Protein 3PEA (pdb70)

Foldseek 3Di:
DVQWDWDDDQLETEIEGHDPDASAEPVVVVLLVVLVVQQPDPSHQEYEYAYPYQWRHAYHDLVQQAPVDALVVQLVRLVSLQVSLCSQLLRLHAYEYQTGREQEQSSLLNNNGVYEYAQAYWYWYQCVLLQFGRRNLLQLPVCVQQNPVVSPVVVRGTDGRNVCCVRRSHVYHDHPVCRVVVVVVVVNVSSPDDSVVSSVVSVVVCVVCDVVSVVVSVVSSNRRSVSSNDPSNNQSSVCVVVVHRGDDDD/DPQWDWDDDQQETEIEGHDPDFSAELVVVVLLVVLVVQQPDPSHAEYEYAYPDQWRGAEHDLVRLVVDDALVVQLVRLVSLQVSLCSQLLRLHAYEYQTEREQEQSSLLNNNGVYEYAQAYWYWYQCVLLLFGRRNLLQLPVCVQQNPVVSVPVVRGTDGRNVCCVRRSHVYHDHPVCRVVVVVVVVSVSSPDDSVVSSVVSVVVCVSQDPVSVVVSSVSSSRRSVSCNDPSNVQSSVQVVVVHGGDDDD/DQDQKDWDADLLETEIEGHDPDFSAELSVCNLLVVLVVQLPDPSHAEYEYAYPDQWRGAEHDLVQQAPVDALVSQLVRLVSLQVSLCSQLLRLHAYEYQTEREQEQSSLLNNNGVYEYAQAYWYFYQCVQLLFGRRNLLQLPVCVQQNNVVSVVVVSGTDGRNVCCVRRSHVYYDHPVCRVVVVVVVVSVSSVDDSVVSSVVSVVVVVSDDPVSVVVSSVSSVRRSVSSNDPSNNQSSVCVVVVHGGDGDD/DVQWDWDDDLLEIEIEGHDPPFSAELVVVVLLVVLVVQLPDPSHQEYEYAYPYQWRHAEHDLVQQAPPDALVVQLVRLVSLQVSLCSQLLRLHAYEYQTGREQEQSSLLNNNGVYEYAQAYWYWYQCVLLQFGRSNLLQQVVCVQQNPVVSPVVVRGTDGRNVCCVRRSHVYYDHPVCRVVVVVVVVNVSSPDDSVVSSVVSVVVCVVCDPVSVVVSVVSSNVRSVSSNDPQNNQSSVCVVVVHGGDDDD/DVQWDWDDDQQETEIEGHDPDFSAELVVVVLLVVLVCQLPPPSHQEYEYAYPDQWRGAEHDLVVLVVDDALVVQLVRLVSLQVSLCSQLLRLHAYEYQTEAEQEQSSLLNSNGVYEYAQAYWYFYQCVLLLFGRRNLLQLVVCVQQNPVVNVVVVSGTDGRNVCCVRRSHPYHDHPVCRVVVVVVVRSVSSPDDSVVSSVVSVVVCVSQDPCSVVVSSVSSSRRSVSCPDPSNVQSSVCVVVVHRGDDDD/DVQWDWDADLQETEIEGHDPDFSAELVVCVLLVVLVVQQPDPSHAEYEYAYPDQWRGAYHDLVQQAPPALVSQLVRLVSLQVSLCSQLLRLHAYEYQTEREQEQSSLLNNNGVYEYAQAYWYFYQCVLLLFGRSNLCQQPVCVQQNNVVSVVVVSGTDGRNVCCVRRSHVYYDHPVCRVVVVVVVVSVSSPDDSVVSSVVSVVVVVVQDPVSVVVSSVSSNVRSVSSNDPSNNQSSVCVVVVHRGDDDD

B-factor: mean 32.09, std 10.45, range [11.07, 86.48]

Organism: Bacillus anthracis (NCBI:txid1392)

Solvent-accessible surface area: 56677 Å² total

InterPro domains:
  IPR001753 Enoyl-CoA hydratase/isomerase-like domain [PF00378] (10-257)
  IPR018376 Enoyl-CoA hydratase/isomerase, conserved site [PS00166] (99-119)
  IPR029045 ClpP/crotonase-like domain superfamily [SSF52096] (2-258)

Nearest PDB structures (foldseek):
  3pea-assembly2_E  TM=1.004E+00  e=5.297E-48  Bacillus anthracis str. 'Ames Ancestor'
  3pea-assembly2_F  TM=9.910E-01  e=9.312E-45  Bacillus anthracis str. 'Ames Ancestor'
  5z7r-assembly1_A  TM=8.198E-01  e=1.728E-21  Clostridium acetobutylicum ATCC 824
  3myb-assembly1_B  TM=8.080E-01  e=2.444E-17  Mycolicibacterium smegmatis MC2 155
  3sll-assembly1_A  TM=7.677E-01  e=8.132E-18  Mycobacteroides abscessus ATCC 19977

CATH classification: 3.90.226.10

Structure (mmCIF, N/CA/C/O backbone):
data_3PEA
#
_entry.id   3PEA
#
_cell.length_a   68.954
_cell.length_b   75.123
_cell.length_c   89.490
_cell.angle_alpha   89.04
_cell.angle_beta   90.01
_cell.angle_gamma   75.47
#
_symmetry.space_group_name_H-M   'P 1'
#
loop_
_entity.id
_entity.type
_entity.pdbx_description
1 polymer 'Enoyl-CoA hydratase/isomerase family protein'
2 non-polymer 'CITRATE ANION'
3 non-polymer 'TETRAETHYLENE GLYCOL'
4 non-polymer 'ACETATE ION'
5 water water
#
loop_
_atom_site.group_PDB
_atom_site.id
_atom_site.type_symbol
_atom_site.label_atom_id
_atom_site.label_alt_id
_atom_site.label_comp_id
_atom_site.label_asym_id
_atom_site.label_entity_id
_atom_site.label_seq_id
_atom_site.pdbx_PDB_ins_code
_atom_site.Cartn_x
_atom_site.Cartn_y
_atom_site.Cartn_z
_atom_site.occupancy
_atom_site.B_iso_or_equiv
_atom_site.auth_seq_id
_atom_site.auth_comp_id
_atom_site.auth_asym_id
_atom_site.auth_atom_id
_atom_site.pdbx_PDB_model_num
ATOM 9 N N . LEU A 1 5 ? 85.202 59.370 10.997 1.00 58.00 2 LEU A N 1
ATOM 10 C CA . LEU A 1 5 ? 84.966 60.802 11.047 1.00 55.47 2 LEU A CA 1
ATOM 11 C C . LEU A 1 5 ? 86.291 61.553 10.958 1.00 54.44 2 LEU A C 1
ATOM 12 O O . LEU A 1 5 ? 87.317 61.067 11.413 1.00 54.66 2 LEU A O 1
ATOM 17 N N . LYS A 1 6 ? 86.241 62.760 10.406 1.00 52.80 3 LYS A N 1
ATOM 18 C CA . LYS A 1 6 ? 87.434 63.551 10.133 1.00 52.16 3 LYS A CA 1
ATOM 19 C C . LYS A 1 6 ? 88.203 64.017 11.377 1.00 49.90 3 LYS A C 1
ATOM 20 O O . LYS A 1 6 ? 89.401 63.849 11.424 1.00 48.53 3 LYS A O 1
ATOM 26 N N . PHE A 1 7 ? 87.532 64.618 12.371 1.00 46.54 4 PHE A N 1
ATOM 27 C CA . PHE A 1 7 ? 88.247 65.176 13.533 1.00 45.78 4 PHE A CA 1
ATOM 28 C C . PHE A 1 7 ? 87.933 64.502 14.871 1.00 44.38 4 PHE A C 1
ATOM 29 O O . PHE A 1 7 ? 88.293 65.023 15.938 1.00 43.95 4 PHE A O 1
ATOM 37 N N . LEU A 1 8 ? 87.220 63.386 14.808 1.00 43.81 5 LEU A N 1
ATOM 38 C CA . LEU A 1 8 ? 86.898 62.561 15.964 1.00 43.02 5 LEU A CA 1
ATOM 39 C C . LEU A 1 8 ? 87.272 61.125 15.623 1.00 43.21 5 LEU A C 1
ATOM 40 O O . LEU A 1 8 ? 86.790 60.596 14.630 1.00 44.72 5 LEU A O 1
ATOM 45 N N . SER A 1 9 ? 88.126 60.499 16.418 1.00 41.97 6 SER A N 1
ATOM 46 C CA . SER A 1 9 ? 88.382 59.075 16.255 1.00 42.98 6 SER A CA 1
ATOM 47 C C . SER A 1 9 ? 87.808 58.393 17.488 1.00 41.85 6 SER A C 1
ATOM 48 O O . SER A 1 9 ? 87.813 58.962 18.611 1.00 40.29 6 SER A O 1
ATOM 51 N N . VAL A 1 10 ? 87.301 57.196 17.258 1.00 41.42 7 VAL A N 1
ATOM 52 C CA . VAL A 1 10 ? 86.548 56.467 18.260 1.00 41.85 7 VAL A CA 1
ATOM 53 C C . VAL A 1 10 ? 87.131 55.083 18.384 1.00 42.59 7 VAL A C 1
ATOM 54 O O . VAL A 1 10 ? 87.351 54.415 17.380 1.00 42.73 7 VAL A O 1
ATOM 58 N N . ARG A 1 11 ? 87.430 54.663 19.608 1.00 43.27 8 ARG A N 1
ATOM 59 C CA . ARG A 1 11 ? 87.738 53.255 19.841 1.00 44.94 8 ARG A CA 1
ATOM 60 C C . ARG A 1 11 ? 86.901 52.698 20.991 1.00 44.29 8 ARG A C 1
ATOM 61 O O . ARG A 1 11 ? 86.852 53.275 22.084 1.00 42.72 8 ARG A O 1
ATOM 69 N N . VAL A 1 12 ? 86.222 51.590 20.716 1.00 44.38 9 VAL A N 1
ATOM 70 C CA . VAL A 1 12 ? 85.351 50.962 21.683 1.00 44.61 9 VAL A CA 1
ATOM 71 C C . VAL A 1 12 ? 86.109 49.821 22.374 1.00 45.95 9 VAL A C 1
ATOM 72 O O . VAL A 1 12 ? 86.719 48.967 21.710 1.00 46.21 9 VAL A O 1
ATOM 76 N N . GLU A 1 13 ? 86.103 49.831 23.702 1.00 45.47 10 GLU A N 1
ATOM 77 C CA . GLU A 1 13 ? 86.712 48.755 24.484 1.00 47.30 10 GLU A CA 1
ATOM 78 C C . GLU A 1 13 ? 85.836 48.585 25.739 1.00 45.94 10 GLU A C 1
ATOM 79 O O . GLU A 1 13 ? 85.630 49.539 26.502 1.00 44.89 10 GLU A O 1
ATOM 85 N N . ASP A 1 14 ? 85.307 47.374 25.908 1.00 45.55 11 ASP A N 1
ATOM 86 C CA . ASP A 1 14 ? 84.485 46.996 27.054 1.00 45.11 11 ASP A CA 1
ATOM 87 C C . ASP A 1 14 ? 83.228 47.867 27.155 1.00 41.98 11 ASP A C 1
ATOM 88 O O . ASP A 1 14 ? 82.894 48.348 28.249 1.00 41.33 11 ASP A O 1
ATOM 93 N N . HIS A 1 15 ? 82.565 48.052 26.010 1.00 40.28 12 HIS A N 1
ATOM 94 C CA . HIS A 1 15 ? 81.307 48.822 25.879 1.00 39.11 12 HIS A CA 1
ATOM 95 C C . HIS A 1 15 ? 81.440 50.346 26.097 1.00 36.56 12 HIS A C 1
ATOM 96 O O . HIS A 1 15 ? 80.411 51.060 26.181 1.00 35.16 12 HIS A O 1
ATOM 103 N N . ILE A 1 16 ? 82.686 50.818 26.186 1.00 35.70 13 ILE A N 1
ATOM 104 C CA . ILE A 1 16 ? 83.014 52.220 26.335 1.00 34.71 13 ILE A CA 1
ATOM 105 C C . ILE A 1 16 ? 83.606 52.734 25.026 1.00 34.94 13 ILE A C 1
ATOM 106 O O . ILE A 1 16 ? 84.612 52.185 24.532 1.00 36.24 13 ILE A O 1
ATOM 111 N N . ALA A 1 17 ? 82.935 53.709 24.428 1.00 33.42 14 ALA A N 1
ATOM 112 C CA . ALA A 1 17 ? 83.410 54.405 23.235 1.00 33.67 14 ALA A CA 1
ATOM 113 C C . ALA A 1 17 ? 84.219 55.599 23.717 1.00 33.62 14 ALA A C 1
ATOM 114 O O . ALA A 1 17 ? 83.669 56.517 24.359 1.00 33.11 14 ALA A O 1
ATOM 116 N N . VAL A 1 18 ? 85.524 55.536 23.475 1.00 34.35 15 VAL A N 1
ATOM 117 C CA . VAL A 1 18 ? 86.431 56.624 23.784 1.00 34.48 15 VAL A CA 1
ATOM 118 C C . VAL A 1 18 ? 86.599 57.407 22.490 1.00 34.22 15 VAL A C 1
ATOM 119 O O . VAL A 1 18 ? 87.155 56.892 21.516 1.00 34.78 15 VAL A O 1
ATOM 123 N N . ALA A 1 19 ? 86.108 58.644 22.483 1.00 32.62 16 ALA A N 1
ATOM 124 C CA . ALA A 1 19 ? 86.113 59.476 21.314 1.00 32.66 16 ALA A CA 1
ATOM 125 C C . ALA A 1 19 ? 87.144 60.565 21.524 1.00 33.18 16 ALA A C 1
ATOM 126 O O . ALA A 1 19 ? 87.068 61.309 22.515 1.00 33.03 16 ALA A O 1
ATOM 128 N N . THR A 1 20 ? 88.076 60.687 20.588 1.00 34.45 17 THR A N 1
ATOM 129 C CA . THR A 1 20 ? 89.163 61.642 20.709 1.00 35.45 17 THR A CA 1
ATOM 130 C C . THR A 1 20 ? 88.957 62.769 19.718 1.00 35.10 17 THR A C 1
ATOM 131 O O . THR A 1 20 ? 88.932 62.552 18.522 1.00 35.49 17 THR A O 1
ATOM 135 N N . LEU A 1 21 ? 88.781 63.973 20.245 1.00 34.38 18 LEU A N 1
ATOM 136 C CA . LEU A 1 21 ? 88.722 65.154 19.449 1.00 35.19 18 LEU A CA 1
ATOM 137 C C . LEU A 1 21 ? 90.129 65.536 18.991 1.00 35.85 18 LEU A C 1
ATOM 138 O O . LEU A 1 21 ? 91.045 65.669 19.784 1.00 34.96 18 LEU A O 1
ATOM 143 N N . ASN A 1 22 ? 90.281 65.676 17.696 1.00 37.31 19 ASN A N 1
ATOM 144 C CA . ASN A 1 22 ? 91.593 65.935 17.132 1.00 38.70 19 ASN A CA 1
ATOM 145 C C . ASN A 1 22 ? 91.478 66.936 16.004 1.00 38.42 19 ASN A C 1
ATOM 146 O O . ASN A 1 22 ? 91.379 66.589 14.840 1.00 38.90 19 ASN A O 1
ATOM 151 N N . HIS A 1 23 ? 91.422 68.194 16.400 1.00 37.43 20 HIS A N 1
ATOM 152 C CA . HIS A 1 23 ? 91.467 69.320 15.461 1.00 37.98 20 HIS A CA 1
ATOM 153 C C . HIS A 1 23 ? 92.587 70.214 15.969 1.00 37.54 20 HIS A C 1
ATOM 154 O O . HIS A 1 23 ? 92.376 71.232 16.570 1.00 36.64 20 HIS A O 1
ATOM 161 N N . ALA A 1 24 ? 93.805 69.755 15.717 1.00 39.36 21 ALA A N 1
ATOM 162 C CA . ALA A 1 24 ? 95.064 70.454 16.061 1.00 40.59 21 ALA A CA 1
ATOM 163 C C . ALA A 1 24 ? 95.041 71.971 15.867 1.00 40.85 21 ALA A C 1
ATOM 164 O O . ALA A 1 24 ? 94.423 72.464 14.915 1.00 42.45 21 ALA A O 1
ATOM 166 N N . PRO A 1 25 ? 95.685 72.734 16.773 1.00 39.86 22 PRO A N 1
ATOM 167 C CA . PRO A 1 25 ? 96.316 72.330 17.991 1.00 39.52 22 PRO A CA 1
ATOM 168 C C . PRO A 1 25 ? 95.409 72.553 19.184 1.00 38.15 22 PRO A C 1
ATOM 169 O O . PRO A 1 25 ? 95.817 72.219 20.290 1.00 38.95 22 PRO A O 1
ATOM 173 N N . ALA A 1 26 ? 94.248 73.180 18.994 1.00 35.09 23 ALA A N 1
ATOM 174 C CA . ALA A 1 26 ? 93.407 73.483 20.170 1.00 34.74 23 ALA A CA 1
ATOM 175 C C . ALA A 1 26 ? 91.979 72.938 20.089 1.00 33.21 23 ALA A C 1
ATOM 176 O O . ALA A 1 26 ? 91.154 73.273 20.919 1.00 31.35 23 ALA A O 1
ATOM 178 N N . ASN A 1 27 ? 91.732 72.066 19.123 1.00 32.74 24 ASN A N 1
ATOM 179 C CA . ASN A 1 27 ? 90.473 71.343 19.037 1.00 32.66 24 ASN A CA 1
ATOM 180 C C . ASN A 1 27 ? 89.268 72.290 18.969 1.00 31.45 24 ASN A C 1
ATOM 181 O O . ASN A 1 27 ? 88.276 72.101 19.660 1.00 30.82 24 ASN A O 1
ATOM 186 N N . ALA A 1 28 ? 89.355 73.282 18.095 1.00 31.59 25 ALA A N 1
ATOM 187 C CA . ALA A 1 28 ? 88.264 74.270 17.954 1.00 30.90 25 ALA A CA 1
ATOM 188 C C . ALA A 1 28 ? 86.987 73.650 17.423 1.00 30.12 25 ALA A C 1
ATOM 189 O O . ALA A 1 28 ? 87.019 72.790 16.546 1.00 28.16 25 ALA A O 1
ATOM 199 N N . SER A 1 30 ? 84.634 73.836 15.228 1.00 31.09 27 SER A N 1
ATOM 200 C CA . SER A 1 30 ? 84.258 74.327 13.910 1.00 31.33 27 SER A CA 1
ATOM 201 C C . SER A 1 30 ? 82.991 73.628 13.443 1.00 31.97 27 SER A C 1
ATOM 202 O O . SER A 1 30 ? 82.600 72.602 13.986 1.00 30.39 27 SER A O 1
ATOM 205 N N . SER A 1 31 ? 82.383 74.156 12.397 1.00 33.59 28 SER A N 1
ATOM 206 C CA . SER A 1 31 ? 81.245 73.502 11.745 1.00 34.49 28 SER A CA 1
ATOM 207 C C . SER A 1 31 ? 81.482 72.028 11.401 1.00 34.20 28 SER A C 1
ATOM 208 O O . SER A 1 31 ? 80.607 71.186 11.627 1.00 32.55 28 SER A O 1
ATOM 211 N N . GLN A 1 32 ? 82.654 71.686 10.854 1.00 35.28 29 GLN A N 1
ATOM 212 C CA . GLN A 1 32 ? 82.924 70.283 10.575 1.00 35.67 29 GLN A CA 1
ATOM 213 C C . GLN A 1 32 ? 82.971 69.456 11.850 1.00 34.58 29 GLN A C 1
ATOM 214 O O . GLN A 1 32 ? 82.456 68.331 11.868 1.00 34.44 29 GLN A O 1
ATOM 220 N N . VAL A 1 33 ? 83.621 69.960 12.896 1.00 33.14 30 VAL A N 1
ATOM 221 C CA . VAL A 1 33 ? 83.689 69.203 14.160 1.00 32.62 30 VAL A CA 1
ATOM 222 C C . VAL A 1 33 ? 82.267 68.956 14.684 1.00 32.00 30 VAL A C 1
ATOM 223 O O . VAL A 1 33 ? 81.967 67.857 15.140 1.00 32.35 30 VAL A O 1
ATOM 235 N N A HIS A 1 35 ? 79.454 68.602 12.976 0.50 31.32 32 HIS A N 1
ATOM 236 N N B HIS A 1 35 ? 79.448 68.571 12.986 0.50 31.53 32 HIS A N 1
ATOM 237 C CA A HIS A 1 35 ? 78.920 67.521 12.168 0.50 32.13 32 HIS A CA 1
ATOM 238 C CA B HIS A 1 35 ? 78.817 67.506 12.245 0.50 32.42 32 HIS A CA 1
ATOM 239 C C A HIS A 1 35 ? 79.434 66.192 12.672 0.50 32.01 32 HIS A C 1
ATOM 240 C C B HIS A 1 35 ? 79.442 66.158 12.609 0.50 32.31 32 HIS A C 1
ATOM 241 O O A HIS A 1 35 ? 78.672 65.246 12.800 0.50 32.43 32 HIS A O 1
ATOM 242 O O B HIS A 1 35 ? 78.746 65.158 12.607 0.50 32.91 32 HIS A O 1
ATOM 255 N N . ASP A 1 36 ? 80.732 66.124 12.956 1.00 32.41 33 ASP A N 1
ATOM 256 C CA . ASP A 1 36 ? 81.361 64.861 13.457 1.00 32.80 33 ASP A CA 1
ATOM 257 C C . ASP A 1 36 ? 80.752 64.447 14.813 1.00 31.58 33 ASP A C 1
ATOM 258 O O . ASP A 1 36 ? 80.501 63.259 15.065 1.00 30.87 33 ASP A O 1
ATOM 263 N N . VAL A 1 37 ? 80.540 65.436 15.672 1.00 30.34 34 VAL A N 1
ATOM 264 C CA . VAL A 1 37 ? 79.832 65.220 16.983 1.00 29.24 34 VAL A CA 1
ATOM 265 C C . VAL A 1 37 ? 78.451 64.639 16.799 1.00 29.13 34 VAL A C 1
ATOM 266 O O . VAL A 1 37 ? 78.113 63.644 17.430 1.00 29.77 34 VAL A O 1
ATOM 270 N N . THR A 1 38 ? 77.668 65.195 15.885 1.00 29.66 35 THR A N 1
ATOM 271 C CA . THR A 1 38 ? 76.342 64.678 15.601 1.00 30.11 35 THR A CA 1
ATOM 272 C C . THR A 1 38 ? 76.458 63.228 15.088 1.00 32.06 35 THR A C 1
ATOM 273 O O . THR A 1 38 ? 75.713 62.359 15.515 1.00 31.02 35 THR A O 1
ATOM 277 N N . GLU A 1 39 ? 77.444 62.949 14.244 1.00 32.35 36 GLU A N 1
ATOM 278 C CA . GLU A 1 39 ? 77.643 61.581 13.753 1.00 34.21 36 GLU A CA 1
ATOM 279 C C . GLU A 1 39 ? 78.065 60.593 14.833 1.00 32.72 36 GLU A C 1
ATOM 280 O O . GLU A 1 39 ? 77.618 59.455 14.827 1.00 31.66 36 GLU A O 1
ATOM 286 N N . LEU A 1 40 ? 78.920 61.038 15.751 1.00 31.44 37 LEU A N 1
ATOM 287 C CA . LEU A 1 40 ? 79.272 60.249 16.924 1.00 31.32 37 LEU A CA 1
ATOM 288 C C . LEU A 1 40 ? 78.013 59.881 17.749 1.00 31.06 37 LEU A C 1
ATOM 289 O O . LEU A 1 40 ? 77.754 58.699 18.044 1.00 30.40 37 LEU A O 1
ATOM 294 N N . ILE A 1 41 ? 77.193 60.876 18.055 1.00 29.77 38 ILE A N 1
ATOM 295 C CA . ILE A 1 41 ? 75.967 60.584 18.816 1.00 30.05 38 ILE A CA 1
ATOM 296 C C . ILE A 1 41 ? 75.085 59.587 18.032 1.00 32.37 38 ILE A C 1
ATOM 297 O O . ILE A 1 41 ? 74.573 58.635 18.621 1.00 31.85 38 ILE A O 1
ATOM 302 N N . ASP A 1 42 ? 74.920 59.776 16.730 1.00 34.55 39 ASP A N 1
ATOM 303 C CA . ASP A 1 42 ? 74.148 58.811 15.921 1.00 37.23 39 ASP A CA 1
ATOM 304 C C . ASP A 1 42 ? 74.694 57.380 16.049 1.00 37.48 39 ASP A C 1
ATOM 305 O O . ASP A 1 42 ? 73.931 56.429 16.268 1.00 37.15 39 ASP A O 1
ATOM 310 N N A GLN A 1 43 ? 76.014 57.260 15.912 0.50 37.80 40 GLN A N 1
ATOM 311 N N B GLN A 1 43 ? 76.008 57.245 15.920 0.50 37.41 40 GLN A N 1
ATOM 312 C CA A GLN A 1 43 ? 76.745 55.984 15.994 0.50 38.79 40 GLN A CA 1
ATOM 313 C CA B GLN A 1 43 ? 76.673 55.942 15.983 0.50 38.09 40 GLN A CA 1
ATOM 314 C C A GLN A 1 43 ? 76.557 55.332 17.370 0.50 38.06 40 GLN A C 1
ATOM 315 C C B GLN A 1 43 ? 76.546 55.317 17.382 0.50 37.66 40 GLN A C 1
ATOM 316 O O A GLN A 1 43 ? 76.229 54.148 17.477 0.50 37.25 40 GLN A O 1
ATOM 317 O O B GLN A 1 43 ? 76.249 54.128 17.515 0.50 36.83 40 GLN A O 1
ATOM 328 N N . VAL A 1 44 ? 76.753 56.135 18.412 1.00 36.75 41 VAL A N 1
ATOM 329 C CA . VAL A 1 44 ? 76.632 55.688 19.792 1.00 36.63 41 VAL A CA 1
ATOM 330 C C . VAL A 1 44 ? 75.212 55.189 20.075 1.00 36.35 41 VAL A C 1
ATOM 331 O O . VAL A 1 44 ? 75.019 54.159 20.738 1.00 37.70 41 VAL A O 1
ATOM 335 N N . GLU A 1 45 ? 74.218 55.887 19.544 1.00 36.46 42 GLU A N 1
ATOM 336 C CA . GLU A 1 45 ? 72.833 55.530 19.831 1.00 37.27 42 GLU A CA 1
ATOM 337 C C . GLU A 1 45 ? 72.462 54.233 19.114 1.00 39.03 42 GLU A C 1
ATOM 338 O O . GLU A 1 45 ? 71.732 53.428 19.666 1.00 39.04 42 GLU A O 1
ATOM 344 N N . LYS A 1 46 ? 72.990 54.014 17.918 1.00 40.04 43 LYS A N 1
ATOM 345 C CA . LYS A 1 46 ? 72.686 52.764 17.162 1.00 42.50 43 LYS A CA 1
ATOM 346 C C . LYS A 1 46 ? 73.473 51.492 17.570 1.00 42.39 43 LYS A C 1
ATOM 347 O O . LYS A 1 46 ? 73.026 50.373 17.290 1.00 43.63 43 LYS A O 1
ATOM 353 N N . ASP A 1 47 ? 74.640 51.649 18.186 1.00 41.71 44 ASP A N 1
ATOM 354 C CA . ASP A 1 47 ? 75.510 50.518 18.555 1.00 42.43 44 ASP A CA 1
ATOM 355 C C . ASP A 1 47 ? 75.152 50.003 19.940 1.00 42.58 44 ASP A C 1
ATOM 356 O O . ASP A 1 47 ? 75.498 50.616 20.935 1.00 39.55 44 ASP A O 1
ATOM 361 N N . ASP A 1 48 ? 74.489 48.842 19.985 1.00 43.70 45 ASP A N 1
ATOM 362 C CA . ASP A 1 48 ? 74.072 48.228 21.248 1.00 43.63 45 ASP A CA 1
ATOM 363 C C . ASP A 1 48 ? 75.274 47.841 22.106 1.00 42.73 45 ASP A C 1
ATOM 364 O O . ASP A 1 48 ? 75.169 47.845 23.336 1.00 43.44 45 ASP A O 1
ATOM 369 N N . ASN A 1 49 ? 76.410 47.550 21.471 1.00 42.26 46 ASN A N 1
ATOM 370 C CA . ASN A 1 49 ? 77.653 47.270 22.193 1.00 42.06 46 ASN A CA 1
ATOM 371 C C . ASN A 1 49 ? 78.131 48.477 23.026 1.00 40.20 46 ASN A C 1
ATOM 372 O O . ASN A 1 49 ? 78.824 48.294 24.015 1.00 40.59 46 ASN A O 1
ATOM 377 N N . ILE A 1 50 ? 77.776 49.697 22.622 1.00 37.91 47 ILE A N 1
ATOM 378 C CA . ILE A 1 50 ? 78.199 50.922 23.351 1.00 35.24 47 ILE A CA 1
ATOM 379 C C . ILE A 1 50 ? 77.221 51.272 24.449 1.00 34.15 47 ILE A C 1
ATOM 380 O O . ILE A 1 50 ? 76.034 51.463 24.201 1.00 33.63 47 ILE A O 1
ATOM 385 N N . ARG A 1 51 ? 77.733 51.355 25.669 1.00 32.83 48 ARG A N 1
ATOM 386 C CA . ARG A 1 51 ? 76.932 51.687 26.828 1.00 32.81 48 ARG A CA 1
ATOM 387 C C . ARG A 1 51 ? 77.284 53.060 27.400 1.00 31.72 48 ARG A C 1
ATOM 388 O O . ARG A 1 51 ? 76.480 53.636 28.103 1.00 32.81 48 ARG A O 1
ATOM 396 N N . VAL A 1 52 ? 78.496 53.539 27.162 1.00 29.89 49 VAL A N 1
ATOM 397 C CA . VAL A 1 52 ? 78.952 54.826 27.691 1.00 29.73 49 VAL A CA 1
ATOM 398 C C . VAL A 1 52 ? 79.896 55.453 26.689 1.00 29.31 49 VAL A C 1
ATOM 399 O O . VAL A 1 52 ? 80.532 54.734 25.925 1.00 28.89 49 VAL A O 1
ATOM 403 N N . VAL A 1 53 ? 80.028 56.777 26.710 1.00 28.54 50 VAL A N 1
ATOM 404 C CA . VAL A 1 53 ? 80.954 57.471 25.824 1.00 28.96 50 VAL A CA 1
ATOM 405 C C . VAL A 1 53 ? 81.795 58.371 26.702 1.00 28.46 50 VAL A C 1
ATOM 406 O O . VAL A 1 53 ? 81.258 59.005 27.600 1.00 28.13 50 VAL A O 1
ATOM 410 N N . VAL A 1 54 ? 83.095 58.386 26.461 1.00 27.06 51 VAL A N 1
ATOM 411 C CA . VAL A 1 54 ? 84.027 59.310 27.093 1.00 26.37 51 VAL A CA 1
ATOM 412 C C . VAL A 1 54 ? 84.654 60.119 25.972 1.00 27.40 51 VAL A C 1
ATOM 413 O O . VAL A 1 54 ? 85.191 59.542 25.011 1.00 28.78 51 VAL A O 1
ATOM 417 N N . ILE A 1 55 ? 84.566 61.446 26.091 1.00 27.48 52 ILE A N 1
ATOM 418 C CA . ILE A 1 55 ? 85.101 62.355 25.095 1.00 27.63 52 ILE A CA 1
ATOM 419 C C . ILE A 1 55 ? 86.253 63.152 25.691 1.00 28.30 52 ILE A C 1
ATOM 420 O O . ILE A 1 55 ? 86.114 63.783 26.724 1.00 28.02 52 ILE A O 1
ATOM 425 N N . HIS A 1 56 ? 87.405 63.131 25.020 1.00 28.73 53 HIS A N 1
ATOM 426 C CA . HIS A 1 56 ? 88.517 63.971 25.452 1.00 30.01 53 HIS A CA 1
ATOM 427 C C . HIS A 1 56 ? 89.246 64.564 24.226 1.00 30.26 53 HIS A C 1
ATOM 428 O O . HIS A 1 56 ? 89.004 64.133 23.110 1.00 30.37 53 HIS A O 1
ATOM 435 N N . GLY A 1 57 ? 90.102 65.569 24.448 1.00 30.60 54 GLY A N 1
ATOM 436 C CA . GLY A 1 57 ? 90.830 66.212 23.378 1.00 30.56 54 GLY A CA 1
ATOM 437 C C . GLY A 1 57 ? 92.227 65.631 23.175 1.00 33.06 54 GLY A C 1
ATOM 438 O O . GLY A 1 57 ? 92.895 65.255 24.145 1.00 33.23 54 GLY A O 1
ATOM 439 N N . GLU A 1 58 ? 92.645 65.554 21.915 1.00 33.88 55 GLU A N 1
ATOM 440 C CA . GLU A 1 58 ? 94.064 65.286 21.559 1.00 36.52 55 GLU A CA 1
ATOM 441 C C . GLU A 1 58 ? 94.908 66.529 21.811 1.00 36.25 55 GLU A C 1
ATOM 442 O O . GLU A 1 58 ? 94.419 67.658 21.723 1.00 35.43 55 GLU A O 1
ATOM 448 N N . GLY A 1 59 ? 96.179 66.339 22.154 1.00 38.08 56 GLY A N 1
ATOM 449 C CA . GLY A 1 59 ? 97.097 67.458 22.388 1.00 38.16 56 GLY A CA 1
ATOM 450 C C . GLY A 1 59 ? 96.916 68.043 23.772 1.00 38.00 56 GLY A C 1
ATOM 451 O O . GLY A 1 59 ? 96.477 67.348 24.692 1.00 38.27 56 GLY A O 1
ATOM 452 N N . ARG A 1 60 ? 97.209 69.331 23.906 1.00 39.14 57 ARG A N 1
ATOM 453 C CA . ARG A 1 60 ? 97.186 70.022 25.195 1.00 39.93 57 ARG A CA 1
ATOM 454 C C . ARG A 1 60 ? 95.776 70.279 25.764 1.00 37.85 57 ARG A C 1
ATOM 455 O O . ARG A 1 60 ? 95.639 70.367 26.967 1.00 37.52 57 ARG A O 1
ATOM 463 N N . PHE A 1 61 ? 94.748 70.395 24.911 1.00 36.70 58 PHE A N 1
ATOM 464 C CA . PHE A 1 61 ? 93.438 70.919 25.309 1.00 34.88 58 PHE A CA 1
ATOM 465 C C . PHE A 1 61 ? 92.269 70.009 24.991 1.00 33.13 58 PHE A C 1
ATOM 466 O O . PHE A 1 61 ? 92.311 69.255 24.016 1.00 32.21 58 PHE A O 1
ATOM 474 N N . PHE A 1 62 ? 91.202 70.147 25.792 1.00 30.67 59 PHE A N 1
ATOM 475 C CA . PHE A 1 62 ? 89.928 69.554 25.457 1.00 29.40 59 PHE A CA 1
ATOM 476 C C . PHE A 1 62 ? 89.418 70.295 24.221 1.00 29.50 59 PHE A C 1
ATOM 477 O O . PHE A 1 62 ? 89.290 69.716 23.133 1.00 29.45 59 PHE A O 1
ATOM 485 N N . SER A 1 63 ? 89.156 71.595 24.392 1.00 28.02 60 SER A N 1
ATOM 486 C CA . SER A 1 63 ? 88.748 72.469 23.283 1.00 28.07 60 SER A CA 1
ATOM 487 C C . SER A 1 63 ? 88.822 73.912 23.729 1.00 27.92 60 SER A C 1
ATOM 488 O O . SER A 1 63 ? 88.239 74.277 24.745 1.00 26.97 60 SER A O 1
ATOM 491 N N . ALA A 1 64 ? 89.594 74.702 22.983 1.00 29.29 61 ALA A N 1
ATOM 492 C CA . ALA A 1 64 ? 89.867 76.105 23.311 1.00 29.89 61 ALA A CA 1
ATOM 493 C C . ALA A 1 64 ? 88.791 77.085 22.816 1.00 30.70 61 ALA A C 1
ATOM 494 O O . ALA A 1 64 ? 88.915 78.292 23.054 1.00 31.31 61 ALA A O 1
ATOM 496 N N . GLY A 1 65 ? 87.778 76.618 22.090 1.00 30.17 62 GLY A N 1
ATOM 497 C CA . GLY A 1 65 ? 86.777 77.525 21.588 1.00 29.60 62 GLY A CA 1
ATOM 498 C C . GLY A 1 65 ? 86.049 77.078 20.342 1.00 30.08 62 GLY A C 1
ATOM 499 O O . GLY A 1 65 ? 86.299 75.993 19.805 1.00 30.40 62 GLY A O 1
ATOM 500 N N . ALA A 1 66 ? 85.100 77.900 19.904 1.00 29.08 63 ALA A N 1
ATOM 501 C CA . ALA A 1 66 ? 84.627 77.833 18.530 1.00 29.66 63 ALA A CA 1
ATOM 502 C C . ALA A 1 66 ? 85.820 78.238 17.625 1.00 30.67 63 ALA A C 1
ATOM 503 O O . ALA A 1 66 ? 86.884 78.641 18.123 1.00 30.72 63 ALA A O 1
ATOM 505 N N . ASP A 1 67 ? 85.647 78.123 16.319 1.00 31.18 64 ASP A N 1
ATOM 506 C CA . ASP A 1 67 ? 86.729 78.400 15.372 1.00 33.19 64 ASP A CA 1
ATOM 507 C C . ASP A 1 67 ? 86.638 79.828 14.899 1.00 34.06 64 ASP A C 1
ATOM 508 O O . ASP A 1 67 ? 85.716 80.150 14.173 1.00 34.30 64 ASP A O 1
ATOM 513 N N . ILE A 1 68 ? 87.558 80.691 15.341 1.00 35.20 65 ILE A N 1
ATOM 514 C CA . ILE A 1 68 ? 87.508 82.122 15.015 1.00 37.03 65 ILE A CA 1
ATOM 515 C C . ILE A 1 68 ? 87.390 82.367 13.491 1.00 38.17 65 ILE A C 1
ATOM 516 O O . ILE A 1 68 ? 86.829 83.387 13.082 1.00 38.05 65 ILE A O 1
ATOM 521 N N . LYS A 1 69 ? 87.882 81.426 12.676 1.00 39.28 66 LYS A N 1
ATOM 522 C CA . LYS A 1 69 ? 87.878 81.564 11.208 1.00 41.30 66 LYS A CA 1
ATOM 523 C C . LYS A 1 69 ? 86.465 81.598 10.610 1.00 40.77 66 LYS A C 1
ATOM 524 O O . LYS A 1 69 ? 86.280 82.001 9.472 1.00 39.98 66 LYS A O 1
ATOM 530 N N . GLU A 1 70 ? 85.469 81.149 11.366 1.00 39.86 67 GLU A N 1
ATOM 531 C CA . GLU A 1 70 ? 84.110 81.174 10.861 1.00 40.04 67 GLU A CA 1
ATOM 532 C C . GLU A 1 70 ? 83.369 82.447 11.300 1.00 39.19 67 GLU A C 1
ATOM 533 O O . GLU A 1 70 ? 82.210 82.648 10.927 1.00 39.10 67 GLU A O 1
ATOM 539 N N . PHE A 1 71 ? 84.025 83.292 12.093 1.00 39.24 68 PHE A N 1
ATOM 540 C CA . PHE A 1 71 ? 83.387 84.497 12.656 1.00 39.64 68 PHE A CA 1
ATOM 541 C C . PHE A 1 71 ? 84.074 85.808 12.231 1.00 40.42 68 PHE A C 1
ATOM 542 O O . PHE A 1 71 ? 84.004 86.808 12.935 1.00 40.61 68 PHE A O 1
ATOM 550 N N . THR A 1 72 ? 84.713 85.815 11.069 1.00 42.19 69 THR A N 1
ATOM 551 C CA . THR A 1 72 ? 85.405 87.026 10.594 1.00 43.86 69 THR A CA 1
ATOM 552 C C . THR A 1 72 ? 84.464 87.992 9.853 1.00 44.77 69 THR A C 1
ATOM 553 O O . THR A 1 72 ? 83.289 87.683 9.606 1.00 44.68 69 THR A O 1
ATOM 557 N N . SER A 1 73 ? 85.017 89.146 9.458 1.00 46.57 70 SER A N 1
ATOM 558 C CA . SER A 1 73 ? 84.308 90.175 8.672 1.00 47.40 70 SER A CA 1
ATOM 559 C C . SER A 1 73 ? 83.531 89.620 7.459 1.00 48.86 70 SER A C 1
ATOM 560 O O . SER A 1 73 ? 82.496 90.164 7.079 1.00 48.73 70 SER A O 1
ATOM 563 N N . VAL A 1 74 ? 84.026 88.539 6.860 1.00 50.24 71 VAL A N 1
ATOM 564 C CA . VAL A 1 74 ? 83.383 87.932 5.675 1.00 52.13 71 VAL A CA 1
ATOM 565 C C . VAL A 1 74 ? 82.020 87.311 5.999 1.00 51.51 71 VAL A C 1
ATOM 566 O O . VAL A 1 74 ? 81.171 87.139 5.122 1.00 52.61 71 VAL A O 1
ATOM 570 N N . THR A 1 75 ? 81.793 86.974 7.262 1.00 50.66 72 THR A N 1
ATOM 571 C CA . THR A 1 75 ? 80.517 86.392 7.640 1.00 49.30 72 THR A CA 1
ATOM 572 C C . THR A 1 75 ? 79.486 87.468 7.997 1.00 49.04 72 THR A C 1
ATOM 573 O O . THR A 1 75 ? 79.834 88.474 8.612 1.00 48.02 72 THR A O 1
ATOM 577 N N . GLU A 1 76 ? 78.236 87.264 7.555 1.00 49.31 73 GLU A N 1
ATOM 578 C CA . GLU A 1 76 ? 77.094 88.164 7.853 1.00 49.73 73 GLU A CA 1
ATOM 579 C C . GLU A 1 76 ? 76.176 87.596 8.956 1.00 49.10 73 GLU A C 1
ATOM 580 O O . GLU A 1 76 ? 76.368 86.448 9.411 1.00 47.50 73 GLU A O 1
ATOM 586 N N . ALA A 1 77 ? 75.155 88.393 9.322 1.00 48.39 74 ALA A N 1
ATOM 587 C CA . ALA A 1 77 ? 74.304 88.165 10.489 1.00 47.20 74 ALA A CA 1
ATOM 588 C C . ALA A 1 77 ? 73.459 86.903 10.438 1.00 46.72 74 ALA A C 1
ATOM 589 O O . ALA A 1 77 ? 73.165 86.321 11.482 1.00 46.03 74 ALA A O 1
ATOM 591 N N . LYS A 1 78 ? 73.052 86.486 9.247 1.00 45.86 75 LYS A N 1
ATOM 592 C CA . LYS A 1 78 ? 72.167 85.341 9.136 1.00 45.54 75 LYS A CA 1
ATOM 593 C C . LYS A 1 78 ? 73.012 84.091 9.309 1.00 43.67 75 LYS A C 1
ATOM 594 O O . LYS A 1 78 ? 72.629 83.169 10.042 1.00 43.38 75 LYS A O 1
ATOM 600 N N . GLN A 1 79 ? 74.179 84.078 8.673 1.00 43.00 76 GLN A N 1
ATOM 601 C CA . GLN A 1 79 ? 75.094 82.969 8.812 1.00 42.19 76 GLN A CA 1
ATOM 602 C C . GLN A 1 79 ? 75.555 82.847 10.267 1.00 39.25 76 GLN A C 1
ATOM 603 O O . GLN A 1 79 ? 75.734 81.754 10.729 1.00 38.24 76 GLN A O 1
ATOM 609 N N . ALA A 1 80 ? 75.750 83.971 10.955 1.00 37.34 77 ALA A N 1
ATOM 610 C CA . ALA A 1 80 ? 76.219 83.962 12.350 1.00 35.04 77 ALA A CA 1
ATOM 611 C C . ALA A 1 80 ? 75.198 83.353 13.311 1.00 33.36 77 ALA A C 1
ATOM 612 O O . ALA A 1 80 ? 75.577 82.585 14.198 1.00 32.00 77 ALA A O 1
ATOM 614 N N . THR A 1 81 ? 73.944 83.795 13.200 1.00 31.91 78 THR A N 1
ATOM 615 C CA . THR A 1 81 ? 72.801 83.208 13.913 1.00 32.33 78 THR A CA 1
ATOM 616 C C . THR A 1 81 ? 72.702 81.711 13.586 1.00 30.93 78 THR A C 1
ATOM 617 O O . THR A 1 81 ? 72.548 80.875 14.485 1.00 28.77 78 THR A O 1
ATOM 621 N N . GLU A 1 82 ? 72.889 81.364 12.317 1.00 31.19 79 GLU A N 1
ATOM 622 C CA . GLU A 1 82 ? 72.815 79.959 11.916 1.00 31.63 79 GLU A CA 1
ATOM 623 C C . GLU A 1 82 ? 73.942 79.112 12.499 1.00 30.99 79 GLU A C 1
ATOM 624 O O . GLU A 1 82 ? 73.717 77.953 12.870 1.00 29.69 79 GLU A O 1
ATOM 630 N N . LEU A 1 83 ? 75.143 79.682 12.559 1.00 31.58 80 LEU A N 1
ATOM 631 C CA . LEU A 1 83 ? 76.289 78.990 13.172 1.00 31.69 80 LEU A CA 1
ATOM 632 C C . LEU A 1 83 ? 76.058 78.802 14.683 1.00 29.03 80 LEU A C 1
ATOM 633 O O . LEU A 1 83 ? 76.315 77.734 15.232 1.00 28.79 80 LEU A O 1
ATOM 638 N N . ALA A 1 84 ? 75.603 79.854 15.358 1.00 27.03 81 ALA A N 1
ATOM 639 C CA . ALA A 1 84 ? 75.163 79.724 16.761 1.00 26.08 81 ALA A CA 1
ATOM 640 C C . ALA A 1 84 ? 74.160 78.582 16.890 1.00 24.91 81 ALA A C 1
ATOM 641 O O . ALA A 1 84 ? 74.347 77.699 17.695 1.00 24.12 81 ALA A O 1
ATOM 643 N N . GLN A 1 85 ? 73.118 78.588 16.078 1.00 25.02 82 GLN A N 1
ATOM 644 C CA . GLN A 1 85 ? 72.144 77.527 16.125 1.00 25.24 82 GLN A CA 1
ATOM 645 C C . GLN A 1 85 ? 72.673 76.126 15.802 1.00 25.56 82 GLN A C 1
ATOM 646 O O . GLN A 1 85 ? 72.174 75.173 16.355 1.00 24.67 82 GLN A O 1
ATOM 652 N N . LEU A 1 86 ? 73.664 76.002 14.916 1.00 26.13 83 LEU A N 1
ATOM 653 C CA . LEU A 1 86 ? 74.260 74.691 14.644 1.00 26.71 83 LEU A CA 1
ATOM 654 C C . LEU A 1 86 ? 74.901 74.141 15.924 1.00 26.13 83 LEU A C 1
ATOM 655 O O . LEU A 1 86 ? 74.772 72.957 16.212 1.00 25.29 83 LEU A O 1
ATOM 660 N N . GLY A 1 87 ? 75.592 74.989 16.689 1.00 25.14 84 GLY A N 1
ATOM 661 C CA . GLY A 1 87 ? 76.220 74.515 17.921 1.00 23.65 84 GLY A CA 1
ATOM 662 C C . GLY A 1 87 ? 75.163 74.173 18.972 1.00 22.86 84 GLY A C 1
ATOM 663 O O . GLY A 1 87 ? 75.285 73.199 19.711 1.00 24.19 84 GLY A O 1
ATOM 664 N N . GLN A 1 88 ? 74.124 74.985 19.037 1.00 22.01 85 GLN A N 1
ATOM 665 C CA . GLN A 1 88 ? 73.025 74.770 19.992 1.00 20.02 85 GLN A CA 1
ATOM 666 C C . GLN A 1 88 ? 72.369 73.430 19.704 1.00 20.24 85 GLN A C 1
ATOM 667 O O . GLN A 1 88 ? 72.127 72.666 20.610 1.00 18.75 85 GLN A O 1
ATOM 673 N N . VAL A 1 89 ? 72.084 73.169 18.431 1.00 21.16 86 VAL A N 1
ATOM 674 C CA . VAL A 1 89 ? 71.393 71.929 18.021 1.00 21.19 86 VAL A CA 1
ATOM 675 C C . VAL A 1 89 ? 72.282 70.713 18.267 1.00 22.12 86 VAL A C 1
ATOM 676 O O . VAL A 1 89 ? 71.807 69.645 18.720 1.00 22.38 86 VAL A O 1
ATOM 680 N N . THR A 1 90 ? 73.563 70.892 17.956 1.00 22.60 87 THR A N 1
ATOM 681 C CA . THR A 1 90 ? 74.537 69.818 18.103 1.00 23.01 87 THR A CA 1
ATOM 682 C C . THR A 1 90 ? 74.648 69.422 19.581 1.00 22.72 87 THR A C 1
ATOM 683 O O . THR A 1 90 ? 74.568 68.256 19.945 1.00 23.40 87 THR A O 1
ATOM 687 N N . PHE A 1 91 ? 74.750 70.411 20.442 1.00 22.64 88 PHE A N 1
ATOM 688 C CA . PHE A 1 91 ? 74.953 70.166 21.867 1.00 20.79 88 PHE A CA 1
ATOM 689 C C . PHE A 1 91 ? 73.636 69.682 22.538 1.00 20.82 88 PHE A C 1
ATOM 690 O O . PHE A 1 91 ? 73.650 68.909 23.469 1.00 21.22 88 PHE A O 1
ATOM 698 N N . GLU A 1 92 ? 72.485 70.113 22.050 1.00 21.44 89 GLU A N 1
ATOM 699 C CA . GLU A 1 92 ? 71.213 69.529 22.489 1.00 20.93 89 GLU A CA 1
ATOM 700 C C . GLU A 1 92 ? 71.192 68.035 22.090 1.00 22.21 89 GLU A C 1
ATOM 701 O O . GLU A 1 92 ? 70.729 67.196 22.865 1.00 21.55 89 GLU A O 1
ATOM 707 N N . ARG A 1 93 ? 71.685 67.670 20.909 1.00 22.20 90 ARG A N 1
ATOM 708 C CA . ARG A 1 93 ? 71.790 66.225 20.567 1.00 24.36 90 ARG A CA 1
ATOM 709 C C . ARG A 1 93 ? 72.658 65.414 21.531 1.00 22.68 90 ARG A C 1
ATOM 710 O O . ARG A 1 93 ? 72.312 64.309 21.880 1.00 22.57 90 ARG A O 1
ATOM 718 N N . VAL A 1 94 ? 73.781 65.978 21.939 1.00 22.66 91 VAL A N 1
ATOM 719 C CA . VAL A 1 94 ? 74.653 65.352 22.930 1.00 22.15 91 VAL A CA 1
ATOM 720 C C . VAL A 1 94 ? 73.868 65.162 24.224 1.00 22.05 91 VAL A C 1
ATOM 721 O O . VAL A 1 94 ? 73.798 64.067 24.775 1.00 21.35 91 VAL A O 1
ATOM 725 N N . GLU A 1 95 ? 73.248 66.230 24.705 1.00 21.18 92 GLU A N 1
ATOM 726 C CA . GLU A 1 95 ? 72.595 66.173 26.019 1.00 21.07 92 GLU A CA 1
ATOM 727 C C . GLU A 1 95 ? 71.400 65.213 26.029 1.00 21.57 92 GLU A C 1
ATOM 728 O O . GLU A 1 95 ? 71.116 64.585 27.061 1.00 21.24 92 GLU A O 1
ATOM 734 N N . LYS A 1 96 ? 70.731 65.085 24.872 1.00 22.51 93 LYS A N 1
ATOM 735 C CA . LYS A 1 96 ? 69.642 64.144 24.672 1.00 24.86 93 LYS A CA 1
ATOM 736 C C . LYS A 1 96 ? 70.069 62.712 24.346 1.00 25.23 93 LYS A C 1
ATOM 737 O O . LYS A 1 96 ? 69.229 61.810 24.211 1.00 25.54 93 LYS A O 1
ATOM 743 N N . CYS A 1 97 ? 71.367 62.459 24.269 1.00 24.39 94 CYS A N 1
ATOM 744 C CA . CYS A 1 97 ? 71.834 61.127 23.951 1.00 25.42 94 CYS A CA 1
ATOM 745 C C . CYS A 1 97 ? 71.300 60.119 24.966 1.00 26.40 94 CYS A C 1
ATOM 746 O O . CYS A 1 97 ? 71.390 60.345 26.172 1.00 25.34 94 CYS A O 1
ATOM 749 N N . SER A 1 98 ? 70.812 58.973 24.461 1.00 28.08 95 SER A N 1
ATOM 750 C CA . SER A 1 98 ? 70.219 57.967 25.325 1.00 29.13 95 SER A CA 1
ATOM 751 C C . SER A 1 98 ? 71.284 57.146 26.066 1.00 29.08 95 SER A C 1
ATOM 752 O O . SER A 1 98 ? 70.924 56.338 26.924 1.00 30.12 95 SER A O 1
ATOM 755 N N . LYS A 1 99 ? 72.575 57.352 25.739 1.00 28.67 96 LYS A N 1
ATOM 756 C CA . LYS A 1 99 ? 73.698 56.716 26.447 1.00 28.57 96 LYS A CA 1
ATOM 757 C C . LYS A 1 99 ? 74.538 57.762 27.156 1.00 27.15 96 LYS A C 1
ATOM 758 O O . LYS A 1 99 ? 74.690 58.852 26.632 1.00 28.11 96 LYS A O 1
ATOM 764 N N . PRO A 1 100 ? 75.026 57.469 28.369 1.00 25.46 97 PRO A N 1
ATOM 765 C CA . PRO A 1 100 ? 75.733 58.511 29.143 1.00 24.55 97 PRO A CA 1
ATOM 766 C C . PRO A 1 100 ? 76.997 58.937 28.459 1.00 24.37 97 PRO A C 1
ATOM 767 O O . PRO A 1 100 ? 77.756 58.075 27.943 1.00 24.92 97 PRO A O 1
ATOM 771 N N . VAL A 1 101 ? 77.218 60.250 28.453 1.00 24.21 98 VAL A N 1
ATOM 772 C CA . VAL A 1 101 ? 78.327 60.889 27.783 1.00 24.40 98 VAL A CA 1
ATOM 773 C C . VAL A 1 101 ? 79.114 61.652 28.813 1.00 24.60 98 VAL A C 1
ATOM 774 O O . VAL A 1 101 ? 78.567 62.528 29.493 1.00 23.41 98 VAL A O 1
ATOM 778 N N . ILE A 1 102 ? 80.403 61.329 28.933 1.00 23.77 99 ILE A N 1
ATOM 779 C CA . ILE A 1 102 ? 81.281 61.959 29.896 1.00 24.32 99 ILE A CA 1
ATOM 780 C C . ILE A 1 102 ? 82.351 62.764 29.146 1.00 24.85 99 ILE A C 1
ATOM 781 O O . ILE A 1 102 ? 82.969 62.207 28.251 1.00 24.63 99 ILE A O 1
ATOM 786 N N . ALA A 1 103 ? 82.572 64.035 29.541 1.00 22.82 100 ALA A N 1
ATOM 787 C CA . ALA A 1 103 ? 83.619 64.876 28.987 1.00 23.89 100 ALA A CA 1
ATOM 788 C C . ALA A 1 103 ? 84.782 64.745 29.948 1.00 24.75 100 ALA A C 1
ATOM 789 O O . ALA A 1 103 ? 84.615 64.959 31.140 1.00 24.45 100 ALA A O 1
ATOM 791 N N . ALA A 1 104 ? 85.945 64.378 29.413 1.00 24.96 101 ALA A N 1
ATOM 792 C CA . ALA A 1 104 ? 87.199 64.306 30.201 1.00 25.98 101 ALA A CA 1
ATOM 793 C C . ALA A 1 104 ? 88.075 65.474 29.806 1.00 27.24 101 ALA A C 1
ATOM 794 O O . ALA A 1 104 ? 88.667 65.479 28.720 1.00 27.75 101 ALA A O 1
ATOM 796 N N . ILE A 1 105 ? 88.106 66.491 30.663 1.00 27.56 102 ILE A N 1
ATOM 797 C CA . ILE A 1 105 ? 88.761 67.752 30.355 1.00 28.64 102 ILE A CA 1
ATOM 798 C C . ILE A 1 105 ? 90.151 67.915 30.953 1.00 29.59 102 ILE A C 1
ATOM 799 O O . ILE A 1 105 ? 90.325 67.933 32.184 1.00 28.36 102 ILE A O 1
ATOM 804 N N . HIS A 1 106 ? 91.143 68.073 30.081 1.00 31.40 103 HIS A N 1
ATOM 805 C CA . HIS A 1 106 ? 92.454 68.588 30.522 1.00 33.37 103 HIS A CA 1
ATOM 806 C C . HIS A 1 106 ? 92.847 69.814 29.718 1.00 33.25 103 HIS A C 1
ATOM 807 O O . HIS A 1 106 ? 92.315 70.073 28.612 1.00 33.79 103 HIS A O 1
ATOM 814 N N . GLY A 1 107 ? 93.746 70.588 30.292 1.00 31.68 104 GLY A N 1
ATOM 815 C CA . GLY A 1 107 ? 94.295 71.748 29.630 1.00 33.01 104 GLY A CA 1
ATOM 816 C C . GLY A 1 107 ? 93.357 72.936 29.679 1.00 31.59 104 GLY A C 1
ATOM 817 O O . GLY A 1 107 ? 93.567 73.873 30.453 1.00 31.99 104 GLY A O 1
ATOM 818 N N . ALA A 1 108 ? 92.332 72.893 28.837 1.00 30.19 105 ALA A N 1
ATOM 819 C CA . ALA A 1 108 ? 91.300 73.927 28.855 1.00 29.75 105 ALA A CA 1
ATOM 820 C C . ALA A 1 108 ? 90.057 73.502 28.097 1.00 29.00 105 ALA A C 1
ATOM 821 O O . ALA A 1 108 ? 90.134 72.748 27.110 1.00 30.10 105 ALA A O 1
ATOM 823 N N . ALA A 1 109 ? 88.936 74.000 28.595 1.00 26.91 106 ALA A N 1
ATOM 824 C CA . ALA A 1 109 ? 87.643 73.997 27.900 1.00 25.53 106 ALA A CA 1
ATOM 825 C C . ALA A 1 109 ? 87.096 75.411 27.960 1.00 25.16 106 ALA A C 1
ATOM 826 O O . ALA A 1 109 ? 86.584 75.849 28.995 1.00 23.88 106 ALA A O 1
ATOM 828 N N . LEU A 1 110 ? 87.231 76.132 26.851 1.00 25.44 107 LEU A N 1
ATOM 829 C CA . LEU A 1 110 ? 86.884 77.554 26.794 1.00 24.76 107 LEU A CA 1
ATOM 830 C C . LEU A 1 110 ? 85.865 77.842 25.718 1.00 24.94 107 LEU A C 1
ATOM 831 O O . LEU A 1 110 ? 85.933 77.319 24.615 1.00 24.11 107 LEU A O 1
ATOM 836 N N . GLY A 1 111 ? 84.923 78.712 26.038 1.00 24.77 108 GLY A N 1
ATOM 837 C CA . GLY A 1 111 ? 84.008 79.221 25.031 1.00 24.80 108 GLY A CA 1
ATOM 838 C C . GLY A 1 111 ? 83.208 78.094 24.465 1.00 23.45 108 GLY A C 1
ATOM 839 O O . GLY A 1 111 ? 82.609 77.336 25.208 1.00 22.57 108 GLY A O 1
ATOM 840 N N . GLY A 1 112 ? 83.174 77.991 23.136 1.00 23.96 109 GLY A N 1
ATOM 841 C CA . GLY A 1 112 ? 82.544 76.835 22.483 1.00 23.95 109 GLY A CA 1
ATOM 842 C C . GLY A 1 112 ? 82.900 75.465 23.010 1.00 23.59 109 GLY A C 1
ATOM 843 O O . GLY A 1 112 ? 82.071 74.514 22.950 1.00 23.31 109 GLY A O 1
ATOM 844 N N . GLY A 1 113 ? 84.167 75.330 23.439 1.00 23.31 110 GLY A N 1
ATOM 845 C CA . GLY A 1 113 ? 84.684 74.105 24.019 1.00 22.68 110 GLY A CA 1
ATOM 846 C C . GLY A 1 113 ? 84.017 73.786 25.344 1.00 21.68 110 GLY A C 1
ATOM 847 O O . GLY A 1 113 ? 83.688 72.623 25.611 1.00 20.76 110 GLY A O 1
ATOM 848 N N . LEU A 1 114 ? 83.836 74.793 26.196 1.00 21.60 111 LEU A N 1
ATOM 849 C CA . LEU A 1 114 ? 83.109 74.587 27.455 1.00 21.32 111 LEU A CA 1
ATOM 850 C C . LEU A 1 114 ? 81.632 74.354 27.199 1.00 21.08 111 LEU A C 1
ATOM 851 O O . LEU A 1 114 ? 80.981 73.628 27.945 1.00 21.98 111 LEU A O 1
ATOM 856 N N . GLU A 1 115 ? 81.076 75.026 26.189 1.00 20.71 112 GLU A N 1
ATOM 857 C CA . GLU A 1 115 ? 79.703 74.803 25.808 1.00 19.92 112 GLU A CA 1
ATOM 858 C C . GLU A 1 115 ? 79.467 73.340 25.368 1.00 21.05 112 GLU A C 1
ATOM 859 O O . GLU A 1 115 ? 78.443 72.746 25.688 1.00 20.65 112 GLU A O 1
ATOM 865 N N . PHE A 1 116 ? 80.446 72.755 24.694 1.00 20.71 113 PHE A N 1
ATOM 866 C CA . PHE A 1 116 ? 80.400 71.341 24.329 1.00 21.52 113 PHE A CA 1
ATOM 867 C C . PHE A 1 116 ? 80.422 70.479 25.564 1.00 21.16 113 PHE A C 1
ATOM 868 O O . PHE A 1 116 ? 79.522 69.653 25.784 1.00 20.61 113 PHE A O 1
ATOM 876 N N . ALA A 1 117 ? 81.417 70.721 26.430 1.00 20.56 114 ALA A N 1
ATOM 877 C CA . ALA A 1 117 ? 81.593 69.946 27.639 1.00 20.54 114 ALA A CA 1
ATOM 878 C C . ALA A 1 117 ? 80.323 70.001 28.483 1.00 19.71 114 ALA A C 1
ATOM 879 O O . ALA A 1 117 ? 79.951 69.011 29.094 1.00 19.52 114 ALA A O 1
ATOM 889 N N . SER A 1 119 ? 77.329 70.220 27.644 1.00 19.86 116 SER A N 1
ATOM 890 C CA . SER A 1 119 ? 76.184 69.493 27.106 1.00 20.50 116 SER A CA 1
ATOM 891 C C . SER A 1 119 ? 76.321 68.002 27.365 1.00 21.23 116 SER A C 1
ATOM 892 O O . SER A 1 119 ? 75.377 67.245 27.151 1.00 19.47 116 SER A O 1
ATOM 895 N N . CYS A 1 120 ? 77.516 67.587 27.808 1.00 20.15 117 CYS A N 1
ATOM 896 C CA . CYS A 1 120 ? 77.738 66.204 28.217 1.00 21.79 117 CYS A CA 1
ATOM 897 C C . CYS A 1 120 ? 77.046 66.011 29.551 1.00 21.31 117 CYS A C 1
ATOM 898 O O . CYS A 1 120 ? 76.741 66.978 30.256 1.00 18.69 117 CYS A O 1
ATOM 901 N N . HIS A 1 121 ? 76.745 64.765 29.876 1.00 21.28 118 HIS A N 1
ATOM 902 C CA . HIS A 1 121 ? 75.992 64.476 31.100 1.00 20.33 118 HIS A CA 1
ATOM 903 C C . HIS A 1 121 ? 76.862 64.646 32.319 1.00 20.24 118 HIS A C 1
ATOM 904 O O . HIS A 1 121 ? 76.358 64.976 33.384 1.00 20.42 118 HIS A O 1
ATOM 919 N N . ARG A 1 123 ? 81.159 65.750 33.711 1.00 21.68 120 ARG A N 1
ATOM 920 C CA . ARG A 1 123 ? 82.485 66.268 33.386 1.00 23.19 120 ARG A CA 1
ATOM 921 C C . ARG A 1 123 ? 83.493 65.944 34.459 1.00 23.60 120 ARG A C 1
ATOM 922 O O . ARG A 1 123 ? 83.203 66.060 35.662 1.00 23.99 120 ARG A O 1
ATOM 930 N N . PHE A 1 124 ? 84.684 65.520 34.033 1.00 24.48 121 PHE A N 1
ATOM 931 C CA . PHE A 1 124 ? 85.815 65.401 34.960 1.00 25.48 121 PHE A CA 1
ATOM 932 C C . PHE A 1 124 ? 86.955 66.219 34.375 1.00 25.96 121 PHE A C 1
ATOM 933 O O . PHE A 1 124 ? 87.109 66.294 33.158 1.00 26.82 121 PHE A O 1
ATOM 941 N N . ALA A 1 125 ? 87.762 66.817 35.235 1.00 26.73 122 ALA A N 1
ATOM 942 C CA . ALA A 1 125 ? 88.798 67.722 34.806 1.00 26.92 122 ALA A CA 1
ATOM 943 C C . ALA A 1 125 ? 90.055 67.517 35.634 1.00 28.05 122 ALA A C 1
ATOM 944 O O . ALA A 1 125 ? 90.000 67.007 36.722 1.00 28.23 122 ALA A O 1
ATOM 946 N N . THR A 1 126 ? 91.190 67.958 35.126 1.00 29.69 123 THR A N 1
ATOM 947 C CA . THR A 1 126 ? 92.392 68.053 35.951 1.00 30.18 123 THR A CA 1
ATOM 948 C C . THR A 1 126 ? 92.287 69.315 36.801 1.00 31.10 123 THR A C 1
ATOM 949 O O . THR A 1 126 ? 91.558 70.257 36.461 1.00 29.27 123 THR A O 1
ATOM 953 N N . GLU A 1 127 ? 93.059 69.379 37.877 1.00 32.09 124 GLU A N 1
ATOM 954 C CA . GLU A 1 127 ? 92.993 70.527 38.772 1.00 33.78 124 GLU A CA 1
ATOM 955 C C . GLU A 1 127 ? 93.368 71.857 38.132 1.00 34.20 124 GLU A C 1
ATOM 956 O O . GLU A 1 127 ? 92.812 72.900 38.479 1.00 33.47 124 GLU A O 1
ATOM 962 N N . SER A 1 128 ? 94.309 71.836 37.196 1.00 34.94 125 SER A N 1
ATOM 963 C CA . SER A 1 128 ? 94.767 73.061 36.585 1.00 35.15 125 SER A CA 1
ATOM 964 C C . SER A 1 128 ? 94.134 73.380 35.243 1.00 33.34 125 SER A C 1
ATOM 965 O O . SER A 1 128 ? 94.451 74.429 34.689 1.00 32.67 125 SER A O 1
ATOM 968 N N . ALA A 1 129 ? 93.246 72.517 34.730 1.00 32.02 126 ALA A N 1
ATOM 969 C CA . ALA A 1 129 ? 92.462 72.826 33.531 1.00 30.88 126 ALA A CA 1
ATOM 970 C C . ALA A 1 129 ? 91.761 74.171 33.724 1.00 30.62 126 ALA A C 1
ATOM 971 O O . ALA A 1 129 ? 91.385 74.506 34.849 1.00 30.99 126 ALA A O 1
ATOM 973 N N . LYS A 1 130 ? 91.654 74.948 32.644 1.00 30.08 127 LYS A N 1
ATOM 974 C CA . LYS A 1 130 ? 90.992 76.259 32.677 1.00 29.62 127 LYS A CA 1
ATOM 975 C C . LYS A 1 130 ? 89.627 76.123 32.017 1.00 28.09 127 LYS A C 1
ATOM 976 O O . LYS A 1 130 ? 89.517 75.611 30.911 1.00 27.02 127 LYS A O 1
ATOM 982 N N . LEU A 1 131 ? 88.579 76.538 32.727 1.00 26.69 128 LEU A N 1
ATOM 983 C CA . LEU A 1 131 ? 87.225 76.445 32.184 1.00 25.48 128 LEU A CA 1
ATOM 984 C C . LEU A 1 131 ? 86.649 77.851 32.196 1.00 24.69 128 LEU A C 1
ATOM 985 O O . LEU A 1 131 ? 86.682 78.538 33.241 1.00 24.75 128 LEU A O 1
ATOM 990 N N . GLY A 1 132 ? 86.091 78.273 31.057 1.00 23.56 129 GLY A N 1
ATOM 991 C CA . GLY A 1 132 ? 85.537 79.634 30.991 1.00 22.96 129 GLY A CA 1
ATOM 992 C C . GLY A 1 132 ? 84.756 79.935 29.744 1.00 22.85 129 GLY A C 1
ATOM 993 O O . GLY A 1 132 ? 84.747 79.138 28.805 1.00 23.87 129 GLY A O 1
ATOM 994 N N . LEU A 1 133 ? 84.081 81.090 29.744 1.00 22.29 130 LEU A N 1
ATOM 995 C CA . LEU A 1 133 ? 83.362 81.637 28.572 1.00 22.08 130 LEU A CA 1
ATOM 996 C C . LEU A 1 133 ? 83.884 83.035 28.282 1.00 23.50 130 LEU A C 1
ATOM 997 O O . LEU A 1 133 ? 83.387 84.029 28.820 1.00 23.87 130 LEU A O 1
ATOM 1002 N N . PRO A 1 134 ? 84.932 83.136 27.443 1.00 24.37 131 PRO A N 1
ATOM 1003 C CA . PRO A 1 134 ? 85.571 84.433 27.249 1.00 24.82 131 PRO A CA 1
ATOM 1004 C C . PRO A 1 134 ? 85.043 85.186 26.038 1.00 24.35 131 PRO A C 1
ATOM 1005 O O . PRO A 1 134 ? 85.705 86.123 25.577 1.00 25.47 131 PRO A O 1
ATOM 1009 N N . GLU A 1 135 ? 83.862 84.820 25.534 1.00 23.65 132 GLU A N 1
ATOM 1010 C CA . GLU A 1 135 ? 83.335 85.409 24.310 1.00 24.88 132 GLU A CA 1
ATOM 1011 C C . GLU A 1 135 ? 83.223 86.939 24.366 1.00 25.00 132 GLU A C 1
ATOM 1012 O O . GLU A 1 135 ? 83.358 87.576 23.331 1.00 26.04 132 GLU A O 1
ATOM 1018 N N . LEU A 1 136 ? 82.963 87.531 25.532 1.00 24.10 133 LEU A N 1
ATOM 1019 C CA . LEU A 1 136 ? 82.773 88.997 25.589 1.00 23.90 133 LEU A CA 1
ATOM 1020 C C . LEU A 1 136 ? 84.097 89.737 25.287 1.00 25.33 133 LEU A C 1
ATOM 1021 O O . LEU A 1 136 ? 84.088 90.923 24.961 1.00 26.14 133 LEU A O 1
ATOM 1026 N N . THR A 1 137 ? 85.235 89.056 25.437 1.00 25.80 134 THR A N 1
ATOM 1027 C CA . THR A 1 137 ? 86.510 89.635 24.990 1.00 27.45 134 THR A CA 1
ATOM 1028 C C . THR A 1 137 ? 86.448 90.024 23.481 1.00 27.55 134 THR A C 1
ATOM 1029 O O . THR A 1 137 ? 87.000 91.050 23.062 1.00 28.38 134 THR A O 1
ATOM 1033 N N . LEU A 1 138 ? 85.722 89.236 22.696 1.00 27.93 135 LEU A N 1
ATOM 1034 C CA . LEU A 1 138 ? 85.489 89.494 21.264 1.00 28.84 135 LEU A CA 1
ATOM 1035 C C . LEU A 1 138 ? 84.333 90.444 20.960 1.00 28.59 135 LEU A C 1
ATOM 1036 O O . LEU A 1 138 ? 84.008 90.690 19.797 1.00 28.16 135 LEU A O 1
ATOM 1041 N N . GLY A 1 139 ? 83.710 90.990 21.992 1.00 27.53 136 GLY A N 1
ATOM 1042 C CA . GLY A 1 139 ? 82.489 91.743 21.812 1.00 26.71 136 GLY A CA 1
ATOM 1043 C C . GLY A 1 139 ? 81.308 90.925 21.394 1.00 26.06 136 GLY A C 1
ATOM 1044 O O . GLY A 1 139 ? 80.361 91.467 20.837 1.00 26.23 136 GLY A O 1
ATOM 1045 N N . LEU A 1 140 ? 81.349 89.618 21.652 1.00 25.21 137 LEU A N 1
ATOM 1046 C CA . LEU A 1 140 ? 80.272 88.723 21.305 1.00 24.91 137 LEU A CA 1
ATOM 1047 C C . LEU A 1 140 ? 79.664 88.159 22.603 1.00 24.21 137 LEU A C 1
ATOM 1048 O O . LEU A 1 140 ? 80.103 88.509 23.662 1.00 25.09 137 LEU A O 1
ATOM 1053 N N . ILE A 1 141 ? 78.669 87.298 22.487 1.00 23.98 138 ILE A N 1
ATOM 1054 C CA . ILE A 1 141 ? 78.159 86.519 23.630 1.00 22.76 138 ILE A CA 1
ATOM 1055 C C . ILE A 1 141 ? 78.356 85.039 23.303 1.00 23.10 138 ILE A C 1
ATOM 1056 O O . ILE A 1 141 ? 78.559 84.719 22.123 1.00 23.57 138 ILE A O 1
ATOM 1061 N N . PRO A 1 142 ? 78.360 84.148 24.318 1.00 23.23 139 PRO A N 1
ATOM 1062 C CA . PRO A 1 142 ? 78.275 82.698 24.037 1.00 22.90 139 PRO A CA 1
ATOM 1063 C C . PRO A 1 142 ? 77.020 82.463 23.183 1.00 24.04 139 PRO A C 1
ATOM 1064 O O . PRO A 1 142 ? 75.970 83.048 23.475 1.00 25.06 139 PRO A O 1
ATOM 1068 N N . GLY A 1 143 ? 77.151 81.652 22.139 1.00 23.27 140 GLY A N 1
ATOM 1069 C CA . GLY A 1 143 ? 76.097 81.394 21.223 1.00 22.77 140 GLY A CA 1
ATOM 1070 C C . GLY A 1 143 ? 75.735 79.923 21.076 1.00 22.11 140 GLY A C 1
ATOM 1071 O O . GLY A 1 143 ? 74.872 79.589 20.258 1.00 22.43 140 GLY A O 1
ATOM 1072 N N . PHE A 1 144 ? 76.436 79.044 21.790 1.00 21.92 141 PHE A N 1
ATOM 1073 C CA . PHE A 1 144 ? 76.107 77.597 21.767 1.00 21.77 141 PHE A CA 1
ATOM 1074 C C . PHE A 1 144 ? 75.434 77.173 23.095 1.00 21.39 141 PHE A C 1
ATOM 1075 O O . PHE A 1 144 ? 75.786 76.161 23.664 1.00 23.12 141 PHE A O 1
ATOM 1083 N N . ALA A 1 145 ? 74.493 77.983 23.589 1.00 20.18 142 ALA A N 1
ATOM 1084 C CA . ALA A 1 145 ? 73.659 77.719 24.770 1.00 19.87 142 ALA A CA 1
ATOM 1085 C C . ALA A 1 145 ? 74.330 77.942 26.085 1.00 20.10 142 ALA A C 1
ATOM 1086 O O . ALA A 1 145 ? 73.748 77.680 27.147 1.00 19.34 142 ALA A O 1
ATOM 1088 N N . GLY A 1 146 ? 75.536 78.479 26.038 1.00 21.20 143 GLY A N 1
ATOM 1089 C CA . GLY A 1 146 ? 76.313 78.740 27.223 1.00 20.01 143 GLY A CA 1
ATOM 1090 C C . GLY A 1 146 ? 75.639 79.711 28.177 1.00 20.65 143 GLY A C 1
ATOM 1091 O O . GLY A 1 146 ? 75.792 79.566 29.429 1.00 19.24 143 GLY A O 1
ATOM 1092 N N . THR A 1 147 ? 74.871 80.666 27.659 1.00 19.55 144 THR A N 1
ATOM 1093 C CA . THR A 1 147 ? 74.250 81.612 28.585 1.00 19.95 144 THR A CA 1
ATOM 1094 C C . THR A 1 147 ? 73.139 80.958 29.430 1.00 19.34 144 THR A C 1
ATOM 1095 O O . THR A 1 147 ? 72.739 81.543 30.424 1.00 19.57 144 THR A O 1
ATOM 1099 N N . GLN A 1 148 ? 72.610 79.825 28.948 1.00 19.08 145 GLN A N 1
ATOM 1100 C CA . GLN A 1 148 ? 71.548 79.039 29.614 1.00 20.50 145 GLN A CA 1
ATOM 1101 C C . GLN A 1 148 ? 72.118 77.910 30.464 1.00 21.04 145 GLN A C 1
ATOM 1102 O O . GLN A 1 148 ? 71.727 77.740 31.620 1.00 20.27 145 GLN A O 1
ATOM 1108 N N . ARG A 1 149 ? 73.084 77.153 29.913 1.00 21.32 146 ARG A N 1
ATOM 1109 C CA . ARG A 1 149 ? 73.682 76.057 30.657 1.00 20.19 146 ARG A CA 1
ATOM 1110 C C . ARG A 1 149 ? 74.536 76.519 31.843 1.00 19.02 146 ARG A C 1
ATOM 1111 O O . ARG A 1 149 ? 74.410 75.984 32.916 1.00 19.72 146 ARG A O 1
ATOM 1119 N N . LEU A 1 150 ? 75.376 77.526 31.670 1.00 19.60 147 LEU A N 1
ATOM 1120 C CA . LEU A 1 150 ? 76.334 77.861 32.721 1.00 19.44 147 LEU A CA 1
ATOM 1121 C C . LEU A 1 150 ? 75.660 78.272 34.043 1.00 20.06 147 LEU A C 1
ATOM 1122 O O . LEU A 1 150 ? 76.071 77.751 35.093 1.00 21.36 147 LEU A O 1
ATOM 1127 N N . PRO A 1 151 ? 74.691 79.216 34.035 1.00 20.45 148 PRO A N 1
ATOM 1128 C CA . PRO A 1 151 ? 74.077 79.594 35.355 1.00 20.26 148 PRO A CA 1
ATOM 1129 C C . PRO A 1 151 ? 73.317 78.436 35.989 1.00 20.41 148 PRO A C 1
ATOM 1130 O O . PRO A 1 151 ? 73.145 78.405 37.207 1.00 19.68 148 PRO A O 1
ATOM 1134 N N . ARG A 1 152 ? 72.844 77.488 35.171 1.00 20.46 149 ARG A N 1
ATOM 1135 C CA . ARG A 1 152 ? 72.131 76.328 35.727 1.00 20.85 149 ARG A CA 1
ATOM 1136 C C . ARG A 1 152 ? 73.110 75.326 36.367 1.00 21.44 149 ARG A C 1
ATOM 1137 O O . ARG A 1 152 ? 72.678 74.490 37.145 1.00 22.90 149 ARG A O 1
ATOM 1145 N N . TYR A 1 153 ? 74.400 75.453 36.092 1.00 19.89 150 TYR A N 1
ATOM 1146 C CA . TYR A 1 153 ? 75.448 74.719 36.817 1.00 19.67 150 TYR A CA 1
ATOM 1147 C C . TYR A 1 153 ? 75.958 75.479 38.015 1.00 20.70 150 TYR A C 1
ATOM 1148 O O . TYR A 1 153 ? 75.959 74.926 39.116 1.00 22.43 150 TYR A O 1
ATOM 1157 N N . VAL A 1 154 ? 76.430 76.717 37.811 1.00 19.74 151 VAL A N 1
ATOM 1158 C CA . VAL A 1 154 ? 77.218 77.432 38.847 1.00 19.72 151 VAL A CA 1
ATOM 1159 C C . VAL A 1 154 ? 76.430 78.523 39.586 1.00 20.93 151 VAL A C 1
ATOM 1160 O O . VAL A 1 154 ? 76.952 79.130 40.552 1.00 21.10 151 VAL A O 1
ATOM 1164 N N . GLY A 1 155 ? 75.163 78.652 39.208 1.00 20.38 152 GLY A N 1
ATOM 1165 C CA . GLY A 1 155 ? 74.294 79.732 39.658 1.00 21.64 152 GLY A CA 1
ATOM 1166 C C . GLY A 1 155 ? 74.433 80.998 38.836 1.00 21.79 152 GLY A C 1
ATOM 1167 O O . GLY A 1 155 ? 75.449 81.236 38.194 1.00 19.07 152 GLY A O 1
ATOM 1168 N N . LYS A 1 156 ? 73.374 81.822 38.859 1.00 21.78 153 LYS A N 1
ATOM 1169 C CA . LYS A 1 156 ? 73.302 83.018 38.022 1.00 23.51 153 LYS A CA 1
ATOM 1170 C C . LYS A 1 156 ? 74.438 84.001 38.321 1.00 22.27 153 LYS A C 1
ATOM 1171 O O . LYS A 1 156 ? 75.019 84.583 37.426 1.00 22.66 153 LYS A O 1
ATOM 1177 N N . ALA A 1 157 ? 74.782 84.132 39.584 1.00 22.43 154 ALA A N 1
ATOM 1178 C CA . ALA A 1 157 ? 75.788 85.138 40.022 1.00 22.06 154 ALA A CA 1
ATOM 1179 C C . ALA A 1 157 ? 77.198 84.823 39.508 1.00 21.86 154 ALA A C 1
ATOM 1180 O O . ALA A 1 157 ? 77.870 85.706 38.979 1.00 22.95 154 ALA A O 1
ATOM 1182 N N A LYS A 1 158 ? 77.641 83.582 39.695 0.50 21.22 155 LYS A N 1
ATOM 1183 N N B LYS A 1 158 ? 77.645 83.584 39.683 0.50 22.12 155 LYS A N 1
ATOM 1184 C CA A LYS A 1 158 ? 78.966 83.125 39.224 0.50 21.13 155 LYS A CA 1
ATOM 1185 C CA B LYS A 1 158 ? 78.979 83.172 39.210 0.50 22.78 155 LYS A CA 1
ATOM 1186 C C A LYS A 1 158 ? 79.024 83.164 37.708 0.50 20.59 155 LYS A C 1
ATOM 1187 C C B LYS A 1 158 ? 79.024 83.181 37.696 0.50 21.48 155 LYS A C 1
ATOM 1188 O O A LYS A 1 158 ? 80.036 83.564 37.143 0.50 21.29 155 LYS A O 1
ATOM 1189 O O B LYS A 1 158 ? 80.032 83.572 37.118 0.50 22.12 155 LYS A O 1
ATOM 1200 N N . ALA A 1 159 ? 77.926 82.760 37.068 1.00 20.44 156 ALA A N 1
ATOM 1201 C CA . ALA A 1 159 ? 77.834 82.747 35.625 1.00 20.76 156 ALA A CA 1
ATOM 1202 C C . ALA A 1 159 ? 77.966 84.165 35.092 1.00 21.48 156 ALA A C 1
ATOM 1203 O O . ALA A 1 159 ? 78.719 84.397 34.149 1.00 21.28 156 ALA A O 1
ATOM 1205 N N . CYS A 1 160 ? 77.237 85.089 35.714 1.00 20.67 157 CYS A N 1
ATOM 1206 C CA . CYS A 1 160 ? 77.349 86.500 35.423 1.00 21.41 157 CYS A CA 1
ATOM 1207 C C . CYS A 1 160 ? 78.800 86.980 35.506 1.00 22.15 157 CYS A C 1
ATOM 1208 O O . CYS A 1 160 ? 79.312 87.577 34.552 1.00 21.76 157 CYS A O 1
ATOM 1211 N N . GLU A 1 161 ? 79.468 86.705 36.625 1.00 22.21 158 GLU A N 1
ATOM 1212 C CA . GLU A 1 161 ? 80.833 87.107 36.800 1.00 22.59 158 GLU A CA 1
ATOM 1213 C C . GLU A 1 161 ? 81.761 86.504 35.731 1.00 23.24 158 GLU A C 1
ATOM 1214 O O . GLU A 1 161 ? 82.597 87.196 35.166 1.00 24.14 158 GLU A O 1
ATOM 1236 N N . LEU A 1 164 ? 81.031 88.205 32.289 1.00 21.18 161 LEU A N 1
ATOM 1237 C CA . LEU A 1 164 ? 81.359 89.630 32.207 1.00 22.80 161 LEU A CA 1
ATOM 1238 C C . LEU A 1 164 ? 82.820 89.948 32.405 1.00 23.94 161 LEU A C 1
ATOM 1239 O O . LEU A 1 164 ? 83.283 90.979 31.903 1.00 25.45 161 LEU A O 1
ATOM 1244 N N . THR A 1 165 ? 83.550 89.107 33.134 1.00 24.38 162 THR A N 1
ATOM 1245 C CA . THR A 1 165 ? 84.976 89.281 33.255 1.00 25.75 162 THR A CA 1
ATOM 1246 C C . THR A 1 165 ? 85.768 88.514 32.181 1.00 26.12 162 THR A C 1
ATOM 1247 O O . THR A 1 165 ? 86.927 88.849 31.942 1.00 26.68 162 THR A O 1
ATOM 1251 N N . SER A 1 166 ? 85.179 87.461 31.604 1.00 25.79 163 SER A N 1
ATOM 1252 C CA . SER A 1 166 ? 85.858 86.545 30.691 1.00 26.54 163 SER A CA 1
ATOM 1253 C C . SER A 1 166 ? 86.970 85.691 31.321 1.00 28.21 163 SER A C 1
ATOM 1254 O O . SER A 1 166 ? 87.599 84.899 30.614 1.00 29.01 163 SER A O 1
ATOM 1257 N N . THR A 1 167 ? 87.221 85.833 32.626 1.00 29.12 164 THR A N 1
ATOM 1258 C CA . THR A 1 167 ? 88.302 85.098 33.328 1.00 30.66 164 THR A CA 1
ATOM 1259 C C . THR A 1 167 ? 87.870 83.639 33.514 1.00 29.47 164 THR A C 1
ATOM 1260 O O . THR A 1 167 ? 86.735 83.396 33.945 1.00 29.88 164 THR A O 1
ATOM 1264 N N . PRO A 1 168 ? 88.729 82.674 33.154 1.00 29.94 165 PRO A N 1
ATOM 1265 C CA . PRO A 1 168 ? 88.375 81.266 33.357 1.00 29.45 165 PRO A CA 1
ATOM 1266 C C . PRO A 1 168 ? 88.642 80.848 34.804 1.00 29.89 165 PRO A C 1
ATOM 1267 O O . PRO A 1 168 ? 89.316 81.569 35.544 1.00 30.17 165 PRO A O 1
ATOM 1271 N N . ILE A 1 169 ? 88.089 79.711 35.207 1.00 28.51 166 ILE A N 1
ATOM 1272 C CA . ILE A 1 169 ? 88.343 79.202 36.551 1.00 28.42 166 ILE A CA 1
ATOM 1273 C C . ILE A 1 169 ? 89.099 77.899 36.387 1.00 27.56 166 ILE A C 1
ATOM 1274 O O . ILE A 1 169 ? 89.036 77.257 35.347 1.00 27.37 166 ILE A O 1
ATOM 1279 N N . THR A 1 170 ? 89.797 77.499 37.422 1.00 27.57 167 THR A N 1
ATOM 1280 C CA . THR A 1 170 ? 90.507 76.234 37.366 1.00 27.30 167 THR A CA 1
ATOM 1281 C C . THR A 1 170 ? 89.556 75.036 37.470 1.00 27.48 167 THR A C 1
ATOM 1282 O O . THR A 1 170 ? 88.398 75.172 37.877 1.00 26.74 167 THR A O 1
ATOM 1286 N N . GLY A 1 171 ? 90.041 73.848 37.121 1.00 26.70 168 GLY A N 1
ATOM 1287 C CA . GLY A 1 171 ? 89.298 72.627 37.406 1.00 26.44 168 GLY A CA 1
ATOM 1288 C C . GLY A 1 171 ? 88.883 72.470 38.862 1.00 26.04 168 GLY A C 1
ATOM 1289 O O . GLY A 1 171 ? 87.762 72.069 39.141 1.00 25.56 168 GLY A O 1
ATOM 1290 N N . ALA A 1 172 ? 89.775 72.794 39.800 1.00 26.25 169 ALA A N 1
ATOM 1291 C CA . ALA A 1 172 ? 89.476 72.727 41.231 1.00 27.04 169 ALA A CA 1
ATOM 1292 C C . ALA A 1 172 ? 88.325 73.684 41.606 1.00 27.05 169 ALA A C 1
ATOM 1293 O O . ALA A 1 172 ? 87.388 73.320 42.337 1.00 26.24 169 ALA A O 1
ATOM 1295 N N . GL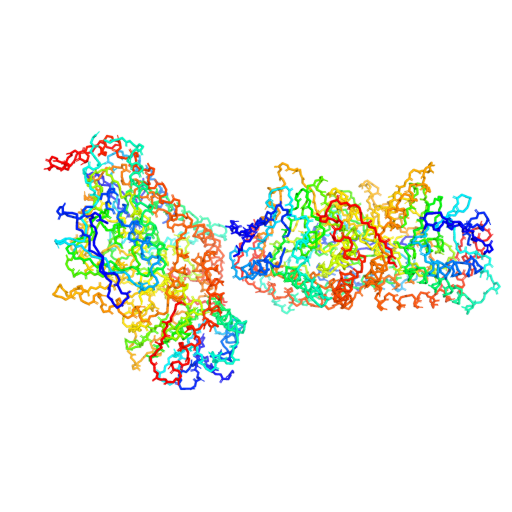U A 1 173 ? 88.371 74.902 41.069 1.00 27.49 170 GLU A N 1
ATOM 1296 C CA . GLU A 1 173 ? 87.274 75.851 41.305 1.00 26.75 170 GLU A CA 1
ATOM 1297 C C . GLU A 1 173 ? 85.981 75.429 40.629 1.00 25.68 170 GLU A C 1
ATOM 1298 O O . GLU A 1 173 ? 84.888 75.669 41.154 1.00 24.88 170 GLU A O 1
ATOM 1304 N N . ALA A 1 174 ? 86.075 74.871 39.433 1.00 23.62 171 ALA A N 1
ATOM 1305 C CA . ALA A 1 174 ? 84.880 74.383 38.737 1.00 22.20 171 ALA A CA 1
ATOM 1306 C C . ALA A 1 174 ? 84.201 73.276 39.536 1.00 23.06 171 ALA A C 1
ATOM 1307 O O . ALA A 1 174 ? 82.989 73.117 39.523 1.00 22.51 171 ALA A O 1
ATOM 1309 N N . LEU A 1 175 ? 85.008 72.484 40.244 1.00 23.49 172 LEU A N 1
ATOM 1310 C CA . LEU A 1 175 ? 84.441 71.476 41.127 1.00 24.00 172 LEU A CA 1
ATOM 1311 C C . LEU A 1 175 ? 83.666 72.139 42.270 1.00 24.36 172 LEU A C 1
ATOM 1312 O O . LEU A 1 175 ? 82.546 71.721 42.598 1.00 23.45 172 LEU A O 1
ATOM 1317 N N . LYS A 1 176 ? 84.276 73.135 42.918 1.00 25.90 173 LYS A N 1
ATOM 1318 C CA . LYS A 1 176 ? 83.625 73.886 44.025 1.00 26.75 173 LYS A CA 1
ATOM 1319 C C . LYS A 1 176 ? 82.270 74.478 43.598 1.00 25.01 173 LYS A C 1
ATOM 1320 O O . LYS A 1 176 ? 81.281 74.420 44.338 1.00 23.55 173 LYS A O 1
ATOM 1326 N N . TRP A 1 177 ? 82.217 74.959 42.371 1.00 23.10 174 TRP A N 1
ATOM 1327 C CA . TRP A 1 177 ? 81.043 75.665 41.856 1.00 22.68 174 TRP A CA 1
ATOM 1328 C C . TRP A 1 177 ? 80.055 74.777 41.124 1.00 22.73 174 TRP A C 1
ATOM 1329 O O . TRP A 1 177 ? 79.026 75.269 40.699 1.00 21.69 174 TRP A O 1
ATOM 1340 N N . GLY A 1 178 ? 80.348 73.499 41.012 1.00 23.05 175 GLY A N 1
ATOM 1341 C CA . GLY A 1 178 ? 79.434 72.521 40.414 1.00 23.07 175 GLY A CA 1
ATOM 1342 C C . GLY A 1 178 ? 79.431 72.491 38.893 1.00 23.32 175 GLY A C 1
ATOM 1343 O O . GLY A 1 178 ? 78.444 72.046 38.262 1.00 22.49 175 GLY A O 1
ATOM 1344 N N . LEU A 1 179 ? 80.518 72.961 38.303 1.00 22.22 176 LEU A N 1
ATOM 1345 C CA . LEU A 1 179 ? 80.651 72.925 36.821 1.00 21.98 176 LEU A CA 1
ATOM 1346 C C . LEU A 1 179 ? 81.292 71.595 36.341 1.00 22.06 176 LEU A C 1
ATOM 1347 O O . LEU A 1 179 ? 81.167 71.217 35.172 1.00 22.74 176 LEU A O 1
ATOM 1352 N N . VAL A 1 180 ? 82.013 70.914 37.226 1.00 22.97 177 VAL A N 1
ATOM 1353 C CA . VAL A 1 180 ? 82.491 69.555 36.970 1.00 23.07 177 VAL A CA 1
ATOM 1354 C C . VAL A 1 180 ? 82.119 68.623 38.122 1.00 23.95 177 VAL A C 1
ATOM 1355 O O . VAL A 1 180 ? 81.778 69.071 39.228 1.00 24.81 177 VAL A O 1
ATOM 1359 N N . ASN A 1 181 ? 82.128 67.321 37.815 1.00 24.51 178 ASN A N 1
ATOM 1360 C CA . ASN A 1 181 ? 81.862 66.270 38.781 1.00 25.94 178 ASN A CA 1
ATOM 1361 C C . ASN A 1 181 ? 82.982 65.987 39.704 1.00 27.01 178 ASN A C 1
ATOM 1362 O O . ASN A 1 181 ? 82.747 65.598 40.828 1.00 28.09 178 ASN A O 1
ATOM 1367 N N . GLY A 1 182 ? 84.211 66.109 39.209 1.00 28.47 179 GLY A N 1
ATOM 1368 C CA . GLY A 1 182 ? 85.373 65.684 39.981 1.00 29.24 179 GLY A CA 1
ATOM 1369 C C . GLY A 1 182 ? 86.640 66.059 39.256 1.00 30.24 179 GLY A C 1
ATOM 1370 O O . GLY A 1 182 ? 86.602 66.377 38.055 1.00 28.19 179 GLY A O 1
ATOM 1371 N N . VAL A 1 183 ? 87.751 66.062 39.999 1.00 31.81 180 VAL A N 1
ATOM 1372 C CA . VAL A 1 183 ? 89.052 66.313 39.440 1.00 33.62 180 VAL A CA 1
ATOM 1373 C C . VAL A 1 183 ? 89.887 65.048 39.626 1.00 35.28 180 VAL A C 1
ATOM 1374 O O . VAL A 1 183 ? 89.680 64.305 40.570 1.00 36.19 180 VAL A O 1
ATOM 1378 N N . PHE A 1 184 ? 90.781 64.786 38.683 1.00 36.49 181 PHE A N 1
ATOM 1379 C CA . PHE A 1 184 ? 91.769 63.714 38.815 1.00 38.05 181 PHE A CA 1
ATOM 1380 C C . PHE A 1 184 ? 93.166 64.252 38.488 1.00 39.35 181 PHE A C 1
ATOM 1381 O O . PHE A 1 184 ? 93.283 65.257 37.786 1.00 38.66 181 PHE A O 1
ATOM 1389 N N . ALA A 1 185 ? 94.215 63.578 38.983 1.00 41.03 182 ALA A N 1
ATOM 1390 C CA . ALA A 1 185 ? 95.602 63.899 38.646 1.00 42.62 182 ALA A CA 1
ATOM 1391 C C . ALA A 1 185 ? 95.854 63.829 37.139 1.00 43.18 182 ALA A C 1
ATOM 1392 O O . ALA A 1 185 ? 95.314 62.947 36.468 1.00 42.62 182 ALA A O 1
ATOM 1394 N N . GLU A 1 186 ? 96.707 64.716 36.619 1.00 44.58 183 GLU A N 1
ATOM 1395 C CA . GLU A 1 186 ? 97.042 64.716 35.180 1.00 46.62 183 GLU A CA 1
ATOM 1396 C C . GLU A 1 186 ? 97.618 63.367 34.711 1.00 47.35 183 GLU A C 1
ATOM 1397 O O . GLU A 1 186 ? 97.327 62.909 33.610 1.00 47.46 183 GLU A O 1
ATOM 1403 N N . GLU A 1 187 ? 98.386 62.711 35.569 1.00 48.37 184 GLU A N 1
ATOM 1404 C CA . GLU A 1 187 ? 99.096 61.488 35.177 1.00 49.88 184 GLU A CA 1
ATOM 1405 C C . GLU A 1 187 ? 98.144 60.349 34.772 1.00 48.90 184 GLU A C 1
ATOM 1406 O O . GLU A 1 187 ? 98.439 59.597 33.849 1.00 48.34 184 GLU A O 1
ATOM 1412 N N . THR A 1 188 ? 96.992 60.257 35.447 1.00 47.13 185 THR A N 1
ATOM 1413 C CA . THR A 1 188 ? 96.089 59.115 35.315 1.00 46.36 185 THR A CA 1
ATOM 1414 C C . THR A 1 188 ? 94.678 59.562 34.927 1.00 44.16 185 THR A C 1
ATOM 1415 O O . THR A 1 188 ? 93.731 58.799 34.970 1.00 43.48 185 THR A O 1
ATOM 1419 N N . PHE A 1 189 ? 94.569 60.813 34.536 1.00 43.11 186 PHE A N 1
ATOM 1420 C CA . PHE A 1 189 ? 93.310 61.444 34.331 1.00 41.78 186 PHE A CA 1
ATOM 1421 C C . PHE A 1 189 ? 92.345 60.688 33.397 1.00 40.76 186 PHE A C 1
ATOM 1422 O O . PHE A 1 189 ? 91.207 60.393 33.769 1.00 38.80 186 PHE A O 1
ATOM 1430 N N . LEU A 1 190 ? 92.786 60.365 32.180 1.00 40.66 187 LEU A N 1
ATOM 1431 C CA . LEU A 1 190 ? 91.914 59.597 31.282 1.00 39.96 187 LEU A CA 1
ATOM 1432 C C . LEU A 1 190 ? 91.567 58.209 31.837 1.00 39.59 187 LEU A C 1
ATOM 1433 O O . LEU A 1 190 ? 90.431 57.753 31.697 1.00 38.53 187 LEU A O 1
ATOM 1438 N N . ASP A 1 191 ? 92.532 57.539 32.477 1.00 39.21 188 ASP A N 1
ATOM 1439 C CA . ASP A 1 191 ? 92.276 56.231 33.077 1.00 39.94 188 ASP A CA 1
ATOM 1440 C C . ASP A 1 191 ? 91.286 56.306 34.243 1.00 38.00 188 ASP A C 1
ATOM 1441 O O . ASP A 1 191 ? 90.460 55.422 34.405 1.00 36.84 188 ASP A O 1
ATOM 1446 N N . ASP A 1 192 ? 91.396 57.347 35.057 1.00 37.53 189 ASP A N 1
ATOM 1447 C CA . ASP A 1 192 ? 90.503 57.527 36.207 1.00 36.82 189 ASP A CA 1
ATOM 1448 C C . ASP A 1 192 ? 89.078 57.794 35.727 1.00 35.28 189 ASP A C 1
ATOM 1449 O O . ASP A 1 192 ? 88.135 57.381 36.393 1.00 35.09 189 ASP A O 1
ATOM 1454 N N . THR A 1 193 ? 88.929 58.500 34.607 1.00 33.98 190 THR A N 1
ATOM 1455 C CA . THR A 1 193 ? 87.598 58.758 34.021 1.00 32.94 190 THR A CA 1
ATOM 1456 C C . THR A 1 193 ? 87.026 57.450 33.443 1.00 33.41 190 THR A C 1
ATOM 1457 O O . THR A 1 193 ? 85.845 57.186 33.540 1.00 31.69 190 THR A O 1
ATOM 1461 N N . LEU A 1 194 ? 87.882 56.634 32.853 1.00 34.31 191 LEU A N 1
ATOM 1462 C CA . LEU A 1 194 ? 87.475 55.335 32.305 1.00 34.35 191 LEU A CA 1
ATOM 1463 C C . LEU A 1 194 ? 87.005 54.361 33.369 1.00 34.27 191 LEU A C 1
ATOM 1464 O O . LEU A 1 194 ? 86.160 53.527 33.091 1.00 34.38 191 LEU A O 1
ATOM 1469 N N . LYS A 1 195 ? 87.566 54.450 34.571 1.00 34.26 192 LYS A N 1
ATOM 1470 C CA . LYS A 1 195 ? 87.072 53.708 35.703 1.00 35.11 192 LYS A CA 1
ATOM 1471 C C . LYS A 1 195 ? 85.609 54.050 36.002 1.00 33.11 192 LYS A C 1
ATOM 1472 O O . LYS A 1 195 ? 84.792 53.172 36.258 1.00 32.77 192 LYS A O 1
ATOM 1478 N N . VAL A 1 196 ? 85.290 55.327 35.993 1.00 31.72 193 VAL A N 1
ATOM 1479 C CA . VAL A 1 196 ? 83.890 55.737 36.177 1.00 30.06 193 VAL A CA 1
ATOM 1480 C C . VAL A 1 196 ? 83.007 55.149 35.059 1.00 29.83 193 VAL A C 1
ATOM 1481 O O . VAL A 1 196 ? 81.946 54.567 35.343 1.00 30.06 193 VAL A O 1
ATOM 1485 N N . ALA A 1 197 ? 83.430 55.304 33.807 1.00 28.95 194 ALA A N 1
ATOM 1486 C CA . ALA A 1 197 ? 82.683 54.787 32.658 1.00 29.75 194 ALA A CA 1
ATOM 1487 C C . ALA A 1 197 ? 82.404 53.304 32.805 1.00 30.79 194 ALA A C 1
ATOM 1488 O O . ALA A 1 197 ? 81.312 52.850 32.484 1.00 28.79 194 ALA A O 1
ATOM 1490 N N . LYS A 1 198 ? 83.419 52.562 33.263 1.00 33.13 195 LYS A N 1
ATOM 1491 C CA . LYS A 1 198 ? 83.300 51.113 33.435 1.00 35.05 195 LYS A CA 1
ATOM 1492 C C . LYS A 1 198 ? 82.235 50.784 34.482 1.00 34.63 195 LYS A C 1
ATOM 1493 O O . LYS A 1 198 ? 81.427 49.867 34.252 1.00 33.68 195 LYS A O 1
ATOM 1499 N N . GLN A 1 199 ? 82.181 51.538 35.595 1.00 34.35 196 GLN A N 1
ATOM 1500 C CA . GLN A 1 199 ? 81.089 51.311 36.575 1.00 34.56 196 GLN A CA 1
ATOM 1501 C C . GLN A 1 199 ? 79.733 51.524 35.903 1.00 33.20 196 GLN A C 1
ATOM 1502 O O . GLN A 1 199 ? 78.812 50.733 36.109 1.00 32.91 196 GLN A O 1
ATOM 1508 N N . ILE A 1 200 ? 79.611 52.563 35.082 1.00 30.93 197 ILE A N 1
ATOM 1509 C CA . ILE A 1 200 ? 78.330 52.890 34.452 1.00 29.49 197 ILE A CA 1
ATOM 1510 C C . ILE A 1 200 ? 77.946 51.826 33.430 1.00 30.35 197 ILE A C 1
ATOM 1511 O O . ILE A 1 200 ? 76.776 51.438 33.339 1.00 30.16 197 ILE A O 1
ATOM 1516 N N . ALA A 1 201 ? 78.953 51.310 32.719 1.00 30.82 198 ALA A N 1
ATOM 1517 C CA . ALA A 1 201 ? 78.757 50.277 31.709 1.00 31.65 198 ALA A CA 1
ATOM 1518 C C . ALA A 1 201 ? 78.169 48.977 32.268 1.00 31.84 198 ALA A C 1
ATOM 1519 O O . ALA A 1 201 ? 77.551 48.196 31.528 1.00 33.07 198 ALA A O 1
ATOM 1521 N N . GLY A 1 202 ? 78.347 48.752 33.562 1.00 31.86 199 GLY A N 1
ATOM 1522 C CA . GLY A 1 202 ? 77.745 47.608 34.260 1.00 32.88 199 GLY A CA 1
ATOM 1523 C C . GLY A 1 202 ? 76.234 47.650 34.489 1.00 32.45 199 GLY A C 1
ATOM 1524 O O . GLY A 1 202 ? 75.632 46.610 34.764 1.00 33.34 199 GLY A O 1
ATOM 1525 N N . LYS A 1 203 ? 75.602 48.813 34.334 1.00 30.93 200 LYS A N 1
ATOM 1526 C CA . LYS A 1 203 ? 74.174 48.962 34.664 1.00 30.56 200 LYS A CA 1
ATOM 1527 C C . LYS A 1 203 ? 73.297 48.620 33.473 1.00 31.25 200 LYS A C 1
ATOM 1528 O O . LYS A 1 203 ? 73.759 48.645 32.322 1.00 31.46 200 LYS A O 1
ATOM 1534 N N . SER A 1 204 ? 72.038 48.275 33.716 1.00 30.63 201 SER A N 1
ATOM 1535 C CA . SER A 1 204 ? 71.203 47.873 32.567 1.00 31.82 201 SER A CA 1
ATOM 1536 C C . SER A 1 204 ? 70.878 49.087 31.686 1.00 31.60 201 SER A C 1
ATOM 1537 O O . SER A 1 204 ? 70.622 50.165 32.207 1.00 30.43 201 SER A O 1
ATOM 1540 N N . PRO A 1 205 ? 70.903 48.923 30.352 1.00 32.43 202 PRO A N 1
ATOM 1541 C CA . PRO A 1 205 ? 70.655 50.049 29.464 1.00 31.63 202 PRO A CA 1
ATOM 1542 C C . PRO A 1 205 ? 69.347 50.764 29.703 1.00 29.38 202 PRO A C 1
ATOM 1543 O O . PRO A 1 205 ? 69.331 51.976 29.673 1.00 27.71 202 PRO A O 1
ATOM 1547 N N . ALA A 1 206 ? 68.276 50.034 29.988 1.00 28.36 203 ALA A N 1
ATOM 1548 C CA . ALA A 1 206 ? 67.000 50.665 30.191 1.00 27.35 203 ALA A CA 1
ATOM 1549 C C . ALA A 1 206 ? 67.042 51.553 31.436 1.00 25.56 203 ALA A C 1
ATOM 1550 O O . ALA A 1 206 ? 66.441 52.624 31.446 1.00 24.33 203 ALA A O 1
ATOM 1552 N N . THR A 1 207 ? 67.816 51.179 32.458 1.00 24.81 204 THR A N 1
ATOM 1553 C CA . THR A 1 207 ? 67.847 52.048 33.631 1.00 23.45 204 THR A CA 1
ATOM 1554 C C . THR A 1 207 ? 68.716 53.267 33.374 1.00 22.65 204 THR A C 1
ATOM 1555 O O . THR A 1 207 ? 68.440 54.349 33.893 1.00 22.40 204 THR A O 1
ATOM 1559 N N . ALA A 1 208 ? 69.791 53.095 32.591 1.00 23.71 205 ALA A N 1
ATOM 1560 C CA . ALA A 1 208 ? 70.666 54.238 32.250 1.00 23.94 205 ALA A CA 1
ATOM 1561 C C . ALA A 1 208 ? 69.872 55.243 31.459 1.00 23.25 205 ALA A C 1
ATOM 1562 O O . ALA A 1 208 ? 69.923 56.452 31.736 1.00 22.44 205 ALA A O 1
ATOM 1564 N N . ARG A 1 209 ? 69.166 54.743 30.452 1.00 23.83 206 ARG A N 1
ATOM 1565 C CA . ARG A 1 209 ? 68.270 55.585 29.640 1.00 26.09 206 ARG A CA 1
ATOM 1566 C C . ARG A 1 209 ? 67.261 56.335 30.488 1.00 24.74 206 ARG A C 1
ATOM 1567 O O . ARG A 1 209 ? 67.031 57.531 30.289 1.00 24.53 206 ARG A O 1
ATOM 1575 N N . ALA A 1 210 ? 66.631 55.629 31.423 1.00 24.12 207 ALA A N 1
ATOM 1576 C CA . ALA A 1 210 ? 65.620 56.230 32.288 1.00 22.62 207 ALA A CA 1
ATOM 1577 C C . ALA A 1 210 ? 66.171 57.386 33.132 1.00 20.71 207 ALA A C 1
ATOM 1578 O O . ALA A 1 210 ? 65.554 58.405 33.215 1.00 20.71 207 ALA A O 1
ATOM 1580 N N . VAL A 1 211 ? 67.324 57.197 33.757 1.00 20.40 208 VAL A N 1
ATOM 1581 C CA . VAL A 1 211 ? 67.939 58.213 34.543 1.00 20.44 208 VAL A CA 1
ATOM 1582 C C . VAL A 1 211 ? 68.219 59.446 33.711 1.00 20.80 208 VAL A C 1
ATOM 1583 O O . VAL A 1 211 ? 67.836 60.545 34.109 1.00 20.91 208 VAL A O 1
ATOM 1587 N N . LEU A 1 212 ? 68.840 59.259 32.532 1.00 20.49 209 LEU A N 1
ATOM 1588 C CA . LEU A 1 212 ? 69.114 60.356 31.623 1.00 20.24 209 LEU A CA 1
ATOM 1589 C C . LEU A 1 212 ? 67.827 61.104 31.265 1.00 20.62 209 LEU A C 1
ATOM 1590 O O . LEU A 1 212 ? 67.819 62.333 31.326 1.00 21.06 209 LEU A O 1
ATOM 1595 N N . GLU A 1 213 ? 66.747 60.393 30.939 1.00 20.01 210 GLU A N 1
ATOM 1596 C CA . GLU A 1 213 ? 65.495 61.043 30.590 1.00 21.01 210 GLU A CA 1
ATOM 1597 C C . GLU A 1 213 ? 64.969 61.886 31.764 1.00 21.37 210 GLU A C 1
ATOM 1598 O O . GLU A 1 213 ? 64.514 63.039 31.592 1.00 20.77 210 GLU A O 1
ATOM 1604 N N . LEU A 1 214 ? 65.021 61.296 32.947 1.00 20.49 211 LEU A N 1
ATOM 1605 C CA . LEU A 1 214 ? 64.366 61.896 34.124 1.00 19.83 211 LEU A CA 1
ATOM 1606 C C . LEU A 1 214 ? 65.163 63.139 34.577 1.00 19.73 211 LEU A C 1
ATOM 1607 O O . LEU A 1 214 ? 64.600 64.069 35.168 1.00 19.70 211 LEU A O 1
ATOM 1612 N N . LEU A 1 215 ? 66.461 63.159 34.290 1.00 20.38 212 LEU A N 1
ATOM 1613 C CA . LEU A 1 215 ? 67.290 64.330 34.549 1.00 20.80 212 LEU A CA 1
ATOM 1614 C C . LEU A 1 215 ? 66.967 65.551 33.670 1.00 23.64 212 LEU A C 1
ATOM 1615 O O . LEU A 1 215 ? 67.334 66.676 34.030 1.00 24.51 212 LEU A O 1
ATOM 1620 N N . GLN A 1 216 ? 66.267 65.359 32.546 1.00 23.22 213 GLN A N 1
ATOM 1621 C CA . GLN A 1 216 ? 65.976 66.457 31.643 1.00 23.98 213 GLN A CA 1
ATOM 1622 C C . GLN A 1 216 ? 64.806 67.364 32.096 1.00 22.79 213 GLN A C 1
ATOM 1623 O O . GLN A 1 216 ? 64.523 68.374 31.481 1.00 23.40 213 GLN A O 1
ATOM 1629 N N . THR A 1 217 ? 64.149 67.027 33.206 1.00 22.19 214 THR A N 1
ATOM 1630 C CA . THR A 1 217 ? 63.018 67.818 33.655 1.00 20.88 214 THR A CA 1
ATOM 1631 C C . THR A 1 217 ? 63.401 69.232 34.122 1.00 21.95 214 THR A C 1
ATOM 1632 O O . THR A 1 217 ? 62.511 70.044 34.343 1.00 22.90 214 THR A O 1
ATOM 1636 N N . THR A 1 218 ? 64.683 69.530 34.309 1.00 22.72 215 THR A N 1
ATOM 1637 C CA . THR A 1 218 ? 65.049 70.875 34.654 1.00 26.09 215 THR A CA 1
ATOM 1638 C C . THR A 1 218 ? 65.152 71.774 33.457 1.00 25.26 215 THR A C 1
ATOM 1639 O O . THR A 1 218 ? 65.349 72.965 33.621 1.00 28.51 215 THR A O 1
ATOM 1643 N N . LYS A 1 219 ? 64.993 71.231 32.258 1.00 22.89 216 LYS A N 1
ATOM 1644 C CA . LYS A 1 219 ? 65.064 72.020 31.033 1.00 21.79 216 LYS A CA 1
ATOM 1645 C C . LYS A 1 219 ? 63.674 72.506 30.701 1.00 21.55 216 LYS A C 1
ATOM 1646 O O . LYS A 1 219 ? 62.879 71.809 30.045 1.00 22.50 216 LYS A O 1
ATOM 1652 N N . SER A 1 220 ? 63.384 73.684 31.242 1.00 20.08 217 SER A N 1
ATOM 1653 C CA . SER A 1 220 ? 62.069 74.283 31.187 1.00 20.26 217 SER A CA 1
ATOM 1654 C C . SER A 1 220 ? 61.834 74.964 29.851 1.00 20.17 217 SER A C 1
ATOM 1655 O O . SER A 1 220 ? 62.756 75.144 29.072 1.00 20.04 217 SER A O 1
ATOM 1658 N N . SER A 1 221 ? 60.614 75.428 29.628 1.00 20.56 218 SER A N 1
ATOM 1659 C CA . SER A 1 221 ? 60.325 76.232 28.468 1.00 20.72 218 SER A CA 1
ATOM 1660 C C . SER A 1 221 ? 61.020 77.591 28.566 1.00 21.42 218 SER A C 1
ATOM 1661 O O . SER A 1 221 ? 61.412 78.151 27.558 1.00 19.75 218 SER A O 1
ATOM 1664 N N . HIS A 1 222 ? 61.226 78.095 29.788 1.00 20.47 219 HIS A N 1
ATOM 1665 C CA . HIS A 1 222 ? 62.070 79.299 29.956 1.00 20.81 219 HIS A CA 1
ATOM 1666 C C . HIS A 1 222 ? 63.539 79.085 29.453 1.00 18.91 219 HIS A C 1
ATOM 1667 O O . HIS A 1 222 ? 64.123 79.954 28.811 1.00 19.67 219 HIS A O 1
ATOM 1674 N N . TYR A 1 223 ? 64.110 77.925 29.754 1.00 19.63 220 TYR A N 1
ATOM 1675 C CA . TYR A 1 223 ? 65.408 77.519 29.246 1.00 19.19 220 TYR A CA 1
ATOM 1676 C C . TYR A 1 223 ? 65.424 77.522 27.703 1.00 19.09 220 TYR A C 1
ATOM 1677 O O . TYR A 1 223 ? 66.285 78.107 27.047 1.00 19.26 220 TYR A O 1
ATOM 1686 N N . TYR A 1 224 ? 64.508 76.775 27.134 1.00 19.66 221 TYR A N 1
ATOM 1687 C CA . TYR A 1 224 ? 64.452 76.671 25.658 1.00 19.77 221 TYR A CA 1
ATOM 1688 C C . TYR A 1 224 ? 64.254 78.002 24.934 1.00 20.45 221 TYR A C 1
ATOM 1689 O O . TYR A 1 224 ? 64.925 78.284 23.914 1.00 20.45 221 TYR A O 1
ATOM 1698 N N . GLU A 1 225 ? 63.376 78.853 25.461 1.00 20.91 222 GLU A N 1
ATOM 1699 C CA . GLU A 1 225 ? 63.238 80.190 24.967 1.00 22.74 222 GLU A CA 1
ATOM 1700 C C . GLU A 1 225 ? 64.474 81.077 25.176 1.00 21.74 222 GLU A C 1
ATOM 1701 O O . GLU A 1 225 ? 64.805 81.868 24.301 1.00 21.23 222 GLU A O 1
ATOM 1707 N N . GLY A 1 226 ? 65.179 80.916 26.283 1.00 21.02 223 GLY A N 1
ATOM 1708 C CA . GLY A 1 226 ? 66.491 81.516 26.454 1.00 19.90 223 GLY A CA 1
ATOM 1709 C C . GLY A 1 226 ? 67.494 81.144 25.361 1.00 19.11 223 GLY A C 1
ATOM 1710 O O . GLY A 1 226 ? 68.246 81.982 24.871 1.00 19.96 223 GLY A O 1
ATOM 1711 N N . VAL A 1 227 ? 67.508 79.882 24.967 1.00 19.55 224 VAL A N 1
ATOM 1712 C CA . VAL A 1 227 ? 68.399 79.429 23.915 1.00 19.43 224 VAL A CA 1
ATOM 1713 C C . VAL A 1 227 ? 67.994 80.109 22.585 1.00 19.62 224 VAL A C 1
ATOM 1714 O O . VAL A 1 227 ? 68.855 80.580 21.846 1.00 19.82 224 VAL A O 1
ATOM 1718 N N . GLN A 1 228 ? 66.692 80.228 22.299 1.00 20.68 225 GLN A N 1
ATOM 1719 C CA . GLN A 1 228 ? 66.243 80.932 21.103 1.00 21.66 225 GLN A CA 1
ATOM 1720 C C . GLN A 1 228 ? 66.707 82.386 21.148 1.00 22.71 225 GLN A C 1
ATOM 1721 O O . GLN A 1 228 ? 67.251 82.925 20.169 1.00 22.91 225 GLN A O 1
ATOM 1727 N N . ARG A 1 229 ? 66.475 83.030 22.277 1.00 21.50 226 ARG A N 1
ATOM 1728 C CA . ARG A 1 229 ? 66.893 84.414 22.455 1.00 22.65 226 ARG A CA 1
ATOM 1729 C C . ARG A 1 229 ? 68.382 84.613 22.287 1.00 22.27 226 ARG A C 1
ATOM 1730 O O . ARG A 1 229 ? 68.814 85.627 21.673 1.00 23.64 226 ARG A O 1
ATOM 1738 N N . GLU A 1 230 ? 69.182 83.686 22.824 1.00 22.35 227 GLU A N 1
ATOM 1739 C CA . GLU A 1 230 ? 70.631 83.782 22.764 1.00 21.77 227 GLU A CA 1
ATOM 1740 C C . GLU A 1 230 ? 71.125 83.775 21.295 1.00 23.21 227 GLU A C 1
ATOM 1741 O O . GLU A 1 230 ? 72.000 84.555 20.935 1.00 23.03 227 GLU A O 1
ATOM 1747 N N . ALA A 1 231 ? 70.563 82.894 20.474 1.00 22.78 228 ALA A N 1
ATOM 1748 C CA . ALA A 1 231 ? 70.926 82.840 19.071 1.00 24.98 228 ALA A CA 1
ATOM 1749 C C . ALA A 1 231 ? 70.592 84.128 18.346 1.00 25.53 228 ALA A C 1
ATOM 1750 O O . ALA A 1 231 ? 71.356 84.565 17.474 1.00 25.48 228 ALA A O 1
ATOM 1752 N N . GLN A 1 232 ? 69.450 84.730 18.678 1.00 26.40 229 GLN A N 1
ATOM 1753 C CA . GLN A 1 232 ? 69.003 85.959 18.014 1.00 27.85 229 GLN A CA 1
ATOM 1754 C C . GLN A 1 232 ? 69.944 87.097 18.409 1.00 26.47 229 GLN A C 1
ATOM 1755 O O . GLN A 1 232 ? 70.492 87.791 17.556 1.00 25.63 229 GLN A O 1
ATOM 1761 N N . ILE A 1 233 ? 70.178 87.245 19.700 1.00 25.16 230 ILE A N 1
ATOM 1762 C CA . ILE A 1 233 ? 71.112 88.260 20.193 1.00 25.29 230 ILE A CA 1
ATOM 1763 C C . ILE A 1 233 ? 72.513 88.069 19.648 1.00 25.34 230 ILE A C 1
ATOM 1764 O O . ILE A 1 233 ? 73.194 89.053 19.286 1.00 26.09 230 ILE A O 1
ATOM 1769 N N . PHE A 1 234 ? 72.958 86.826 19.571 1.00 25.85 231 PHE A N 1
ATOM 1770 C CA . PHE A 1 234 ? 74.291 86.544 19.064 1.00 24.83 231 PHE A CA 1
ATOM 1771 C C . PHE A 1 234 ? 74.509 87.183 17.678 1.00 27.22 231 PHE A C 1
ATOM 1772 O O . PHE A 1 234 ? 75.519 87.857 17.436 1.00 26.46 231 PHE A O 1
ATOM 1780 N N . GLY A 1 235 ? 73.544 86.976 16.778 1.00 28.55 232 GLY A N 1
ATOM 1781 C CA . GLY A 1 235 ? 73.618 87.530 15.431 1.00 30.59 232 GLY A CA 1
ATOM 1782 C C . GLY A 1 235 ? 73.652 89.059 15.452 1.00 31.47 232 GLY A C 1
ATOM 1783 O O . GLY A 1 235 ? 74.403 89.678 14.702 1.00 32.38 232 GLY A O 1
ATOM 1784 N N . GLU A 1 236 ? 72.827 89.666 16.304 1.00 31.22 233 GLU A N 1
ATOM 1785 C CA . GLU A 1 236 ? 72.776 91.110 16.441 1.00 31.65 233 GLU A CA 1
ATOM 1786 C C . GLU A 1 236 ? 74.112 91.692 16.901 1.00 31.41 233 GLU A C 1
ATOM 1787 O O . GLU A 1 236 ? 74.641 92.646 16.278 1.00 32.80 233 GLU A O 1
ATOM 1793 N N A VAL A 1 237 ? 74.677 91.147 17.974 0.50 30.10 234 VAL A N 1
ATOM 1794 N N B VAL A 1 237 ? 74.650 91.135 17.977 0.50 30.16 234 VAL A N 1
ATOM 1795 C CA A VAL A 1 237 ? 75.944 91.666 18.479 0.50 29.47 234 VAL A CA 1
ATOM 1796 C CA B VAL A 1 237 ? 75.917 91.583 18.523 0.50 29.51 234 VAL A CA 1
ATOM 1797 C C A VAL A 1 237 ? 77.080 91.340 17.504 0.50 29.80 234 VAL A C 1
ATOM 1798 C C B VAL A 1 237 ? 77.049 91.334 17.516 0.50 29.86 234 VAL A C 1
ATOM 1799 O O A VAL A 1 237 ? 77.983 92.143 17.321 0.50 29.29 234 VAL A O 1
ATOM 1800 O O B VAL A 1 237 ? 77.912 92.177 17.324 0.50 29.34 234 VAL A O 1
ATOM 1807 N N . PHE A 1 238 ? 77.012 90.182 16.852 1.00 29.57 235 PHE A N 1
ATOM 1808 C CA . PHE A 1 238 ? 78.043 89.796 15.902 1.00 30.45 235 PHE A CA 1
ATOM 1809 C C . PHE A 1 238 ? 78.271 90.803 14.779 1.00 32.00 235 PHE A C 1
ATOM 1810 O O . PHE A 1 238 ? 79.438 91.089 14.445 1.00 31.75 235 PHE A O 1
ATOM 1818 N N . THR A 1 239 ? 77.164 91.345 14.235 1.00 33.12 236 THR A N 1
ATOM 1819 C CA . THR A 1 239 ? 77.218 92.272 13.105 1.00 34.89 236 THR A CA 1
ATOM 1820 C C . THR A 1 239 ? 77.225 93.733 13.526 1.00 34.39 236 THR A C 1
ATOM 1821 O O . THR A 1 239 ? 77.363 94.621 12.689 1.00 35.85 236 THR A O 1
ATOM 1825 N N . SER A 1 240 ? 77.123 93.984 14.816 1.00 33.30 237 SER A N 1
ATOM 1826 C CA . SER A 1 240 ? 77.260 95.322 15.358 1.00 33.74 237 SER A CA 1
ATOM 1827 C C . SER A 1 240 ? 78.694 95.819 15.186 1.00 34.12 237 SER A C 1
ATOM 1828 O O . SER A 1 240 ? 79.625 95.039 15.024 1.00 33.67 237 SER A O 1
ATOM 1831 N N . GLU A 1 241 ? 78.846 97.133 15.285 1.00 35.46 238 GLU A N 1
ATOM 1832 C CA . GLU A 1 241 ? 80.141 97.786 15.192 1.00 37.28 238 GLU A CA 1
ATOM 1833 C C . GLU A 1 241 ? 81.074 97.266 16.301 1.00 35.30 238 GLU A C 1
ATOM 1834 O O . GLU A 1 241 ? 82.234 96.925 16.050 1.00 35.06 238 GLU A O 1
ATOM 1840 N N . ASP A 1 242 ? 80.562 97.176 17.518 1.00 33.31 239 ASP A N 1
ATOM 1841 C CA . ASP A 1 242 ? 81.357 96.649 18.625 1.00 32.13 239 ASP A CA 1
ATOM 1842 C C . ASP A 1 242 ? 81.739 95.172 18.456 1.00 31.44 239 ASP A C 1
ATOM 1843 O O . ASP A 1 242 ? 82.853 94.789 18.790 1.00 31.60 239 ASP A O 1
ATOM 1848 N N . GLY A 1 243 ? 80.833 94.340 17.946 1.00 31.15 240 GLY A N 1
ATOM 1849 C CA . GLY A 1 243 ? 81.161 92.930 17.679 1.00 31.44 240 GLY A CA 1
ATOM 1850 C C . GLY A 1 243 ? 82.206 92.762 16.577 1.00 31.75 240 GLY A C 1
ATOM 1851 O O . GLY A 1 243 ? 83.104 91.908 16.673 1.00 31.67 240 GLY A O 1
ATOM 1852 N N . ARG A 1 244 ? 82.087 93.558 15.520 1.00 32.78 241 ARG A N 1
ATOM 1853 C CA . ARG A 1 244 ? 83.096 93.551 14.429 1.00 33.34 241 ARG A CA 1
ATOM 1854 C C . ARG A 1 244 ? 84.475 93.982 14.955 1.00 34.10 241 ARG A C 1
ATOM 1855 O O . ARG A 1 244 ? 85.472 93.349 14.686 1.00 34.94 241 ARG A O 1
ATOM 1863 N N . GLU A 1 245 ? 84.493 95.018 15.784 1.00 35.09 242 GLU A N 1
ATOM 1864 C CA . GLU A 1 245 ? 85.719 95.534 16.403 1.00 35.73 242 GLU A CA 1
ATOM 1865 C C . GLU A 1 245 ? 86.381 94.558 17.359 1.00 35.25 242 GLU A C 1
ATOM 1866 O O . GLU A 1 245 ? 87.613 94.383 17.332 1.00 35.72 242 GLU A O 1
ATOM 1872 N N . GLY A 1 246 ? 85.566 93.919 18.209 1.00 34.05 243 GLY A N 1
ATOM 1873 C CA . GLY A 1 246 ? 86.058 92.922 19.128 1.00 33.09 243 GLY A CA 1
ATOM 1874 C C . GLY A 1 246 ? 86.753 91.789 18.405 1.00 33.19 243 GLY A C 1
ATOM 1875 O O . GLY A 1 246 ? 87.846 91.352 18.816 1.00 33.06 243 GLY A O 1
ATOM 1876 N N . VAL A 1 247 ? 86.156 91.302 17.318 1.00 32.82 244 VAL A N 1
ATOM 1877 C CA . VAL A 1 247 ? 86.759 90.187 16.578 1.00 33.27 244 VAL A CA 1
ATOM 1878 C C . VAL A 1 247 ? 88.025 90.643 15.817 1.00 35.05 244 VAL A C 1
ATOM 1879 O O . VAL A 1 247 ? 89.045 89.963 15.844 1.00 36.33 244 VAL A O 1
ATOM 1883 N N . ALA A 1 248 ? 87.962 91.802 15.180 1.00 36.45 245 ALA A N 1
ATOM 1884 C CA . ALA A 1 248 ? 89.121 92.412 14.492 1.00 37.84 245 ALA A CA 1
ATOM 1885 C C . ALA A 1 248 ? 90.273 92.683 15.466 1.00 38.53 245 ALA A C 1
ATOM 1886 O O . ALA A 1 248 ? 91.398 92.348 15.169 1.00 38.56 245 ALA A O 1
ATOM 1888 N N . ALA A 1 249 ? 89.970 93.200 16.661 1.00 38.85 246 ALA A N 1
ATOM 1889 C CA . ALA A 1 249 ? 90.986 93.456 17.685 1.00 40.18 246 ALA A CA 1
ATOM 1890 C C . ALA A 1 249 ? 91.698 92.186 18.123 1.00 41.41 246 ALA A C 1
ATOM 1891 O O . ALA A 1 249 ? 92.918 92.187 18.273 1.00 43.09 246 ALA A O 1
ATOM 1893 N N . PHE A 1 250 ? 90.942 91.100 18.324 1.00 41.48 247 PHE A N 1
ATOM 1894 C CA . PHE A 1 250 ? 91.533 89.830 18.751 1.00 41.92 247 PHE A CA 1
ATOM 1895 C C . PHE A 1 250 ? 92.532 89.319 17.712 1.00 43.50 247 PHE A C 1
ATOM 1896 O O . PHE A 1 250 ? 93.648 88.902 18.056 1.00 43.84 247 PHE A O 1
ATOM 1904 N N . LEU A 1 251 ? 92.113 89.345 16.449 1.00 44.61 248 LEU A N 1
ATOM 1905 C CA . LEU A 1 251 ? 92.939 88.869 15.338 1.00 46.19 248 LEU A CA 1
ATOM 1906 C C . LEU A 1 251 ? 94.182 89.740 15.171 1.00 48.76 248 LEU A C 1
ATOM 1907 O O . LEU A 1 251 ? 95.234 89.231 14.786 1.00 49.51 248 LEU A O 1
ATOM 1912 N N . GLU A 1 252 ? 94.056 91.035 15.477 1.00 49.98 249 GLU A N 1
ATOM 1913 C CA . GLU A 1 252 ? 95.149 91.992 15.363 1.00 52.69 249 GLU A CA 1
ATOM 1914 C C . GLU A 1 252 ? 95.946 92.124 16.655 1.00 53.59 249 GLU A C 1
ATOM 1915 O O . GLU A 1 252 ? 96.805 92.989 16.753 1.00 54.80 249 GLU A O 1
ATOM 1921 N N . LYS A 1 253 ? 95.680 91.278 17.641 1.00 54.10 250 LYS A N 1
ATOM 1922 C CA . LYS A 1 253 ? 96.455 91.289 18.885 1.00 55.56 250 LYS A CA 1
ATOM 1923 C C . LYS A 1 253 ? 96.490 92.685 19.501 1.00 56.06 250 LYS A C 1
ATOM 1924 O O . LYS A 1 253 ? 97.572 93.211 19.785 1.00 57.35 250 LYS A O 1
ATOM 1930 N N . ARG A 1 254 ? 95.318 93.293 19.674 1.00 55.26 251 ARG A N 1
ATOM 1931 C CA . ARG A 1 254 ? 95.208 94.621 20.304 1.00 55.36 251 ARG A CA 1
ATOM 1932 C C . ARG A 1 254 ? 93.958 94.680 21.164 1.00 54.33 251 ARG A C 1
ATOM 1933 O O . ARG A 1 254 ? 93.075 93.846 21.011 1.00 53.63 251 ARG A O 1
ATOM 1941 N N . LYS A 1 255 ? 93.887 95.666 22.056 1.00 54.68 252 LYS A N 1
ATOM 1942 C CA . LYS A 1 255 ? 92.731 95.821 22.949 1.00 54.04 252 LYS A CA 1
ATOM 1943 C C . LYS A 1 255 ? 91.595 96.479 22.179 1.00 52.64 252 LYS A C 1
ATOM 1944 O O . LYS A 1 255 ? 91.784 97.539 21.620 1.00 53.01 252 LYS A O 1
ATOM 1950 N N . PRO A 1 256 ? 90.398 95.865 22.156 1.00 50.68 253 PRO A N 1
ATOM 1951 C CA . PRO A 1 256 ? 89.338 96.512 21.363 1.00 49.94 253 PRO A CA 1
ATOM 1952 C C . PRO A 1 256 ? 88.876 97.833 21.983 1.00 50.22 253 PRO A C 1
ATOM 1953 O O . PRO A 1 256 ? 89.064 98.068 23.181 1.00 49.97 253 PRO A O 1
ATOM 1957 N N . SER A 1 257 ? 88.285 98.692 21.167 1.00 50.86 254 SER A N 1
ATOM 1958 C CA . SER A 1 257 ? 87.682 99.914 21.677 1.00 51.33 254 SER A CA 1
ATOM 1959 C C . SER A 1 257 ? 86.200 99.907 21.334 1.00 49.94 254 SER A C 1
ATOM 1960 O O . SER A 1 257 ? 85.824 100.047 20.174 1.00 49.98 254 SER A O 1
ATOM 1963 N N . PHE A 1 258 ? 85.371 99.737 22.358 1.00 48.99 255 PHE A N 1
ATOM 1964 C CA . PHE A 1 258 ? 83.921 99.660 22.198 1.00 48.39 255 PHE A CA 1
ATOM 1965 C C . PHE A 1 258 ? 83.227 101.023 22.396 1.00 50.02 255 PHE A C 1
ATOM 1966 O O . PHE A 1 258 ? 83.542 101.770 23.316 1.00 50.34 255 PHE A O 1
ATOM 1974 N N . SER A 1 259 ? 82.261 101.310 21.532 1.00 51.50 256 SER A N 1
ATOM 1975 C CA . SER A 1 259 ? 81.584 102.602 21.506 1.00 53.42 256 SER A CA 1
ATOM 1976 C C . SER A 1 259 ? 80.065 102.521 21.659 1.00 53.62 256 SER A C 1
ATOM 1977 O O . SER A 1 259 ? 79.398 103.560 21.600 1.00 54.00 256 SER A O 1
ATOM 1980 N N . GLY A 1 260 ? 79.505 101.319 21.822 1.00 53.03 257 GLY A N 1
ATOM 1981 C CA . GLY A 1 260 ? 78.065 101.183 22.096 1.00 53.77 257 GLY A CA 1
ATOM 1982 C C . GLY A 1 260 ? 77.209 101.300 20.841 1.00 54.64 257 GLY A C 1
ATOM 1983 O O . GLY A 1 260 ? 75.977 101.444 20.932 1.00 55.27 257 GLY A O 1
ATOM 1992 N N . LEU B 1 5 ? 51.085 53.951 65.314 1.00 49.59 2 LEU B N 1
ATOM 1993 C CA . LEU B 1 5 ? 52.326 53.927 64.524 1.00 48.41 2 LEU B CA 1
ATOM 1994 C C . LEU B 1 5 ? 53.141 52.667 64.855 1.00 48.00 2 LEU B C 1
ATOM 1995 O O . LEU B 1 5 ? 53.630 52.525 65.978 1.00 48.85 2 LEU B O 1
ATOM 2000 N N . LYS B 1 6 ? 53.297 51.774 63.873 1.00 46.05 3 LYS B N 1
ATOM 2001 C CA . LYS B 1 6 ? 54.015 50.500 64.058 1.00 45.65 3 LYS B CA 1
ATOM 2002 C C . LYS B 1 6 ? 55.549 50.630 64.199 1.00 43.81 3 LYS B C 1
ATOM 2003 O O . LYS B 1 6 ? 56.144 50.152 65.183 1.00 44.02 3 LYS B O 1
ATOM 2009 N N . PHE B 1 7 ? 56.192 51.301 63.248 1.00 39.62 4 PHE B N 1
ATOM 2010 C CA . PHE B 1 7 ? 57.653 51.298 63.190 1.00 38.47 4 PHE B CA 1
ATOM 2011 C C . PHE B 1 7 ? 58.294 52.668 63.434 1.00 37.13 4 PHE B C 1
ATOM 2012 O O . PHE B 1 7 ? 59.495 52.843 63.195 1.00 37.30 4 PHE B O 1
ATOM 2020 N N . LEU B 1 8 ? 57.482 53.607 63.896 1.00 35.72 5 LEU B N 1
ATOM 2021 C CA . LEU B 1 8 ? 57.901 54.940 64.298 1.00 35.50 5 LEU B CA 1
ATOM 2022 C C . LEU B 1 8 ? 57.374 55.141 65.684 1.00 36.20 5 LEU B C 1
ATOM 2023 O O . LEU B 1 8 ? 56.280 54.665 66.023 1.00 37.10 5 LEU B O 1
ATOM 2028 N N . SER B 1 9 ? 58.138 55.847 66.492 1.00 34.72 6 SER B N 1
ATOM 2029 C CA . SER B 1 9 ? 57.655 56.239 67.799 1.00 36.04 6 SER B CA 1
ATOM 2030 C C . SER B 1 9 ? 58.005 57.719 67.923 1.00 35.24 6 SER B C 1
ATOM 2031 O O . SER B 1 9 ? 59.000 58.153 67.347 1.00 34.10 6 SER B O 1
ATOM 2034 N N . VAL B 1 10 ? 57.122 58.489 68.539 1.00 34.28 7 VAL B N 1
ATOM 2035 C CA . VAL B 1 10 ? 57.265 59.936 68.598 1.00 34.84 7 VAL B CA 1
ATOM 2036 C C . VAL B 1 10 ? 57.160 60.387 70.033 1.00 35.84 7 VAL B C 1
ATOM 2037 O O . VAL B 1 10 ? 56.206 59.995 70.734 1.00 36.53 7 VAL B O 1
ATOM 2041 N N . ARG B 1 11 ? 58.130 61.188 70.474 1.00 34.57 8 ARG B N 1
ATOM 2042 C CA . ARG B 1 11 ? 58.117 61.733 71.797 1.00 34.95 8 ARG B CA 1
ATOM 2043 C C . ARG B 1 11 ? 58.282 63.244 71.674 1.00 32.79 8 ARG B C 1
ATOM 2044 O O . ARG B 1 11 ? 59.187 63.721 70.970 1.00 31.44 8 ARG B O 1
ATOM 2052 N N . VAL B 1 12 ? 57.391 63.985 72.342 1.00 30.75 9 VAL B N 1
ATOM 2053 C CA . VAL B 1 12 ? 57.379 65.427 72.301 1.00 29.24 9 VAL B CA 1
ATOM 2054 C C . VAL B 1 12 ? 57.989 65.944 73.584 1.00 30.55 9 VAL B C 1
ATOM 2055 O O . VAL B 1 12 ? 57.537 65.593 74.660 1.00 30.22 9 VAL B O 1
ATOM 2059 N N . GLU B 1 13 ? 59.074 66.691 73.481 1.00 31.37 10 GLU B N 1
ATOM 2060 C CA . GLU B 1 13 ? 59.639 67.398 74.645 1.00 33.65 10 GLU B CA 1
ATOM 2061 C C . GLU B 1 13 ? 60.066 68.782 74.217 1.00 32.92 10 GLU B C 1
ATOM 2062 O O . GLU B 1 13 ? 60.774 68.946 73.184 1.00 30.37 10 GLU B O 1
ATOM 2068 N N . ASP B 1 14 ? 59.586 69.772 74.970 1.00 32.53 11 ASP B N 1
ATOM 2069 C CA . ASP B 1 14 ? 59.918 71.150 74.738 1.00 33.36 11 ASP B CA 1
ATOM 2070 C C . ASP B 1 14 ? 59.584 71.590 73.287 1.00 31.06 11 ASP B C 1
ATOM 2071 O O . ASP B 1 14 ? 60.358 72.331 72.668 1.00 30.54 11 ASP B O 1
ATOM 2076 N N . HIS B 1 15 ? 58.424 71.134 72.792 1.00 28.59 12 HIS B N 1
ATOM 2077 C CA . HIS B 1 15 ? 57.855 71.496 71.489 1.00 27.51 12 HIS B CA 1
ATOM 2078 C C . HIS B 1 15 ? 58.583 70.868 70.323 1.00 25.97 12 HIS B C 1
ATOM 2079 O O . HIS B 1 15 ? 58.256 71.161 69.158 1.00 24.39 12 HIS B O 1
ATOM 2086 N N . ILE B 1 16 ? 59.518 69.972 70.631 1.00 25.29 13 ILE B N 1
ATOM 2087 C CA . ILE B 1 16 ? 60.236 69.193 69.617 1.00 25.06 13 ILE B CA 1
ATOM 2088 C C . ILE B 1 16 ? 59.715 67.751 69.640 1.00 24.77 13 ILE B C 1
ATOM 2089 O O . ILE B 1 16 ? 59.794 67.052 70.667 1.00 25.46 13 ILE B O 1
ATOM 2094 N N . ALA B 1 17 ? 59.150 67.334 68.515 1.00 23.44 14 ALA B N 1
ATOM 2095 C CA . ALA B 1 17 ? 58.759 65.948 68.279 1.00 24.11 14 ALA B CA 1
ATOM 2096 C C . ALA B 1 17 ? 59.953 65.169 67.730 1.00 25.72 14 ALA B C 1
ATOM 2097 O O . ALA B 1 17 ? 60.367 65.418 66.584 1.00 26.48 14 ALA B O 1
ATOM 2099 N N . VAL B 1 18 ? 60.491 64.249 68.533 1.00 26.40 15 VAL B N 1
ATOM 2100 C CA . VAL B 1 18 ? 61.580 63.376 68.102 1.00 27.03 15 VAL B CA 1
ATOM 2101 C C . VAL B 1 18 ? 60.957 62.053 67.683 1.00 26.79 15 VAL B C 1
ATOM 2102 O O . VAL B 1 18 ? 60.374 61.347 68.509 1.00 27.01 15 VAL B O 1
ATOM 2106 N N . ALA B 1 19 ? 61.032 61.769 66.388 1.00 25.68 16 ALA B N 1
ATOM 2107 C CA . ALA B 1 19 ? 60.492 60.564 65.792 1.00 26.41 16 ALA B CA 1
ATOM 2108 C C . ALA B 1 19 ? 61.629 59.607 65.481 1.00 27.32 16 ALA B C 1
ATOM 2109 O O . ALA B 1 19 ? 62.560 59.943 64.753 1.00 27.00 16 ALA B O 1
ATOM 2111 N N . THR B 1 20 ? 61.540 58.393 66.009 1.00 28.36 17 THR B N 1
ATOM 2112 C CA . THR B 1 20 ? 62.573 57.407 65.800 1.00 29.55 17 THR B CA 1
ATOM 2113 C C . THR B 1 20 ? 61.986 56.333 64.917 1.00 29.44 17 THR B C 1
ATOM 2114 O O . THR B 1 20 ? 60.987 55.699 65.282 1.00 30.98 17 THR B O 1
ATOM 2118 N N . LEU B 1 21 ? 62.598 56.135 63.769 1.00 28.57 18 LEU B N 1
ATOM 2119 C CA . LEU B 1 21 ? 62.252 55.020 62.908 1.00 29.56 18 LEU B CA 1
ATOM 2120 C C . LEU B 1 21 ? 62.961 53.746 63.380 1.00 30.94 18 LEU B C 1
ATOM 2121 O O . LEU B 1 21 ? 64.177 53.720 63.579 1.00 30.15 18 LEU B O 1
ATOM 2126 N N . ASN B 1 22 ? 62.191 52.671 63.538 1.00 32.54 19 ASN B N 1
ATOM 2127 C CA . ASN B 1 22 ? 62.718 51.410 63.982 1.00 33.47 19 ASN B CA 1
ATOM 2128 C C . ASN B 1 22 ? 62.023 50.285 63.263 1.00 33.81 19 ASN B C 1
ATOM 2129 O O . ASN B 1 22 ? 61.021 49.772 63.731 1.00 33.38 19 ASN B O 1
ATOM 2134 N N . HIS B 1 23 ? 62.544 49.930 62.102 1.00 33.37 20 HIS B N 1
ATOM 2135 C CA . HIS B 1 23 ? 62.025 48.816 61.358 1.00 34.74 20 HIS B CA 1
ATOM 2136 C C . HIS B 1 23 ? 63.198 47.906 61.040 1.00 35.77 20 HIS B C 1
ATOM 2137 O O . HIS B 1 23 ? 63.850 48.010 59.994 1.00 34.97 20 HIS B O 1
ATOM 2144 N N . ALA B 1 24 ? 63.446 47.009 61.980 1.00 38.33 21 ALA B N 1
ATOM 2145 C CA . ALA B 1 24 ? 64.573 46.087 61.937 1.00 40.05 21 ALA B CA 1
ATOM 2146 C C . ALA B 1 24 ? 64.549 45.272 60.657 1.00 40.50 21 ALA B C 1
ATOM 2147 O O . ALA B 1 24 ? 63.479 45.003 60.118 1.00 40.93 21 ALA B O 1
ATOM 2149 N N . PRO B 1 25 ? 65.726 44.931 60.122 1.00 41.77 22 PRO B N 1
ATOM 2150 C CA . PRO B 1 25 ? 67.124 45.212 60.542 1.00 42.27 22 PRO B CA 1
ATOM 2151 C C . PRO B 1 25 ? 67.746 46.558 60.095 1.00 42.02 22 PRO B C 1
ATOM 2152 O O . PRO B 1 25 ? 68.722 47.034 60.727 1.00 43.30 22 PRO B O 1
ATOM 2156 N N . ALA B 1 26 ? 67.185 47.166 59.037 1.00 39.99 23 ALA B N 1
ATOM 2157 C CA . ALA B 1 26 ? 67.841 48.261 58.287 1.00 37.76 23 ALA B CA 1
ATOM 2158 C C . ALA B 1 26 ? 66.992 49.548 58.098 1.00 34.82 23 ALA B C 1
ATOM 2159 O O . ALA B 1 26 ? 67.370 50.436 57.328 1.00 33.39 23 ALA B O 1
ATOM 2161 N N . ASN B 1 27 ? 65.863 49.635 58.803 1.00 32.54 24 ASN B N 1
ATOM 2162 C CA . ASN B 1 27 ? 64.913 50.728 58.711 1.00 31.41 24 ASN B CA 1
ATOM 2163 C C . ASN B 1 27 ? 64.406 50.913 57.290 1.00 30.23 24 ASN B C 1
ATOM 2164 O O . ASN B 1 27 ? 64.210 52.034 56.810 1.00 28.55 24 ASN B O 1
ATOM 2169 N N . ALA B 1 28 ? 64.130 49.781 56.646 1.00 29.47 25 ALA B N 1
ATOM 2170 C CA . ALA B 1 28 ? 63.685 49.775 55.268 1.00 28.94 25 ALA B CA 1
ATOM 2171 C C . ALA B 1 28 ? 62.338 50.464 55.199 1.00 28.81 25 ALA B C 1
ATOM 2172 O O . ALA B 1 28 ? 61.501 50.301 56.092 1.00 29.49 25 ALA B O 1
ATOM 2182 N N . SER B 1 30 ? 59.141 50.318 54.132 1.00 29.06 27 SER B N 1
ATOM 2183 C CA . SER B 1 30 ? 58.043 49.443 53.658 1.00 29.19 27 SER B CA 1
ATOM 2184 C C . SER B 1 30 ? 56.713 50.198 53.607 1.00 29.65 27 SER B C 1
ATOM 2185 O O . SER B 1 30 ? 56.634 51.286 54.160 1.00 28.24 27 SER B O 1
ATOM 2188 N N . SER B 1 31 ? 55.671 49.593 53.014 1.00 30.12 28 SER B N 1
ATOM 2189 C CA . SER B 1 31 ? 54.314 50.178 52.943 1.00 30.98 28 SER B CA 1
ATOM 2190 C C . SER B 1 31 ? 53.837 50.589 54.310 1.00 29.56 28 SER B C 1
ATOM 2191 O O . SER B 1 31 ? 53.240 51.650 54.452 1.00 29.71 28 SER B O 1
ATOM 2194 N N . GLN B 1 32 ? 54.089 49.760 55.317 1.00 30.01 29 GLN B N 1
ATOM 2195 C CA . GLN B 1 32 ? 53.626 50.082 56.698 1.00 29.14 29 GLN B CA 1
ATOM 2196 C C . GLN B 1 32 ? 54.339 51.308 57.239 1.00 27.11 29 GLN B C 1
ATOM 2197 O O . GLN B 1 32 ? 53.713 52.161 57.880 1.00 24.57 29 GLN B O 1
ATOM 2203 N N . VAL B 1 33 ? 55.648 51.373 57.041 1.00 25.62 30 VAL B N 1
ATOM 2204 C CA . VAL B 1 33 ? 56.401 52.578 57.332 1.00 24.29 30 VAL B CA 1
ATOM 2205 C C . VAL B 1 33 ? 55.822 53.827 56.646 1.00 24.15 30 VAL B C 1
ATOM 2206 O O . VAL B 1 33 ? 55.694 54.864 57.298 1.00 24.44 30 VAL B O 1
ATOM 2218 N N A HIS B 1 35 ? 52.741 54.378 55.697 0.50 26.17 32 HIS B N 1
ATOM 2219 N N B HIS B 1 35 ? 52.760 54.406 55.734 0.50 26.72 32 HIS B N 1
ATOM 2220 C CA A HIS B 1 35 ? 51.518 54.655 56.476 0.50 26.29 32 HIS B CA 1
ATOM 2221 C CA B HIS B 1 35 ? 51.532 54.789 56.398 0.50 27.28 32 HIS B CA 1
ATOM 2222 C C A HIS B 1 35 ? 51.845 55.402 57.780 0.50 25.59 32 HIS B C 1
ATOM 2223 C C B HIS B 1 35 ? 51.774 55.348 57.834 0.50 26.24 32 HIS B C 1
ATOM 2224 O O A HIS B 1 35 ? 51.229 56.430 58.099 0.50 25.49 32 HIS B O 1
ATOM 2225 O O B HIS B 1 35 ? 51.024 56.221 58.298 0.50 26.50 32 HIS B O 1
ATOM 2238 N N . ASP B 1 36 ? 52.835 54.897 58.509 1.00 25.43 33 ASP B N 1
ATOM 2239 C CA . ASP B 1 36 ? 53.252 55.488 59.782 1.00 24.74 33 ASP B CA 1
ATOM 2240 C C . ASP B 1 36 ? 53.717 56.955 59.569 1.00 23.41 33 ASP B C 1
ATOM 2241 O O . ASP B 1 36 ? 53.460 57.818 60.400 1.00 22.33 33 ASP B O 1
ATOM 2246 N N . VAL B 1 37 ? 54.427 57.199 58.478 1.00 23.27 34 VAL B N 1
ATOM 2247 C CA . VAL B 1 37 ? 54.983 58.540 58.189 1.00 22.21 34 VAL B CA 1
ATOM 2248 C C . VAL B 1 37 ? 53.832 59.528 57.929 1.00 21.50 34 VAL B C 1
ATOM 2249 O O . VAL B 1 37 ? 53.845 60.654 58.451 1.00 21.22 34 VAL B O 1
ATOM 2253 N N . THR B 1 38 ? 52.826 59.080 57.183 1.00 21.36 35 THR B N 1
ATOM 2254 C CA . THR B 1 38 ? 51.640 59.873 56.896 1.00 22.11 35 THR B CA 1
ATOM 2255 C C . THR B 1 38 ? 50.949 60.228 58.219 1.00 22.13 35 THR B C 1
ATOM 2256 O O . THR B 1 38 ? 50.563 61.386 58.463 1.00 21.98 35 THR B O 1
ATOM 2260 N N . GLU B 1 39 ? 50.763 59.234 59.068 1.00 22.99 36 GLU B N 1
ATOM 2261 C CA . GLU B 1 39 ? 50.160 59.500 60.395 1.00 24.79 36 GLU B CA 1
ATOM 2262 C C . GLU B 1 39 ? 50.990 60.459 61.223 1.00 23.23 36 GLU B C 1
ATOM 2263 O O . GLU B 1 39 ? 50.425 61.337 61.860 1.00 22.98 36 GLU B O 1
ATOM 2269 N N . LEU B 1 40 ? 52.308 60.285 61.211 1.00 22.93 37 LEU B N 1
ATOM 2270 C CA . LEU B 1 40 ? 53.198 61.192 61.958 1.00 23.48 37 LEU B CA 1
ATOM 2271 C C . LEU B 1 40 ? 53.019 62.625 61.475 1.00 22.39 37 LEU B C 1
ATOM 2272 O O . LEU B 1 40 ? 52.902 63.535 62.271 1.00 21.16 37 LEU B O 1
ATOM 2277 N N . ILE B 1 41 ? 52.940 62.830 60.152 1.00 21.17 38 ILE B N 1
ATOM 2278 C CA . ILE B 1 41 ? 52.782 64.177 59.645 1.00 21.97 38 ILE B CA 1
ATOM 2279 C C . ILE B 1 41 ? 51.408 64.784 60.077 1.00 21.09 38 ILE B C 1
ATOM 2280 O O . ILE B 1 41 ? 51.362 65.948 60.461 1.00 20.72 38 ILE B O 1
ATOM 2285 N N . ASP B 1 42 ? 50.316 64.017 60.044 1.00 21.98 39 ASP B N 1
ATOM 2286 C CA . ASP B 1 42 ? 49.016 64.558 60.472 1.00 22.39 39 ASP B CA 1
ATOM 2287 C C . ASP B 1 42 ? 49.029 64.930 61.958 1.00 22.50 39 ASP B C 1
ATOM 2288 O O . ASP B 1 42 ? 48.571 65.994 62.339 1.00 23.35 39 ASP B O 1
ATOM 2293 N N . GLN B 1 43 ? 49.671 64.084 62.752 1.00 22.55 40 GLN B N 1
ATOM 2294 C CA . GLN B 1 43 ? 49.837 64.290 64.190 1.00 23.77 40 GLN B CA 1
ATOM 2295 C C . GLN B 1 43 ? 50.609 65.566 64.460 1.00 22.73 40 GLN B C 1
ATOM 2296 O O . GLN B 1 43 ? 50.176 66.415 65.251 1.00 23.33 40 GLN B O 1
ATOM 2302 N N . VAL B 1 44 ? 51.727 65.714 63.778 1.00 22.38 41 VAL B N 1
ATOM 2303 C CA . VAL B 1 44 ? 52.587 66.893 63.909 1.00 22.74 41 VAL B CA 1
ATOM 2304 C C . VAL B 1 44 ? 51.833 68.172 63.575 1.00 23.21 41 VAL B C 1
ATOM 2305 O O . VAL B 1 44 ? 51.892 69.165 64.321 1.00 22.71 41 VAL B O 1
ATOM 2309 N N . GLU B 1 45 ? 51.068 68.147 62.473 1.00 22.85 42 GLU B N 1
ATOM 2310 C CA . GLU B 1 45 ? 50.404 69.344 62.045 1.00 23.01 42 GLU B CA 1
ATOM 2311 C C . GLU B 1 45 ? 49.285 69.736 62.996 1.00 24.28 42 GLU B C 1
ATOM 2312 O O . GLU B 1 45 ? 49.057 70.915 63.226 1.00 23.63 42 GLU B O 1
ATOM 2318 N N . LYS B 1 46 ? 48.611 68.744 63.562 1.00 23.79 43 LYS B N 1
ATOM 2319 C CA . LYS B 1 46 ? 47.475 69.026 64.426 1.00 24.27 43 LYS B CA 1
ATOM 2320 C C . LYS B 1 46 ? 47.782 69.259 65.890 1.00 23.54 43 LYS B C 1
ATOM 2321 O O . LYS B 1 46 ? 46.984 69.883 66.549 1.00 24.27 43 LYS B O 1
ATOM 2327 N N . ASP B 1 47 ? 48.944 68.825 66.381 1.00 23.15 44 ASP B N 1
ATOM 2328 C CA . ASP B 1 47 ? 49.287 69.000 67.797 1.00 22.59 44 ASP B CA 1
ATOM 2329 C C . ASP B 1 47 ? 49.891 70.409 67.927 1.00 23.65 44 ASP B C 1
ATOM 2330 O O . ASP B 1 47 ? 51.012 70.628 67.557 1.00 21.65 44 ASP B O 1
ATOM 2335 N N . ASP B 1 48 ? 49.142 71.329 68.541 1.00 25.14 45 ASP B N 1
ATOM 2336 C CA . ASP B 1 48 ? 49.619 72.700 68.759 1.00 27.16 45 ASP B CA 1
ATOM 2337 C C . ASP B 1 48 ? 50.892 72.769 69.617 1.00 27.45 45 ASP B C 1
ATOM 2338 O O . ASP B 1 48 ? 51.603 73.789 69.622 1.00 28.62 45 ASP B O 1
ATOM 2343 N N . ASN B 1 49 ? 51.172 71.721 70.374 1.00 25.33 46 ASN B N 1
ATOM 2344 C CA . ASN B 1 49 ? 52.393 71.702 71.194 1.00 25.88 46 ASN B CA 1
ATOM 2345 C C . ASN B 1 49 ? 53.648 71.433 70.402 1.00 26.07 46 ASN B C 1
ATOM 2346 O O . ASN B 1 49 ? 54.741 71.758 70.847 1.00 28.01 46 ASN B O 1
ATOM 2351 N N . ILE B 1 50 ? 53.498 70.819 69.241 1.00 25.02 47 ILE B N 1
ATOM 2352 C CA . ILE B 1 50 ? 54.638 70.539 68.383 1.00 23.47 47 ILE B CA 1
ATOM 2353 C C . ILE B 1 50 ? 54.957 71.716 67.507 1.00 22.94 47 ILE B C 1
ATOM 2354 O O . ILE B 1 50 ? 54.064 72.247 66.851 1.00 22.84 47 ILE B O 1
ATOM 2359 N N . ARG B 1 51 ? 56.253 72.105 67.490 1.00 24.25 48 ARG B N 1
ATOM 2360 C CA . ARG B 1 51 ? 56.736 73.185 66.594 1.00 24.13 48 ARG B CA 1
ATOM 2361 C C . ARG B 1 51 ? 57.755 72.757 65.554 1.00 23.89 48 ARG B C 1
ATOM 2362 O O . ARG B 1 51 ? 57.874 73.418 64.531 1.00 25.06 48 ARG B O 1
ATOM 2370 N N . VAL B 1 52 ? 58.461 71.666 65.807 1.00 24.04 49 VAL B N 1
ATOM 2371 C CA . VAL B 1 52 ? 59.492 71.133 64.910 1.00 22.84 49 VAL B CA 1
ATOM 2372 C C . VAL B 1 52 ? 59.552 69.605 65.114 1.00 22.34 49 VAL B C 1
ATOM 2373 O O . VAL B 1 52 ? 59.248 69.107 66.198 1.00 22.33 49 VAL B O 1
ATOM 2377 N N . VAL B 1 53 ? 59.901 68.862 64.077 1.00 21.85 50 VAL B N 1
ATOM 2378 C CA . VAL B 1 53 ? 60.076 67.424 64.153 1.00 22.81 50 VAL B CA 1
ATOM 2379 C C . VAL B 1 53 ? 61.509 67.068 63.784 1.00 23.24 50 VAL B C 1
ATOM 2380 O O . VAL B 1 53 ? 62.031 67.595 62.809 1.00 24.32 50 VAL B O 1
ATOM 2384 N N . VAL B 1 54 ? 62.135 66.184 64.549 1.00 22.36 51 VAL B N 1
ATOM 2385 C CA . VAL B 1 54 ? 63.450 65.647 64.221 1.00 21.90 51 VAL B CA 1
ATOM 2386 C C . VAL B 1 54 ? 63.257 64.145 63.985 1.00 23.21 51 VAL B C 1
ATOM 2387 O O . VAL B 1 54 ? 62.704 63.458 64.829 1.00 24.16 51 VAL B O 1
ATOM 2391 N N . ILE B 1 55 ? 63.676 63.652 62.822 1.00 22.21 52 ILE B N 1
ATOM 2392 C CA . ILE B 1 55 ? 63.490 62.234 62.466 1.00 22.89 52 ILE B CA 1
ATOM 2393 C C . ILE B 1 55 ? 64.877 61.589 62.441 1.00 24.18 52 ILE B C 1
ATOM 2394 O O . ILE B 1 55 ? 65.796 62.105 61.769 1.00 23.33 52 ILE B O 1
ATOM 2399 N N . HIS B 1 56 ? 65.025 60.496 63.176 1.00 24.47 53 HIS B N 1
ATOM 2400 C CA . HIS B 1 56 ? 66.256 59.709 63.066 1.00 27.58 53 HIS B CA 1
ATOM 2401 C C . HIS B 1 56 ? 66.009 58.199 63.088 1.00 28.11 53 HIS B C 1
ATOM 2402 O O . HIS B 1 56 ? 64.895 57.769 63.359 1.00 28.05 53 HIS B O 1
ATOM 2409 N N . GLY B 1 57 ? 67.050 57.421 62.751 1.00 30.26 54 GLY B N 1
ATOM 2410 C CA . GLY B 1 57 ? 66.950 55.961 62.649 1.00 31.52 54 GLY B CA 1
ATOM 2411 C C . GLY B 1 57 ? 67.400 55.308 63.953 1.00 35.30 54 GLY B C 1
ATOM 2412 O O . GLY B 1 57 ? 68.232 55.840 64.671 1.00 35.00 54 GLY B O 1
ATOM 2413 N N . GLU B 1 58 ? 66.806 54.163 64.275 1.00 38.48 55 GLU B N 1
ATOM 2414 C CA . GLU B 1 58 ? 67.264 53.364 65.399 1.00 41.36 55 GLU B CA 1
ATOM 2415 C C . GLU B 1 58 ? 68.361 52.505 64.831 1.00 41.91 55 GLU B C 1
ATOM 2416 O O . GLU B 1 58 ? 68.225 51.980 63.721 1.00 42.46 55 GLU B O 1
ATOM 2422 N N . GLY B 1 59 ? 69.475 52.407 65.556 1.00 43.05 56 GLY B N 1
ATOM 2423 C CA . GLY B 1 59 ? 70.505 51.441 65.221 1.00 43.17 56 GLY B CA 1
ATOM 2424 C C . GLY B 1 59 ? 71.603 52.005 64.365 1.00 42.46 56 GLY B C 1
ATOM 2425 O O . GLY B 1 59 ? 71.994 53.137 64.528 1.00 43.19 56 GLY B O 1
ATOM 2426 N N . ARG B 1 60 ? 72.090 51.200 63.441 1.00 42.57 57 ARG B N 1
ATOM 2427 C CA . ARG B 1 60 ? 73.217 51.544 62.595 1.00 43.01 57 ARG B CA 1
ATOM 2428 C C . ARG B 1 60 ? 72.961 52.678 61.624 1.00 41.15 57 ARG B C 1
ATOM 2429 O O . ARG B 1 60 ? 73.867 53.492 61.387 1.00 42.03 57 ARG B O 1
ATOM 2437 N N . PHE B 1 61 ? 71.732 52.696 61.080 1.00 37.89 58 PHE B N 1
ATOM 2438 C CA . PHE B 1 61 ? 71.315 53.475 59.908 1.00 36.15 58 PHE B CA 1
ATOM 2439 C C . PHE B 1 61 ? 70.110 54.364 60.131 1.00 32.53 58 PHE B C 1
ATOM 2440 O O . PHE B 1 61 ? 69.179 54.009 60.861 1.00 31.38 58 PHE B O 1
ATOM 2448 N N . PHE B 1 62 ? 70.098 55.482 59.414 1.00 30.01 59 PHE B N 1
ATOM 2449 C CA . PHE B 1 62 ? 68.855 56.231 59.159 1.00 27.93 59 PHE B CA 1
ATOM 2450 C C . PHE B 1 62 ? 67.828 55.310 58.445 1.00 27.11 59 PHE B C 1
ATOM 2451 O O . PHE B 1 62 ? 66.767 54.992 59.003 1.00 26.82 59 PHE B O 1
ATOM 2459 N N . SER B 1 63 ? 68.162 54.872 57.237 1.00 26.52 60 SER B N 1
ATOM 2460 C CA . SER B 1 63 ? 67.409 53.863 56.515 1.00 26.31 60 SER B CA 1
ATOM 2461 C C . SER B 1 63 ? 68.242 53.385 55.344 1.00 27.92 60 SER B C 1
ATOM 2462 O O . SER B 1 63 ? 68.796 54.225 54.613 1.00 26.78 60 SER B O 1
ATOM 2465 N N . ALA B 1 64 ? 68.327 52.061 55.159 1.00 28.33 61 ALA B N 1
ATOM 2466 C CA . ALA B 1 64 ? 69.142 51.465 54.111 1.00 30.43 61 ALA B CA 1
ATOM 2467 C C . ALA B 1 64 ? 68.438 51.313 52.772 1.00 30.27 61 ALA B C 1
ATOM 2468 O O . ALA B 1 64 ? 69.088 50.956 51.795 1.00 30.98 61 ALA B O 1
ATOM 2470 N N . GLY B 1 65 ? 67.143 51.602 52.699 1.00 29.21 62 GLY B N 1
ATOM 2471 C CA . GLY B 1 65 ? 66.452 51.608 51.414 1.00 30.06 62 GLY B CA 1
ATOM 2472 C C . GLY B 1 65 ? 64.976 51.342 51.535 1.00 30.14 62 GLY B C 1
ATOM 2473 O O . GLY B 1 65 ? 64.438 51.329 52.630 1.00 31.15 62 GLY B O 1
ATOM 2474 N N . ALA B 1 66 ? 64.333 51.144 50.392 1.00 30.67 63 ALA B N 1
ATOM 2475 C CA . ALA B 1 66 ? 63.019 50.521 50.321 1.00 30.86 63 ALA B CA 1
ATOM 2476 C C . ALA B 1 66 ? 63.058 49.100 50.886 1.00 31.93 63 ALA B C 1
ATOM 2477 O O . ALA B 1 66 ? 64.131 48.511 51.115 1.00 31.13 63 ALA B O 1
ATOM 2479 N N . ASP B 1 67 ? 61.886 48.535 51.105 1.00 32.69 64 ASP B N 1
ATOM 2480 C CA . ASP B 1 67 ? 61.814 47.138 51.541 1.00 33.77 64 ASP B CA 1
ATOM 2481 C C . ASP B 1 67 ? 61.831 46.224 50.328 1.00 35.13 64 ASP B C 1
ATOM 2482 O O . ASP B 1 67 ? 60.794 45.986 49.727 1.00 33.85 64 ASP B O 1
ATOM 2487 N N . ILE B 1 68 ? 63.006 45.687 49.988 1.00 36.82 65 ILE B N 1
ATOM 2488 C CA . ILE B 1 68 ? 63.120 44.963 48.730 1.00 38.69 65 ILE B CA 1
ATOM 2489 C C . ILE B 1 68 ? 62.364 43.622 48.840 1.00 40.24 65 ILE B C 1
ATOM 2490 O O . ILE B 1 68 ? 61.767 43.175 47.874 1.00 41.04 65 ILE B O 1
ATOM 2495 N N . LYS B 1 69 ? 62.348 43.022 50.023 1.00 41.81 66 LYS B N 1
ATOM 2496 C CA . LYS B 1 69 ? 61.504 41.836 50.289 1.00 43.38 66 LYS B CA 1
ATOM 2497 C C . LYS B 1 69 ? 60.040 42.079 49.909 1.00 42.25 66 LYS B C 1
ATOM 2498 O O . LYS B 1 69 ? 59.432 41.285 49.177 1.00 40.84 66 LYS B O 1
ATOM 2504 N N . GLU B 1 70 ? 59.484 43.197 50.372 1.00 40.23 67 GLU B N 1
ATOM 2505 C CA . GLU B 1 70 ? 58.114 43.549 50.004 1.00 40.04 67 GLU B CA 1
ATOM 2506 C C . GLU B 1 70 ? 57.981 43.752 48.499 1.00 38.54 67 GLU B C 1
ATOM 2507 O O . GLU B 1 70 ? 56.952 43.386 47.936 1.00 38.69 67 GLU B O 1
ATOM 2513 N N . PHE B 1 71 ? 59.020 44.288 47.848 1.00 36.40 68 PHE B N 1
ATOM 2514 C CA . PHE B 1 71 ? 58.998 44.420 46.388 1.00 37.05 68 PHE B CA 1
ATOM 2515 C C . PHE B 1 71 ? 58.761 43.070 45.725 1.00 37.05 68 PHE B C 1
ATOM 2516 O O . PHE B 1 71 ? 58.058 43.006 44.733 1.00 37.71 68 PHE B O 1
ATOM 2524 N N . THR B 1 72 ? 59.352 42.005 46.254 1.00 36.51 69 THR B N 1
ATOM 2525 C CA . THR B 1 72 ? 59.167 40.682 45.607 1.00 36.51 69 THR B CA 1
ATOM 2526 C C . THR B 1 72 ? 57.749 40.110 45.729 1.00 36.37 69 THR B C 1
ATOM 2527 O O . THR B 1 72 ? 57.485 39.028 45.186 1.00 35.76 69 THR B O 1
ATOM 2531 N N . SER B 1 73 ? 56.822 40.821 46.368 1.00 35.17 70 SER B N 1
ATOM 2532 C CA . SER B 1 73 ? 55.416 40.433 46.325 1.00 36.90 70 SER B CA 1
ATOM 2533 C C . SER B 1 73 ? 54.682 40.901 45.073 1.00 36.98 70 SER B C 1
ATOM 2534 O O . SER B 1 73 ? 53.510 40.582 44.864 1.00 36.09 70 SER B O 1
ATOM 2537 N N . VAL B 1 74 ? 55.403 41.617 44.220 1.00 36.01 71 VAL B N 1
ATOM 2538 C CA . VAL B 1 74 ? 54.863 42.201 43.012 1.00 36.41 71 VAL B CA 1
ATOM 2539 C C . VAL B 1 74 ? 54.878 41.246 41.873 1.00 37.60 71 VAL B C 1
ATOM 2540 O O . VAL B 1 74 ? 55.924 40.637 41.598 1.00 38.11 71 VAL B O 1
ATOM 2544 N N . THR B 1 75 ? 53.742 41.134 41.184 1.00 38.77 72 THR B N 1
ATOM 2545 C CA . THR B 1 75 ? 53.607 40.249 40.007 1.00 40.92 72 THR B CA 1
ATOM 2546 C C . THR B 1 75 ? 53.294 40.992 38.693 1.00 40.79 72 THR B C 1
ATOM 2547 O O . THR B 1 75 ? 53.167 40.352 37.636 1.00 42.12 72 THR B O 1
ATOM 2551 N N . GLU B 1 76 ? 53.149 42.323 38.746 1.00 37.77 73 GLU B N 1
ATOM 2552 C CA . GLU B 1 76 ? 52.691 43.092 37.574 1.00 36.73 73 GLU B CA 1
ATOM 2553 C C . GLU B 1 76 ? 53.224 44.513 37.666 1.00 33.28 73 GLU B C 1
ATOM 2554 O O . GLU B 1 76 ? 53.350 45.058 38.778 1.00 31.35 73 GLU B O 1
ATOM 2560 N N . ALA B 1 77 ? 53.520 45.113 36.521 1.00 31.26 74 ALA B N 1
ATOM 2561 C CA . ALA B 1 77 ? 54.064 46.502 36.466 1.00 31.00 74 ALA B CA 1
ATOM 2562 C C . ALA B 1 77 ? 53.217 47.489 37.273 1.00 30.46 74 ALA B C 1
ATOM 2563 O O . ALA B 1 77 ? 53.736 48.380 37.990 1.00 28.53 74 ALA B O 1
ATOM 2565 N N . LYS B 1 78 ? 51.904 47.342 37.143 1.00 31.38 75 LYS B N 1
ATOM 2566 C CA . LYS B 1 78 ? 51.001 48.293 37.765 1.00 31.88 75 LYS B CA 1
ATOM 2567 C C . LYS B 1 78 ? 51.168 48.337 39.294 1.00 30.25 75 LYS B C 1
ATOM 2568 O O . LYS B 1 78 ? 51.137 49.409 39.898 1.00 28.24 75 LYS B O 1
ATOM 2574 N N . GLN B 1 79 ? 51.346 47.169 39.909 1.00 29.48 76 GLN B N 1
ATOM 2575 C CA . GLN B 1 79 ? 51.583 47.085 41.350 1.00 29.24 76 GLN B CA 1
ATOM 2576 C C . GLN B 1 79 ? 52.873 47.745 41.769 1.00 27.21 76 GLN B C 1
ATOM 2577 O O . GLN B 1 79 ? 52.929 48.362 42.814 1.00 26.46 76 GLN B O 1
ATOM 2583 N N . ALA B 1 80 ? 53.927 47.567 40.975 1.00 25.22 77 ALA B N 1
ATOM 2584 C CA . ALA B 1 80 ? 55.202 48.183 41.269 1.00 25.09 77 ALA B CA 1
ATOM 2585 C C . ALA B 1 80 ? 55.074 49.707 41.153 1.00 23.74 77 ALA B C 1
ATOM 2586 O O . ALA B 1 80 ? 55.600 50.454 41.984 1.00 23.51 77 ALA B O 1
ATOM 2588 N N . THR B 1 81 ? 54.329 50.164 40.144 1.00 23.52 78 THR B N 1
ATOM 2589 C CA . THR B 1 81 ? 54.095 51.613 39.950 1.00 23.31 78 THR B CA 1
ATOM 2590 C C . THR B 1 81 ? 53.303 52.166 41.159 1.00 22.83 78 THR B C 1
ATOM 2591 O O . THR B 1 81 ? 53.611 53.235 41.688 1.00 21.31 78 THR B O 1
ATOM 2595 N N . GLU B 1 82 ? 52.318 51.397 41.621 1.00 24.03 79 GLU B N 1
ATOM 2596 C CA . GLU B 1 82 ? 51.538 51.787 42.787 1.00 25.93 79 GLU B CA 1
ATOM 2597 C C . GLU B 1 82 ? 52.372 51.882 44.049 1.00 25.34 79 GLU B C 1
ATOM 2598 O O . GLU B 1 82 ? 52.182 52.810 44.852 1.00 23.89 79 GLU B O 1
ATOM 2604 N N . LEU B 1 83 ? 53.343 50.998 44.204 1.00 26.44 80 LEU B N 1
ATOM 2605 C CA . LEU B 1 83 ? 54.200 51.041 45.390 1.00 27.30 80 LEU B CA 1
ATOM 2606 C C . LEU B 1 83 ? 55.108 52.263 45.345 1.00 25.60 80 LEU B C 1
ATOM 2607 O O . LEU B 1 83 ? 55.356 52.957 46.342 1.00 24.65 80 LEU B O 1
ATOM 2612 N N . ALA B 1 84 ? 55.641 52.529 44.165 1.00 23.45 81 ALA B N 1
ATOM 2613 C CA . ALA B 1 84 ? 56.385 53.743 43.958 1.00 21.31 81 ALA B CA 1
ATOM 2614 C C . ALA B 1 84 ? 55.552 54.981 44.288 1.00 20.99 81 ALA B C 1
ATOM 2615 O O . ALA B 1 84 ? 56.039 55.877 44.995 1.00 21.69 81 ALA B O 1
ATOM 2617 N N . GLN B 1 85 ? 54.305 55.032 43.818 1.00 21.02 82 GLN B N 1
ATOM 2618 C CA . GLN B 1 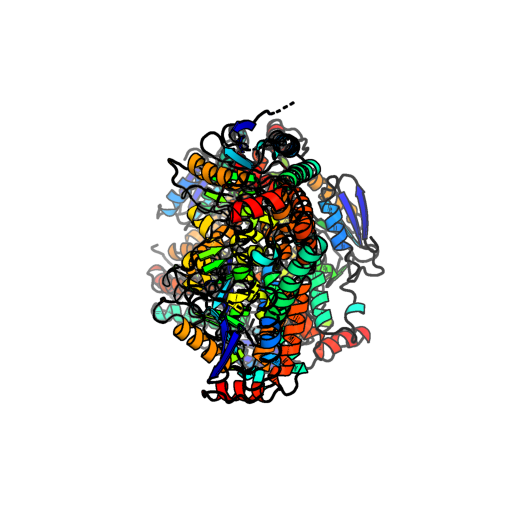85 ? 53.448 56.179 44.028 1.00 21.37 82 GLN B CA 1
ATOM 2619 C C . GLN B 1 85 ? 53.132 56.367 45.499 1.00 21.67 82 GLN B C 1
ATOM 2620 O O . GLN B 1 85 ? 53.055 57.498 45.992 1.00 21.34 82 GLN B O 1
ATOM 2626 N N . LEU B 1 86 ? 52.996 55.267 46.207 1.00 23.33 83 LEU B N 1
ATOM 2627 C CA . LEU B 1 86 ? 52.775 55.349 47.670 1.00 23.92 83 LEU B CA 1
ATOM 2628 C C . LEU B 1 86 ? 53.921 56.075 48.378 1.00 22.14 83 LEU B C 1
ATOM 2629 O O . LEU B 1 86 ? 53.687 56.981 49.206 1.00 21.89 83 LEU B O 1
ATOM 2634 N N . GLY B 1 87 ? 55.160 55.702 48.078 1.00 20.84 84 GLY B N 1
ATOM 2635 C CA . GLY B 1 87 ? 56.301 56.431 48.600 1.00 20.34 84 GLY B CA 1
ATOM 2636 C C . GLY B 1 87 ? 56.353 57.884 48.199 1.00 18.63 84 GLY B C 1
ATOM 2637 O O . GLY B 1 87 ? 56.643 58.770 49.014 1.00 19.14 84 GLY B O 1
ATOM 2638 N N . GLN B 1 88 ? 56.087 58.152 46.917 1.00 19.14 85 GLN B N 1
ATOM 2639 C CA . GLN B 1 88 ? 56.076 59.499 46.396 1.00 18.52 85 GLN B CA 1
ATOM 2640 C C . GLN B 1 88 ? 55.044 60.349 47.139 1.00 18.61 85 GLN B C 1
ATOM 2641 O O . GLN B 1 88 ? 55.352 61.434 47.593 1.00 19.45 85 GLN B O 1
ATOM 2647 N N . VAL B 1 89 ? 53.845 59.805 47.307 1.00 20.09 86 VAL B N 1
ATOM 2648 C CA . VAL B 1 89 ? 52.749 60.532 47.971 1.00 21.14 86 VAL B CA 1
ATOM 2649 C C . VAL B 1 89 ? 53.094 60.795 49.424 1.00 21.25 86 VAL B C 1
ATOM 2650 O O . VAL B 1 89 ? 52.921 61.923 49.930 1.00 20.68 86 VAL B O 1
ATOM 2654 N N . THR B 1 90 ? 53.672 59.781 50.063 1.00 21.52 87 THR B N 1
ATOM 2655 C CA . THR B 1 90 ? 54.056 59.878 51.484 1.00 21.79 87 THR B CA 1
ATOM 2656 C C . THR B 1 90 ? 55.109 60.987 51.668 1.00 21.85 87 THR B C 1
ATOM 2657 O O . THR B 1 90 ? 54.998 61.855 52.540 1.00 20.58 87 THR B O 1
ATOM 2661 N N . PHE B 1 91 ? 56.135 60.983 50.824 1.00 21.47 88 PHE B N 1
ATOM 2662 C CA . PHE B 1 91 ? 57.194 61.962 50.976 1.00 20.71 88 PHE B CA 1
ATOM 2663 C C . PHE B 1 91 ? 56.743 63.362 50.584 1.00 20.02 88 PHE B C 1
ATOM 2664 O O . PHE B 1 91 ? 57.247 64.343 51.109 1.00 18.81 88 PHE B O 1
ATOM 2672 N N . GLU B 1 92 ? 55.775 63.493 49.660 1.00 19.58 89 GLU B N 1
ATOM 2673 C CA . GLU B 1 92 ? 55.246 64.792 49.331 1.00 19.38 89 GLU B CA 1
ATOM 2674 C C . GLU B 1 92 ? 54.495 65.396 50.563 1.00 18.97 89 GLU B C 1
ATOM 2675 O O . GLU B 1 92 ? 54.528 66.606 50.780 1.00 18.60 89 GLU B O 1
ATOM 2681 N N . ARG B 1 93 ? 53.851 64.528 51.332 1.00 18.86 90 ARG B N 1
ATOM 2682 C CA . ARG B 1 93 ? 53.124 64.957 52.528 1.00 18.90 90 ARG B CA 1
ATOM 2683 C C . ARG B 1 93 ? 54.129 65.453 53.556 1.00 19.02 90 ARG B C 1
ATOM 2684 O O . ARG B 1 93 ? 53.868 66.458 54.220 1.00 19.61 90 ARG B O 1
ATOM 2692 N N . VAL B 1 94 ? 55.285 64.799 53.624 1.00 17.74 91 VAL B N 1
ATOM 2693 C CA . VAL B 1 94 ? 56.382 65.246 54.470 1.00 17.92 91 VAL B CA 1
ATOM 2694 C C . VAL B 1 94 ? 56.842 66.641 54.016 1.00 19.54 91 VAL B C 1
ATOM 2695 O O . VAL B 1 94 ? 56.896 67.617 54.788 1.00 19.07 91 VAL B O 1
ATOM 2699 N N . GLU B 1 95 ? 57.158 66.767 52.727 1.00 18.85 92 GLU B N 1
ATOM 2700 C CA . GLU B 1 95 ? 57.713 68.020 52.275 1.00 18.32 92 GLU B CA 1
ATOM 2701 C C . GLU B 1 95 ? 56.717 69.167 52.394 1.00 18.36 92 GLU B C 1
ATOM 2702 O O . GLU B 1 95 ? 57.121 70.317 52.625 1.00 18.62 92 GLU B O 1
ATOM 2708 N N . LYS B 1 96 ? 55.428 68.850 52.263 1.00 18.94 93 LYS B N 1
ATOM 2709 C CA . LYS B 1 96 ? 54.387 69.831 52.438 1.00 21.07 93 LYS B CA 1
ATOM 2710 C C . LYS B 1 96 ? 53.987 70.121 53.868 1.00 20.61 93 LYS B C 1
ATOM 2711 O O . LYS B 1 96 ? 53.128 70.929 54.101 1.00 19.95 93 LYS B O 1
ATOM 2717 N N . CYS B 1 97 ? 54.636 69.484 54.813 1.00 20.99 94 CYS B N 1
ATOM 2718 C CA . CYS B 1 97 ? 54.311 69.663 56.188 1.00 20.14 94 CYS B CA 1
ATOM 2719 C C . CYS B 1 97 ? 54.455 71.136 56.588 1.00 20.68 94 CYS B C 1
ATOM 2720 O O . CYS B 1 97 ? 55.390 71.774 56.220 1.00 21.72 94 CYS B O 1
ATOM 2723 N N . SER B 1 98 ? 53.474 71.658 57.354 1.00 21.62 95 SER B N 1
ATOM 2724 C CA . SER B 1 98 ? 53.421 73.056 57.742 1.00 21.32 95 SER B CA 1
ATOM 2725 C C . SER B 1 98 ? 54.250 73.338 58.972 1.00 21.68 95 SER B C 1
ATOM 2726 O O . SER B 1 98 ? 54.295 74.496 59.436 1.00 22.57 95 SER B O 1
ATOM 2729 N N . LYS B 1 99 ? 54.910 72.310 59.499 1.00 21.57 96 LYS B N 1
ATOM 2730 C CA . LYS B 1 99 ? 55.879 72.477 60.560 1.00 22.13 96 LYS B CA 1
ATOM 2731 C C . LYS B 1 99 ? 57.196 71.921 60.116 1.00 21.44 96 LYS B C 1
ATOM 2732 O O . LYS B 1 99 ? 57.233 70.970 59.396 1.00 20.86 96 LYS B O 1
ATOM 2738 N N . PRO B 1 100 ? 58.284 72.540 60.544 1.00 20.48 97 PRO B N 1
ATOM 2739 C CA . PRO B 1 100 ? 59.609 72.145 60.044 1.00 21.03 97 PRO B CA 1
ATOM 2740 C C . PRO B 1 100 ? 60.017 70.744 60.442 1.00 20.46 97 PRO B C 1
ATOM 2741 O O . PRO B 1 100 ? 59.911 70.389 61.615 1.00 20.36 97 PRO B O 1
ATOM 2745 N N . VAL B 1 101 ? 60.546 69.987 59.488 1.00 19.41 98 VAL B N 1
ATOM 2746 C CA . VAL B 1 101 ? 60.928 68.590 59.644 1.00 20.31 98 VAL B CA 1
ATOM 2747 C C . VAL B 1 101 ? 62.419 68.463 59.284 1.00 20.69 98 VAL B C 1
ATOM 2748 O O . VAL B 1 101 ? 62.832 68.764 58.133 1.00 20.71 98 VAL B O 1
ATOM 2752 N N . ILE B 1 102 ? 63.222 68.073 60.283 1.00 21.23 99 ILE B N 1
ATOM 2753 C CA . ILE B 1 102 ? 64.647 67.828 60.163 1.00 21.62 99 ILE B CA 1
ATOM 2754 C C . ILE B 1 102 ? 64.934 66.300 60.145 1.00 22.23 99 ILE B C 1
ATOM 2755 O O . ILE B 1 102 ? 64.451 65.582 61.005 1.00 22.81 99 ILE B O 1
ATOM 2760 N N . ALA B 1 103 ? 65.700 65.814 59.166 1.00 20.61 100 ALA B N 1
ATOM 2761 C CA . ALA B 1 103 ? 66.273 64.470 59.145 1.00 21.44 100 ALA B CA 1
ATOM 2762 C C . ALA B 1 103 ? 67.686 64.531 59.745 1.00 22.79 100 ALA B C 1
ATOM 2763 O O . ALA B 1 103 ? 68.537 65.299 59.288 1.00 22.60 100 ALA B O 1
ATOM 2765 N N . ALA B 1 104 ? 67.924 63.699 60.747 1.00 23.66 101 ALA B N 1
ATOM 2766 C CA . ALA B 1 104 ? 69.214 63.571 61.403 1.00 24.18 101 ALA B CA 1
ATOM 2767 C C . ALA B 1 104 ? 69.781 62.233 60.968 1.00 24.99 101 ALA B C 1
ATOM 2768 O O . ALA B 1 104 ? 69.347 61.201 61.480 1.00 24.92 101 ALA B O 1
ATOM 2770 N N . ILE B 1 105 ? 70.706 62.255 60.007 1.00 24.43 102 ILE B N 1
ATOM 2771 C CA . ILE B 1 105 ? 71.271 61.066 59.404 1.00 25.02 102 ILE B CA 1
ATOM 2772 C C . ILE B 1 105 ? 72.606 60.667 60.038 1.00 26.91 102 ILE B C 1
ATOM 2773 O O . ILE B 1 105 ? 73.618 61.361 59.907 1.00 26.54 102 ILE B O 1
ATOM 2778 N N . HIS B 1 106 ? 72.612 59.507 60.676 1.00 29.80 103 HIS B N 1
ATOM 2779 C CA . HIS B 1 106 ? 73.881 58.801 60.987 1.00 33.02 103 HIS B CA 1
ATOM 2780 C C . HIS B 1 106 ? 73.969 57.437 60.251 1.00 33.62 103 HIS B C 1
ATOM 2781 O O . HIS B 1 106 ? 72.961 56.857 59.842 1.00 33.66 103 HIS B O 1
ATOM 2788 N N . GLY B 1 107 ? 75.187 56.981 60.013 1.00 33.96 104 GLY B N 1
ATOM 2789 C CA . GLY B 1 107 ? 75.438 55.641 59.449 1.00 33.40 104 GLY B CA 1
ATOM 2790 C C . GLY B 1 107 ? 75.261 55.555 57.956 1.00 31.76 104 GLY B C 1
ATOM 2791 O O . GLY B 1 107 ? 76.265 55.546 57.204 1.00 30.49 104 GLY B O 1
ATOM 2792 N N . ALA B 1 108 ? 73.987 55.480 57.533 1.00 29.33 105 ALA B N 1
ATOM 2793 C CA . ALA B 1 108 ? 73.625 55.550 56.109 1.00 27.88 105 ALA B CA 1
ATOM 2794 C C . ALA B 1 108 ? 72.163 55.957 55.816 1.00 25.25 105 ALA B C 1
ATOM 2795 O O . ALA B 1 108 ? 71.242 55.595 56.544 1.00 25.36 105 ALA B O 1
ATOM 2797 N N . ALA B 1 109 ? 71.978 56.634 54.682 1.00 23.43 106 ALA B N 1
ATOM 2798 C CA . ALA B 1 109 ? 70.660 56.916 54.107 1.00 22.77 106 ALA B CA 1
ATOM 2799 C C . ALA B 1 109 ? 70.807 56.605 52.633 1.00 22.14 106 ALA B C 1
ATOM 2800 O O . ALA B 1 109 ? 71.413 57.379 51.891 1.00 20.90 106 ALA B O 1
ATOM 2802 N N . LEU B 1 110 ? 70.293 55.431 52.239 1.00 23.68 107 LEU B N 1
ATOM 2803 C CA . LEU B 1 110 ? 70.467 54.887 50.904 1.00 23.27 107 LEU B CA 1
ATOM 2804 C C . LEU B 1 110 ? 69.157 54.539 50.277 1.00 22.92 107 LEU B C 1
ATOM 2805 O O . LEU B 1 110 ? 68.227 54.027 50.945 1.00 23.12 107 LEU B O 1
ATOM 2810 N N . GLY B 1 111 ? 69.081 54.777 48.975 1.00 21.52 108 GLY B N 1
ATOM 2811 C CA . GLY B 1 111 ? 67.910 54.466 48.219 1.00 22.19 108 GLY B CA 1
ATOM 2812 C C . GLY B 1 111 ? 66.690 55.127 48.774 1.00 21.73 108 GLY B C 1
ATOM 2813 O O . GLY B 1 111 ? 66.708 56.324 49.003 1.00 20.88 108 GLY B O 1
ATOM 2814 N N . GLY B 1 112 ? 65.627 54.348 48.986 1.00 21.96 109 GLY B N 1
ATOM 2815 C CA . GLY B 1 112 ? 64.389 54.842 49.605 1.00 22.37 109 GLY B CA 1
ATOM 2816 C C . GLY B 1 112 ? 64.605 55.626 50.895 1.00 22.73 109 GLY B C 1
ATOM 2817 O O . GLY B 1 112 ? 63.839 56.519 51.228 1.00 21.25 109 GLY B O 1
ATOM 2818 N N . GLY B 1 113 ? 65.643 55.250 51.638 1.00 22.25 110 GLY B N 1
ATOM 2819 C CA . GLY B 1 113 ? 65.977 55.969 52.848 1.00 21.10 110 GLY B CA 1
ATOM 2820 C C . GLY B 1 113 ? 66.503 57.362 52.559 1.00 20.17 110 GLY B C 1
ATOM 2821 O O . GLY B 1 113 ? 66.194 58.297 53.285 1.00 18.57 110 GLY B O 1
ATOM 2822 N N . LEU B 1 114 ? 67.325 57.504 51.517 1.00 20.13 111 LEU B N 1
ATOM 2823 C CA . LEU B 1 114 ? 67.774 58.862 51.124 1.00 19.79 111 LEU B CA 1
ATOM 2824 C C . LEU B 1 114 ? 66.581 59.643 50.580 1.00 19.07 111 LEU B C 1
ATOM 2825 O O . LEU B 1 114 ? 66.478 60.831 50.798 1.00 19.41 111 LEU B O 1
ATOM 2830 N N . GLU B 1 115 ? 65.715 58.985 49.836 1.00 19.39 112 GLU B N 1
ATOM 2831 C CA . GLU B 1 115 ? 64.539 59.655 49.267 1.00 19.05 112 GLU B CA 1
ATOM 2832 C C . GLU B 1 115 ? 63.643 60.186 50.372 1.00 18.82 112 GLU B C 1
ATOM 2833 O O . GLU B 1 115 ? 63.090 61.296 50.254 1.00 21.25 112 GLU B O 1
ATOM 2839 N N . PHE B 1 116 ? 63.532 59.425 51.456 1.00 19.56 113 PHE B N 1
ATOM 2840 C CA . PHE B 1 116 ? 62.813 59.873 52.675 1.00 19.21 113 PHE B CA 1
ATOM 2841 C C . PHE B 1 116 ? 63.485 61.133 53.259 1.00 19.42 113 PHE B C 1
ATOM 2842 O O . PHE B 1 116 ? 62.837 62.153 53.509 1.00 18.69 113 PHE B O 1
ATOM 2850 N N . ALA B 1 117 ? 64.782 61.028 53.563 1.00 20.16 114 ALA B N 1
ATOM 2851 C CA . ALA B 1 117 ? 65.534 62.185 54.077 1.00 19.77 114 ALA B CA 1
ATOM 2852 C C . ALA B 1 117 ? 65.434 63.427 53.177 1.00 18.97 114 ALA B C 1
ATOM 2853 O O . ALA B 1 117 ? 65.344 64.552 53.676 1.00 19.91 114 ALA B O 1
ATOM 2863 N N . SER B 1 119 ? 62.993 64.410 51.366 1.00 19.64 116 SER B N 1
ATOM 2864 C CA . SER B 1 119 ? 61.661 64.984 51.460 1.00 18.72 116 SER B CA 1
ATOM 2865 C C . SER B 1 119 ? 61.529 65.826 52.727 1.00 19.60 116 SER B C 1
ATOM 2866 O O . SER B 1 119 ? 60.598 66.612 52.848 1.00 17.50 116 SER B O 1
ATOM 2869 N N . CYS B 1 120 ? 62.461 65.650 53.665 1.00 17.72 117 CYS B N 1
ATOM 2870 C CA . CYS B 1 120 ? 62.454 66.492 54.868 1.00 19.77 117 CYS B CA 1
ATOM 2871 C C . CYS B 1 120 ? 62.961 67.907 54.496 1.00 18.80 117 CYS B C 1
ATOM 2872 O O . CYS B 1 120 ? 63.582 68.086 53.458 1.00 16.42 117 CYS B O 1
ATOM 2875 N N . HIS B 1 121 ? 62.645 68.907 55.314 1.00 19.26 118 HIS B N 1
ATOM 2876 C CA . HIS B 1 121 ? 63.011 70.260 54.991 1.00 18.62 118 HIS B CA 1
ATOM 2877 C C . HIS B 1 121 ? 64.493 70.556 55.113 1.00 19.91 118 HIS B C 1
ATOM 2878 O O . HIS B 1 121 ? 65.001 71.445 54.420 1.00 20.75 118 HIS B O 1
ATOM 2893 N N . ARG B 1 123 ? 68.405 68.572 56.536 1.00 20.62 120 ARG B N 1
ATOM 2894 C CA . ARG B 1 123 ? 69.137 67.349 56.825 1.00 21.15 120 ARG B CA 1
ATOM 2895 C C . ARG B 1 123 ? 70.426 67.693 57.494 1.00 21.97 120 ARG B C 1
ATOM 2896 O O . ARG B 1 123 ? 71.146 68.574 57.030 1.00 22.58 120 ARG B O 1
ATOM 2904 N N . PHE B 1 124 ? 70.717 67.003 58.595 1.00 22.59 121 PHE B N 1
ATOM 2905 C CA . PHE B 1 124 ? 72.064 67.020 59.212 1.00 22.95 121 PHE B CA 1
ATOM 2906 C C . PHE B 1 124 ? 72.659 65.621 59.241 1.00 24.01 121 PHE B C 1
ATOM 2907 O O . PHE B 1 124 ? 71.925 64.660 59.366 1.00 25.52 121 PHE B O 1
ATOM 2915 N N . ALA B 1 125 ? 73.971 65.501 59.099 1.00 24.10 122 ALA B N 1
ATOM 2916 C CA . ALA B 1 125 ? 74.621 64.188 58.954 1.00 25.33 122 ALA B CA 1
ATOM 2917 C C . ALA B 1 125 ? 75.942 64.133 59.687 1.00 25.59 122 ALA B C 1
ATOM 2918 O O . ALA B 1 125 ? 76.524 65.143 59.939 1.00 25.93 122 ALA B O 1
ATOM 2920 N N . THR B 1 126 ? 76.415 62.927 59.955 1.00 26.95 123 THR B N 1
ATOM 2921 C CA . THR B 1 126 ? 77.761 62.729 60.461 1.00 29.20 123 THR B CA 1
ATOM 2922 C C . THR B 1 126 ? 78.725 62.747 59.248 1.00 30.56 123 THR B C 1
ATOM 2923 O O . THR B 1 126 ? 78.326 62.432 58.105 1.00 29.63 123 THR B O 1
ATOM 2927 N N . GLU B 1 127 ? 79.998 63.066 59.505 1.00 32.73 124 GLU B N 1
ATOM 2928 C CA . GLU B 1 127 ? 80.999 63.123 58.443 1.00 33.82 124 GLU B CA 1
ATOM 2929 C C . GLU B 1 127 ? 81.122 61.844 57.656 1.00 33.72 124 GLU B C 1
ATOM 2930 O O . GLU B 1 127 ? 81.351 61.884 56.436 1.00 33.47 124 GLU B O 1
ATOM 2936 N N . SER B 1 128 ? 80.971 60.718 58.340 1.00 33.81 125 SER B N 1
ATOM 2937 C CA . SER B 1 128 ? 81.189 59.400 57.736 1.00 35.35 125 SER B CA 1
ATOM 2938 C C . SER B 1 128 ? 79.930 58.697 57.239 1.00 33.73 125 SER B C 1
ATOM 2939 O O . SER B 1 128 ? 80.038 57.625 56.638 1.00 33.54 125 SER B O 1
ATOM 2942 N N . ALA B 1 129 ? 78.754 59.291 57.447 1.00 31.72 126 ALA B N 1
ATOM 2943 C CA . ALA B 1 129 ? 77.497 58.679 56.969 1.00 29.94 126 ALA B CA 1
ATOM 2944 C C . ALA B 1 129 ? 77.577 58.492 55.472 1.00 28.69 126 ALA B C 1
ATOM 2945 O O . ALA B 1 129 ? 78.234 59.272 54.781 1.00 29.07 126 ALA B O 1
ATOM 2947 N N . LYS B 1 130 ? 76.912 57.459 54.968 1.00 27.63 127 LYS B N 1
ATOM 2948 C CA . LYS B 1 130 ? 76.877 57.182 53.543 1.00 27.20 127 LYS B CA 1
ATOM 2949 C C . LYS B 1 130 ? 75.482 57.531 53.010 1.00 25.68 127 LYS B C 1
ATOM 2950 O O . LYS B 1 130 ? 74.484 57.099 53.579 1.00 25.87 127 LYS B O 1
ATOM 2956 N N . LEU B 1 131 ? 75.463 58.309 51.936 1.00 23.75 128 LEU B N 1
ATOM 2957 C CA . LEU B 1 131 ? 74.249 58.836 51.307 1.00 22.53 128 LEU B CA 1
ATOM 2958 C C . LEU B 1 131 ? 74.351 58.534 49.835 1.00 22.91 128 LEU B C 1
ATOM 2959 O O . LEU B 1 131 ? 75.365 58.860 49.184 1.00 22.64 128 LEU B O 1
ATOM 2964 N N . GLY B 1 132 ? 73.373 57.810 49.319 1.00 22.52 129 GLY B N 1
ATOM 2965 C CA . GLY B 1 132 ? 73.387 57.459 47.909 1.00 21.86 129 GLY B CA 1
ATOM 2966 C C . GLY B 1 132 ? 72.066 56.896 47.410 1.00 21.58 129 GLY B C 1
ATOM 2967 O O . GLY B 1 132 ? 71.139 56.661 48.184 1.00 20.96 129 GLY B O 1
ATOM 2968 N N . LEU B 1 133 ? 72.001 56.701 46.097 1.00 22.05 130 LEU B N 1
ATOM 2969 C CA . LEU B 1 133 ? 70.876 56.038 45.433 1.00 22.34 130 LEU B CA 1
ATOM 2970 C C . LEU B 1 133 ? 71.401 54.833 44.604 1.00 23.02 130 LEU B C 1
ATOM 2971 O O . LEU B 1 133 ? 71.796 54.991 43.417 1.00 23.65 130 LEU B O 1
ATOM 2976 N N . PRO B 1 134 ? 71.426 53.637 45.213 1.00 24.53 131 PRO B N 1
ATOM 2977 C CA . PRO B 1 134 ? 72.039 52.474 44.538 1.00 24.60 131 PRO B CA 1
ATOM 2978 C C . PRO B 1 134 ? 71.060 51.592 43.782 1.00 25.31 131 PRO B C 1
ATOM 2979 O O . PRO B 1 134 ? 71.419 50.483 43.401 1.00 25.59 131 PRO B O 1
ATOM 2983 N N . GLU B 1 135 ? 69.868 52.119 43.475 1.00 24.84 132 GLU B N 1
ATOM 2984 C CA . GLU B 1 135 ? 68.815 51.328 42.894 1.00 24.08 132 GLU B CA 1
ATOM 2985 C C . GLU B 1 135 ? 69.222 50.671 41.592 1.00 24.68 132 GLU B C 1
ATOM 2986 O O . GLU B 1 135 ? 68.702 49.603 41.264 1.00 24.29 132 GLU B O 1
ATOM 2992 N N . LEU B 1 136 ? 70.130 51.277 40.851 1.00 23.68 133 LEU B N 1
ATOM 2993 C CA . LEU B 1 136 ? 70.513 50.664 39.551 1.00 24.54 133 LEU B CA 1
ATOM 2994 C C . LEU B 1 136 ? 71.310 49.369 39.707 1.00 25.00 133 LEU B C 1
ATOM 2995 O O . LEU B 1 136 ? 71.363 48.554 38.802 1.00 25.78 133 LEU B O 1
ATOM 3000 N N . THR B 1 137 ? 71.928 49.173 40.857 1.00 26.67 134 THR B N 1
ATOM 3001 C CA . THR B 1 137 ? 72.532 47.885 41.156 1.00 28.07 134 THR B CA 1
ATOM 3002 C C . THR B 1 137 ? 71.495 46.759 41.147 1.00 29.20 134 THR B C 1
ATOM 3003 O O . THR B 1 137 ? 71.835 45.613 40.812 1.00 29.21 134 THR B O 1
ATOM 3007 N N . LEU B 1 138 ? 70.239 47.111 41.459 1.00 28.09 135 LEU B N 1
ATOM 3008 C CA . LEU B 1 138 ? 69.105 46.188 41.408 1.00 29.22 135 LEU B CA 1
ATOM 3009 C C . LEU B 1 138 ? 68.437 46.073 40.008 1.00 28.05 135 LEU B C 1
ATOM 3010 O O . LEU B 1 138 ? 67.447 45.343 39.859 1.00 27.61 135 LEU B O 1
ATOM 3015 N N . GLY B 1 139 ? 68.973 46.750 38.987 1.00 25.72 136 GLY B N 1
ATOM 3016 C CA . GLY B 1 139 ? 68.266 46.830 37.681 1.00 24.53 136 GLY B CA 1
ATOM 3017 C C . GLY B 1 139 ? 67.009 47.669 37.753 1.00 23.80 136 GLY B C 1
ATOM 3018 O O . GLY B 1 139 ? 66.125 47.564 36.886 1.00 24.21 136 GLY B O 1
ATOM 3019 N N . LEU B 1 140 ? 66.928 48.534 38.777 1.00 22.85 137 LEU B N 1
ATOM 3020 C CA . LEU B 1 140 ? 65.794 49.378 39.008 1.00 23.26 137 LEU B CA 1
ATOM 3021 C C . LEU B 1 140 ? 66.202 50.846 38.914 1.00 22.99 137 LEU B C 1
ATOM 3022 O O . LEU B 1 140 ? 67.366 51.145 38.763 1.00 22.78 137 LEU B O 1
ATOM 3027 N N . ILE B 1 141 ? 65.236 51.747 39.031 1.00 22.28 138 ILE B N 1
ATOM 3028 C CA . ILE B 1 141 ? 65.582 53.186 39.236 1.00 21.24 138 ILE B CA 1
ATOM 3029 C C . ILE B 1 141 ? 65.025 53.610 40.589 1.00 21.75 138 ILE B C 1
ATOM 3030 O O . ILE B 1 141 ? 64.168 52.923 41.141 1.00 21.65 138 ILE B O 1
ATOM 3035 N N . PRO B 1 142 ? 65.452 54.766 41.108 1.00 20.62 139 PRO B N 1
ATOM 3036 C CA . PRO B 1 142 ? 64.716 55.288 42.280 1.00 21.31 139 PRO B CA 1
ATOM 3037 C C . PRO B 1 142 ? 63.252 55.553 41.884 1.00 21.46 139 PRO B C 1
ATOM 3038 O O . PRO B 1 142 ? 63.008 56.000 40.748 1.00 23.32 139 PRO B O 1
ATOM 3042 N N . GLY B 1 143 ? 62.308 55.202 42.761 1.00 21.87 140 GLY B N 1
ATOM 3043 C CA . GLY B 1 143 ? 60.897 55.363 42.522 1.00 21.64 140 GLY B CA 1
ATOM 3044 C C . GLY B 1 143 ? 60.147 56.142 43.573 1.00 22.03 140 GLY B C 1
ATOM 3045 O O . GLY B 1 143 ? 58.949 56.266 43.469 1.00 21.94 140 GLY B O 1
ATOM 3046 N N . PHE B 1 144 ? 60.844 56.707 44.550 1.00 21.78 141 PHE B N 1
ATOM 3047 C CA . PHE B 1 144 ? 60.212 57.590 45.520 1.00 20.55 141 PHE B CA 1
ATOM 3048 C C . PHE B 1 144 ? 60.691 59.046 45.338 1.00 20.53 141 PHE B C 1
ATOM 3049 O O . PHE B 1 144 ? 61.080 59.743 46.331 1.00 20.10 141 PHE B O 1
ATOM 3057 N N . ALA B 1 145 ? 60.699 59.491 44.079 1.00 20.01 142 ALA B N 1
ATOM 3058 C CA . ALA B 1 145 ? 60.995 60.899 43.678 1.00 19.33 142 ALA B CA 1
ATOM 3059 C C . ALA B 1 145 ? 62.480 61.312 43.741 1.00 19.00 142 ALA B C 1
ATOM 3060 O O . ALA B 1 145 ? 62.820 62.472 43.489 1.00 19.71 142 ALA B O 1
ATOM 3062 N N . GLY B 1 146 ? 63.343 60.350 43.988 1.00 19.73 143 GLY B N 1
ATOM 3063 C CA . GLY B 1 146 ? 64.798 60.529 44.065 1.00 19.67 143 GLY B CA 1
ATOM 3064 C C . GLY B 1 146 ? 65.372 61.045 42.750 1.00 20.00 143 GLY B C 1
ATOM 3065 O O . GLY B 1 146 ? 66.233 61.890 42.788 1.00 20.49 143 GLY B O 1
ATOM 3066 N N . THR B 1 147 ? 64.841 60.597 41.588 1.00 19.80 144 THR B N 1
ATOM 3067 C CA . THR B 1 147 ? 65.289 61.120 40.267 1.00 20.24 144 THR B CA 1
ATOM 3068 C C . THR B 1 147 ? 65.019 62.620 40.067 1.00 20.08 144 THR B C 1
ATOM 3069 O O . THR B 1 147 ? 65.672 63.238 39.269 1.00 20.71 144 THR B O 1
ATOM 3073 N N . GLN B 1 148 ? 64.031 63.179 40.780 1.00 19.90 145 GLN B N 1
ATOM 3074 C CA . GLN B 1 148 ? 63.689 64.572 40.707 1.00 18.51 145 GLN B CA 1
ATOM 3075 C C . GLN B 1 148 ? 64.319 65.353 41.848 1.00 18.78 145 GLN B C 1
ATOM 3076 O O . GLN B 1 148 ? 64.831 66.451 41.625 1.00 19.79 145 GLN B O 1
ATOM 3082 N N . ARG B 1 149 ? 64.265 64.840 43.065 1.00 18.55 146 ARG B N 1
ATOM 3083 C CA . ARG B 1 149 ? 64.822 65.583 44.188 1.00 17.43 146 ARG B CA 1
ATOM 3084 C C . ARG B 1 149 ? 66.373 65.669 44.178 1.00 18.46 146 ARG B C 1
ATOM 3085 O O . ARG B 1 149 ? 66.948 66.761 44.436 1.00 17.07 146 ARG B O 1
ATOM 3093 N N . LEU B 1 150 ? 67.052 64.555 43.883 1.00 18.68 147 LEU B N 1
ATOM 3094 C CA . LEU B 1 150 ? 68.513 64.538 44.000 1.00 18.86 147 LEU B CA 1
ATOM 3095 C C . LEU B 1 150 ? 69.221 65.591 43.119 1.00 18.13 147 LEU B C 1
ATOM 3096 O O . LEU B 1 150 ? 69.997 66.378 43.642 1.00 18.16 147 LEU B O 1
ATOM 3101 N N . PRO B 1 151 ? 68.886 65.670 41.822 1.00 18.23 148 PRO B N 1
ATOM 3102 C CA . PRO B 1 151 ? 69.551 66.689 40.969 1.00 18.70 148 PRO B CA 1
ATOM 3103 C C . PRO B 1 151 ? 69.231 68.124 41.374 1.00 18.76 148 PRO B C 1
ATOM 3104 O O . PRO B 1 151 ? 70.008 69.021 41.090 1.00 18.76 148 PRO B O 1
ATOM 3108 N N . ARG B 1 152 ? 68.087 68.344 42.018 1.00 18.50 149 ARG B N 1
ATOM 3109 C CA . ARG B 1 152 ? 67.713 69.686 42.509 1.00 19.17 149 ARG B CA 1
ATOM 3110 C C . ARG B 1 152 ? 68.438 70.068 43.765 1.00 20.57 149 ARG B C 1
ATOM 3111 O O . ARG B 1 152 ? 68.533 71.282 44.072 1.00 21.82 149 ARG B O 1
ATOM 3119 N N . TYR B 1 153 ? 69.074 69.089 44.410 1.00 19.90 150 TYR B N 1
ATOM 3120 C CA . TYR B 1 153 ? 70.041 69.358 45.487 1.00 19.40 150 TYR B CA 1
ATOM 3121 C C . TYR B 1 153 ? 71.494 69.475 45.013 1.00 19.71 150 TYR B C 1
ATOM 3122 O O . TYR B 1 153 ? 72.147 70.481 45.302 1.00 20.49 150 TYR B O 1
ATOM 3131 N N . VAL B 1 154 ? 71.991 68.472 44.301 1.00 18.93 151 VAL B N 1
ATOM 3132 C CA . VAL B 1 154 ? 73.438 68.360 44.036 1.00 19.49 151 VAL B CA 1
ATOM 3133 C C . VAL B 1 154 ? 73.804 68.765 42.610 1.00 18.42 151 VAL B C 1
ATOM 3134 O O . VAL B 1 154 ? 74.987 68.755 42.235 1.00 20.43 151 VAL B O 1
ATOM 3138 N N . GLY B 1 155 ? 72.804 69.071 41.802 1.00 17.80 152 GLY B N 1
ATOM 3139 C CA . GLY B 1 155 ? 73.020 69.339 40.379 1.00 18.54 152 GLY B CA 1
ATOM 3140 C C . GLY B 1 155 ? 72.814 68.077 39.569 1.00 19.01 152 GLY B C 1
ATOM 3141 O O . GLY B 1 155 ? 73.060 66.976 40.041 1.00 18.16 152 GLY B O 1
ATOM 3142 N N . LYS B 1 156 ? 72.381 68.209 38.317 1.00 18.92 153 LYS B N 1
ATOM 3143 C CA . LYS B 1 156 ? 72.133 67.027 37.536 1.00 20.10 153 LYS B CA 1
ATOM 3144 C C . LYS B 1 156 ? 73.401 66.214 37.226 1.00 19.86 153 LYS B C 1
ATOM 3145 O O . LYS B 1 156 ? 73.308 64.999 37.047 1.00 19.59 153 LYS B O 1
ATOM 3151 N N . ALA B 1 157 ? 74.556 66.854 37.135 1.00 19.89 154 ALA B N 1
ATOM 3152 C CA . ALA B 1 157 ? 75.792 66.115 36.802 1.00 20.91 154 ALA B CA 1
ATOM 3153 C C . ALA B 1 157 ? 76.150 65.135 37.924 1.00 21.48 154 ALA B C 1
ATOM 3154 O O . ALA B 1 157 ? 76.365 63.910 37.686 1.00 21.78 154 ALA B O 1
ATOM 3156 N N . LYS B 1 158 ? 76.195 65.655 39.142 1.00 21.90 155 LYS B N 1
ATOM 3157 C CA . LYS B 1 158 ? 76.516 64.839 40.310 1.00 21.80 155 LYS B CA 1
ATOM 3158 C C . LYS B 1 158 ? 75.437 63.776 40.576 1.00 21.56 155 LYS B C 1
ATOM 3159 O O . LYS B 1 158 ? 75.753 62.644 40.866 1.00 21.35 155 LYS B O 1
ATOM 3165 N N . ALA B 1 159 ? 74.169 64.136 40.383 1.00 19.38 156 ALA B N 1
ATOM 3166 C CA . ALA B 1 159 ? 73.073 63.197 40.513 1.00 19.43 156 ALA B CA 1
ATOM 3167 C C . ALA B 1 159 ? 73.182 62.044 39.543 1.00 20.13 156 ALA B C 1
ATOM 3168 O O . ALA B 1 159 ? 73.001 60.913 39.938 1.00 20.57 156 ALA B O 1
ATOM 3170 N N . CYS B 1 160 ? 73.529 62.347 38.297 1.00 21.53 157 CYS B N 1
ATOM 3171 C CA . CYS B 1 160 ? 73.758 61.370 37.239 1.00 20.92 157 CYS B CA 1
ATOM 3172 C C . CYS B 1 160 ? 74.839 60.409 37.647 1.00 21.45 157 CYS B C 1
ATOM 3173 O O . CYS B 1 160 ? 74.646 59.199 37.568 1.00 21.43 157 CYS B O 1
ATOM 3176 N N . GLU B 1 161 ? 75.989 60.949 38.054 1.00 20.85 158 GLU B N 1
ATOM 3177 C CA . GLU B 1 161 ? 77.097 60.131 38.494 1.00 22.39 158 GLU B CA 1
ATOM 3178 C C . GLU B 1 161 ? 76.671 59.194 39.636 1.00 21.79 158 GLU B C 1
ATOM 3179 O O . GLU B 1 161 ? 76.898 57.965 39.547 1.00 22.84 158 GLU B O 1
ATOM 3201 N N . LEU B 1 164 ? 74.136 56.474 38.297 1.00 22.10 161 LEU B N 1
ATOM 3202 C CA . LEU B 1 164 ? 74.664 55.595 37.263 1.00 23.70 161 LEU B CA 1
ATOM 3203 C C . LEU B 1 164 ? 75.788 54.732 37.812 1.00 24.90 161 LEU B C 1
ATOM 3204 O O . LEU B 1 164 ? 76.009 53.609 37.330 1.00 26.42 161 LEU B O 1
ATOM 3209 N N . THR B 1 165 ? 76.483 55.232 38.818 1.00 25.04 162 THR B N 1
ATOM 3210 C CA . THR B 1 165 ? 77.532 54.437 39.459 1.00 25.26 162 THR B CA 1
ATOM 3211 C C . THR B 1 165 ? 77.016 53.672 40.679 1.00 26.28 162 THR B C 1
ATOM 3212 O O . THR B 1 165 ? 77.564 52.626 40.997 1.00 27.16 162 THR B O 1
ATOM 3216 N N . SER B 1 166 ? 75.949 54.177 41.312 1.00 24.50 163 SER B N 1
ATOM 3217 C CA . SER B 1 166 ? 75.416 53.625 42.545 1.00 25.34 163 SER B CA 1
ATOM 3218 C C . SER B 1 166 ? 76.315 53.825 43.781 1.00 25.62 163 SER B C 1
ATOM 3219 O O . SER B 1 166 ? 75.930 53.429 44.852 1.00 26.42 163 SER B O 1
ATOM 3222 N N . THR B 1 167 ? 77.414 54.540 43.652 1.00 26.75 164 THR B N 1
ATOM 3223 C CA . THR B 1 167 ? 78.390 54.700 44.721 1.00 29.05 164 THR B CA 1
ATOM 3224 C C . THR B 1 167 ? 77.871 55.807 45.637 1.00 28.82 164 THR B C 1
ATOM 3225 O O . THR B 1 167 ? 77.470 56.856 45.131 1.00 27.82 164 THR B O 1
ATOM 3229 N N . PRO B 1 168 ? 77.833 55.571 46.962 1.00 29.19 165 PRO B N 1
ATOM 3230 C CA . PRO B 1 168 ? 77.327 56.611 47.861 1.00 28.72 165 PRO B CA 1
ATOM 3231 C C . PRO B 1 168 ? 78.391 57.665 48.085 1.00 29.01 165 PRO B C 1
ATOM 3232 O O . PRO B 1 168 ? 79.569 57.445 47.731 1.00 28.84 165 PRO B O 1
ATOM 3236 N N . ILE B 1 169 ? 77.995 58.795 48.663 1.00 26.93 166 ILE B N 1
ATOM 3237 C CA . ILE B 1 169 ? 78.984 59.799 49.047 1.00 26.69 166 ILE B CA 1
ATOM 3238 C C . ILE B 1 169 ? 78.966 59.935 50.559 1.00 25.97 166 ILE B C 1
ATOM 3239 O O . ILE B 1 169 ? 78.016 59.553 51.195 1.00 24.35 166 ILE B O 1
ATOM 3244 N N . THR B 1 170 ? 80.061 60.412 51.134 1.00 26.51 167 THR B N 1
ATOM 3245 C CA . THR B 1 170 ? 80.079 60.626 52.558 1.00 26.79 167 THR B CA 1
ATOM 3246 C C . THR B 1 170 ? 79.265 61.858 52.989 1.00 25.97 167 THR B C 1
ATOM 3247 O O . THR B 1 170 ? 78.954 62.750 52.198 1.00 25.45 167 THR B O 1
ATOM 3251 N N . GLY B 1 171 ? 78.919 61.919 54.270 1.00 26.90 168 GLY B N 1
ATOM 3252 C CA . GLY B 1 171 ? 78.307 63.093 54.854 1.00 26.01 168 GLY B CA 1
ATOM 3253 C C . GLY B 1 171 ? 79.048 64.383 54.542 1.00 26.43 168 GLY B C 1
ATOM 3254 O O . GLY B 1 171 ? 78.419 65.396 54.274 1.00 23.67 168 GLY B O 1
ATOM 3255 N N . ALA B 1 172 ? 80.385 64.353 54.619 1.00 27.21 169 ALA B N 1
ATOM 3256 C CA . ALA B 1 172 ? 81.195 65.545 54.349 1.00 27.36 169 ALA B CA 1
ATOM 3257 C C . ALA B 1 172 ? 81.018 65.968 52.898 1.00 26.58 169 ALA B C 1
ATOM 3258 O O . ALA B 1 1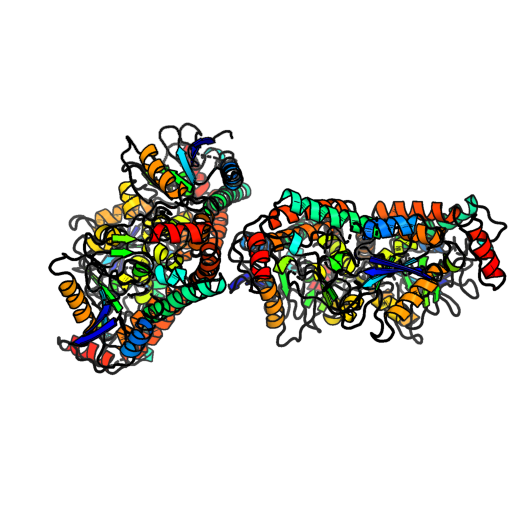72 ? 80.886 67.147 52.611 1.00 26.04 169 ALA B O 1
ATOM 3260 N N . GLU B 1 173 ? 81.020 64.993 52.004 1.00 26.08 170 GLU B N 1
ATOM 3261 C CA . GLU B 1 173 ? 80.827 65.254 50.598 1.00 26.83 170 GLU B CA 1
ATOM 3262 C C . GLU B 1 173 ? 79.411 65.741 50.309 1.00 25.34 170 GLU B C 1
ATOM 3263 O O . GLU B 1 173 ? 79.220 66.575 49.436 1.00 26.71 170 GLU B O 1
ATOM 3269 N N . ALA B 1 174 ? 78.406 65.189 51.004 1.00 24.23 171 ALA B N 1
ATOM 3270 C CA . ALA B 1 174 ? 77.015 65.588 50.796 1.00 22.23 171 ALA B CA 1
ATOM 3271 C C . ALA B 1 174 ? 76.858 67.084 51.154 1.00 22.51 171 ALA B C 1
ATOM 3272 O O . ALA B 1 174 ? 76.084 67.802 50.551 1.00 21.89 171 ALA B O 1
ATOM 3274 N N . LEU B 1 175 ? 77.557 67.523 52.186 1.00 21.39 172 LEU B N 1
ATOM 3275 C CA . LEU B 1 175 ? 77.573 68.914 52.559 1.00 22.75 172 LEU B CA 1
ATOM 3276 C C . LEU B 1 175 ? 78.165 69.789 51.447 1.00 23.04 172 LEU B C 1
ATOM 3277 O O . LEU B 1 175 ? 77.560 70.813 51.073 1.00 22.98 172 LEU B O 1
ATOM 3282 N N . LYS B 1 176 ? 79.305 69.382 50.899 1.00 24.27 173 LYS B N 1
ATOM 3283 C CA . LYS B 1 176 ? 79.933 70.113 49.821 1.00 25.17 173 LYS B CA 1
ATOM 3284 C C . LYS B 1 176 ? 78.978 70.250 48.648 1.00 23.75 173 LYS B C 1
ATOM 3285 O O . LYS B 1 176 ? 78.950 71.296 48.035 1.00 24.26 173 LYS B O 1
ATOM 3291 N N . TRP B 1 177 ? 78.247 69.183 48.354 1.00 22.52 174 TRP B N 1
ATOM 3292 C CA . TRP B 1 177 ? 77.301 69.110 47.239 1.00 22.51 174 TRP B CA 1
ATOM 3293 C C . TRP B 1 177 ? 75.897 69.655 47.531 1.00 21.33 174 TRP B C 1
ATOM 3294 O O . TRP B 1 177 ? 75.052 69.707 46.650 1.00 21.66 174 TRP B O 1
ATOM 3305 N N . GLY B 1 178 ? 75.638 70.086 48.756 1.00 22.37 175 GLY B N 1
ATOM 3306 C CA . GLY B 1 178 ? 74.331 70.663 49.113 1.00 22.21 175 GLY B CA 1
ATOM 3307 C C . GLY B 1 178 ? 73.205 69.660 49.348 1.00 22.54 175 GLY B C 1
ATOM 3308 O O . GLY B 1 178 ? 72.027 70.007 49.292 1.00 23.98 175 GLY B O 1
ATOM 3309 N N . LEU B 1 179 ? 73.563 68.425 49.629 1.00 21.28 176 LEU B N 1
ATOM 3310 C CA . LEU B 1 179 ? 72.581 67.403 49.942 1.00 20.20 176 LEU B CA 1
ATOM 3311 C C . LEU B 1 179 ? 72.210 67.364 51.439 1.00 20.24 176 LEU B C 1
ATOM 3312 O O . LEU B 1 179 ? 71.165 66.838 51.788 1.00 20.76 176 LEU B O 1
ATOM 3317 N N . VAL B 1 180 ? 73.065 67.914 52.308 1.00 21.15 177 VAL B N 1
ATOM 3318 C CA . VAL B 1 180 ? 72.753 68.156 53.701 1.00 20.04 177 VAL B CA 1
ATOM 3319 C C . VAL B 1 180 ? 73.050 69.652 54.021 1.00 21.23 177 VAL B C 1
ATOM 3320 O O . VAL B 1 180 ? 73.783 70.342 53.286 1.00 20.67 177 VAL B O 1
ATOM 3324 N N . ASN B 1 181 ? 72.469 70.108 55.102 1.00 21.59 178 ASN B N 1
ATOM 3325 C CA . ASN B 1 181 ? 72.693 71.439 55.690 1.00 23.41 178 ASN B CA 1
ATOM 3326 C C . ASN B 1 181 ? 74.002 71.551 56.458 1.00 25.39 178 ASN B C 1
ATOM 3327 O O . ASN B 1 181 ? 74.657 72.637 56.546 1.00 24.65 178 ASN B O 1
ATOM 3332 N N . GLY B 1 182 ? 74.369 70.457 57.107 1.00 26.02 179 GLY B N 1
ATOM 3333 C CA . GLY B 1 182 ? 75.485 70.524 58.051 1.00 26.12 179 GLY B CA 1
ATOM 3334 C C . GLY B 1 182 ? 75.939 69.169 58.474 1.00 26.83 179 GLY B C 1
ATOM 3335 O O . GLY B 1 182 ? 75.184 68.192 58.324 1.00 24.95 179 GLY B O 1
ATOM 3336 N N . VAL B 1 183 ? 77.171 69.101 58.985 1.00 28.35 180 VAL B N 1
ATOM 3337 C CA . VAL B 1 183 ? 77.715 67.867 59.523 1.00 29.63 180 VAL B CA 1
ATOM 3338 C C . VAL B 1 183 ? 78.135 68.104 60.949 1.00 30.73 180 VAL B C 1
ATOM 3339 O O . VAL B 1 183 ? 78.643 69.166 61.274 1.00 31.69 180 VAL B O 1
ATOM 3343 N N . PHE B 1 184 ? 77.895 67.115 61.791 1.00 32.09 181 PHE B N 1
ATOM 3344 C CA . PHE B 1 184 ? 78.310 67.186 63.209 1.00 33.90 181 PHE B CA 1
ATOM 3345 C C . PHE B 1 184 ? 79.181 65.983 63.561 1.00 35.47 181 PHE B C 1
ATOM 3346 O O . PHE B 1 184 ? 79.188 64.977 62.858 1.00 33.55 181 PHE B O 1
ATOM 3354 N N . ALA B 1 185 ? 79.942 66.112 64.660 1.00 38.22 182 ALA B N 1
ATOM 3355 C CA . ALA B 1 185 ? 80.756 65.030 65.177 1.00 41.33 182 ALA B CA 1
ATOM 3356 C C . ALA B 1 185 ? 79.843 63.907 65.613 1.00 43.13 182 ALA B C 1
ATOM 3357 O O . ALA B 1 185 ? 78.753 64.151 66.140 1.00 43.33 182 ALA B O 1
ATOM 3359 N N . GLU B 1 186 ? 80.287 62.677 65.403 1.00 45.56 183 GLU B N 1
ATOM 3360 C CA . GLU B 1 186 ? 79.430 61.528 65.588 1.00 48.13 183 GLU B CA 1
ATOM 3361 C C . GLU B 1 186 ? 78.981 61.291 67.038 1.00 49.54 183 GLU B C 1
ATOM 3362 O O . GLU B 1 186 ? 78.008 60.571 67.273 1.00 50.02 183 GLU B O 1
ATOM 3368 N N . GLU B 1 187 ? 79.688 61.898 67.986 1.00 51.33 184 GLU B N 1
ATOM 3369 C CA . GLU B 1 187 ? 79.475 61.666 69.429 1.00 52.98 184 GLU B CA 1
ATOM 3370 C C . GLU B 1 187 ? 78.335 62.528 69.977 1.00 51.89 184 GLU B C 1
ATOM 3371 O O . GLU B 1 187 ? 77.609 62.107 70.893 1.00 52.27 184 GLU B O 1
ATOM 3377 N N . THR B 1 188 ? 78.188 63.725 69.396 1.00 49.98 185 THR B N 1
ATOM 3378 C CA . THR B 1 188 ? 77.219 64.724 69.839 1.00 47.46 185 THR B CA 1
ATOM 3379 C C . THR B 1 188 ? 76.265 65.102 68.712 1.00 45.42 185 THR B C 1
ATOM 3380 O O . THR B 1 188 ? 75.674 66.176 68.719 1.00 43.96 185 THR B O 1
ATOM 3384 N N . PHE B 1 189 ? 76.138 64.201 67.757 1.00 43.60 186 PHE B N 1
ATOM 3385 C CA . PHE B 1 189 ? 75.407 64.467 66.537 1.00 42.01 186 PHE B CA 1
ATOM 3386 C C . PHE B 1 189 ? 73.945 64.785 66.810 1.00 41.31 186 PHE B C 1
ATOM 3387 O O . PHE B 1 189 ? 73.427 65.797 66.356 1.00 39.34 186 PHE B O 1
ATOM 3395 N N . LEU B 1 190 ? 73.279 63.936 67.580 1.00 41.71 187 LEU B N 1
ATOM 3396 C CA . LEU B 1 190 ? 71.851 64.125 67.778 1.00 40.99 187 LEU B CA 1
ATOM 3397 C C . LEU B 1 190 ? 71.588 65.338 68.665 1.00 40.54 187 LEU B C 1
ATOM 3398 O O . LEU B 1 190 ? 70.615 66.045 68.421 1.00 39.87 187 LEU B O 1
ATOM 3403 N N . ASP B 1 191 ? 72.455 65.599 69.651 1.00 40.37 188 ASP B N 1
ATOM 3404 C CA . ASP B 1 191 ? 72.397 66.821 70.481 1.00 40.08 188 ASP B CA 1
ATOM 3405 C C . ASP B 1 191 ? 72.558 68.120 69.678 1.00 37.59 188 ASP B C 1
ATOM 3406 O O . ASP B 1 191 ? 71.865 69.116 69.923 1.00 35.79 188 ASP B O 1
ATOM 3411 N N . ASP B 1 192 ? 73.499 68.125 68.742 1.00 35.26 189 ASP B N 1
ATOM 3412 C CA . ASP B 1 192 ? 73.734 69.295 67.933 1.00 33.75 189 ASP B CA 1
ATOM 3413 C C . ASP B 1 192 ? 72.546 69.535 67.012 1.00 30.50 189 ASP B C 1
ATOM 3414 O O . ASP B 1 192 ? 72.194 70.672 66.769 1.00 28.57 189 ASP B O 1
ATOM 3419 N N . THR B 1 193 ? 71.946 68.470 66.506 1.00 29.09 190 THR B N 1
ATOM 3420 C CA . THR B 1 193 ? 70.755 68.609 65.658 1.00 28.19 190 THR B CA 1
ATOM 3421 C C . THR B 1 193 ? 69.599 69.152 66.497 1.00 28.32 190 THR B C 1
ATOM 3422 O O . THR B 1 193 ? 68.826 69.995 66.080 1.00 27.43 190 THR B O 1
ATOM 3426 N N . LEU B 1 194 ? 69.476 68.663 67.718 1.00 29.64 191 LEU B N 1
ATOM 3427 C CA . LEU B 1 194 ? 68.405 69.137 68.625 1.00 29.61 191 LEU B CA 1
ATOM 3428 C C . LEU B 1 194 ? 68.549 70.620 69.018 1.00 29.30 191 LEU B C 1
ATOM 3429 O O . LEU B 1 194 ? 67.565 71.307 69.245 1.00 29.17 191 LEU B O 1
ATOM 3434 N N . LYS B 1 195 ? 69.780 71.100 69.116 1.00 29.88 192 LYS B N 1
ATOM 3435 C CA . LYS B 1 195 ? 70.068 72.524 69.338 1.00 30.19 192 LYS B CA 1
ATOM 3436 C C . LYS B 1 195 ? 69.512 73.394 68.183 1.00 28.98 192 LYS B C 1
ATOM 3437 O O . LYS B 1 195 ? 68.903 74.463 68.411 1.00 27.35 192 LYS B O 1
ATOM 3443 N N . VAL B 1 196 ? 69.657 72.918 66.938 1.00 27.84 193 VAL B N 1
ATOM 3444 C CA . VAL B 1 196 ? 69.001 73.571 65.814 1.00 26.42 193 VAL B CA 1
ATOM 3445 C C . VAL B 1 196 ? 67.488 73.570 65.995 1.00 25.80 193 VAL B C 1
ATOM 3446 O O . VAL B 1 196 ? 66.845 74.621 65.899 1.00 25.42 193 VAL B O 1
ATOM 3450 N N . ALA B 1 197 ? 66.913 72.405 66.319 1.00 25.19 194 ALA B N 1
ATOM 3451 C CA . ALA B 1 197 ? 65.477 72.305 66.440 1.00 24.75 194 ALA B CA 1
ATOM 3452 C C . ALA B 1 197 ? 64.986 73.251 67.538 1.00 25.87 194 ALA B C 1
ATOM 3453 O O . ALA B 1 197 ? 63.955 73.896 67.392 1.00 24.36 194 ALA B O 1
ATOM 3455 N N . LYS B 1 198 ? 65.734 73.358 68.634 1.00 26.49 195 LYS B N 1
ATOM 3456 C CA . LYS B 1 198 ? 65.320 74.259 69.715 1.00 28.28 195 LYS B CA 1
ATOM 3457 C C . LYS B 1 198 ? 65.298 75.726 69.252 1.00 27.83 195 LYS B C 1
ATOM 3458 O O . LYS B 1 198 ? 64.419 76.487 69.657 1.00 25.33 195 LYS B O 1
ATOM 3464 N N . GLN B 1 199 ? 66.250 76.114 68.407 1.00 27.53 196 GLN B N 1
ATOM 3465 C CA . GLN B 1 199 ? 66.286 77.489 67.891 1.00 28.17 196 GLN B CA 1
ATOM 3466 C C . GLN B 1 199 ? 65.051 77.713 67.041 1.00 26.28 196 GLN B C 1
ATOM 3467 O O . GLN B 1 199 ? 64.398 78.711 67.143 1.00 27.18 196 GLN B O 1
ATOM 3473 N N . ILE B 1 200 ? 64.706 76.730 66.251 1.00 24.95 197 ILE B N 1
ATOM 3474 C CA . ILE B 1 200 ? 63.532 76.816 65.388 1.00 24.03 197 ILE B CA 1
ATOM 3475 C C . ILE B 1 200 ? 62.212 76.854 66.178 1.00 25.08 197 ILE B C 1
ATOM 3476 O O . ILE B 1 200 ? 61.281 77.595 65.815 1.00 24.42 197 ILE B O 1
ATOM 3481 N N . ALA B 1 201 ? 62.175 76.149 67.312 1.00 25.86 198 ALA B N 1
ATOM 3482 C CA . ALA B 1 201 ? 60.950 76.073 68.126 1.00 26.78 198 ALA B CA 1
ATOM 3483 C C . ALA B 1 201 ? 60.615 77.416 68.751 1.00 28.24 198 ALA B C 1
ATOM 3484 O O . ALA B 1 201 ? 59.501 77.612 69.261 1.00 28.27 198 ALA B O 1
ATOM 3486 N N . GLY B 1 202 ? 61.581 78.330 68.755 1.00 29.50 199 GLY B N 1
ATOM 3487 C CA . GLY B 1 202 ? 61.380 79.655 69.316 1.00 30.11 199 GLY B CA 1
ATOM 3488 C C . GLY B 1 202 ? 60.617 80.604 68.431 1.00 30.53 199 GLY B C 1
ATOM 3489 O O . GLY B 1 202 ? 60.208 81.677 68.883 1.00 30.80 199 GLY B O 1
ATOM 3490 N N . LYS B 1 203 ? 60.446 80.247 67.161 1.00 28.07 200 LYS B N 1
ATOM 3491 C CA . LYS B 1 203 ? 59.740 81.088 66.237 1.00 28.40 200 LYS B CA 1
ATOM 3492 C C . LYS B 1 203 ? 58.217 80.854 66.277 1.00 27.39 200 LYS B C 1
ATOM 3493 O O . LYS B 1 203 ? 57.715 79.792 66.727 1.00 27.31 200 LYS B O 1
ATOM 3499 N N . SER B 1 204 ? 57.475 81.860 65.826 1.00 26.57 201 SER B N 1
ATOM 3500 C CA . SER B 1 204 ? 56.032 81.803 65.812 1.00 27.16 201 SER B CA 1
ATOM 3501 C C . SER B 1 204 ? 55.581 80.756 64.793 1.00 26.13 201 SER B C 1
ATOM 3502 O O . SER B 1 204 ? 56.095 80.705 63.671 1.00 26.19 201 SER B O 1
ATOM 3505 N N . PRO B 1 205 ? 54.603 79.956 65.156 1.00 25.82 202 PRO B N 1
ATOM 3506 C CA . PRO B 1 205 ? 54.069 78.966 64.213 1.00 25.53 202 PRO B CA 1
ATOM 3507 C C . PRO B 1 205 ? 53.617 79.514 62.865 1.00 25.31 202 PRO B C 1
ATOM 3508 O O . PRO B 1 205 ? 53.902 78.860 61.846 1.00 24.38 202 PRO B O 1
ATOM 3512 N N . ALA B 1 206 ? 52.947 80.683 62.831 1.00 24.94 203 ALA B N 1
ATOM 3513 C CA . ALA B 1 206 ? 52.510 81.265 61.555 1.00 24.52 203 ALA B CA 1
ATOM 3514 C C . ALA B 1 206 ? 53.711 81.649 60.643 1.00 24.29 203 ALA B C 1
ATOM 3515 O O . ALA B 1 206 ? 53.644 81.460 59.422 1.00 22.46 203 ALA B O 1
ATOM 3517 N N . THR B 1 207 ? 54.801 82.159 61.231 1.00 24.32 204 THR B N 1
ATOM 3518 C CA . THR B 1 207 ? 55.989 82.432 60.440 1.00 23.65 204 THR B CA 1
ATOM 3519 C C . THR B 1 207 ? 56.695 81.177 59.936 1.00 23.91 204 THR B C 1
ATOM 3520 O O . THR B 1 207 ? 57.129 81.172 58.796 1.00 23.14 204 THR B O 1
ATOM 3524 N N . ALA B 1 208 ? 56.783 80.119 60.744 1.00 23.13 205 ALA B N 1
ATOM 3525 C CA . ALA B 1 208 ? 57.380 78.863 60.259 1.00 22.53 205 ALA B CA 1
ATOM 3526 C C . ALA B 1 208 ? 56.513 78.330 59.110 1.00 22.58 205 ALA B C 1
ATOM 3527 O O . ALA B 1 208 ? 57.017 77.861 58.096 1.00 20.08 205 ALA B O 1
ATOM 3529 N N . ARG B 1 209 ? 55.189 78.387 59.277 1.00 22.23 206 ARG B N 1
ATOM 3530 C CA . ARG B 1 209 ? 54.304 77.887 58.218 1.00 23.45 206 ARG B CA 1
ATOM 3531 C C . ARG B 1 209 ? 54.447 78.684 56.911 1.00 22.25 206 ARG B C 1
ATOM 3532 O O . ARG B 1 209 ? 54.462 78.134 55.812 1.00 21.40 206 ARG B O 1
ATOM 3540 N N . ALA B 1 210 ? 54.563 79.997 57.050 1.00 22.09 207 ALA B N 1
ATOM 3541 C CA . ALA B 1 210 ? 54.743 80.885 55.926 1.00 22.23 207 ALA B CA 1
ATOM 3542 C C . ALA B 1 210 ? 56.053 80.572 55.196 1.00 20.14 207 ALA B C 1
ATOM 3543 O O . ALA B 1 210 ? 56.084 80.480 53.975 1.00 19.81 207 ALA B O 1
ATOM 3545 N N . VAL B 1 211 ? 57.133 80.443 55.938 1.00 19.99 208 VAL B N 1
ATOM 3546 C CA . VAL B 1 211 ? 58.435 80.161 55.308 1.00 19.33 208 VAL B CA 1
ATOM 3547 C C . VAL B 1 211 ? 58.378 78.869 54.514 1.00 19.81 208 VAL B C 1
ATOM 3548 O O . VAL B 1 211 ? 58.871 78.785 53.378 1.00 20.78 208 VAL B O 1
ATOM 3552 N N . LEU B 1 212 ? 57.810 77.846 55.134 1.00 19.73 209 LEU B N 1
ATOM 3553 C CA . LEU B 1 212 ? 57.708 76.539 54.504 1.00 19.57 209 LEU B CA 1
ATOM 3554 C C . LEU B 1 212 ? 56.843 76.585 53.269 1.00 19.78 209 LEU B C 1
ATOM 3555 O O . LEU B 1 212 ? 57.169 75.960 52.242 1.00 21.10 209 LEU B O 1
ATOM 3560 N N . GLU B 1 213 ? 55.743 77.324 53.328 1.00 20.82 210 GLU B N 1
ATOM 3561 C CA . GLU B 1 213 ? 54.907 77.469 52.134 1.00 20.60 210 GLU B CA 1
ATOM 3562 C C . GLU B 1 213 ? 55.707 78.137 50.999 1.00 21.38 210 GLU B C 1
ATOM 3563 O O . GLU B 1 213 ? 55.709 77.669 49.861 1.00 20.57 210 GLU B O 1
ATOM 3569 N N . LEU B 1 214 ? 56.388 79.229 51.331 1.00 21.35 211 LEU B N 1
ATOM 3570 C CA . LEU B 1 214 ? 57.079 80.078 50.359 1.00 21.91 211 LEU B CA 1
ATOM 3571 C C . LEU B 1 214 ? 58.262 79.353 49.707 1.00 21.77 211 LEU B C 1
ATOM 3572 O O . LEU B 1 214 ? 58.552 79.586 48.517 1.00 22.09 211 LEU B O 1
ATOM 3577 N N . LEU B 1 215 ? 58.849 78.402 50.435 1.00 21.49 212 LEU B N 1
ATOM 3578 C CA . LEU B 1 215 ? 59.913 77.533 49.890 1.00 21.53 212 LEU B CA 1
ATOM 3579 C C . LEU B 1 215 ? 59.428 76.562 48.788 1.00 22.58 212 LEU B C 1
ATOM 3580 O O . LEU B 1 215 ? 60.229 76.090 47.997 1.00 23.35 212 LEU B O 1
ATOM 3585 N N . GLN B 1 216 ? 58.128 76.256 48.749 1.00 22.36 213 GLN B N 1
ATOM 3586 C CA . GLN B 1 216 ? 57.595 75.278 47.775 1.00 22.99 213 GLN B CA 1
ATOM 3587 C C . GLN B 1 216 ? 57.520 75.785 46.330 1.00 22.44 213 GLN B C 1
ATOM 3588 O O . GLN B 1 216 ? 57.272 75.015 45.423 1.00 21.93 213 GLN B O 1
ATOM 3594 N N . THR B 1 217 ? 57.721 77.078 46.121 1.00 22.19 214 THR B N 1
ATOM 3595 C CA . THR B 1 217 ? 57.703 77.675 44.803 1.00 22.40 214 THR B CA 1
ATOM 3596 C C . THR B 1 217 ? 58.892 77.179 43.967 1.00 21.02 214 THR B C 1
ATOM 3597 O O . THR B 1 217 ? 58.917 77.390 42.791 1.00 22.01 214 THR B O 1
ATOM 3601 N N . THR B 1 218 ? 59.859 76.512 44.574 1.00 21.91 215 THR B N 1
ATOM 3602 C CA . THR B 1 218 ? 60.974 75.894 43.866 1.00 23.57 215 THR B CA 1
ATOM 3603 C C . THR B 1 218 ? 60.553 74.612 43.098 1.00 24.46 215 THR B C 1
ATOM 3604 O O . THR B 1 218 ? 61.320 74.103 42.288 1.00 24.84 215 THR B O 1
ATOM 3608 N N . LYS B 1 219 ? 59.323 74.140 43.289 1.00 24.05 216 LYS B N 1
ATOM 3609 C CA . LYS B 1 219 ? 58.874 72.903 42.647 1.00 23.43 216 LYS B CA 1
ATOM 3610 C C . LYS B 1 219 ? 57.921 73.250 41.481 1.00 24.04 216 LYS B C 1
ATOM 3611 O O . LYS B 1 219 ? 56.842 73.779 41.704 1.00 25.56 216 LYS B O 1
ATOM 3617 N N . SER B 1 220 ? 58.310 72.915 40.278 1.00 23.63 217 SER B N 1
ATOM 3618 C CA . SER B 1 220 ? 57.569 73.269 39.067 1.00 24.11 217 SER B CA 1
ATOM 3619 C C . SER B 1 220 ? 56.661 72.166 38.612 1.00 22.83 217 SER B C 1
ATOM 3620 O O . SER B 1 220 ? 56.746 71.046 39.111 1.00 20.91 217 SER B O 1
ATOM 3623 N N . SER B 1 221 ? 55.876 72.440 37.554 1.00 22.14 218 SER B N 1
ATOM 3624 C CA . SER B 1 221 ? 55.127 71.384 36.942 1.00 22.06 218 SER B CA 1
ATOM 3625 C C . SER B 1 221 ? 56.046 70.294 36.401 1.00 21.47 218 SER B C 1
ATOM 3626 O O . SER B 1 221 ? 55.628 69.146 36.272 1.00 21.33 218 SER B O 1
ATOM 3629 N N . HIS B 1 222 ? 57.280 70.633 36.013 1.00 21.53 219 HIS B N 1
ATOM 3630 C CA . HIS B 1 222 ? 58.153 69.629 35.423 1.00 21.86 219 HIS B CA 1
ATOM 3631 C C . HIS B 1 222 ? 58.634 68.655 36.454 1.00 20.76 219 HIS B C 1
ATOM 3632 O O . HIS B 1 222 ? 58.859 67.447 36.158 1.00 21.91 219 HIS B O 1
ATOM 3639 N N . TYR B 1 223 ? 58.842 69.174 37.660 1.00 20.10 220 TYR B N 1
ATOM 3640 C CA . TYR B 1 223 ? 59.139 68.322 38.796 1.00 20.43 220 TYR B CA 1
ATOM 3641 C C . TYR B 1 223 ? 57.978 67.313 38.998 1.00 19.13 220 TYR B C 1
ATOM 3642 O O . TYR B 1 223 ? 58.191 66.086 39.037 1.00 19.44 220 TYR B O 1
ATOM 3651 N N . TYR B 1 224 ? 56.760 67.809 39.073 1.00 20.25 221 TYR B N 1
ATOM 3652 C CA . TYR B 1 224 ? 55.618 66.960 39.375 1.00 20.42 221 TYR B CA 1
ATOM 3653 C C . TYR B 1 224 ? 55.375 65.945 38.284 1.00 21.82 221 TYR B C 1
ATOM 3654 O O . TYR B 1 224 ? 55.120 64.775 38.565 1.00 20.93 221 TYR B O 1
ATOM 3663 N N . GLU B 1 225 ? 55.502 66.368 37.038 1.00 22.80 222 GLU B N 1
ATOM 3664 C CA . GLU B 1 225 ? 55.372 65.438 35.916 1.00 23.94 222 GLU B CA 1
ATOM 3665 C C . GLU B 1 225 ? 56.494 64.398 35.902 1.00 22.61 222 GLU B C 1
ATOM 3666 O O . GLU B 1 225 ? 56.250 63.223 35.591 1.00 21.18 222 GLU B O 1
ATOM 3672 N N . GLY B 1 226 ? 57.672 64.837 36.308 1.00 20.83 223 GLY B N 1
ATOM 3673 C CA . GLY B 1 226 ? 58.830 63.969 36.461 1.00 20.98 223 GLY B CA 1
ATOM 3674 C C . GLY B 1 226 ? 58.641 62.867 37.481 1.00 19.51 223 GLY B C 1
ATOM 3675 O O . GLY B 1 226 ? 59.001 61.713 37.235 1.00 20.55 223 GLY B O 1
ATOM 3676 N N . VAL B 1 227 ? 58.038 63.214 38.606 1.00 19.24 224 VAL B N 1
ATOM 3677 C CA . VAL B 1 227 ? 57.698 62.248 39.620 1.00 19.24 224 VAL B CA 1
ATOM 3678 C C . VAL B 1 227 ? 56.719 61.207 39.054 1.00 20.41 224 VAL B C 1
ATOM 3679 O O . VAL B 1 227 ? 56.935 59.999 39.205 1.00 19.46 224 VAL B O 1
ATOM 3683 N N . GLN B 1 228 ? 55.652 61.658 38.392 1.00 21.16 225 GLN B N 1
ATOM 3684 C CA . GLN B 1 228 ? 54.752 60.693 37.760 1.00 21.99 225 GLN B CA 1
ATOM 3685 C C . GLN B 1 228 ? 55.425 59.761 36.761 1.00 21.33 225 GLN B C 1
ATOM 3686 O O . GLN B 1 228 ? 55.169 58.542 36.754 1.00 20.47 225 GLN B O 1
ATOM 3692 N N . ARG B 1 229 ? 56.269 60.326 35.903 1.00 20.39 226 ARG B N 1
ATOM 3693 C CA . ARG B 1 229 ? 56.961 59.558 34.906 1.00 21.72 226 ARG B CA 1
ATOM 3694 C C . ARG B 1 229 ? 57.910 58.561 35.571 1.00 20.93 226 ARG B C 1
ATOM 3695 O O . ARG B 1 229 ? 58.046 57.388 35.112 1.00 20.95 226 ARG B O 1
ATOM 3703 N N . GLU B 1 230 ? 58.568 59.002 36.656 1.00 19.96 227 GLU B N 1
ATOM 3704 C CA . GLU B 1 230 ? 59.447 58.116 37.409 1.00 20.19 227 GLU B CA 1
ATOM 3705 C C . GLU B 1 230 ? 58.670 56.866 37.883 1.00 21.38 227 GLU B C 1
ATOM 3706 O O . GLU B 1 230 ? 59.155 55.734 37.752 1.00 22.08 227 GLU B O 1
ATOM 3712 N N . ALA B 1 231 ? 57.462 57.074 38.399 1.00 21.67 228 ALA B N 1
ATOM 3713 C CA . ALA B 1 231 ? 56.630 55.940 38.875 1.00 22.98 228 ALA B CA 1
ATOM 3714 C C . ALA B 1 231 ? 56.268 54.979 37.766 1.00 23.69 228 ALA B C 1
ATOM 3715 O O . ALA B 1 231 ? 56.280 53.757 37.966 1.00 23.43 228 ALA B O 1
ATOM 3717 N N . GLN B 1 232 ? 55.945 55.524 36.597 1.00 23.64 229 GLN B N 1
ATOM 3718 C CA . GLN B 1 232 ? 55.621 54.709 35.436 1.00 24.45 229 GLN B CA 1
ATOM 3719 C C . GLN B 1 232 ? 56.801 53.868 34.969 1.00 24.25 229 GLN B C 1
ATOM 3720 O O . GLN B 1 232 ? 56.668 52.653 34.700 1.00 24.26 229 GLN B O 1
ATOM 3726 N N . ILE B 1 233 ? 57.926 54.524 34.793 1.00 22.76 230 ILE B N 1
ATOM 3727 C CA . ILE B 1 233 ? 59.175 53.833 34.427 1.00 23.37 230 ILE B CA 1
ATOM 3728 C C . ILE B 1 233 ? 59.575 52.787 35.454 1.00 22.92 230 ILE B C 1
ATOM 3729 O O . ILE B 1 233 ? 59.935 51.644 35.110 1.00 22.05 230 ILE B O 1
ATOM 3734 N N . PHE B 1 234 ? 59.471 53.138 36.736 1.00 21.76 231 PHE B N 1
ATOM 3735 C CA . PHE B 1 234 ? 59.819 52.195 37.773 1.00 22.53 231 PHE B CA 1
ATOM 3736 C C . PHE B 1 234 ? 59.125 50.829 37.612 1.00 23.11 231 PHE B C 1
ATOM 3737 O O . PHE B 1 234 ? 59.773 49.800 37.734 1.00 22.94 231 PHE B O 1
ATOM 3745 N N . GLY B 1 235 ? 57.812 50.845 37.364 1.00 24.12 232 GLY B N 1
ATOM 3746 C CA . GLY B 1 235 ? 57.049 49.638 37.226 1.00 26.26 232 GLY B CA 1
ATOM 3747 C C . GLY B 1 235 ? 57.432 48.829 36.012 1.00 27.84 232 GLY B C 1
ATOM 3748 O O . GLY B 1 235 ? 57.467 47.595 36.078 1.00 27.86 232 GLY B O 1
ATOM 3749 N N . GLU B 1 236 ? 57.718 49.518 34.908 1.00 27.99 233 GLU B N 1
ATOM 3750 C CA . GLU B 1 236 ? 58.185 48.848 33.679 1.00 29.88 233 GLU B CA 1
ATOM 3751 C C . GLU B 1 236 ? 59.526 48.141 33.925 1.00 27.89 233 GLU B C 1
ATOM 3752 O O . GLU B 1 236 ? 59.662 46.946 33.584 1.00 26.70 233 GLU B O 1
ATOM 3758 N N . VAL B 1 237 ? 60.500 48.839 34.523 1.00 26.50 234 VAL B N 1
ATOM 3759 C CA . VAL B 1 237 ? 61.846 48.223 34.736 1.00 26.64 234 VAL B CA 1
ATOM 3760 C C . VAL B 1 237 ? 61.772 47.122 35.801 1.00 26.12 234 VAL B C 1
ATOM 3761 O O . VAL B 1 237 ? 62.467 46.100 35.697 1.00 26.90 234 VAL B O 1
ATOM 3765 N N . PHE B 1 238 ? 60.911 47.316 36.795 1.00 24.67 235 PHE B N 1
ATOM 3766 C CA . PHE B 1 238 ? 60.717 46.310 37.830 1.00 25.97 235 PHE B CA 1
ATOM 3767 C C . PHE B 1 238 ? 60.368 44.905 37.323 1.00 26.90 235 PHE B C 1
ATOM 3768 O O . PHE B 1 238 ? 60.865 43.935 37.860 1.00 27.05 235 PHE B O 1
ATOM 3776 N N . THR B 1 239 ? 59.476 44.791 36.342 1.00 28.20 236 THR B N 1
ATOM 3777 C CA . THR B 1 239 ? 59.031 43.488 35.903 1.00 30.52 236 THR B CA 1
ATOM 3778 C C . THR B 1 239 ? 59.748 43.045 34.630 1.00 30.82 236 THR B C 1
ATOM 3779 O O . THR B 1 239 ? 59.453 41.969 34.076 1.00 31.22 236 THR B O 1
ATOM 3783 N N . SER B 1 240 ? 60.683 43.864 34.156 1.00 29.72 237 SER B N 1
ATOM 3784 C CA . SER B 1 240 ? 61.580 43.467 33.069 1.00 30.08 237 SER B CA 1
ATOM 3785 C C . SER B 1 240 ? 62.528 42.352 33.537 1.00 30.92 237 SER B C 1
ATOM 3786 O O . SER B 1 240 ? 62.774 42.162 34.748 1.00 30.87 237 SER B O 1
ATOM 3789 N N . GLU B 1 241 ? 63.056 41.613 32.574 1.00 31.27 238 GLU B N 1
ATOM 3790 C CA . GLU B 1 241 ? 64.012 40.559 32.862 1.00 33.63 238 GLU B CA 1
ATOM 3791 C C . GLU B 1 241 ? 65.192 41.043 33.709 1.00 32.20 238 GLU B C 1
ATOM 3792 O O . GLU B 1 241 ? 65.588 40.400 34.709 1.00 31.21 238 GLU B O 1
ATOM 3798 N N . ASP B 1 242 ? 65.720 42.201 33.331 1.00 32.06 239 ASP B N 1
ATOM 3799 C CA . ASP B 1 242 ? 66.889 42.779 34.037 1.00 31.74 239 ASP B CA 1
ATOM 3800 C C . ASP B 1 242 ? 66.522 43.231 35.423 1.00 29.94 239 ASP B C 1
ATOM 3801 O O . ASP B 1 242 ? 67.281 43.020 36.363 1.00 31.11 239 ASP B O 1
ATOM 3806 N N . GLY B 1 243 ? 65.349 43.829 35.563 1.00 28.85 240 GLY B N 1
ATOM 3807 C CA . GLY B 1 243 ? 64.815 44.172 36.888 1.00 28.85 240 GLY B CA 1
ATOM 3808 C C . GLY B 1 243 ? 64.668 42.974 37.827 1.00 28.63 240 GLY B C 1
ATOM 3809 O O . GLY B 1 243 ? 65.012 43.044 38.987 1.00 28.23 240 GLY B O 1
ATOM 3810 N N . ARG B 1 244 ? 64.078 41.905 37.313 1.00 29.81 241 ARG B N 1
ATOM 3811 C CA . ARG B 1 244 ? 63.927 40.649 38.051 1.00 31.16 241 ARG B CA 1
ATOM 3812 C C . ARG B 1 244 ? 65.295 40.091 38.458 1.00 31.32 241 ARG B C 1
ATOM 3813 O O . ARG B 1 244 ? 65.544 39.753 39.607 1.00 31.77 241 ARG B O 1
ATOM 3821 N N . GLU B 1 245 ? 66.185 40.017 37.496 1.00 32.44 242 GLU B N 1
ATOM 3822 C CA . GLU B 1 245 ? 67.537 39.524 37.739 1.00 34.01 242 GLU B CA 1
ATOM 3823 C C . GLU B 1 245 ? 68.253 40.341 38.804 1.00 34.15 242 GLU B C 1
ATOM 3824 O O . GLU B 1 245 ? 68.810 39.787 39.742 1.00 34.64 242 GLU B O 1
ATOM 3830 N N . GLY B 1 246 ? 68.201 41.670 38.683 1.00 34.54 243 GLY B N 1
ATOM 3831 C CA . GLY B 1 246 ? 68.900 42.536 39.636 1.00 32.60 243 GLY B CA 1
ATOM 3832 C C . GLY B 1 246 ? 68.395 42.391 41.058 1.00 32.73 243 GLY B C 1
ATOM 3833 O O . GLY B 1 246 ? 69.162 42.346 42.014 1.00 32.90 243 GLY B O 1
ATOM 3834 N N . VAL B 1 247 ? 67.087 42.324 41.209 1.00 32.64 244 VAL B N 1
ATOM 3835 C CA . VAL B 1 247 ? 66.479 42.128 42.517 1.00 33.37 244 VAL B CA 1
ATOM 3836 C C . VAL B 1 247 ? 66.855 40.719 43.046 1.00 35.12 244 VAL B C 1
ATOM 3837 O O . VAL B 1 247 ? 67.303 40.588 44.190 1.00 34.90 244 VAL B O 1
ATOM 3841 N N . ALA B 1 248 ? 66.697 39.703 42.208 1.00 36.55 245 ALA B N 1
ATOM 3842 C CA . ALA B 1 248 ? 66.992 38.309 42.606 1.00 39.18 245 ALA B CA 1
ATOM 3843 C C . ALA B 1 248 ? 68.460 38.203 43.017 1.00 41.27 245 ALA B C 1
ATOM 3844 O O . ALA B 1 248 ? 68.765 37.606 44.051 1.00 42.01 245 ALA B O 1
ATOM 3846 N N . ALA B 1 249 ? 69.337 38.855 42.248 1.00 42.52 246 ALA B N 1
ATOM 3847 C CA . ALA B 1 249 ? 70.777 38.839 42.527 1.00 44.45 246 ALA B CA 1
ATOM 3848 C C . ALA B 1 249 ? 71.118 39.529 43.837 1.00 45.94 246 ALA B C 1
ATOM 3849 O O . ALA B 1 249 ? 71.930 39.016 44.600 1.00 46.94 246 ALA B O 1
ATOM 3851 N N . PHE B 1 250 ? 70.502 40.679 44.111 1.00 46.49 247 PHE B N 1
ATOM 3852 C CA . PHE B 1 250 ? 70.705 41.357 45.379 1.00 47.82 247 PHE B CA 1
ATOM 3853 C C . PHE B 1 250 ? 70.272 40.470 46.557 1.00 50.22 247 PHE B C 1
ATOM 3854 O O . PHE B 1 250 ? 70.972 40.382 47.572 1.00 51.01 247 PHE B O 1
ATOM 3862 N N . LEU B 1 251 ? 69.098 39.854 46.431 1.00 51.85 248 LEU B N 1
ATOM 3863 C CA . LEU B 1 251 ? 68.515 39.047 47.508 1.00 53.82 248 LEU B CA 1
ATOM 3864 C C . LEU B 1 251 ? 69.370 37.825 47.796 1.00 55.88 248 LEU B C 1
ATOM 3865 O O . LEU B 1 251 ? 69.499 37.418 48.951 1.00 56.66 248 LEU B O 1
ATOM 3870 N N . GLU B 1 252 ? 69.947 37.261 46.737 1.00 57.65 249 GLU B N 1
ATOM 3871 C CA . GLU B 1 252 ? 70.867 36.131 46.824 1.00 60.06 249 GLU B CA 1
ATOM 3872 C C . GLU B 1 252 ? 72.348 36.548 46.990 1.00 61.34 249 GLU B C 1
ATOM 3873 O O . GLU B 1 252 ? 73.235 35.694 46.888 1.00 62.32 249 GLU B O 1
ATOM 3879 N N . LYS B 1 253 ? 72.618 37.835 47.224 1.00 61.66 250 LYS B N 1
ATOM 3880 C CA . LYS B 1 253 ? 73.974 38.323 47.526 1.00 62.76 250 LYS B CA 1
ATOM 3881 C C . LYS B 1 253 ? 75.010 38.017 46.447 1.00 63.16 250 LYS B C 1
ATOM 3882 O O . LYS B 1 253 ? 76.153 37.695 46.768 1.00 64.17 250 LYS B O 1
ATOM 3888 N N . ARG B 1 254 ? 74.620 38.095 45.179 1.00 62.74 251 ARG B N 1
ATOM 3889 C CA . ARG B 1 254 ? 75.559 37.903 44.072 1.00 62.73 251 ARG B CA 1
ATOM 3890 C C . ARG B 1 254 ? 75.467 39.071 43.111 1.00 61.81 251 ARG B C 1
ATOM 3891 O O . ARG B 1 254 ? 74.609 39.942 43.257 1.00 60.78 251 ARG B O 1
ATOM 3899 N N . LYS B 1 255 ? 76.358 39.084 42.125 1.00 61.80 252 LYS B N 1
ATOM 3900 C CA . LYS B 1 255 ? 76.355 40.117 41.104 1.00 60.86 252 LYS B CA 1
ATOM 3901 C C . LYS B 1 255 ? 75.341 39.748 40.038 1.00 59.54 252 LYS B C 1
ATOM 3902 O O . LYS B 1 255 ? 75.293 38.609 39.595 1.00 60.11 252 LYS B O 1
ATOM 3908 N N . PRO B 1 256 ? 74.526 40.721 39.616 1.00 57.38 253 PRO B N 1
ATOM 3909 C CA . PRO B 1 256 ? 73.503 40.407 38.643 1.00 56.46 253 PRO B CA 1
ATOM 3910 C C . PRO B 1 256 ? 74.102 40.289 37.253 1.00 55.88 253 PRO B C 1
ATOM 3911 O O . PRO B 1 256 ? 75.181 40.803 37.005 1.00 55.66 253 PRO B O 1
ATOM 3915 N N . SER B 1 257 ? 73.401 39.605 36.362 1.00 55.85 254 SER B N 1
ATOM 3916 C CA . SER B 1 257 ? 73.830 39.460 34.978 1.00 55.67 254 SER B CA 1
ATOM 3917 C C . SER B 1 257 ? 72.806 40.114 34.061 1.00 54.60 254 SER B C 1
ATOM 3918 O O . SER B 1 257 ? 71.784 39.503 33.728 1.00 55.37 254 SER B O 1
ATOM 3921 N N . PHE B 1 258 ? 73.047 41.363 33.664 1.00 52.99 255 PHE B N 1
ATOM 3922 C CA . PHE B 1 258 ? 72.091 42.063 32.799 1.00 51.75 255 PHE B CA 1
ATOM 3923 C C . PHE B 1 258 ? 72.361 41.777 31.325 1.00 53.12 255 PHE B C 1
ATOM 3924 O O . PHE B 1 258 ? 73.513 41.721 30.889 1.00 53.82 255 PHE B O 1
ATOM 3932 N N . SER B 1 259 ? 71.294 41.614 30.552 1.00 53.97 256 SER B N 1
ATOM 3933 C CA . SER B 1 259 ? 71.424 41.468 29.105 1.00 54.82 256 SER B CA 1
ATOM 3934 C C . SER B 1 259 ? 70.327 42.200 28.319 1.00 54.62 256 SER B C 1
ATOM 3935 O O . SER B 1 259 ? 70.108 41.905 27.141 1.00 54.97 256 SER B O 1
ATOM 3938 N N . GLY B 1 260 ? 69.663 43.172 28.947 1.00 53.91 257 GLY B N 1
ATOM 3939 C CA . GLY B 1 260 ? 68.693 44.024 28.234 1.00 53.77 257 GLY B CA 1
ATOM 3940 C C . GLY B 1 260 ? 69.408 45.074 27.388 1.00 53.35 257 GLY B C 1
ATOM 3941 O O . GLY B 1 260 ? 68.894 45.505 26.354 1.00 53.22 257 GLY B O 1
ATOM 3942 N N . ALA C 1 3 ? 65.170 115.928 42.922 1.00 59.33 0 ALA C N 1
ATOM 3943 C CA . ALA C 1 3 ? 65.439 115.300 44.246 1.00 58.09 0 ALA C CA 1
ATOM 3944 C C . ALA C 1 3 ? 66.885 114.800 44.347 1.00 56.51 0 ALA C C 1
ATOM 3945 O O . ALA C 1 3 ? 67.209 113.783 43.753 1.00 54.27 0 ALA C O 1
ATOM 3955 N N . LEU C 1 5 ? 69.698 112.735 46.158 1.00 49.78 2 LEU C N 1
ATOM 3956 C CA . LEU C 1 5 ? 69.606 111.495 46.933 1.00 47.26 2 LEU C CA 1
ATOM 3957 C C . LEU C 1 5 ? 69.791 111.845 48.420 1.00 46.93 2 LEU C C 1
ATOM 3958 O O . LEU C 1 5 ? 70.662 112.633 48.771 1.00 46.71 2 LEU C O 1
ATOM 3963 N N . LYS C 1 6 ? 68.946 111.299 49.292 1.00 45.99 3 LYS C N 1
ATOM 3964 C CA . LYS C 1 6 ? 69.037 111.612 50.725 1.00 46.10 3 LYS C CA 1
ATOM 3965 C C . LYS C 1 6 ? 70.090 110.788 51.455 1.00 44.13 3 LYS C C 1
ATOM 3966 O O . LYS C 1 6 ? 70.844 111.330 52.237 1.00 44.53 3 LYS C O 1
ATOM 3972 N N . PHE C 1 7 ? 70.088 109.470 51.255 1.00 41.48 4 PHE C N 1
ATOM 3973 C CA . PHE C 1 7 ? 70.956 108.584 52.036 1.00 40.66 4 PHE C CA 1
ATOM 3974 C C . PHE C 1 7 ? 71.806 107.686 51.132 1.00 39.63 4 PHE C C 1
ATOM 3975 O O . PHE C 1 7 ? 72.165 106.564 51.512 1.00 39.77 4 PHE C O 1
ATOM 3983 N N . LEU C 1 8 ? 72.061 108.149 49.919 1.00 39.00 5 LEU C N 1
ATOM 3984 C CA . LEU C 1 8 ? 72.967 107.480 48.984 1.00 37.71 5 LEU C CA 1
ATOM 3985 C C . LEU C 1 8 ? 73.849 108.552 48.397 1.00 37.52 5 LEU C C 1
ATOM 3986 O O . LEU C 1 8 ? 73.413 109.691 48.179 1.00 38.88 5 LEU C O 1
ATOM 3991 N N . SER C 1 9 ? 75.092 108.212 48.121 1.00 36.26 6 SER C N 1
ATOM 3992 C CA . SER C 1 9 ? 75.930 109.119 47.392 1.00 36.44 6 SER C CA 1
ATOM 3993 C C . SER C 1 9 ? 76.536 108.331 46.239 1.00 35.11 6 SER C C 1
ATOM 3994 O O . SER C 1 9 ? 76.563 107.082 46.265 1.00 33.29 6 SER C O 1
ATOM 3997 N N . VAL C 1 10 ? 76.914 109.029 45.184 1.00 34.61 7 VAL C N 1
ATOM 3998 C CA . VAL C 1 10 ? 77.352 108.337 43.980 1.00 34.56 7 VAL C CA 1
ATOM 3999 C C . VAL C 1 10 ? 78.494 109.103 43.400 1.00 34.33 7 VAL C C 1
ATOM 4000 O O . VAL C 1 10 ? 78.410 110.312 43.242 1.00 34.17 7 VAL C O 1
ATOM 4004 N N . ARG C 1 11 ? 79.570 108.404 43.090 1.00 33.18 8 ARG C N 1
ATOM 4005 C CA . ARG C 1 11 ? 80.664 108.984 42.337 1.00 34.16 8 ARG C CA 1
ATOM 4006 C C . ARG C 1 11 ? 80.915 108.096 41.148 1.00 32.24 8 ARG C C 1
ATOM 4007 O O . ARG C 1 11 ? 80.574 106.917 41.180 1.00 30.43 8 ARG C O 1
ATOM 4015 N N . VAL C 1 12 ? 81.476 108.659 40.097 1.00 32.24 9 VAL C N 1
ATOM 4016 C CA . VAL C 1 12 ? 81.615 107.943 38.838 1.00 31.41 9 VAL C CA 1
ATOM 4017 C C . VAL C 1 12 ? 83.031 108.105 38.400 1.00 33.12 9 VAL C C 1
ATOM 4018 O O . VAL C 1 12 ? 83.516 109.249 38.211 1.00 33.19 9 VAL C O 1
ATOM 4022 N N . GLU C 1 13 ? 83.717 106.971 38.251 1.00 34.29 10 GLU C N 1
ATOM 4023 C CA . GLU C 1 13 ? 85.105 106.980 37.861 1.00 36.93 10 GLU C CA 1
ATOM 4024 C C . GLU C 1 13 ? 85.363 105.809 36.923 1.00 36.56 10 GLU C C 1
ATOM 4025 O O . GLU C 1 13 ? 84.906 104.694 37.182 1.00 34.83 10 GLU C O 1
ATOM 4031 N N . ASP C 1 14 ? 86.062 106.053 35.815 1.00 37.62 11 ASP C N 1
ATOM 4032 C CA . ASP C 1 14 ? 86.371 104.957 34.880 1.00 38.11 11 ASP C CA 1
ATOM 4033 C C . ASP C 1 14 ? 85.113 104.142 34.539 1.00 36.01 11 ASP C C 1
ATOM 4034 O O . ASP C 1 14 ? 85.149 102.910 34.469 1.00 34.62 11 ASP C O 1
ATOM 4039 N N . HIS C 1 15 ? 83.998 104.835 34.358 1.00 35.76 12 HIS C N 1
ATOM 4040 C CA . HIS C 1 15 ? 82.739 104.216 33.950 1.00 35.22 12 HIS C CA 1
ATOM 4041 C C . HIS C 1 15 ? 82.100 103.373 35.036 1.00 32.95 12 HIS C C 1
ATOM 4042 O O . HIS C 1 15 ? 81.132 102.652 34.772 1.00 32.13 12 HIS C O 1
ATOM 4049 N N . ILE C 1 16 ? 82.601 103.497 36.258 1.00 32.58 13 ILE C N 1
ATOM 4050 C CA . ILE C 1 16 ? 82.057 102.747 37.411 1.00 30.96 13 ILE C CA 1
ATOM 4051 C C . ILE C 1 16 ? 81.331 103.742 38.312 1.00 30.74 13 ILE C C 1
ATOM 4052 O O . ILE C 1 16 ? 81.952 104.710 38.798 1.00 30.50 13 ILE C O 1
ATOM 4057 N N . ALA C 1 17 ? 80.031 103.549 38.492 1.00 28.70 14 ALA C N 1
ATOM 4058 C CA . ALA C 1 17 ? 79.290 104.274 39.500 1.00 28.45 14 ALA C CA 1
ATOM 4059 C C . ALA C 1 17 ? 79.474 103.575 40.842 1.00 27.92 14 ALA C C 1
ATOM 4060 O O . ALA C 1 17 ? 79.045 102.409 41.031 1.00 26.70 14 ALA C O 1
ATOM 4062 N N . VAL C 1 18 ? 80.132 104.265 41.770 1.00 27.49 15 VAL C N 1
ATOM 4063 C CA . VAL C 1 18 ? 80.300 103.750 43.118 1.00 28.03 15 VAL C CA 1
ATOM 4064 C C . VAL C 1 18 ? 79.304 104.416 44.009 1.00 28.95 15 VAL C C 1
ATOM 4065 O O . VAL C 1 18 ? 79.397 105.641 44.264 1.00 28.24 15 VAL C O 1
ATOM 4069 N N . ALA C 1 19 ? 78.354 103.633 44.503 1.00 28.51 16 ALA C N 1
ATOM 4070 C CA . ALA C 1 19 ? 77.264 104.163 45.308 1.00 29.68 16 ALA C CA 1
ATOM 4071 C C . ALA C 1 19 ? 77.491 103.780 46.766 1.00 30.93 16 ALA C C 1
ATOM 4072 O O . ALA C 1 19 ? 77.787 102.626 47.076 1.00 32.03 16 ALA C O 1
ATOM 4074 N N . THR C 1 20 ? 77.340 104.729 47.670 1.00 31.92 17 THR C N 1
ATOM 4075 C CA . THR C 1 20 ? 77.525 104.463 49.089 1.00 32.72 17 THR C CA 1
ATOM 4076 C C . THR C 1 20 ? 76.239 104.761 49.841 1.00 32.98 17 THR C C 1
ATOM 4077 O O . THR C 1 20 ? 75.785 105.913 49.903 1.00 33.30 17 THR C O 1
ATOM 4081 N N . LEU C 1 21 ? 75.696 103.730 50.464 1.00 31.96 18 LEU C N 1
ATOM 4082 C CA . LEU C 1 21 ? 74.521 103.856 51.298 1.00 33.57 18 LEU C CA 1
ATOM 4083 C C . LEU C 1 21 ? 74.934 104.470 52.637 1.00 34.11 18 LEU C C 1
ATOM 4084 O O . LEU C 1 21 ? 75.874 104.007 53.271 1.00 33.53 18 LEU C O 1
ATOM 4089 N N . ASN C 1 22 ? 74.220 105.500 53.060 1.00 35.56 19 ASN C N 1
ATOM 4090 C CA . ASN C 1 22 ? 74.577 106.223 54.274 1.00 37.64 19 ASN C CA 1
ATOM 4091 C C . ASN C 1 22 ? 73.321 106.710 54.990 1.00 37.87 19 ASN C C 1
ATOM 4092 O O . ASN C 1 22 ? 72.976 107.896 54.995 1.00 37.67 19 ASN C O 1
ATOM 4097 N N . HIS C 1 23 ? 72.652 105.761 55.619 1.00 37.35 20 HIS C N 1
ATOM 4098 C CA . HIS C 1 23 ? 71.513 106.033 56.480 1.00 38.83 20 HIS C CA 1
ATOM 4099 C C . HIS C 1 23 ? 71.895 105.597 57.883 1.00 39.75 20 HIS C C 1
ATOM 4100 O O . HIS C 1 23 ? 71.684 104.462 58.287 1.00 37.77 20 HIS C O 1
ATOM 4107 N N . ALA C 1 24 ? 72.479 106.520 58.631 1.00 41.28 21 ALA C N 1
ATOM 4108 C CA . ALA C 1 24 ? 73.070 106.181 59.912 1.00 42.57 21 ALA C CA 1
ATOM 4109 C C . ALA C 1 24 ? 72.000 105.717 60.890 1.00 43.78 21 ALA C C 1
ATOM 4110 O O . ALA C 1 24 ? 70.828 106.091 60.756 1.00 43.34 21 ALA C O 1
ATOM 4112 N N . PRO C 1 25 ? 72.387 104.874 61.867 1.00 45.00 22 PRO C N 1
ATOM 4113 C CA . PRO C 1 25 ? 73.723 104.278 62.076 1.00 45.20 22 PRO C CA 1
ATOM 4114 C C . PRO C 1 25 ? 73.929 102.895 61.424 1.00 44.00 22 PRO C C 1
ATOM 4115 O O . PRO C 1 25 ? 75.071 102.395 61.367 1.00 45.24 22 PRO C O 1
ATOM 4119 N N . ALA C 1 26 ? 72.862 102.287 60.911 1.00 41.68 23 ALA C N 1
ATOM 4120 C CA . ALA C 1 26 ? 72.932 100.880 60.484 1.00 39.54 23 ALA C CA 1
ATOM 4121 C C . ALA C 1 26 ? 72.591 100.627 59.019 1.00 36.97 23 ALA C C 1
ATOM 4122 O O . ALA C 1 26 ? 72.435 99.466 58.607 1.00 35.28 23 ALA C O 1
ATOM 4124 N N . ASN C 1 27 ? 72.468 101.710 58.258 1.00 35.67 24 ASN C N 1
ATOM 4125 C CA . ASN C 1 27 ? 72.061 101.702 56.846 1.00 33.85 24 ASN C CA 1
ATOM 4126 C C . ASN C 1 27 ? 70.778 100.936 56.607 1.00 32.64 24 ASN C C 1
ATOM 4127 O O . ASN C 1 27 ? 70.670 100.133 55.687 1.00 30.52 24 ASN C O 1
ATOM 4132 N N . ALA C 1 28 ? 69.798 101.204 57.460 1.00 32.81 25 ALA C N 1
ATOM 4133 C CA . ALA C 1 28 ? 68.490 100.595 57.334 1.00 32.62 25 ALA C CA 1
ATOM 4134 C C . ALA C 1 28 ? 67.802 100.983 56.043 1.00 32.26 25 ALA C C 1
ATOM 4135 O O . ALA C 1 28 ? 67.800 102.143 55.634 1.00 33.05 25 ALA C O 1
ATOM 4145 N N . SER C 1 30 ? 65.019 102.038 54.692 1.00 33.05 27 SER C N 1
ATOM 4146 C CA . SER C 1 30 ? 63.783 102.750 54.872 1.00 33.67 27 SER C CA 1
ATOM 4147 C C . SER C 1 30 ? 63.143 103.063 53.527 1.00 33.51 27 SER C C 1
ATOM 4148 O O . SER C 1 30 ? 63.763 102.874 52.480 1.00 32.32 27 SER C O 1
ATOM 4151 N N . SER C 1 31 ? 61.899 103.545 53.566 1.00 34.57 28 SER C N 1
ATOM 4152 C CA . SER C 1 31 ? 61.203 103.917 52.354 1.00 35.32 28 SER C CA 1
ATOM 4153 C C . SER C 1 31 ? 61.999 104.993 51.614 1.00 35.56 28 SER C C 1
ATOM 4154 O O . SER C 1 31 ? 62.098 104.922 50.413 1.00 33.75 28 SER C O 1
ATOM 4157 N N . GLN C 1 32 ? 62.578 105.960 52.338 1.00 35.84 29 GLN C N 1
ATOM 4158 C CA . GLN C 1 32 ? 63.424 106.982 51.681 1.00 36.95 29 GLN C CA 1
ATOM 4159 C C . GLN C 1 32 ? 64.620 106.353 50.961 1.00 34.96 29 GLN C C 1
ATOM 4160 O O . GLN C 1 32 ? 64.939 106.718 49.821 1.00 34.71 29 GLN C O 1
ATOM 4166 N N . VAL C 1 33 ? 65.276 105.403 51.622 1.00 33.88 30 VAL C N 1
ATOM 4167 C CA . VAL C 1 33 ? 66.352 104.647 50.987 1.00 31.88 30 VAL C CA 1
ATOM 4168 C C . VAL C 1 33 ? 65.870 103.948 49.714 1.00 31.80 30 VAL C C 1
ATOM 4169 O O . VAL C 1 33 ? 66.570 103.954 48.705 1.00 30.85 30 VAL C O 1
ATOM 4181 N N . HIS C 1 35 ? 63.473 104.884 47.643 1.00 35.46 32 HIS C N 1
ATOM 4182 C CA . HIS C 1 35 ? 63.388 105.952 46.661 1.00 37.35 32 HIS C CA 1
ATOM 4183 C C . HIS C 1 35 ? 64.779 106.308 46.120 1.00 35.65 32 HIS C C 1
ATOM 4184 O O . HIS C 1 35 ? 64.927 106.474 44.926 1.00 35.70 32 HIS C O 1
ATOM 4191 N N . ASP C 1 36 ? 65.780 106.455 46.994 1.00 34.35 33 ASP C N 1
ATOM 4192 C CA . ASP C 1 36 ? 67.146 106.722 46.554 1.00 33.71 33 ASP C CA 1
ATOM 4193 C C . ASP C 1 36 ? 67.686 105.637 45.622 1.00 31.95 33 ASP C C 1
ATOM 4194 O O . ASP C 1 36 ? 68.340 105.922 44.617 1.00 31.84 33 ASP C O 1
ATOM 4199 N N . VAL C 1 37 ? 67.423 104.381 45.966 1.00 30.85 34 VAL C N 1
ATOM 4200 C CA . VAL C 1 37 ? 67.884 103.256 45.133 1.00 30.02 34 VAL C CA 1
ATOM 4201 C C . VAL C 1 37 ? 67.220 103.310 43.769 1.00 29.79 34 VAL C C 1
ATOM 4202 O O . VAL C 1 37 ? 67.870 103.146 42.741 1.00 28.19 34 VAL C O 1
ATOM 4206 N N . THR C 1 38 ? 65.919 103.574 43.744 1.00 31.05 35 THR C N 1
ATOM 4207 C CA . THR C 1 38 ? 65.207 103.685 42.467 1.00 32.10 35 THR C CA 1
ATOM 4208 C C . THR C 1 38 ? 65.800 104.815 41.615 1.00 33.69 35 THR C C 1
ATOM 4209 O O . THR C 1 38 ? 65.987 104.654 40.411 1.00 32.70 35 THR C O 1
ATOM 4213 N N . GLU C 1 39 ? 66.122 105.950 42.247 1.00 34.83 36 GLU C N 1
ATOM 4214 C CA . GLU C 1 39 ? 66.776 107.062 41.518 1.00 36.59 36 GLU C CA 1
ATOM 4215 C C . GLU C 1 39 ? 68.154 106.704 40.990 1.00 34.26 36 GLU C C 1
ATOM 4216 O O . GLU C 1 39 ? 68.541 107.092 39.871 1.00 34.44 36 GLU C O 1
ATOM 4222 N N . LEU C 1 40 ? 68.912 105.972 41.794 1.00 33.32 37 LEU C N 1
ATOM 4223 C CA . LEU C 1 40 ? 70.220 105.523 41.361 1.00 31.78 37 LEU C CA 1
ATOM 4224 C C . LEU C 1 40 ? 70.066 104.668 40.110 1.00 30.77 37 LEU C C 1
ATOM 4225 O O . LEU C 1 40 ? 70.775 104.862 39.154 1.00 30.72 37 LEU C O 1
ATOM 4230 N N . ILE C 1 41 ? 69.151 103.709 40.117 1.00 30.10 38 ILE C N 1
ATOM 4231 C CA . ILE C 1 41 ? 69.021 102.817 38.973 1.00 29.27 38 ILE C CA 1
ATOM 4232 C C . ILE C 1 41 ? 68.562 103.626 37.747 1.00 30.86 38 ILE C C 1
ATOM 4233 O O . ILE C 1 41 ? 69.069 103.433 36.643 1.00 28.82 38 ILE C O 1
ATOM 4238 N N . ASP C 1 42 ? 67.621 104.543 37.971 1.00 32.72 39 ASP C N 1
ATOM 4239 C CA . ASP C 1 42 ? 67.182 105.466 36.929 1.00 35.28 39 ASP C CA 1
ATOM 4240 C C . ASP C 1 42 ? 68.391 106.207 36.318 1.00 36.02 39 ASP C C 1
ATOM 4241 O O . ASP C 1 42 ? 68.574 106.196 35.102 1.00 37.44 39 ASP C O 1
ATOM 4246 N N . GLN C 1 43 ? 69.207 106.822 37.167 1.00 36.99 40 GLN C N 1
ATOM 4247 C CA . GLN C 1 43 ? 70.416 107.555 36.749 1.00 38.24 40 GLN C CA 1
ATOM 4248 C C . GLN C 1 43 ? 71.359 106.630 35.942 1.00 37.25 40 GLN C C 1
ATOM 4249 O O . GLN C 1 43 ? 71.812 106.966 34.825 1.00 36.91 40 GLN C O 1
ATOM 4255 N N . VAL C 1 44 ? 71.643 105.475 36.510 1.00 34.83 41 VAL C N 1
ATOM 4256 C CA . VAL C 1 44 ? 72.592 104.526 35.926 1.00 34.20 41 VAL C CA 1
ATOM 4257 C C . VAL C 1 44 ? 72.162 104.074 34.538 1.00 34.43 41 VAL C C 1
ATOM 4258 O O . VAL C 1 44 ? 72.999 103.957 33.632 1.00 33.40 41 VAL C O 1
ATOM 4262 N N . GLU C 1 45 ? 70.870 103.765 34.384 1.00 35.06 42 GLU C N 1
ATOM 4263 C CA . GLU C 1 45 ? 70.328 103.276 33.100 1.00 35.95 42 GLU C CA 1
ATOM 4264 C C . GLU C 1 45 ? 70.315 104.376 32.036 1.00 37.38 42 GLU C C 1
ATOM 4265 O O . GLU C 1 45 ? 70.526 104.105 30.855 1.00 38.02 42 GLU C O 1
ATOM 4271 N N . LYS C 1 46 ? 70.090 105.618 32.463 1.00 38.98 43 LYS C N 1
ATOM 4272 C CA . LYS C 1 46 ? 70.084 106.766 31.537 1.00 40.80 43 LYS C CA 1
ATOM 4273 C C . LYS C 1 46 ? 71.496 107.175 31.060 1.00 40.06 43 LYS C C 1
ATOM 4274 O O . LYS C 1 46 ? 71.645 107.622 29.933 1.00 41.59 43 LYS C O 1
ATOM 4280 N N . ASP C 1 47 ? 72.516 107.013 31.899 1.00 39.07 44 ASP C N 1
ATOM 4281 C CA . ASP C 1 47 ? 73.864 107.546 31.644 1.00 39.01 44 ASP C CA 1
ATOM 4282 C C . ASP C 1 47 ? 74.747 106.576 30.847 1.00 38.50 44 ASP C C 1
ATOM 4283 O O . ASP C 1 47 ? 75.273 105.620 31.395 1.00 37.45 44 ASP C O 1
ATOM 4288 N N . ASP C 1 48 ? 74.944 106.835 29.554 1.00 39.10 45 ASP C N 1
ATOM 4289 C CA . ASP C 1 48 ? 75.766 105.950 28.724 1.00 39.31 45 ASP C CA 1
ATOM 4290 C C . ASP C 1 48 ? 77.201 105.832 29.219 1.00 38.41 45 ASP C C 1
ATOM 4291 O O . ASP C 1 48 ? 77.853 104.834 28.943 1.00 39.85 45 ASP C O 1
ATOM 4296 N N . ASN C 1 49 ? 77.685 106.805 29.982 1.00 38.02 46 ASN C N 1
ATOM 4297 C CA . ASN C 1 49 ? 79.042 106.756 30.536 1.00 37.80 46 ASN C CA 1
ATOM 4298 C C . ASN C 1 49 ? 79.203 105.750 31.681 1.00 36.15 46 ASN C C 1
ATOM 4299 O O . ASN C 1 49 ? 80.318 105.363 31.988 1.00 36.89 46 ASN C O 1
ATOM 4304 N N . ILE C 1 50 ? 78.115 105.373 32.355 1.00 34.19 47 ILE C N 1
ATOM 4305 C CA . ILE C 1 50 ? 78.208 104.400 33.446 1.00 31.32 47 ILE C CA 1
ATOM 4306 C C . ILE C 1 50 ? 78.040 103.017 32.853 1.00 30.40 47 ILE C C 1
ATOM 4307 O O . ILE C 1 50 ? 77.076 102.744 32.164 1.00 31.10 47 ILE C O 1
ATOM 4312 N N . ARG C 1 51 ? 78.999 102.137 33.107 1.00 30.00 48 ARG C N 1
ATOM 4313 C CA . ARG C 1 51 ? 78.929 100.774 32.581 1.00 29.10 48 ARG C CA 1
ATOM 4314 C C . ARG C 1 51 ? 78.724 99.706 33.655 1.00 27.89 48 ARG C C 1
ATOM 4315 O O . ARG C 1 51 ? 78.316 98.588 33.321 1.00 26.66 48 ARG C O 1
ATOM 4323 N N . VAL C 1 52 ? 79.028 100.041 34.912 1.00 27.18 49 VAL C N 1
ATOM 4324 C CA . VAL C 1 52 ? 78.902 99.108 36.041 1.00 26.02 49 VAL C CA 1
ATOM 4325 C C . VAL C 1 52 ? 78.651 99.881 37.317 1.00 26.19 49 VAL C C 1
ATOM 4326 O O . VAL C 1 52 ? 79.115 101.018 37.469 1.00 27.74 49 VAL C O 1
ATOM 4330 N N . VAL C 1 53 ? 77.918 99.283 38.242 1.00 24.27 50 VAL C N 1
ATOM 4331 C CA . VAL C 1 53 ? 77.666 99.912 39.545 1.00 24.76 50 VAL C CA 1
ATOM 4332 C C . VAL C 1 53 ? 78.234 99.018 40.662 1.00 24.51 50 VAL C C 1
ATOM 4333 O O . VAL C 1 53 ? 78.088 97.779 40.615 1.00 23.54 50 VAL C O 1
ATOM 4337 N N . VAL C 1 54 ? 78.884 99.639 41.641 1.00 24.13 51 VAL C N 1
ATOM 4338 C CA . VAL C 1 54 ? 79.322 98.962 42.852 1.00 23.90 51 VAL C CA 1
ATOM 4339 C C . VAL C 1 54 ? 78.643 99.694 44.006 1.00 25.22 51 VAL C C 1
ATOM 4340 O O . VAL C 1 54 ? 78.836 100.904 44.183 1.00 26.45 51 VAL C O 1
ATOM 4344 N N . ILE C 1 55 ? 77.886 98.950 44.812 1.00 25.43 52 ILE C N 1
ATOM 4345 C CA . ILE C 1 55 ? 77.199 99.486 45.978 1.00 25.27 52 ILE C CA 1
ATOM 4346 C C . ILE C 1 55 ? 77.862 98.970 47.242 1.00 26.16 52 ILE C C 1
ATOM 4347 O O . ILE C 1 55 ? 78.095 97.759 47.384 1.00 24.82 52 ILE C O 1
ATOM 4352 N N . HIS C 1 56 ? 78.175 99.874 48.168 1.00 26.93 53 HIS C N 1
ATOM 4353 C CA . HIS C 1 56 ? 78.606 99.491 49.492 1.00 27.69 53 HIS C CA 1
ATOM 4354 C C . HIS C 1 56 ? 78.026 100.399 50.574 1.00 28.69 53 HIS C C 1
ATOM 4355 O O . HIS C 1 56 ? 77.330 101.353 50.281 1.00 28.79 53 HIS C O 1
ATOM 4362 N N . GLY C 1 57 ? 78.271 100.062 51.836 1.00 29.34 54 GLY C N 1
ATOM 4363 C CA . GLY C 1 57 ? 77.708 100.803 52.930 1.00 30.99 54 GLY C CA 1
ATOM 4364 C C . GLY C 1 57 ? 78.750 101.656 53.599 1.00 33.37 54 GLY C C 1
ATOM 4365 O O . GLY C 1 57 ? 79.921 101.276 53.688 1.00 33.11 54 GLY C O 1
ATOM 4366 N N . GLU C 1 58 ? 78.327 102.828 54.057 1.00 36.30 55 GLU C N 1
ATOM 4367 C CA . GLU C 1 58 ? 79.211 103.652 54.882 1.00 39.75 55 GLU C CA 1
ATOM 4368 C C . GLU C 1 58 ? 79.162 103.109 56.319 1.00 40.41 55 GLU C C 1
ATOM 4369 O O . GLU C 1 58 ? 78.125 102.617 56.771 1.00 39.83 55 GLU C O 1
ATOM 4375 N N . GLY C 1 59 ? 80.291 103.201 57.023 1.00 42.32 56 GLY C N 1
ATOM 4376 C CA . GLY C 1 59 ? 80.362 102.870 58.439 1.00 43.53 56 GLY C CA 1
ATOM 4377 C C . GLY C 1 59 ? 80.601 101.385 58.628 1.00 43.34 56 GLY C C 1
ATOM 4378 O O . GLY C 1 59 ? 81.378 100.774 57.887 1.00 43.39 56 GLY C O 1
ATOM 4379 N N . ARG C 1 60 ? 79.898 100.811 59.600 1.00 43.39 57 ARG C N 1
ATOM 4380 C CA . ARG C 1 60 ? 80.181 99.473 60.089 1.00 42.58 57 ARG C CA 1
ATOM 4381 C C . ARG C 1 60 ? 79.581 98.384 59.208 1.00 40.19 57 ARG C C 1
ATOM 4382 O O . ARG C 1 60 ? 80.136 97.305 59.157 1.00 40.11 57 ARG C O 1
ATOM 4390 N N . PHE C 1 61 ? 78.486 98.686 58.503 1.00 37.44 58 PHE C N 1
ATOM 4391 C CA . PHE C 1 61 ? 77.683 97.681 57.815 1.00 35.84 58 PHE C CA 1
ATOM 4392 C C . PHE C 1 61 ? 77.378 98.006 56.361 1.00 32.56 58 PHE C C 1
ATOM 4393 O O . PHE C 1 61 ? 77.317 99.158 55.961 1.00 32.57 58 PHE C O 1
ATOM 4401 N N . PHE C 1 62 ? 77.131 96.976 55.569 1.00 28.98 59 PHE C N 1
ATOM 4402 C CA . PHE C 1 62 ? 76.399 97.177 54.298 1.00 27.35 59 PHE C CA 1
ATOM 4403 C C . PHE C 1 62 ? 74.992 97.720 54.628 1.00 27.24 59 PHE C C 1
ATOM 4404 O O . PHE C 1 62 ? 74.662 98.839 54.263 1.00 27.45 59 PHE C O 1
ATOM 4412 N N . SER C 1 63 ? 74.185 96.908 55.320 1.00 27.26 60 SER C N 1
ATOM 4413 C CA . SER C 1 63 ? 72.850 97.287 55.790 1.00 27.39 60 SER C CA 1
ATOM 4414 C C . SER C 1 63 ? 72.348 96.275 56.807 1.00 28.05 60 SER C C 1
ATOM 4415 O O . SER C 1 63 ? 72.304 95.074 56.495 1.00 26.40 60 SER C O 1
ATOM 4418 N N . ALA C 1 64 ? 71.935 96.750 57.992 1.00 29.53 61 ALA C N 1
ATOM 4419 C CA . ALA C 1 64 ? 71.521 95.867 59.079 1.00 30.31 61 ALA C CA 1
ATOM 4420 C C . ALA C 1 64 ? 70.038 95.472 59.027 1.00 31.35 61 ALA C C 1
ATOM 4421 O O . ALA C 1 64 ? 69.586 94.682 59.887 1.00 32.58 61 ALA C O 1
ATOM 4423 N N . GLY C 1 65 ? 69.263 96.021 58.089 1.00 30.07 62 GLY C N 1
ATOM 4424 C CA . GLY C 1 65 ? 67.875 95.608 57.966 1.00 29.81 62 GLY C CA 1
ATOM 4425 C C . GLY C 1 65 ? 67.006 96.609 57.290 1.00 30.29 62 GLY C C 1
ATOM 4426 O O . GLY C 1 65 ? 67.509 97.629 56.797 1.00 31.09 62 GLY C O 1
ATOM 4427 N N . ALA C 1 66 ? 65.702 96.305 57.247 1.00 29.88 63 ALA C N 1
ATOM 4428 C CA . ALA C 1 66 ? 64.683 97.309 57.012 1.00 30.68 63 ALA C CA 1
ATOM 4429 C C . ALA C 1 66 ? 64.699 98.252 58.215 1.00 32.20 63 ALA C C 1
ATOM 4430 O O . ALA C 1 66 ? 65.402 97.999 59.213 1.00 32.43 63 ALA C O 1
ATOM 4432 N N . ASP C 1 67 ? 63.892 99.306 58.142 1.00 33.06 64 ASP C N 1
ATOM 4433 C CA . ASP C 1 67 ? 63.885 100.304 59.210 1.00 34.63 64 ASP C CA 1
ATOM 4434 C C . ASP C 1 67 ? 62.769 100.030 60.188 1.00 35.94 64 ASP C C 1
ATOM 4435 O O . ASP C 1 67 ? 61.604 100.212 59.852 1.00 36.66 64 ASP C O 1
ATOM 4440 N N . ILE C 1 68 ? 63.152 99.655 61.405 1.00 37.84 65 ILE C N 1
ATOM 4441 C CA . ILE C 1 68 ? 62.202 99.277 62.463 1.00 39.92 65 ILE C CA 1
ATOM 4442 C C . ILE C 1 68 ? 61.179 100.402 62.731 1.00 41.78 65 ILE C C 1
ATOM 4443 O O . ILE C 1 68 ? 60.037 100.119 63.106 1.00 42.11 65 ILE C O 1
ATOM 4448 N N . LYS C 1 69 ? 61.571 101.660 62.506 1.00 43.48 66 LYS C N 1
ATOM 4449 C CA . LYS C 1 69 ? 60.659 102.790 62.776 1.00 46.00 66 LYS C CA 1
ATOM 4450 C C . LYS C 1 69 ? 59.398 102.778 61.918 1.00 45.94 66 LYS C C 1
ATOM 4451 O O . LYS C 1 69 ? 58.397 103.373 62.295 1.00 46.47 66 LYS C O 1
ATOM 4457 N N . GLU C 1 70 ? 59.439 102.095 60.781 1.00 45.15 67 GLU C N 1
ATOM 4458 C CA . GLU C 1 70 ? 58.267 101.960 59.915 1.00 46.20 67 GLU C CA 1
ATOM 4459 C C . GLU C 1 70 ? 57.368 100.734 60.212 1.00 46.22 67 GLU C C 1
ATOM 4460 O O . GLU C 1 70 ? 56.376 100.510 59.503 1.00 46.69 67 GLU C O 1
ATOM 4466 N N . PHE C 1 71 ? 57.707 99.947 61.240 1.00 46.46 68 PHE C N 1
ATOM 4467 C CA . PHE C 1 71 ? 57.019 98.669 61.536 1.00 45.85 68 PHE C CA 1
ATOM 4468 C C . PHE C 1 71 ? 56.514 98.582 62.987 1.00 47.26 68 PHE C C 1
ATOM 4469 O O . PHE C 1 71 ? 56.461 97.487 63.568 1.00 47.21 68 PHE C O 1
ATOM 4477 N N . THR C 1 72 ? 56.117 99.724 63.551 1.00 48.61 69 THR C N 1
ATOM 4478 C CA . THR C 1 72 ? 55.605 99.797 64.941 1.00 50.13 69 THR C CA 1
ATOM 4479 C C . THR C 1 72 ? 54.068 99.591 65.038 1.00 51.39 69 THR C C 1
ATOM 4480 O O . THR C 1 72 ? 53.383 99.431 64.025 1.00 50.56 69 THR C O 1
ATOM 4484 N N . SER C 1 73 ? 53.531 99.641 66.261 1.00 53.48 70 SER C N 1
ATOM 4485 C CA . SER C 1 73 ? 52.071 99.518 66.519 1.00 55.49 70 SER C CA 1
ATOM 4486 C C . SER C 1 73 ? 51.177 100.539 65.786 1.00 57.19 70 SER C C 1
ATOM 4487 O O . SER C 1 73 ? 50.020 100.236 65.489 1.00 58.31 70 SER C O 1
ATOM 4490 N N . VAL C 1 74 ? 51.719 101.721 65.491 1.00 58.92 71 VAL C N 1
ATOM 4491 C CA . VAL C 1 74 ? 51.012 102.782 64.749 1.00 60.40 71 VAL C CA 1
ATOM 4492 C C . VAL C 1 74 ? 50.742 102.455 63.252 1.00 59.91 71 VAL C C 1
ATOM 4493 O O . VAL C 1 74 ? 49.819 103.004 62.642 1.00 60.84 71 VAL C O 1
ATOM 4497 N N . THR C 1 75 ? 51.551 101.577 62.662 1.00 58.64 72 THR C N 1
ATOM 4498 C CA . THR C 1 75 ? 51.371 101.146 61.273 1.00 57.68 72 THR C CA 1
ATOM 4499 C C . THR C 1 75 ? 50.328 100.016 61.198 1.00 57.40 72 THR C C 1
ATOM 4500 O O . THR C 1 75 ? 50.362 99.109 62.021 1.00 56.95 72 THR C O 1
ATOM 4504 N N . GLU C 1 76 ? 49.406 100.072 60.231 1.00 57.77 73 GLU C N 1
ATOM 4505 C CA . GLU C 1 76 ? 48.399 99.001 60.024 1.00 57.74 73 GLU C CA 1
ATOM 4506 C C . GLU C 1 76 ? 48.743 98.074 58.841 1.00 56.33 73 GLU C C 1
ATOM 4507 O O . GLU C 1 76 ? 49.723 98.320 58.134 1.00 54.87 73 GLU C O 1
ATOM 4513 N N . ALA C 1 77 ? 47.918 97.031 58.644 1.00 55.84 74 ALA C N 1
ATOM 4514 C CA . ALA C 1 77 ? 48.171 95.937 57.685 1.00 54.99 74 ALA C CA 1
ATOM 4515 C C . ALA C 1 77 ? 48.384 96.352 56.227 1.00 54.92 74 ALA C C 1
ATOM 4516 O O . ALA C 1 77 ? 49.337 95.902 55.566 1.00 53.67 74 ALA C O 1
ATOM 4518 N N . LYS C 1 78 ? 47.470 97.168 55.712 1.00 55.24 75 LYS C N 1
ATOM 4519 C CA . LYS C 1 78 ? 47.545 97.604 54.315 1.00 54.65 75 LYS C CA 1
ATOM 4520 C C . LYS C 1 78 ? 48.882 98.302 54.077 1.00 52.79 75 LYS C C 1
ATOM 4521 O O . LYS C 1 78 ? 49.570 98.041 53.083 1.00 51.75 75 LYS C O 1
ATOM 4527 N N . GLN C 1 79 ? 49.243 99.186 54.998 1.00 51.73 76 GLN C N 1
ATOM 4528 C CA . GLN C 1 79 ? 50.495 99.924 54.915 1.00 51.46 76 GLN C CA 1
ATOM 4529 C C . GLN C 1 79 ? 51.740 98.995 54.991 1.00 48.34 76 GLN C C 1
ATOM 4530 O O . GLN C 1 79 ? 52.753 99.248 54.340 1.00 47.65 76 GLN C O 1
ATOM 4536 N N . ALA C 1 80 ? 51.644 97.944 55.802 1.00 46.12 77 ALA C N 1
ATOM 4537 C CA . ALA C 1 80 ? 52.710 96.958 55.935 1.00 43.56 77 ALA C CA 1
ATOM 4538 C C . ALA C 1 80 ? 52.930 96.163 54.640 1.00 41.29 77 ALA C C 1
ATOM 4539 O O . ALA C 1 80 ? 54.062 95.979 54.211 1.00 39.90 77 ALA C O 1
ATOM 4541 N N . THR C 1 81 ? 51.851 95.697 54.028 1.00 40.54 78 THR C N 1
ATOM 4542 C CA . THR C 1 81 ? 51.917 95.031 52.728 1.00 40.28 78 THR C CA 1
ATOM 4543 C C . THR C 1 81 ? 52.485 95.982 51.678 1.00 39.71 78 THR C C 1
ATOM 4544 O O . THR C 1 81 ? 53.339 95.613 50.895 1.00 37.13 78 THR C O 1
ATOM 4548 N N . GLU C 1 82 ? 52.020 97.226 51.671 1.00 39.89 79 GLU C N 1
ATOM 4549 C CA . GLU C 1 82 ? 52.548 98.180 50.712 1.00 40.26 79 GLU C CA 1
ATOM 4550 C C . GLU C 1 82 ? 54.036 98.468 50.913 1.00 38.39 79 GLU C C 1
ATOM 4551 O O . GLU C 1 82 ? 54.744 98.694 49.946 1.00 36.87 79 GLU C O 1
ATOM 4557 N N . LEU C 1 83 ? 54.511 98.466 52.150 1.00 37.26 80 LEU C N 1
ATOM 4558 C CA . LEU C 1 83 ? 55.940 98.676 52.383 1.00 36.33 80 LEU C CA 1
ATOM 4559 C C . LEU C 1 83 ? 56.737 97.446 51.892 1.00 33.65 80 LEU C C 1
ATOM 4560 O O . LEU C 1 83 ? 57.800 97.582 51.290 1.00 32.48 80 LEU C O 1
ATOM 4565 N N . ALA C 1 84 ? 56.196 96.254 52.123 1.00 30.86 81 ALA C N 1
ATOM 4566 C CA . ALA C 1 84 ? 56.840 95.029 51.621 1.00 29.88 81 ALA C CA 1
ATOM 4567 C C . ALA C 1 84 ? 56.949 95.162 50.112 1.00 28.96 81 ALA C C 1
ATOM 4568 O O . ALA C 1 84 ? 58.026 94.969 49.524 1.00 27.09 81 ALA C O 1
ATOM 4570 N N . GLN C 1 85 ? 55.824 95.519 49.491 1.00 31.07 82 GLN C N 1
ATOM 4571 C CA . GLN C 1 85 ? 55.768 95.691 48.041 1.00 31.92 82 GLN C CA 1
ATOM 4572 C C . GLN C 1 85 ? 56.726 96.754 47.545 1.00 31.84 82 GLN C C 1
ATOM 4573 O O . GLN C 1 85 ? 57.389 96.538 46.544 1.00 31.83 82 GLN C O 1
ATOM 4579 N N . LEU C 1 86 ? 56.864 97.857 48.275 1.00 31.89 83 LEU C N 1
ATOM 4580 C CA . LEU C 1 86 ? 57.858 98.880 47.909 1.00 31.60 83 LEU C CA 1
ATOM 4581 C C . LEU C 1 86 ? 59.258 98.305 47.759 1.00 29.98 83 LEU C C 1
ATOM 4582 O O . LEU C 1 86 ? 59.918 98.527 46.726 1.00 29.34 83 LEU C O 1
ATOM 4587 N N . GLY C 1 87 ? 59.719 97.621 48.802 1.00 28.14 84 GLY C N 1
ATOM 4588 C CA . GLY C 1 87 ? 61.011 96.939 48.768 1.00 27.74 84 GLY C CA 1
ATOM 4589 C C . GLY C 1 87 ? 61.194 95.937 47.627 1.00 26.32 84 GLY C C 1
ATOM 4590 O O . GLY C 1 87 ? 62.253 95.925 46.930 1.00 26.26 84 GLY C O 1
ATOM 4591 N N . GLN C 1 88 ? 60.184 95.094 47.440 1.00 25.55 85 GLN C N 1
ATOM 4592 C CA . GLN C 1 88 ? 60.175 94.073 46.386 1.00 25.48 85 GLN C CA 1
ATOM 4593 C C . GLN C 1 88 ? 60.315 94.735 45.001 1.00 26.17 85 GLN C C 1
ATOM 4594 O O . GLN C 1 88 ? 61.185 94.362 44.215 1.00 23.98 85 GLN C O 1
ATOM 4600 N N . VAL C 1 89 ? 59.507 95.779 44.765 1.00 27.46 86 VAL C N 1
ATOM 4601 C CA . VAL C 1 89 ? 59.535 96.482 43.484 1.00 28.16 86 VAL C CA 1
ATOM 4602 C C . VAL C 1 89 ? 60.881 97.198 43.278 1.00 27.65 86 VAL C C 1
ATOM 4603 O O . VAL C 1 89 ? 61.458 97.152 42.192 1.00 28.58 86 VAL C O 1
ATOM 4607 N N . THR C 1 90 ? 61.414 97.793 44.337 1.00 28.60 87 THR C N 1
ATOM 4608 C CA . THR C 1 90 ? 62.702 98.502 44.270 1.00 28.23 87 THR C CA 1
ATOM 4609 C C . THR C 1 90 ? 63.825 97.517 43.951 1.00 26.72 87 THR C C 1
ATOM 4610 O O . THR C 1 90 ? 64.674 97.727 43.048 1.00 26.14 87 THR C O 1
ATOM 4614 N N . PHE C 1 91 ? 63.791 96.400 44.627 1.00 24.66 88 PHE C N 1
ATOM 4615 C CA . PHE C 1 91 ? 64.821 95.372 44.421 1.00 24.29 88 PHE C CA 1
ATOM 4616 C C . PHE C 1 91 ? 64.704 94.690 43.070 1.00 24.13 88 PHE C C 1
ATOM 4617 O O . PHE C 1 91 ? 65.713 94.298 42.490 1.00 24.61 88 PHE C O 1
ATOM 4625 N N . GLU C 1 92 ? 63.499 94.596 42.530 1.00 25.33 89 GLU C N 1
ATOM 4626 C CA . GLU C 1 92 ? 63.343 94.048 41.200 1.00 25.40 89 GLU C CA 1
ATOM 4627 C C . GLU C 1 92 ? 63.934 95.030 40.166 1.00 26.23 89 GLU C C 1
ATOM 4628 O O . GLU C 1 92 ? 64.544 94.616 39.190 1.00 25.13 89 GLU C O 1
ATOM 4634 N N . ARG C 1 93 ? 63.809 96.331 40.423 1.00 26.98 90 ARG C N 1
ATOM 4635 C CA . ARG C 1 93 ? 64.441 97.325 39.550 1.00 28.03 90 ARG C CA 1
ATOM 4636 C C . ARG C 1 93 ? 65.934 97.136 39.520 1.00 25.43 90 ARG C C 1
ATOM 4637 O O . ARG C 1 93 ? 66.545 97.245 38.450 1.00 26.63 90 ARG C O 1
ATOM 4645 N N . VAL C 1 94 ? 66.527 96.875 40.684 1.00 23.62 91 VAL C N 1
ATOM 4646 C CA . VAL C 1 94 ? 67.953 96.600 40.751 1.00 22.58 91 VAL C CA 1
ATOM 4647 C C . VAL C 1 94 ? 68.306 95.371 39.931 1.00 22.18 91 VAL C C 1
ATOM 4648 O O . VAL C 1 94 ? 69.187 95.425 39.068 1.00 23.75 91 VAL C O 1
ATOM 4652 N N . GLU C 1 95 ? 67.607 94.261 40.160 1.00 21.97 92 GLU C N 1
ATOM 4653 C CA . GLU C 1 95 ? 67.969 93.039 39.458 1.00 22.11 92 GLU C CA 1
ATOM 4654 C C . GLU C 1 95 ? 67.751 93.163 37.939 1.00 23.31 92 GLU C C 1
ATOM 4655 O O . GLU C 1 95 ? 68.492 92.547 37.141 1.00 23.45 92 GLU C O 1
ATOM 4661 N N . LYS C 1 96 ? 66.712 93.904 37.556 1.00 23.87 93 LYS C N 1
ATOM 4662 C CA . LYS C 1 96 ? 66.412 94.137 36.136 1.00 25.20 93 LYS C CA 1
ATOM 4663 C C . LYS C 1 96 ? 67.278 95.241 35.494 1.00 26.68 93 LYS C C 1
ATOM 4664 O O . LYS C 1 96 ? 67.152 95.509 34.304 1.00 27.23 93 LYS C O 1
ATOM 4670 N N . CYS C 1 97 ? 68.178 95.855 36.267 1.00 26.36 94 CYS C N 1
ATOM 4671 C CA . CYS C 1 97 ? 69.055 96.907 35.736 1.00 26.64 94 CYS C CA 1
ATOM 4672 C C . CYS C 1 97 ? 69.840 96.404 34.487 1.00 27.01 94 CYS C C 1
ATOM 4673 O O . CYS C 1 97 ? 70.360 95.293 34.492 1.00 27.24 94 CYS C O 1
ATOM 4676 N N . SER C 1 98 ? 69.917 97.233 33.436 1.00 28.93 95 SER C N 1
ATOM 4677 C CA . SER C 1 98 ? 70.631 96.881 32.174 1.00 29.91 95 SER C CA 1
ATOM 4678 C C . SER C 1 98 ? 72.169 96.968 32.272 1.00 29.07 95 SER C C 1
ATOM 4679 O O . SER C 1 98 ? 72.895 96.610 31.324 1.00 29.50 95 SER C O 1
ATOM 4682 N N . LYS C 1 99 ? 72.649 97.530 33.377 1.00 27.61 96 LYS C N 1
ATOM 4683 C CA . LYS C 1 99 ? 74.053 97.553 33.696 1.00 27.86 96 LYS C CA 1
ATOM 4684 C C . LYS C 1 99 ? 74.362 96.703 34.930 1.00 25.77 96 LYS C C 1
ATOM 4685 O O . LYS C 1 99 ? 73.589 96.709 35.887 1.00 26.34 96 LYS C O 1
ATOM 4691 N N . PRO C 1 100 ? 75.519 96.021 34.926 1.00 24.34 97 PRO C N 1
ATOM 4692 C CA . PRO C 1 100 ? 75.895 95.120 36.019 1.00 24.28 97 PRO C CA 1
ATOM 4693 C C . PRO C 1 100 ? 75.963 95.875 37.340 1.00 24.54 97 PRO C C 1
ATOM 4694 O O . PRO C 1 100 ? 76.550 96.961 37.391 1.00 23.34 97 PRO C O 1
ATOM 4698 N N . VAL C 1 101 ? 75.351 95.291 38.362 1.00 23.28 98 VAL C N 1
ATOM 4699 C CA . VAL C 1 101 ? 75.355 95.850 39.727 1.00 23.08 98 VAL C CA 1
ATOM 4700 C C . VAL C 1 101 ? 76.027 94.849 40.665 1.00 22.73 98 VAL C C 1
ATOM 4701 O O . VAL C 1 101 ? 75.639 93.641 40.773 1.00 22.03 98 VAL C O 1
ATOM 4705 N N . ILE C 1 102 ? 77.063 95.333 41.330 1.00 22.38 99 ILE C N 1
ATOM 4706 C CA . ILE C 1 102 ? 77.806 94.553 42.317 1.00 22.18 99 ILE C CA 1
ATOM 4707 C C . ILE C 1 102 ? 77.594 95.098 43.723 1.00 23.95 99 ILE C C 1
ATOM 4708 O O . ILE C 1 102 ? 77.763 96.315 43.986 1.00 25.62 99 ILE C O 1
ATOM 4713 N N . ALA C 1 103 ? 77.248 94.216 44.654 1.00 23.92 100 ALA C N 1
ATOM 4714 C CA . ALA C 1 103 ? 77.197 94.578 46.070 1.00 23.49 100 ALA C CA 1
ATOM 4715 C C . ALA C 1 103 ? 78.509 94.173 46.743 1.00 24.38 100 ALA C C 1
ATOM 4716 O O . ALA C 1 103 ? 78.981 93.056 46.579 1.00 25.90 100 ALA C O 1
ATOM 4718 N N . ALA C 1 104 ? 79.112 95.111 47.458 1.00 24.61 101 ALA C N 1
ATOM 4719 C CA . ALA C 1 104 ? 80.366 94.879 48.175 1.00 25.33 101 ALA C CA 1
ATOM 4720 C C . ALA C 1 104 ? 80.033 94.977 49.660 1.00 25.73 101 ALA C C 1
ATOM 4721 O O . ALA C 1 104 ? 79.819 96.069 50.200 1.00 25.09 101 ALA C O 1
ATOM 4723 N N . ILE C 1 105 ? 79.925 93.816 50.287 1.00 24.62 102 ILE C N 1
ATOM 4724 C CA . ILE C 1 105 ? 79.448 93.684 51.669 1.00 25.19 102 ILE C CA 1
ATOM 4725 C C . ILE C 1 105 ? 80.578 93.581 52.678 1.00 26.64 102 ILE C C 1
ATOM 4726 O O . ILE C 1 105 ? 81.320 92.641 52.639 1.00 26.12 102 ILE C O 1
ATOM 4731 N N . HIS C 1 106 ? 80.653 94.527 53.615 1.00 29.42 103 HIS C N 1
ATOM 4732 C CA . HIS C 1 106 ? 81.486 94.372 54.805 1.00 31.21 103 HIS C CA 1
ATOM 4733 C C . HIS C 1 106 ? 80.605 94.519 56.037 1.00 31.26 103 HIS C C 1
ATOM 4734 O O . HIS C 1 106 ? 79.511 95.057 55.945 1.00 30.66 103 HIS C O 1
ATOM 4741 N N . GLY C 1 107 ? 81.085 94.044 57.182 1.00 31.72 104 GLY C N 1
ATOM 4742 C CA . GLY C 1 107 ? 80.344 94.116 58.463 1.00 31.75 104 GLY C CA 1
ATOM 4743 C C . GLY C 1 107 ? 79.166 93.153 58.542 1.00 31.40 104 GLY C C 1
ATOM 4744 O O . GLY C 1 107 ? 79.256 92.114 59.205 1.00 32.14 104 GLY C O 1
ATOM 4745 N N . ALA C 1 108 ? 78.078 93.492 57.843 1.00 28.94 105 ALA C N 1
ATOM 4746 C CA . ALA C 1 108 ? 76.842 92.713 57.899 1.00 28.16 105 ALA C CA 1
ATOM 4747 C C . ALA C 1 108 ? 75.895 93.154 56.783 1.00 26.50 105 ALA C C 1
ATOM 4748 O O . ALA C 1 108 ? 75.830 94.330 56.423 1.00 26.18 105 ALA C O 1
ATOM 4750 N N . ALA C 1 109 ? 75.195 92.181 56.222 1.00 24.90 106 ALA C N 1
ATOM 4751 C CA . ALA C 1 109 ? 74.058 92.394 55.393 1.00 23.16 106 ALA C CA 1
ATOM 4752 C C . ALA C 1 109 ? 72.922 91.548 55.959 1.00 23.33 106 ALA C C 1
ATOM 4753 O O . ALA C 1 109 ? 72.873 90.331 55.751 1.00 22.17 106 ALA C O 1
ATOM 4755 N N . LEU C 1 110 ? 71.993 92.183 56.680 1.00 24.49 107 LEU C N 1
ATOM 4756 C CA . LEU C 1 110 ? 70.989 91.456 57.434 1.00 24.19 107 LEU C CA 1
ATOM 4757 C C . LEU C 1 110 ? 69.582 91.865 57.011 1.00 24.08 107 LEU C C 1
ATOM 4758 O O . LEU C 1 110 ? 69.295 93.036 56.824 1.00 24.28 107 LEU C O 1
ATOM 4763 N N . GLY C 1 111 ? 68.718 90.876 56.871 1.00 23.23 108 GLY C N 1
ATOM 4764 C CA . GLY C 1 111 ? 67.292 91.135 56.677 1.00 23.32 108 GLY C CA 1
ATOM 4765 C C . GLY C 1 111 ? 67.107 91.870 55.389 1.00 23.37 108 GLY C C 1
ATOM 4766 O O . GLY C 1 111 ? 67.674 91.474 54.343 1.00 22.91 108 GLY C O 1
ATOM 4767 N N . GLY C 1 112 ? 66.363 92.978 55.441 1.00 24.20 109 GLY C N 1
ATOM 4768 C CA . GLY C 1 112 ? 66.248 93.864 54.284 1.00 24.51 109 GLY C CA 1
ATOM 4769 C C . GLY C 1 112 ? 67.563 94.228 53.599 1.00 23.67 109 GLY C C 1
ATOM 4770 O O . GLY C 1 112 ? 67.613 94.425 52.408 1.00 22.81 109 GLY C O 1
ATOM 4771 N N . GLY C 1 113 ? 68.631 94.358 54.379 1.00 24.51 110 GLY C N 1
ATOM 4772 C CA . GLY C 1 113 ? 69.977 94.566 53.828 1.00 23.19 110 GLY C CA 1
ATOM 4773 C C . GLY C 1 113 ? 70.509 93.425 52.957 1.00 23.28 110 GLY C C 1
ATOM 4774 O O . GLY C 1 113 ? 71.155 93.659 51.908 1.00 23.13 110 GLY C O 1
ATOM 4775 N N . LEU C 1 114 ? 70.310 92.193 53.406 1.00 21.88 111 LEU C N 1
ATOM 4776 C CA . LEU C 1 114 ? 70.687 91.042 52.590 1.00 20.89 111 LEU C CA 1
ATOM 4777 C C . LEU C 1 114 ? 69.763 90.983 51.388 1.00 20.12 111 LEU C C 1
ATOM 4778 O O . LEU C 1 114 ? 70.186 90.661 50.280 1.00 21.12 111 LEU C O 1
ATOM 4783 N N . GLU C 1 115 ? 68.489 91.267 51.600 1.00 20.52 112 GLU C N 1
ATOM 4784 C CA . GLU C 1 115 ? 67.543 91.271 50.439 1.00 19.92 112 GLU C CA 1
ATOM 4785 C C . GLU C 1 115 ? 67.975 92.234 49.357 1.00 20.50 112 GLU C C 1
ATOM 4786 O O . GLU C 1 115 ? 67.853 91.961 48.152 1.00 20.25 112 GLU C O 1
ATOM 4792 N N . PHE C 1 116 ? 68.440 93.407 49.789 1.00 20.76 113 PHE C N 1
ATOM 4793 C CA . PHE C 1 116 ? 69.041 94.380 48.873 1.00 22.24 113 PHE C CA 1
ATOM 4794 C C . PHE C 1 116 ? 70.238 93.814 48.115 1.00 20.97 113 PHE C C 1
ATOM 4795 O O . PHE C 1 116 ? 70.261 93.781 46.893 1.00 21.69 113 PHE C O 1
ATOM 4803 N N . ALA C 1 117 ? 71.198 93.274 48.854 1.00 21.59 114 ALA C N 1
ATOM 4804 C CA . ALA C 1 117 ? 72.397 92.720 48.267 1.00 20.55 114 ALA C CA 1
ATOM 4805 C C . ALA C 1 117 ? 72.073 91.561 47.329 1.00 20.91 114 ALA C C 1
ATOM 4806 O O . ALA C 1 117 ? 72.697 91.431 46.289 1.00 20.65 114 ALA C O 1
ATOM 4816 N N . SER C 1 119 ? 69.494 91.292 45.480 1.00 20.74 116 SER C N 1
ATOM 4817 C CA . SER C 1 119 ? 68.885 91.802 44.275 1.00 20.77 116 SER C CA 1
ATOM 4818 C C . SER C 1 119 ? 69.956 92.273 43.286 1.00 21.16 116 SER C C 1
ATOM 4819 O O . SER C 1 119 ? 69.658 92.402 42.113 1.00 20.98 116 SER C O 1
ATOM 4822 N N . CYS C 1 120 ? 71.188 92.498 43.758 1.00 21.00 117 CYS C N 1
ATOM 4823 C CA . CYS C 1 120 ? 72.327 92.846 42.884 1.00 20.86 117 CYS C CA 1
ATOM 4824 C C . CYS C 1 120 ? 72.761 91.591 42.106 1.00 20.40 117 CYS C C 1
ATOM 4825 O O . CYS C 1 120 ? 72.394 90.448 42.461 1.00 20.36 117 CYS C O 1
ATOM 4828 N N . HIS C 1 121 ? 73.502 91.793 41.019 1.00 20.77 118 HIS C N 1
ATOM 4829 C CA . HIS C 1 121 ? 73.850 90.691 40.138 1.00 20.89 118 HIS C CA 1
ATOM 4830 C C . HIS C 1 121 ? 74.961 89.837 40.673 1.00 21.27 118 HIS C C 1
ATOM 4831 O O . HIS C 1 121 ? 74.979 88.611 40.451 1.00 21.96 118 HIS C O 1
ATOM 4846 N N . ARG C 1 123 ? 77.830 89.594 44.270 1.00 20.59 120 ARG C N 1
ATOM 4847 C CA . ARG C 1 123 ? 78.202 90.045 45.596 1.00 21.48 120 ARG C CA 1
ATOM 4848 C C . ARG C 1 123 ? 79.630 89.598 45.934 1.00 21.81 120 ARG C C 1
ATOM 4849 O O . ARG C 1 123 ? 80.025 88.460 45.653 1.00 23.15 120 ARG C O 1
ATOM 4857 N N . PHE C 1 124 ? 80.392 90.485 46.561 1.00 22.69 121 PHE C N 1
ATOM 4858 C CA . PHE C 1 124 ? 81.681 90.096 47.204 1.00 23.28 121 PHE C CA 1
ATOM 4859 C C . PHE C 1 124 ? 81.599 90.536 48.666 1.00 24.75 121 PHE C C 1
ATOM 4860 O O . PHE C 1 124 ? 80.860 91.440 48.980 1.00 25.20 121 PHE C O 1
ATOM 4868 N N . ALA C 1 125 ? 82.299 89.850 49.554 1.00 25.33 122 ALA C N 1
ATOM 4869 C CA . ALA C 1 125 ? 82.202 90.087 50.987 1.00 25.06 122 ALA C CA 1
ATOM 4870 C C . ALA C 1 125 ? 83.565 89.878 51.602 1.00 26.45 122 ALA C C 1
ATOM 4871 O O . ALA C 1 125 ? 84.432 89.284 51.002 1.00 26.98 122 ALA C O 1
ATOM 4873 N N . THR C 1 126 ? 83.750 90.435 52.786 1.00 26.51 123 THR C N 1
ATOM 4874 C CA . THR C 1 126 ? 84.859 90.079 53.665 1.00 28.50 123 THR C CA 1
ATOM 4875 C C . THR C 1 126 ? 84.554 88.711 54.278 1.00 28.42 123 THR C C 1
ATOM 4876 O O . THR C 1 126 ? 83.401 88.307 54.361 1.00 27.08 123 THR C O 1
ATOM 4880 N N . GLU C 1 127 ? 85.595 88.005 54.733 1.00 30.65 124 GLU C N 1
ATOM 4881 C CA . GLU C 1 127 ? 85.424 86.676 55.305 1.00 31.88 124 GLU C CA 1
ATOM 4882 C C . GLU C 1 127 ? 84.554 86.665 56.562 1.00 30.85 124 GLU C C 1
ATOM 4883 O O . GLU C 1 127 ? 83.842 85.702 56.785 1.00 30.35 124 GLU C O 1
ATOM 4889 N N . SER C 1 128 ? 84.586 87.739 57.338 1.00 30.95 125 SER C N 1
ATOM 4890 C CA . SER C 1 128 ? 83.873 87.801 58.612 1.00 32.30 125 SER C CA 1
ATOM 4891 C C . SER C 1 128 ? 82.576 88.599 58.589 1.00 31.56 125 SER C C 1
ATOM 4892 O O . SER C 1 128 ? 81.896 88.634 59.599 1.00 31.76 125 SER C O 1
ATOM 4895 N N . ALA C 1 129 ? 82.199 89.186 57.444 1.00 29.76 126 ALA C N 1
ATOM 4896 C CA . ALA C 1 129 ? 80.853 89.775 57.263 1.00 28.94 126 ALA C CA 1
ATOM 4897 C C . ALA C 1 129 ? 79.752 88.808 57.667 1.00 28.75 126 ALA C C 1
ATOM 4898 O O . ALA C 1 129 ? 79.861 87.617 57.389 1.00 28.14 126 ALA C O 1
ATOM 4900 N N . LYS C 1 130 ? 78.683 89.313 58.302 1.00 27.96 127 LYS C N 1
ATOM 4901 C CA . LYS C 1 130 ? 77.565 88.472 58.683 1.00 27.68 127 LYS C CA 1
ATOM 4902 C C . LYS C 1 130 ? 76.426 88.680 57.681 1.00 26.35 127 LYS C C 1
ATOM 4903 O O . LYS C 1 130 ? 76.040 89.805 57.419 1.00 26.19 127 LYS C O 1
ATOM 4909 N N . LEU C 1 131 ? 75.915 87.576 57.130 1.00 24.08 128 LEU C N 1
ATOM 4910 C CA . LEU C 1 131 ? 74.837 87.571 56.143 1.00 23.22 128 LEU C CA 1
ATOM 4911 C C . LEU C 1 131 ? 73.676 86.690 56.636 1.00 23.09 128 LEU C C 1
ATOM 4912 O O . LEU C 1 131 ? 73.861 85.520 56.927 1.00 22.82 128 LEU C O 1
ATOM 4917 N N . GLY C 1 132 ? 72.474 87.254 56.738 1.00 22.79 129 GLY C N 1
ATOM 4918 C CA . GLY C 1 132 ? 71.348 86.458 57.229 1.00 21.88 129 GLY C CA 1
ATOM 4919 C C . GLY C 1 132 ? 70.007 87.141 57.075 1.00 22.24 129 GLY C C 1
ATOM 4920 O O . GLY C 1 132 ? 69.936 88.266 56.670 1.00 21.38 129 GLY C O 1
ATOM 4921 N N . LEU C 1 133 ? 68.946 86.405 57.347 1.00 21.49 130 LEU C N 1
ATOM 4922 C CA . LEU C 1 133 ? 67.568 86.912 57.358 1.00 20.47 130 LEU C CA 1
ATOM 4923 C C . LEU C 1 133 ? 66.968 86.637 58.732 1.00 21.31 130 LEU C C 1
ATOM 4924 O O . LEU C 1 133 ? 66.440 85.544 58.978 1.00 21.35 130 LEU C O 1
ATOM 4929 N N . PRO C 1 134 ? 67.089 87.599 59.647 1.00 21.69 131 PRO C N 1
ATOM 4930 C CA . PRO C 1 134 ? 66.668 87.373 61.032 1.00 22.72 131 PRO C CA 1
ATOM 4931 C C . PRO C 1 134 ? 65.249 87.821 61.327 1.00 23.08 131 PRO C C 1
ATOM 4932 O O . PRO C 1 134 ? 64.863 87.905 62.501 1.00 25.06 131 PRO C O 1
ATOM 4936 N N . GLU C 1 135 ? 64.447 88.058 60.297 1.00 22.76 132 GLU C N 1
ATOM 4937 C CA . GLU C 1 135 ? 63.074 88.572 60.494 1.00 23.39 132 GLU C CA 1
ATOM 4938 C C . GLU C 1 135 ? 62.148 87.785 61.440 1.00 23.06 132 GLU C C 1
ATOM 4939 O O . GLU C 1 135 ? 61.312 88.398 62.112 1.00 24.55 132 GLU C O 1
ATOM 4945 N N . LEU C 1 136 ? 62.259 86.453 61.488 1.00 23.05 133 LEU C N 1
ATOM 4946 C CA . LEU C 1 136 ? 61.392 85.659 62.320 1.00 22.98 133 LEU C CA 1
ATOM 4947 C C . LEU C 1 136 ? 61.648 85.943 63.805 1.00 24.86 133 LEU C C 1
ATOM 4948 O O . LEU C 1 136 ? 60.803 85.642 64.638 1.00 24.27 133 LEU C O 1
ATOM 4953 N N . THR C 1 137 ? 62.773 86.565 64.138 1.00 26.27 134 THR C N 1
ATOM 4954 C CA . THR C 1 137 ? 62.972 87.025 65.537 1.00 27.85 134 THR C CA 1
ATOM 4955 C C . THR C 1 137 ? 61.890 88.032 65.913 1.00 29.28 134 THR C C 1
ATOM 4956 O O . THR C 1 137 ? 61.443 88.094 67.082 1.00 30.69 134 THR C O 1
ATOM 4960 N N . LEU C 1 138 ? 61.415 88.773 64.924 1.00 27.60 135 LEU C N 1
ATOM 4961 C CA . LEU C 1 138 ? 60.377 89.786 65.141 1.00 28.81 135 LEU C CA 1
ATOM 4962 C C . LEU C 1 138 ? 58.975 89.230 64.939 1.00 27.23 135 LEU C C 1
ATOM 4963 O O . LEU C 1 138 ? 57.997 89.979 64.946 1.00 28.14 135 LEU C O 1
ATOM 4968 N N . GLY C 1 139 ? 58.844 87.923 64.757 1.00 26.05 136 GLY C N 1
ATOM 4969 C CA . GLY C 1 139 ? 57.530 87.352 64.461 1.00 25.34 136 GLY C CA 1
ATOM 4970 C C . GLY C 1 139 ? 57.012 87.755 63.104 1.00 24.31 136 GLY C C 1
ATOM 4971 O O . GLY C 1 139 ? 55.802 87.711 62.839 1.00 25.05 136 GLY C O 1
ATOM 4972 N N . LEU C 1 140 ? 57.937 88.140 62.224 1.00 24.33 137 LEU C N 1
ATOM 4973 C CA . LEU C 1 140 ? 57.647 88.505 60.855 1.00 24.26 137 LEU C CA 1
ATOM 4974 C C . LEU C 1 140 ? 58.348 87.543 59.907 1.00 23.99 137 LEU C C 1
ATOM 4975 O O . LEU C 1 140 ? 59.088 86.669 60.337 1.00 25.64 137 LEU C O 1
ATOM 4980 N N . ILE C 1 141 ? 58.152 87.728 58.620 1.00 24.62 138 ILE C N 1
ATOM 4981 C CA . ILE C 1 141 ? 58.937 86.988 57.619 1.00 22.95 138 ILE C CA 1
ATOM 4982 C C . ILE C 1 141 ? 59.703 88.017 56.757 1.00 23.54 138 ILE C C 1
ATOM 4983 O O . ILE C 1 141 ? 59.420 89.223 56.808 1.00 24.64 138 ILE C O 1
ATOM 4988 N N . PRO C 1 142 ? 60.693 87.568 55.977 1.00 23.65 139 PRO C N 1
ATOM 4989 C CA . PRO C 1 142 ? 61.283 88.494 55.020 1.00 23.73 139 PRO C CA 1
ATOM 4990 C C . PRO C 1 142 ? 60.197 88.962 54.066 1.00 23.59 139 PRO C C 1
ATOM 4991 O O . PRO C 1 142 ? 59.385 88.137 53.629 1.00 25.10 139 PRO C O 1
ATOM 4995 N N . GLY C 1 143 ? 60.126 90.273 53.819 1.00 23.76 140 GLY C N 1
ATOM 4996 C CA . GLY C 1 143 ? 59.112 90.853 52.949 1.00 24.16 140 GLY C CA 1
ATOM 4997 C C . GLY C 1 143 ? 59.634 91.542 51.690 1.00 24.07 140 GLY C C 1
ATOM 4998 O O . GLY C 1 143 ? 58.849 92.090 50.919 1.00 24.57 140 GLY C O 1
ATOM 4999 N N . PHE C 1 144 ? 60.951 91.528 51.472 1.00 23.02 141 PHE C N 1
ATOM 5000 C CA . PHE C 1 144 ? 61.519 92.163 50.292 1.00 23.20 141 PHE C CA 1
ATOM 5001 C C . PHE C 1 144 ? 62.138 91.101 49.374 1.00 22.69 141 PHE C C 1
ATOM 5002 O O . PHE C 1 144 ? 63.257 91.274 48.850 1.00 21.03 141 PHE C O 1
ATOM 5010 N N . ALA C 1 145 ? 61.355 90.036 49.155 1.00 22.03 142 ALA C N 1
ATOM 5011 C CA . ALA C 1 145 ? 61.671 88.914 48.249 1.00 20.60 142 ALA C CA 1
ATOM 5012 C C . ALA C 1 145 ? 62.721 87.921 48.728 1.00 20.35 142 ALA C C 1
ATOM 5013 O O . ALA C 1 145 ? 63.017 86.986 48.029 1.00 20.51 142 ALA C O 1
ATOM 5015 N N . GLY C 1 146 ? 63.225 88.057 49.960 1.00 20.40 143 GLY C N 1
ATOM 5016 C CA . GLY C 1 146 ? 64.187 87.132 50.521 1.00 19.62 143 GLY C CA 1
ATOM 5017 C C . GLY C 1 146 ? 63.724 85.679 50.525 1.00 20.44 143 GLY C C 1
ATOM 5018 O O . GLY C 1 146 ? 64.557 84.778 50.360 1.00 20.56 143 GLY C O 1
ATOM 5019 N N . THR C 1 147 ? 62.412 85.435 50.686 1.00 19.27 144 THR C N 1
ATOM 5020 C CA . THR C 1 147 ? 61.925 84.080 50.795 1.00 19.29 144 THR C CA 1
ATOM 5021 C C . THR C 1 147 ? 62.029 83.406 49.436 1.00 19.45 144 THR C C 1
ATOM 5022 O O . THR C 1 147 ? 62.013 82.193 49.349 1.00 19.06 144 THR C O 1
ATOM 5026 N N . GLN C 1 148 ? 62.088 84.210 48.385 1.00 19.73 145 GLN C N 1
ATOM 5027 C CA . GLN C 1 148 ? 62.240 83.654 47.052 1.00 18.59 145 GLN C CA 1
ATOM 5028 C C . GLN C 1 148 ? 63.706 83.682 46.587 1.00 18.79 145 GLN C C 1
ATOM 5029 O O . GLN C 1 148 ? 64.200 82.704 46.002 1.00 18.48 145 GLN C O 1
ATOM 5035 N N . ARG C 1 149 ? 64.408 84.784 46.821 1.00 17.94 146 ARG C N 1
ATOM 5036 C CA . ARG C 1 149 ? 65.827 84.852 46.391 1.00 18.05 146 ARG C CA 1
ATOM 5037 C C . ARG C 1 149 ? 66.786 83.937 47.125 1.00 18.52 146 ARG C C 1
ATOM 5038 O O . ARG C 1 149 ? 67.609 83.243 46.474 1.00 20.18 146 ARG C O 1
ATOM 5046 N N . LEU C 1 150 ? 66.683 83.886 48.459 1.00 18.42 147 LEU C N 1
ATOM 5047 C CA . LEU C 1 150 ? 67.624 83.085 49.254 1.00 18.95 147 LEU C CA 1
ATOM 5048 C C . LEU C 1 150 ? 67.733 81.595 48.872 1.00 19.04 147 LEU C C 1
ATOM 5049 O O . LEU C 1 150 ? 68.839 81.117 48.611 1.00 19.10 147 LEU C O 1
ATOM 5054 N N . PRO C 1 151 ? 66.621 80.873 48.748 1.00 20.46 148 PRO C N 1
ATOM 5055 C CA . PRO C 1 151 ? 66.724 79.452 48.349 1.00 20.50 148 PRO C CA 1
ATOM 5056 C C . PRO C 1 151 ? 67.295 79.237 46.949 1.00 20.90 148 PRO C C 1
ATOM 5057 O O . PRO C 1 151 ? 67.882 78.208 46.710 1.00 20.45 148 PRO C O 1
ATOM 5061 N N . ARG C 1 152 ? 67.159 80.233 46.088 1.00 21.28 149 ARG C N 1
ATOM 5062 C CA . ARG C 1 152 ? 67.693 80.167 44.706 1.00 21.67 149 ARG C CA 1
ATOM 5063 C C . ARG C 1 152 ? 69.182 80.451 44.670 1.00 23.33 149 ARG C C 1
ATOM 5064 O O . ARG C 1 152 ? 69.839 80.098 43.682 1.00 25.81 149 ARG C O 1
ATOM 5072 N N . TYR C 1 153 ? 69.742 80.983 45.772 1.00 21.82 150 TYR C N 1
ATOM 5073 C CA . TYR C 1 153 ? 71.188 81.086 45.943 1.00 22.55 150 TYR C CA 1
ATOM 5074 C C . TYR C 1 153 ? 71.765 79.899 46.678 1.00 20.98 150 TYR C C 1
ATOM 5075 O O . TYR C 1 153 ? 72.745 79.300 46.164 1.00 23.10 150 TYR C O 1
ATOM 5084 N N . VAL C 1 154 ? 71.222 79.563 47.876 1.00 18.33 151 VAL C N 1
ATOM 5085 C CA . VAL C 1 154 ? 71.906 78.606 48.796 1.00 19.83 151 VAL C CA 1
ATOM 5086 C C . VAL C 1 154 ? 71.250 77.221 48.798 1.00 19.57 151 VAL C C 1
ATOM 5087 O O . VAL C 1 154 ? 71.762 76.305 49.385 1.00 18.60 151 VAL C O 1
ATOM 5091 N N . GLY C 1 155 ? 70.107 77.106 48.098 1.00 18.97 152 GLY C N 1
ATOM 5092 C CA . GLY C 1 155 ? 69.269 75.918 48.138 1.00 20.19 152 GLY C CA 1
ATOM 5093 C C . GLY C 1 155 ? 68.183 76.069 49.179 1.00 20.55 152 GLY C C 1
ATOM 5094 O O . GLY C 1 155 ? 68.346 76.791 50.202 1.00 18.74 152 GLY C O 1
ATOM 5095 N N . LYS C 1 156 ? 67.047 75.407 48.929 1.00 20.22 153 LYS C N 1
ATOM 5096 C CA . LYS C 1 156 ? 65.926 75.528 49.847 1.00 21.06 153 LYS C CA 1
ATOM 5097 C C . LYS C 1 156 ? 66.234 75.056 51.272 1.00 20.75 153 LYS C C 1
ATOM 5098 O O . LYS C 1 156 ? 65.723 75.639 52.233 1.00 21.31 153 LYS C O 1
ATOM 5104 N N . ALA C 1 157 ? 67.075 74.036 51.414 1.00 20.60 154 ALA C N 1
ATOM 5105 C CA . ALA C 1 157 ? 67.380 73.474 52.744 1.00 21.74 154 ALA C CA 1
ATOM 5106 C C . ALA C 1 157 ? 68.127 74.486 53.591 1.00 20.19 154 ALA C C 1
ATOM 5107 O O . ALA C 1 157 ? 67.748 74.754 54.739 1.00 20.61 154 ALA C O 1
ATOM 5109 N N . LYS C 1 158 ? 69.209 75.016 53.061 1.00 20.86 155 LYS C N 1
ATOM 5110 C CA . LYS C 1 158 ? 70.001 76.040 53.802 1.00 20.39 155 LYS C CA 1
ATOM 5111 C C . LYS C 1 158 ? 69.193 77.307 54.028 1.00 20.23 155 LYS C C 1
ATOM 5112 O O . LYS C 1 158 ? 69.271 77.940 55.075 1.00 19.95 155 LYS C O 1
ATOM 5118 N N . ALA C 1 159 ? 68.387 77.690 53.044 1.00 18.67 156 ALA C N 1
ATOM 5119 C CA . ALA C 1 159 ? 67.559 78.878 53.196 1.00 18.45 156 ALA C CA 1
ATOM 5120 C C . ALA C 1 159 ? 66.567 78.674 54.304 1.00 19.00 156 ALA C C 1
ATOM 5121 O O . ALA C 1 159 ? 66.275 79.584 55.083 1.00 19.50 156 ALA C O 1
ATOM 5123 N N . CYS C 1 160 ? 65.964 77.494 54.337 1.00 19.15 157 CYS C N 1
ATOM 5124 C CA . CYS C 1 160 ? 65.045 77.148 55.422 1.00 18.79 157 CYS C CA 1
ATOM 5125 C C . CYS C 1 160 ? 65.700 77.289 56.781 1.00 19.63 157 CYS C C 1
ATOM 5126 O O . CYS C 1 160 ? 65.173 77.973 57.683 1.00 20.32 157 CYS C O 1
ATOM 5129 N N . GLU C 1 161 ? 66.876 76.689 56.925 1.00 19.23 158 GLU C N 1
ATOM 5130 C CA . GLU C 1 161 ? 67.599 76.780 58.163 1.00 19.89 158 GLU C CA 1
ATOM 5131 C C . GLU C 1 161 ? 67.893 78.256 58.553 1.00 20.38 158 GLU C C 1
ATOM 5132 O O . GLU C 1 161 ? 67.763 78.645 59.748 1.00 21.04 158 GLU C O 1
ATOM 5154 N N . LEU C 1 164 ? 64.626 80.024 59.620 1.00 21.18 161 LEU C N 1
ATOM 5155 C CA . LEU C 1 164 ? 63.986 79.458 60.784 1.00 21.86 161 LEU C CA 1
ATOM 5156 C C . LEU C 1 164 ? 64.838 79.606 62.017 1.00 23.40 161 LEU C C 1
ATOM 5157 O O . LEU C 1 164 ? 64.306 79.708 63.137 1.00 25.22 161 LEU C O 1
ATOM 5162 N N . THR C 1 165 ? 66.161 79.621 61.868 1.00 23.69 162 THR C N 1
ATOM 5163 C CA . THR C 1 165 ? 66.996 79.834 63.035 1.00 23.03 162 THR C CA 1
ATOM 5164 C C . THR C 1 165 ? 67.313 81.331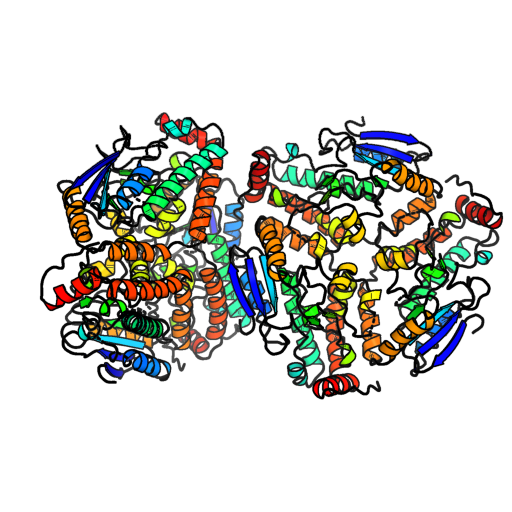 63.272 1.00 24.90 162 THR C C 1
ATOM 5165 O O . THR C 1 165 ? 67.635 81.713 64.428 1.00 25.22 162 THR C O 1
ATOM 5169 N N . SER C 1 166 ? 67.257 82.153 62.198 1.00 24.21 163 SER C N 1
ATOM 5170 C CA . SER C 1 166 ? 67.601 83.616 62.199 1.00 25.33 163 SER C CA 1
ATOM 5171 C C . SER C 1 166 ? 69.109 83.865 62.341 1.00 26.65 163 SER C C 1
ATOM 5172 O O . SER C 1 166 ? 69.531 84.994 62.426 1.00 29.04 163 SER C O 1
ATOM 5175 N N . THR C 1 167 ? 69.910 82.818 62.339 1.00 27.53 164 THR C N 1
ATOM 5176 C CA . THR C 1 167 ? 71.354 82.906 62.613 1.00 28.83 164 THR C CA 1
ATOM 5177 C C . THR C 1 167 ? 72.034 83.322 61.294 1.00 27.70 164 THR C C 1
ATOM 5178 O O . THR C 1 167 ? 71.739 82.702 60.254 1.00 27.13 164 THR C O 1
ATOM 5182 N N . PRO C 1 168 ? 72.889 84.369 61.306 1.00 27.60 165 PRO C N 1
ATOM 5183 C CA . PRO C 1 168 ? 73.598 84.714 60.071 1.00 27.62 165 PRO C CA 1
ATOM 5184 C C . PRO C 1 168 ? 74.753 83.760 59.818 1.00 28.39 165 PRO C C 1
ATOM 5185 O O . PRO C 1 168 ? 75.159 83.057 60.739 1.00 30.52 165 PRO C O 1
ATOM 5189 N N . ILE C 1 169 ? 75.247 83.732 58.584 1.00 27.18 166 ILE C N 1
ATOM 5190 C CA . ILE C 1 169 ? 76.434 82.984 58.193 1.00 26.48 166 ILE C CA 1
ATOM 5191 C C . ILE C 1 169 ? 77.591 83.978 57.882 1.00 26.68 166 ILE C C 1
ATOM 5192 O O . ILE C 1 169 ? 77.358 85.158 57.607 1.00 26.91 166 ILE C O 1
ATOM 5197 N N . THR C 1 170 ? 78.844 83.520 57.925 1.00 26.45 167 THR C N 1
ATOM 5198 C CA . THR C 1 170 ? 79.984 84.403 57.622 1.00 26.05 167 THR C CA 1
ATOM 5199 C C . THR C 1 170 ? 80.106 84.571 56.110 1.00 25.84 167 THR C C 1
ATOM 5200 O O . THR C 1 170 ? 79.478 83.828 55.339 1.00 24.91 167 THR C O 1
ATOM 5204 N N . GLY C 1 171 ? 80.888 85.559 55.688 1.00 25.26 168 GLY C N 1
ATOM 5205 C CA . GLY C 1 171 ? 81.171 85.746 54.258 1.00 25.56 168 GLY C CA 1
ATOM 5206 C C . GLY C 1 171 ? 81.798 84.497 53.652 1.00 25.63 168 GLY C C 1
ATOM 5207 O O . GLY C 1 171 ? 81.489 84.091 52.508 1.00 23.47 168 GLY C O 1
ATOM 5208 N N . ALA C 1 172 ? 82.695 83.880 54.409 1.00 26.20 169 ALA C N 1
ATOM 5209 C CA . ALA C 1 172 ? 83.387 82.700 53.928 1.00 26.55 169 ALA C CA 1
ATOM 5210 C C . ALA C 1 172 ? 82.376 81.546 53.745 1.00 26.08 169 ALA C C 1
ATOM 5211 O O . ALA C 1 172 ? 82.426 80.795 52.750 1.00 25.40 169 ALA C O 1
ATOM 5213 N N . GLU C 1 173 ? 81.410 81.442 54.651 1.00 25.71 170 GLU C N 1
ATOM 5214 C CA . GLU C 1 173 ? 80.366 80.424 54.514 1.00 26.92 170 GLU C CA 1
ATOM 5215 C C . GLU C 1 173 ? 79.428 80.742 53.360 1.00 24.96 170 GLU C C 1
ATOM 5216 O O . GLU C 1 173 ? 78.993 79.849 52.625 1.00 24.02 170 GLU C O 1
ATOM 5222 N N . ALA C 1 174 ? 79.132 82.027 53.218 1.00 24.63 171 ALA C N 1
ATOM 5223 C CA . ALA C 1 174 ? 78.285 82.497 52.137 1.00 23.34 171 ALA C CA 1
ATOM 5224 C C . ALA C 1 174 ? 78.911 82.147 50.811 1.00 24.01 171 ALA C C 1
ATOM 5225 O O . ALA C 1 174 ? 78.187 81.745 49.874 1.00 23.17 171 ALA C O 1
ATOM 5227 N N . LEU C 1 175 ? 80.247 82.216 50.720 1.00 23.72 172 LEU C N 1
ATOM 5228 C CA . LEU C 1 175 ? 80.950 81.806 49.477 1.00 24.81 172 LEU C CA 1
ATOM 5229 C C . LEU C 1 175 ? 80.736 80.294 49.203 1.00 25.17 172 LEU C C 1
ATOM 5230 O O . LEU C 1 175 ? 80.350 79.898 48.084 1.00 24.49 172 LEU C O 1
ATOM 5235 N N . LYS C 1 176 ? 80.909 79.483 50.237 1.00 25.43 173 LYS C N 1
ATOM 5236 C CA . LYS C 1 176 ? 80.693 78.032 50.111 1.00 26.43 173 LYS C CA 1
ATOM 5237 C C . LYS C 1 176 ? 79.290 77.731 49.611 1.00 24.05 173 LYS C C 1
ATOM 5238 O O . LYS C 1 176 ? 79.130 76.857 48.746 1.00 23.90 173 LYS C O 1
ATOM 5244 N N . TRP C 1 177 ? 78.299 78.470 50.118 1.00 22.53 174 TRP C N 1
ATOM 5245 C CA . TRP C 1 177 ? 76.886 78.225 49.797 1.00 22.82 174 TRP C CA 1
ATOM 5246 C C . TRP C 1 177 ? 76.410 78.942 48.552 1.00 23.19 174 TRP C C 1
ATOM 5247 O O . TRP C 1 177 ? 75.248 78.821 48.184 1.00 22.33 174 TRP C O 1
ATOM 5258 N N . GLY C 1 178 ? 77.289 79.679 47.864 1.00 22.65 175 GLY C N 1
ATOM 5259 C CA . GLY C 1 178 ? 76.876 80.371 46.628 1.00 22.61 175 GLY C CA 1
ATOM 5260 C C . GLY C 1 178 ? 76.087 81.659 46.820 1.00 22.71 175 GLY C C 1
ATOM 5261 O O . GLY C 1 178 ? 75.387 82.071 45.906 1.00 22.91 175 GLY C O 1
ATOM 5262 N N . LEU C 1 179 ? 76.162 82.264 48.000 1.00 20.67 176 LEU C N 1
ATOM 5263 C CA . LEU C 1 179 ? 75.417 83.473 48.313 1.00 20.34 176 LEU C CA 1
ATOM 5264 C C . LEU C 1 179 ? 76.256 84.746 47.990 1.00 20.68 176 LEU C C 1
ATOM 5265 O O . LEU C 1 179 ? 75.705 85.851 47.797 1.00 20.34 176 LEU C O 1
ATOM 5270 N N . VAL C 1 180 ? 77.570 84.568 47.910 1.00 20.76 177 VAL C N 1
ATOM 5271 C CA . VAL C 1 180 ? 78.466 85.544 47.330 1.00 21.52 177 VAL C CA 1
ATOM 5272 C C . VAL C 1 180 ? 79.349 84.899 46.214 1.00 21.35 177 VAL C C 1
ATOM 5273 O O . VAL C 1 180 ? 79.472 83.669 46.107 1.00 22.12 177 VAL C O 1
ATOM 5277 N N . ASN C 1 181 ? 79.902 85.757 45.382 1.00 21.88 178 ASN C N 1
ATOM 5278 C CA . ASN C 1 181 ? 80.877 85.384 44.323 1.00 22.24 178 ASN C CA 1
ATOM 5279 C C . ASN C 1 181 ? 82.296 85.131 44.834 1.00 23.68 178 ASN C C 1
ATOM 5280 O O . ASN C 1 181 ? 83.064 84.352 44.268 1.00 24.87 178 ASN C O 1
ATOM 5285 N N . GLY C 1 182 ? 82.689 85.864 45.847 1.00 24.37 179 GLY C N 1
ATOM 5286 C CA . GLY C 1 182 ? 84.076 85.808 46.310 1.00 24.34 179 GLY C CA 1
ATOM 5287 C C . GLY C 1 182 ? 84.212 86.569 47.610 1.00 25.66 179 GLY C C 1
ATOM 5288 O O . GLY C 1 182 ? 83.326 87.374 47.974 1.00 24.24 179 GLY C O 1
ATOM 5289 N N . VAL C 1 183 ? 85.330 86.335 48.297 1.00 26.45 180 VAL C N 1
ATOM 5290 C CA . VAL C 1 183 ? 85.667 87.087 49.497 1.00 27.62 180 VAL C CA 1
ATOM 5291 C C . VAL C 1 183 ? 87.029 87.757 49.312 1.00 28.77 180 VAL C C 1
ATOM 5292 O O . VAL C 1 183 ? 87.911 87.214 48.655 1.00 28.34 180 VAL C O 1
ATOM 5296 N N . PHE C 1 184 ? 87.164 88.961 49.830 1.00 29.29 181 PHE C N 1
ATOM 5297 C CA . PHE C 1 184 ? 88.419 89.676 49.769 1.00 31.20 181 PHE C CA 1
ATOM 5298 C C . PHE C 1 184 ? 88.820 90.101 51.172 1.00 32.78 181 PHE C C 1
ATOM 5299 O O . PHE C 1 184 ? 87.978 90.164 52.069 1.00 32.44 181 PHE C O 1
ATOM 5307 N N . ALA C 1 185 ? 90.110 90.390 51.345 1.00 35.80 182 ALA C N 1
ATOM 5308 C CA . ALA C 1 185 ? 90.689 90.854 52.616 1.00 37.69 182 ALA C CA 1
ATOM 5309 C C . ALA C 1 185 ? 90.037 92.167 53.054 1.00 39.66 182 ALA C C 1
ATOM 5310 O O . ALA C 1 185 ? 89.694 93.008 52.201 1.00 39.54 182 ALA C O 1
ATOM 5312 N N . GLU C 1 186 ? 89.832 92.362 54.359 1.00 41.76 183 GLU C N 1
ATOM 5313 C CA . GLU C 1 186 ? 89.117 93.555 54.793 1.00 43.75 183 GLU C CA 1
ATOM 5314 C C . GLU C 1 186 ? 89.912 94.826 54.438 1.00 44.98 183 GLU C C 1
ATOM 5315 O O . GLU C 1 186 ? 89.328 95.871 54.174 1.00 43.85 183 GLU C O 1
ATOM 5321 N N . GLU C 1 187 ? 91.236 94.710 54.390 1.00 46.78 184 GLU C N 1
ATOM 5322 C CA . GLU C 1 187 ? 92.100 95.877 54.169 1.00 48.79 184 GLU C CA 1
ATOM 5323 C C . GLU C 1 187 ? 92.014 96.392 52.719 1.00 47.90 184 GLU C C 1
ATOM 5324 O O . GLU C 1 187 ? 92.140 97.585 52.502 1.00 48.76 184 GLU C O 1
ATOM 5330 N N . THR C 1 188 ? 91.770 95.511 51.742 1.00 45.92 185 THR C N 1
ATOM 5331 C CA . THR C 1 188 ? 91.759 95.913 50.333 1.00 44.50 185 THR C CA 1
ATOM 5332 C C . THR C 1 188 ? 90.401 95.623 49.688 1.00 42.17 185 THR C C 1
ATOM 5333 O O . THR C 1 188 ? 90.279 95.511 48.463 1.00 41.50 185 THR C O 1
ATOM 5337 N N . PHE C 1 189 ? 89.377 95.530 50.521 1.00 40.76 186 PHE C N 1
ATOM 5338 C CA . PHE C 1 189 ? 88.107 94.983 50.098 1.00 38.59 186 PHE C CA 1
ATOM 5339 C C . PHE C 1 189 ? 87.426 95.748 48.959 1.00 37.27 186 PHE C C 1
ATOM 5340 O O . PHE C 1 189 ? 87.127 95.182 47.909 1.00 36.09 186 PHE C O 1
ATOM 5348 N N . LEU C 1 190 ? 87.150 97.028 49.177 1.00 36.48 187 LEU C N 1
ATOM 5349 C CA . LEU C 1 190 ? 86.508 97.847 48.135 1.00 35.91 187 LEU C CA 1
ATOM 5350 C C . LEU C 1 190 ? 87.390 97.890 46.884 1.00 35.15 187 LEU C C 1
ATOM 5351 O O . LEU C 1 190 ? 86.910 97.728 45.776 1.00 33.85 187 LEU C O 1
ATOM 5356 N N . ASP C 1 191 ? 88.681 98.114 47.064 1.00 35.92 188 ASP C N 1
ATOM 5357 C CA . ASP C 1 191 ? 89.578 98.128 45.903 1.00 36.77 188 ASP C CA 1
ATOM 5358 C C . ASP C 1 191 ? 89.569 96.838 45.099 1.00 34.97 188 ASP C C 1
ATOM 5359 O O . ASP C 1 191 ? 89.547 96.887 43.875 1.00 34.73 188 ASP C O 1
ATOM 5364 N N . ASP C 1 192 ? 89.574 95.704 45.781 1.00 34.07 189 ASP C N 1
ATOM 5365 C CA . ASP C 1 192 ? 89.522 94.426 45.110 1.00 33.50 189 ASP C CA 1
ATOM 5366 C C . ASP C 1 192 ? 88.207 94.268 44.347 1.00 31.46 189 ASP C C 1
ATOM 5367 O O . ASP C 1 192 ? 88.202 93.669 43.263 1.00 30.74 189 ASP C O 1
ATOM 5372 N N . THR C 1 193 ? 87.112 94.779 44.902 1.00 30.37 190 THR C N 1
ATOM 5373 C CA . THR C 1 193 ? 85.822 94.713 44.220 1.00 29.06 190 THR C CA 1
ATOM 5374 C C . THR C 1 193 ? 85.825 95.622 42.972 1.00 29.93 190 THR C C 1
ATOM 5375 O O . THR C 1 193 ? 85.338 95.245 41.911 1.00 29.23 190 THR C O 1
ATOM 5379 N N . LEU C 1 194 ? 86.407 96.818 43.095 1.00 31.24 191 LEU C N 1
ATOM 5380 C CA . LEU C 1 194 ? 86.528 97.737 41.966 1.00 31.24 191 LEU C CA 1
ATOM 5381 C C . LEU C 1 194 ? 87.366 97.165 40.814 1.00 31.11 191 LEU C C 1
ATOM 5382 O O . LEU C 1 194 ? 87.137 97.508 39.673 1.00 31.24 191 LEU C O 1
ATOM 5387 N N . LYS C 1 195 ? 88.336 96.308 41.115 1.00 31.03 192 LYS C N 1
ATOM 5388 C CA . LYS C 1 195 ? 89.108 95.650 40.083 1.00 31.42 192 LYS C CA 1
ATOM 5389 C C . LYS C 1 195 ? 88.223 94.776 39.231 1.00 29.58 192 LYS C C 1
ATOM 5390 O O . LYS C 1 195 ? 88.402 94.725 38.017 1.00 30.08 192 LYS C O 1
ATOM 5396 N N . VAL C 1 196 ? 87.251 94.132 39.853 1.00 27.48 193 VAL C N 1
ATOM 5397 C CA . VAL C 1 196 ? 86.308 93.295 39.127 1.00 26.59 193 VAL C CA 1
ATOM 5398 C C . VAL C 1 196 ? 85.417 94.182 38.282 1.00 25.88 193 VAL C C 1
ATOM 5399 O O . VAL C 1 196 ? 85.208 93.907 37.103 1.00 24.04 193 VAL C O 1
ATOM 5403 N N . ALA C 1 197 ? 84.911 95.269 38.887 1.00 26.05 194 ALA C N 1
ATOM 5404 C CA . ALA C 1 197 ? 84.115 96.233 38.170 1.00 26.60 194 ALA C CA 1
ATOM 5405 C C . ALA C 1 197 ? 84.846 96.778 36.928 1.00 27.79 194 ALA C C 1
ATOM 5406 O O . ALA C 1 197 ? 84.254 96.962 35.867 1.00 27.63 194 ALA C O 1
ATOM 5408 N N . LYS C 1 198 ? 86.133 97.048 37.076 1.00 29.73 195 LYS C N 1
ATOM 5409 C CA . LYS C 1 198 ? 86.925 97.557 35.943 1.00 31.76 195 LYS C CA 1
ATOM 5410 C C . LYS C 1 198 ? 87.094 96.550 34.817 1.00 31.00 195 LYS C C 1
ATOM 5411 O O . LYS C 1 198 ? 87.062 96.939 33.658 1.00 30.01 195 LYS C O 1
ATOM 5417 N N . GLN C 1 199 ? 87.210 95.266 35.145 1.00 31.37 196 GLN C N 1
ATOM 5418 C CA . GLN C 1 199 ? 87.224 94.202 34.122 1.00 31.26 196 GLN C CA 1
ATOM 5419 C C . GLN C 1 199 ? 85.916 94.201 33.365 1.00 30.16 196 GLN C C 1
ATOM 5420 O O . GLN C 1 199 ? 85.890 94.170 32.141 1.00 30.45 196 GLN C O 1
ATOM 5426 N N . ILE C 1 200 ? 84.821 94.270 34.099 1.00 27.69 197 ILE C N 1
ATOM 5427 C CA . ILE C 1 200 ? 83.500 94.296 33.498 1.00 26.62 197 ILE C CA 1
ATOM 5428 C C . ILE C 1 200 ? 83.235 95.556 32.662 1.00 27.31 197 ILE C C 1
ATOM 5429 O O . ILE C 1 200 ? 82.635 95.474 31.591 1.00 26.48 197 ILE C O 1
ATOM 5434 N N . ALA C 1 201 ? 83.699 96.724 33.121 1.00 26.80 198 ALA C N 1
ATOM 5435 C CA . ALA C 1 201 ? 83.561 97.948 32.347 1.00 28.68 198 ALA C CA 1
ATOM 5436 C C . ALA C 1 201 ? 84.311 97.933 31.004 1.00 29.66 198 ALA C C 1
ATOM 5437 O O . ALA C 1 201 ? 84.028 98.752 30.134 1.00 30.59 198 ALA C O 1
ATOM 5439 N N . GLY C 1 202 ? 85.256 97.010 30.829 1.00 29.47 199 GLY C N 1
ATOM 5440 C CA . GLY C 1 202 ? 85.965 96.849 29.560 1.00 30.25 199 GLY C CA 1
ATOM 5441 C C . GLY C 1 202 ? 85.124 96.183 28.480 1.00 30.30 199 GLY C C 1
ATOM 5442 O O . GLY C 1 202 ? 85.524 96.166 27.312 1.00 30.62 199 GLY C O 1
ATOM 5443 N N . LYS C 1 203 ? 83.971 95.631 28.864 1.00 28.26 200 LYS C N 1
ATOM 5444 C CA . LYS C 1 203 ? 83.110 94.914 27.938 1.00 28.53 200 LYS C CA 1
ATOM 5445 C C . LYS C 1 203 ? 82.130 95.848 27.207 1.00 28.48 200 LYS C C 1
ATOM 5446 O O . LYS C 1 203 ? 81.760 96.910 27.714 1.00 27.69 200 LYS C O 1
ATOM 5452 N N . SER C 1 204 ? 81.717 95.453 26.008 1.00 28.41 201 SER C N 1
ATOM 5453 C CA . SER C 1 204 ? 80.777 96.261 25.258 1.00 29.49 201 SER C CA 1
ATOM 5454 C C . SER C 1 204 ? 79.444 96.356 26.006 1.00 29.05 201 SER C C 1
ATOM 5455 O O . SER C 1 204 ? 78.963 95.371 26.575 1.00 28.88 201 SER C O 1
ATOM 5458 N N . PRO C 1 205 ? 78.848 97.553 26.041 1.00 29.69 202 PRO C N 1
ATOM 5459 C CA . PRO C 1 205 ? 77.558 97.664 26.709 1.00 29.26 202 PRO C CA 1
ATOM 5460 C C . PRO C 1 205 ? 76.485 96.680 26.197 1.00 28.23 202 PRO C C 1
ATOM 5461 O O . PRO C 1 205 ? 75.715 96.175 27.010 1.00 26.57 202 PRO C O 1
ATOM 5465 N N . ALA C 1 206 ? 76.418 96.434 24.899 1.00 27.96 203 ALA C N 1
ATOM 5466 C CA . ALA C 1 206 ? 75.415 95.496 24.371 1.00 27.04 203 ALA C CA 1
ATOM 5467 C C . ALA C 1 206 ? 75.640 94.055 24.860 1.00 26.04 203 ALA C C 1
ATOM 5468 O O . ALA C 1 206 ? 74.660 93.337 25.110 1.00 25.56 203 ALA C O 1
ATOM 5470 N N . THR C 1 207 ? 76.893 93.612 25.017 1.00 25.31 204 THR C N 1
ATOM 5471 C CA . THR C 1 207 ? 77.099 92.229 25.479 1.00 23.63 204 THR C CA 1
ATOM 5472 C C . THR C 1 207 ? 76.784 92.143 26.989 1.00 23.28 204 THR C C 1
ATOM 5473 O O . THR C 1 207 ? 76.195 91.193 27.434 1.00 21.44 204 THR C O 1
ATOM 5477 N N . ALA C 1 208 ? 77.075 93.191 27.733 1.00 23.58 205 ALA C N 1
ATOM 5478 C CA . ALA C 1 208 ? 76.776 93.199 29.151 1.00 23.88 205 ALA C CA 1
ATOM 5479 C C . ALA C 1 208 ? 75.273 93.147 29.367 1.00 23.75 205 ALA C C 1
ATOM 5480 O O . ALA C 1 208 ? 74.803 92.386 30.181 1.00 22.75 205 ALA C O 1
ATOM 5482 N N . ARG C 1 209 ? 74.523 93.991 28.649 1.00 25.05 206 ARG C N 1
ATOM 5483 C CA . ARG C 1 209 ? 73.070 93.951 28.668 1.00 26.08 206 ARG C CA 1
ATOM 5484 C C . ARG C 1 209 ? 72.491 92.572 28.288 1.00 24.67 206 ARG C C 1
ATOM 5485 O O . ARG C 1 209 ? 71.597 92.064 28.965 1.00 24.13 206 ARG C O 1
ATOM 5493 N N . ALA C 1 210 ? 72.996 92.014 27.207 1.00 24.04 207 ALA C N 1
ATOM 5494 C CA . ALA C 1 210 ? 72.573 90.689 26.725 1.00 22.85 207 ALA C CA 1
ATOM 5495 C C . ALA C 1 210 ? 72.799 89.614 27.773 1.00 20.71 207 ALA C C 1
ATOM 5496 O O . ALA C 1 210 ? 71.925 88.809 28.015 1.00 22.03 207 ALA C O 1
ATOM 5498 N N . VAL C 1 211 ? 73.983 89.557 28.354 1.00 22.22 208 VAL C N 1
ATOM 5499 C CA . VAL C 1 211 ? 74.220 88.613 29.436 1.00 21.03 208 VAL C CA 1
ATOM 5500 C C . VAL C 1 211 ? 73.174 88.727 30.555 1.00 20.80 208 VAL C C 1
ATOM 5501 O O . VAL C 1 211 ? 72.593 87.738 30.991 1.00 20.49 208 VAL C O 1
ATOM 5505 N N . LEU C 1 212 ? 72.977 89.936 31.075 1.00 20.31 209 LEU C N 1
ATOM 5506 C CA . LEU C 1 212 ? 72.022 90.168 32.136 1.00 19.84 209 LEU C CA 1
ATOM 5507 C C . LEU C 1 212 ? 70.614 89.722 31.742 1.00 20.88 209 LEU C C 1
ATOM 5508 O O . LEU C 1 212 ? 69.930 89.070 32.527 1.00 20.70 209 LEU C O 1
ATOM 5513 N N . GLU C 1 213 ? 70.208 90.043 30.527 1.00 21.74 210 GLU C N 1
ATOM 5514 C CA . GLU C 1 213 ? 68.855 89.675 30.067 1.00 23.48 210 GLU C CA 1
ATOM 5515 C C . GLU C 1 213 ? 68.729 88.140 29.999 1.00 22.77 210 GLU C C 1
ATOM 5516 O O . GLU C 1 213 ? 67.754 87.550 30.452 1.00 22.52 210 GLU C O 1
ATOM 5522 N N . LEU C 1 214 ? 69.749 87.502 29.428 1.00 21.69 211 LEU C N 1
ATOM 5523 C CA . LEU C 1 214 ? 69.723 86.041 29.222 1.00 22.21 211 LEU C CA 1
ATOM 5524 C C . LEU C 1 214 ? 69.791 85.271 30.525 1.00 20.52 211 LEU C C 1
ATOM 5525 O O . LEU C 1 214 ? 69.240 84.166 30.614 1.00 21.12 211 LEU C O 1
ATOM 5530 N N . LEU C 1 215 ? 70.343 85.891 31.560 1.00 21.05 212 LEU C N 1
ATOM 5531 C CA . LEU C 1 215 ? 70.328 85.319 32.883 1.00 21.59 212 LEU C CA 1
ATOM 5532 C C . LEU C 1 215 ? 68.961 85.366 33.605 1.00 21.64 212 LEU C C 1
ATOM 5533 O O . LEU C 1 215 ? 68.789 84.645 34.566 1.00 22.69 212 LEU C O 1
ATOM 5538 N N A GLN C 1 216 ? 68.027 86.198 33.124 0.50 22.67 213 GLN C N 1
ATOM 5539 N N B GLN C 1 216 ? 68.004 86.180 33.175 0.50 22.73 213 GLN C N 1
ATOM 5540 C CA A GLN C 1 216 ? 66.682 86.350 33.729 0.50 22.60 213 GLN C CA 1
ATOM 5541 C CA B GLN C 1 216 ? 66.731 86.256 33.918 0.50 22.56 213 GLN C CA 1
ATOM 5542 C C A GLN C 1 216 ? 65.882 85.034 33.661 0.50 22.59 213 GLN C C 1
ATOM 5543 C C B GLN C 1 216 ? 65.759 85.127 33.514 0.50 22.80 213 GLN C C 1
ATOM 5544 O O A GLN C 1 216 ? 65.019 84.759 34.503 0.50 20.69 213 GLN C O 1
ATOM 5545 O O B GLN C 1 216 ? 64.612 85.101 33.938 0.50 20.87 213 GLN C O 1
ATOM 5556 N N . THR C 1 217 ? 66.204 84.198 32.678 1.00 22.83 214 THR C N 1
ATOM 5557 C CA . THR C 1 217 ? 65.400 83.024 32.404 1.00 22.23 214 THR C CA 1
ATOM 5558 C C . THR C 1 217 ? 65.382 82.017 33.571 1.00 23.14 214 THR C C 1
ATOM 5559 O O . THR C 1 217 ? 64.590 81.095 33.547 1.00 23.28 214 THR C O 1
ATOM 5563 N N . THR C 1 218 ? 66.273 82.180 34.543 1.00 23.75 215 THR C N 1
ATOM 5564 C CA . THR C 1 218 ? 66.369 81.291 35.679 1.00 26.28 215 THR C CA 1
ATOM 5565 C C . THR C 1 218 ? 65.202 81.437 36.654 1.00 27.22 215 THR C C 1
ATOM 5566 O O . THR C 1 218 ? 64.956 80.525 37.431 1.00 29.09 215 THR C O 1
ATOM 5570 N N . LYS C 1 219 ? 64.479 82.559 36.609 1.00 26.63 216 LYS C N 1
ATOM 5571 C CA . LYS C 1 219 ? 63.335 82.785 37.506 1.00 27.69 216 LYS C CA 1
ATOM 5572 C C . LYS C 1 219 ? 61.997 82.302 36.925 1.00 28.22 216 LYS C C 1
ATOM 5573 O O . LYS C 1 219 ? 61.601 82.697 35.841 1.00 27.25 216 LYS C O 1
ATOM 5579 N N . SER C 1 220 ? 61.334 81.410 37.649 1.00 28.57 217 SER C N 1
ATOM 5580 C CA . SER C 1 220 ? 60.087 80.810 37.185 1.00 28.90 217 SER C CA 1
ATOM 5581 C C . SER C 1 220 ? 58.906 81.706 37.441 1.00 28.43 217 SER C C 1
ATOM 5582 O O . SER C 1 220 ? 58.988 82.640 38.267 1.00 27.04 217 SER C O 1
ATOM 5585 N N . SER C 1 221 ? 57.781 81.383 36.807 1.00 27.60 218 SER C N 1
ATOM 5586 C CA . SER C 1 221 ? 56.523 82.069 37.128 1.00 28.21 218 SER C CA 1
ATOM 5587 C C . SER C 1 221 ? 56.206 81.893 38.614 1.00 26.64 218 SER C C 1
ATOM 5588 O O . SER C 1 221 ? 55.594 82.755 39.248 1.00 24.81 218 SER C O 1
ATOM 5591 N N . HIS C 1 222 ? 56.661 80.784 39.200 1.00 24.99 219 HIS C N 1
ATOM 5592 C CA . HIS C 1 222 ? 56.364 80.543 40.617 1.00 24.29 219 HIS C CA 1
ATOM 5593 C C . HIS C 1 222 ? 57.193 81.446 41.522 1.00 22.27 219 HIS C C 1
ATOM 5594 O O . HIS C 1 222 ? 56.737 81.766 42.638 1.00 22.65 219 HIS C O 1
ATOM 5601 N N . TYR C 1 223 ? 58.396 81.834 41.075 1.00 22.09 220 TYR C N 1
ATOM 5602 C CA . TYR C 1 223 ? 59.215 82.857 41.794 1.00 22.36 220 TYR C CA 1
ATOM 5603 C C . TYR C 1 223 ? 58.365 84.148 41.906 1.00 22.49 220 TYR C C 1
ATOM 5604 O O . TYR C 1 223 ? 58.222 84.708 42.989 1.00 23.15 220 TYR C O 1
ATOM 5613 N N . TYR C 1 224 ? 57.805 84.601 40.779 1.00 22.52 221 TYR C N 1
ATOM 5614 C CA . TYR C 1 224 ? 57.021 85.867 40.759 1.00 23.27 221 TYR C CA 1
ATOM 5615 C C . TYR C 1 224 ? 55.741 85.780 41.573 1.00 24.24 221 TYR C C 1
ATOM 5616 O O . TYR C 1 224 ? 55.448 86.700 42.311 1.00 25.14 221 TYR C O 1
ATOM 5625 N N . GLU C 1 225 ? 54.996 84.670 41.453 1.00 24.88 222 GLU C N 1
ATOM 5626 C CA . GLU C 1 225 ? 53.828 84.413 42.306 1.00 26.58 222 GLU C CA 1
ATOM 5627 C C . GLU C 1 225 ? 54.224 84.377 43.772 1.00 24.71 222 GLU C C 1
ATOM 5628 O O . GLU C 1 225 ? 53.524 84.908 44.644 1.00 24.69 222 GLU C O 1
ATOM 5634 N N . GLY C 1 226 ? 55.351 83.739 44.037 1.00 24.12 223 GLY C N 1
ATOM 5635 C CA . GLY C 1 226 ? 55.908 83.660 45.361 1.00 22.54 223 GLY C CA 1
ATOM 5636 C C . GLY C 1 226 ? 56.190 85.008 46.010 1.00 22.27 223 GLY C C 1
ATOM 5637 O O . GLY C 1 226 ? 55.936 85.191 47.233 1.00 20.67 223 GLY C O 1
ATOM 5638 N N . VAL C 1 227 ? 56.745 85.941 45.231 1.00 21.55 224 VAL C N 1
ATOM 5639 C CA . VAL C 1 227 ? 57.014 87.295 45.731 1.00 22.83 224 VAL C CA 1
ATOM 5640 C C . VAL C 1 227 ? 55.699 87.969 46.149 1.00 23.56 224 VAL C C 1
ATOM 5641 O O . VAL C 1 227 ? 55.601 88.556 47.226 1.00 23.38 224 VAL C O 1
ATOM 5645 N N . GLN C 1 228 ? 54.684 87.864 45.300 1.00 25.13 225 GLN C N 1
ATOM 5646 C CA . GLN C 1 228 ? 53.382 88.431 45.629 1.00 25.97 225 GLN C CA 1
ATOM 5647 C C . GLN C 1 228 ? 52.749 87.808 46.895 1.00 26.12 225 GLN C C 1
ATOM 5648 O O . GLN C 1 228 ? 52.246 88.513 47.792 1.00 25.91 225 GLN C O 1
ATOM 5654 N N . ARG C 1 229 ? 52.784 86.491 46.979 1.00 24.46 226 ARG C N 1
ATOM 5655 C CA . ARG C 1 229 ? 52.312 85.797 48.178 1.00 24.51 226 ARG C CA 1
ATOM 5656 C C . ARG C 1 229 ? 53.075 86.193 49.458 1.00 23.70 226 ARG C C 1
ATOM 5657 O O . ARG C 1 229 ? 52.491 86.358 50.528 1.00 24.08 226 ARG C O 1
ATOM 5665 N N . GLU C 1 230 ? 54.382 86.342 49.333 1.00 22.81 227 GLU C N 1
ATOM 5666 C CA . GLU C 1 230 ? 55.211 86.825 50.411 1.00 22.97 227 GLU C CA 1
ATOM 5667 C C . GLU C 1 230 ? 54.710 88.174 50.946 1.00 23.51 227 GLU C C 1
ATOM 5668 O O . GLU C 1 230 ? 54.601 88.340 52.160 1.00 23.50 227 GLU C O 1
ATOM 5674 N N . ALA C 1 231 ? 54.349 89.103 50.072 1.00 24.18 228 ALA C N 1
ATOM 5675 C CA . ALA C 1 231 ? 53.891 90.400 50.549 1.00 24.93 228 ALA C CA 1
ATOM 5676 C C . ALA C 1 231 ? 52.541 90.278 51.222 1.00 25.83 228 ALA C C 1
ATOM 5677 O O . ALA C 1 231 ? 52.305 90.969 52.200 1.00 25.46 228 ALA C O 1
ATOM 5679 N N . GLN C 1 232 ? 51.681 89.398 50.698 1.00 26.60 229 GLN C N 1
ATOM 5680 C CA . GLN C 1 232 ? 50.363 89.117 51.290 1.00 28.34 229 GLN C CA 1
ATOM 5681 C C . GLN C 1 232 ? 50.545 88.533 52.703 1.00 27.09 229 GLN C C 1
ATOM 5682 O O . GLN C 1 232 ? 50.011 89.070 53.668 1.00 27.40 229 GLN C O 1
ATOM 5688 N N . ILE C 1 233 ? 51.354 87.479 52.844 1.00 26.01 230 ILE C N 1
ATOM 5689 C CA . ILE C 1 233 ? 51.636 86.909 54.146 1.00 25.88 230 ILE C CA 1
ATOM 5690 C C . ILE C 1 233 ? 52.285 87.934 55.071 1.00 26.31 230 ILE C C 1
ATOM 5691 O O . ILE C 1 233 ? 51.915 88.040 56.257 1.00 26.39 230 ILE C O 1
ATOM 5696 N N . PHE C 1 234 ? 53.240 88.712 54.548 1.00 26.40 231 PHE C N 1
ATOM 5697 C CA . PHE C 1 234 ? 53.915 89.693 55.387 1.00 27.14 231 PHE C CA 1
ATOM 5698 C C . PHE C 1 234 ? 52.898 90.592 56.129 1.00 28.96 231 PHE C C 1
ATOM 5699 O O . PHE C 1 234 ? 53.002 90.838 57.344 1.00 28.12 231 PHE C O 1
ATOM 5707 N N . GLY C 1 235 ? 51.916 91.084 55.392 1.00 29.43 232 GLY C N 1
ATOM 5708 C CA . GLY C 1 235 ? 50.897 91.925 56.019 1.00 31.80 232 GLY C CA 1
ATOM 5709 C C . GLY C 1 235 ? 50.098 91.233 57.107 1.00 32.19 232 GLY C C 1
ATOM 5710 O O . GLY C 1 235 ? 49.861 91.819 58.171 1.00 33.22 232 GLY C O 1
ATOM 5711 N N . GLU C 1 236 ? 49.697 89.984 56.852 1.00 32.37 233 GLU C N 1
ATOM 5712 C CA . GLU C 1 236 ? 48.921 89.186 57.810 1.00 33.33 233 GLU C CA 1
ATOM 5713 C C . GLU C 1 236 ? 49.681 88.954 59.103 1.00 32.45 233 GLU C C 1
ATOM 5714 O O . GLU C 1 236 ? 49.141 89.159 60.204 1.00 33.21 233 GLU C O 1
ATOM 5720 N N . VAL C 1 237 ? 50.934 88.518 58.970 1.00 29.88 234 VAL C N 1
ATOM 5721 C CA . VAL C 1 237 ? 51.750 88.285 60.132 1.00 29.97 234 VAL C CA 1
ATOM 5722 C C . VAL C 1 237 ? 52.072 89.573 60.819 1.00 29.97 234 VAL C C 1
ATOM 5723 O O . VAL C 1 237 ? 52.113 89.604 62.042 1.00 31.65 234 VAL C O 1
ATOM 5727 N N . PHE C 1 238 ? 52.283 90.640 60.058 1.00 30.47 235 PHE C N 1
ATOM 5728 C CA . PHE C 1 238 ? 52.570 91.931 60.666 1.00 31.10 235 PHE C CA 1
ATOM 5729 C C . PHE C 1 238 ? 51.476 92.399 61.661 1.00 33.61 235 PHE C C 1
ATOM 5730 O O . PHE C 1 238 ? 51.774 92.915 62.749 1.00 34.40 235 PHE C O 1
ATOM 5738 N N . THR C 1 239 ? 50.210 92.234 61.311 1.00 34.30 236 THR C N 1
ATOM 5739 C CA . THR C 1 239 ? 49.145 92.714 62.218 1.00 37.73 236 THR C CA 1
ATOM 5740 C C . THR C 1 239 ? 48.637 91.646 63.186 1.00 37.39 236 THR C C 1
ATOM 5741 O O . THR C 1 239 ? 47.772 91.930 64.039 1.00 38.94 236 THR C O 1
ATOM 5745 N N . SER C 1 240 ? 49.193 90.431 63.099 1.00 35.54 237 SER C N 1
ATOM 5746 C CA . SER C 1 240 ? 48.805 89.338 63.978 1.00 35.35 237 SER C CA 1
ATOM 5747 C C . SER C 1 240 ? 49.279 89.601 65.391 1.00 35.26 237 SER C C 1
ATOM 5748 O O . SER C 1 240 ? 50.187 90.385 65.607 1.00 33.86 237 SER C O 1
ATOM 5751 N N . GLU C 1 241 ? 48.671 88.920 66.355 1.00 35.68 238 GLU C N 1
ATOM 5752 C CA . GLU C 1 241 ? 49.122 89.037 67.736 1.00 36.90 238 GLU C CA 1
ATOM 5753 C C . GLU C 1 241 ? 50.634 88.706 67.843 1.00 35.39 238 GLU C C 1
ATOM 5754 O O . GLU C 1 241 ? 51.398 89.421 68.492 1.00 34.48 238 GLU C O 1
ATOM 5760 N N . ASP C 1 242 ? 51.070 87.632 67.174 1.00 34.85 239 ASP C N 1
ATOM 5761 C CA . ASP C 1 242 ? 52.479 87.238 67.250 1.00 33.94 239 ASP C CA 1
ATOM 5762 C C . ASP C 1 242 ? 53.436 88.237 66.600 1.00 33.27 239 ASP C C 1
ATOM 5763 O O . ASP C 1 242 ? 54.524 88.480 67.126 1.00 33.83 239 ASP C O 1
ATOM 5768 N N . GLY C 1 243 ? 53.044 88.815 65.469 1.00 31.81 240 GLY C N 1
ATOM 5769 C CA . GLY C 1 243 ? 53.879 89.813 64.820 1.00 30.95 240 GLY C CA 1
ATOM 5770 C C . GLY C 1 243 ? 53.971 91.088 65.658 1.00 32.48 240 GLY C C 1
ATOM 5771 O O . GLY C 1 243 ? 55.042 91.676 65.786 1.00 31.19 240 GLY C O 1
ATOM 5772 N N . ARG C 1 244 ? 52.837 91.522 66.219 1.00 33.42 241 ARG C N 1
ATOM 5773 C CA . ARG C 1 244 ? 52.825 92.715 67.059 1.00 35.75 241 ARG C CA 1
ATOM 5774 C C . ARG C 1 244 ? 53.728 92.476 68.272 1.00 36.77 241 ARG C C 1
ATOM 5775 O O . ARG C 1 244 ? 54.513 93.358 68.654 1.00 37.14 241 ARG C O 1
ATOM 5783 N N . GLU C 1 245 ? 53.668 91.269 68.829 1.00 36.28 242 GLU C N 1
ATOM 5784 C CA . GLU C 1 245 ? 54.507 90.911 69.965 1.00 38.10 242 GLU C CA 1
ATOM 5785 C C . GLU C 1 245 ? 56.010 90.803 69.651 1.00 36.95 242 GLU C C 1
ATOM 5786 O O . GLU C 1 245 ? 56.838 91.275 70.427 1.00 38.39 242 GLU C O 1
ATOM 5792 N N . GLY C 1 246 ? 56.380 90.183 68.532 1.00 35.56 243 GLY C N 1
ATOM 5793 C CA . GLY C 1 246 ? 57.792 90.158 68.150 1.00 34.66 243 GLY C CA 1
ATOM 5794 C C . GLY C 1 246 ? 58.404 91.556 68.026 1.00 34.74 243 GLY C C 1
ATOM 5795 O O . GLY C 1 246 ? 59.510 91.811 68.501 1.00 35.43 243 GLY C O 1
ATOM 5796 N N . VAL C 1 247 ? 57.698 92.473 67.382 1.00 34.07 244 VAL C N 1
ATOM 5797 C CA . VAL C 1 247 ? 58.235 93.805 67.178 1.00 34.46 244 VAL C CA 1
ATOM 5798 C C . VAL C 1 247 ? 58.307 94.552 68.528 1.00 36.49 244 VAL C C 1
ATOM 5799 O O . VAL C 1 247 ? 59.346 95.100 68.878 1.00 35.89 244 VAL C O 1
ATOM 5803 N N . ALA C 1 248 ? 57.225 94.527 69.297 1.00 38.30 245 ALA C N 1
ATOM 5804 C CA . ALA C 1 248 ? 57.228 95.176 70.611 1.00 40.55 245 ALA C CA 1
ATOM 5805 C C . ALA C 1 248 ? 58.352 94.620 71.506 1.00 41.97 245 ALA C C 1
ATOM 5806 O O . ALA C 1 248 ? 59.034 95.397 72.177 1.00 42.89 245 ALA C O 1
ATOM 5808 N N . ALA C 1 249 ? 58.533 93.297 71.524 1.00 41.99 246 ALA C N 1
ATOM 5809 C CA . ALA C 1 249 ? 59.607 92.653 72.308 1.00 43.03 246 ALA C CA 1
ATOM 5810 C C . ALA C 1 249 ? 60.984 93.103 71.840 1.00 44.08 246 ALA C C 1
ATOM 5811 O O . ALA C 1 249 ? 61.890 93.315 72.650 1.00 44.57 246 ALA C O 1
ATOM 5813 N N . PHE C 1 250 ? 61.144 93.247 70.522 1.00 44.31 247 PHE C N 1
ATOM 5814 C CA . PHE C 1 250 ? 62.391 93.732 69.990 1.00 45.45 247 PHE C CA 1
ATOM 5815 C C . PHE C 1 250 ? 62.684 95.144 70.467 1.00 47.48 247 PHE C C 1
ATOM 5816 O O . PHE C 1 250 ? 63.796 95.422 70.908 1.00 48.23 247 PHE C O 1
ATOM 5824 N N . LEU C 1 251 ? 61.695 96.027 70.371 1.00 49.56 248 LEU C N 1
ATOM 5825 C CA . LEU C 1 251 ? 61.865 97.418 70.804 1.00 52.31 248 LEU C CA 1
ATOM 5826 C C . LEU C 1 251 ? 62.143 97.502 72.309 1.00 54.89 248 LEU C C 1
ATOM 5827 O O . LEU C 1 251 ? 62.879 98.374 72.743 1.00 56.65 248 LEU C O 1
ATOM 5832 N N . GLU C 1 252 ? 61.577 96.586 73.088 1.00 56.48 249 GLU C N 1
ATOM 5833 C CA . GLU C 1 252 ? 61.808 96.536 74.541 1.00 59.27 249 GLU C CA 1
ATOM 5834 C C . GLU C 1 252 ? 63.078 95.749 74.929 1.00 60.03 249 GLU C C 1
ATOM 5835 O O . GLU C 1 252 ? 63.320 95.543 76.114 1.00 61.06 249 GLU C O 1
ATOM 5841 N N . LYS C 1 253 ? 63.867 95.295 73.949 1.00 59.58 250 LYS C N 1
ATOM 5842 C CA . LYS C 1 253 ? 65.109 94.554 74.222 1.00 60.41 250 LYS C CA 1
ATOM 5843 C C . LYS C 1 253 ? 64.867 93.272 75.038 1.00 60.30 250 LYS C C 1
ATOM 5844 O O . LYS C 1 253 ? 65.586 93.010 76.008 1.00 62.13 250 LYS C O 1
ATOM 5850 N N . ARG C 1 254 ? 63.853 92.491 74.686 1.00 58.85 251 ARG C N 1
ATOM 5851 C CA . ARG C 1 254 ? 63.591 91.228 75.387 1.00 58.42 251 ARG C CA 1
ATOM 5852 C C . ARG C 1 254 ? 63.244 90.141 74.393 1.00 56.68 251 ARG C C 1
ATOM 5853 O O . ARG C 1 254 ? 62.920 90.432 73.239 1.00 54.77 251 ARG C O 1
ATOM 5861 N N . LYS C 1 255 ? 63.291 88.891 74.836 1.00 55.99 252 LYS C N 1
ATOM 5862 C CA . LYS C 1 255 ? 62.907 87.795 73.952 1.00 55.29 252 LYS C CA 1
ATOM 5863 C C . LYS C 1 255 ? 61.392 87.826 73.767 1.00 53.49 252 LYS C C 1
ATOM 5864 O O . LYS C 1 255 ? 60.674 88.195 74.684 1.00 53.58 252 LYS C O 1
ATOM 5870 N N . PRO C 1 256 ? 60.905 87.471 72.569 1.00 50.51 253 PRO C N 1
ATOM 5871 C CA . PRO C 1 256 ? 59.461 87.421 72.378 1.00 49.20 253 PRO C CA 1
ATOM 5872 C C . PRO C 1 256 ? 58.877 86.136 72.922 1.00 48.70 253 PRO C C 1
ATOM 5873 O O . PRO C 1 256 ? 59.556 85.110 72.907 1.00 48.12 253 PRO C O 1
ATOM 5877 N N . SER C 1 257 ? 57.620 86.173 73.365 1.00 48.93 254 SER C N 1
ATOM 5878 C CA . SER C 1 257 ? 56.876 84.947 73.671 1.00 48.63 254 SER C CA 1
ATOM 5879 C C . SER C 1 257 ? 55.646 84.906 72.772 1.00 47.83 254 SER C C 1
ATOM 5880 O O . SER C 1 257 ? 54.816 85.799 72.824 1.00 48.83 254 SER C O 1
ATOM 5883 N N . PHE C 1 258 ? 55.556 83.867 71.950 1.00 46.89 255 PHE C N 1
ATOM 5884 C CA . PHE C 1 258 ? 54.540 83.758 70.901 1.00 46.18 255 PHE C CA 1
ATOM 5885 C C . PHE C 1 258 ? 53.352 82.839 71.261 1.00 47.80 255 PHE C C 1
ATOM 5886 O O . PHE C 1 258 ? 53.536 81.729 71.776 1.00 48.38 255 PHE C O 1
ATOM 5894 N N . SER C 1 259 ? 52.147 83.279 70.908 1.00 49.04 256 SER C N 1
ATOM 5895 C CA . SER C 1 259 ? 50.909 82.516 71.157 1.00 50.72 256 SER C CA 1
ATOM 5896 C C . SER C 1 259 ? 50.536 81.455 70.117 1.00 50.35 256 SER C C 1
ATOM 5897 O O . SER C 1 259 ? 49.902 80.463 70.450 1.00 50.68 256 SER C O 1
ATOM 5900 N N . GLY C 1 260 ? 50.884 81.681 68.853 1.00 49.84 257 GLY C N 1
ATOM 5901 C CA . GLY C 1 260 ? 50.190 81.019 67.732 1.00 49.96 257 GLY C CA 1
ATOM 5902 C C . GLY C 1 260 ? 49.009 81.915 67.360 1.00 50.74 257 GLY C C 1
ATOM 5903 O O . GLY C 1 260 ? 48.224 81.621 66.452 1.00 51.49 257 GLY C O 1
ATOM 5912 N N . LEU D 1 5 ? 25.237 82.639 55.458 1.00 60.93 2 LEU D N 1
ATOM 5913 C CA . LEU D 1 5 ? 25.495 81.214 55.559 1.00 58.06 2 LEU D CA 1
ATOM 5914 C C . LEU D 1 5 ? 24.178 80.441 55.532 1.00 56.65 2 LEU D C 1
ATOM 5915 O O . LEU D 1 5 ? 23.166 80.907 56.047 1.00 56.22 2 LEU D O 1
ATOM 5920 N N . LYS D 1 6 ? 24.215 79.237 54.969 1.00 54.95 3 LYS D N 1
ATOM 5921 C CA . LYS D 1 6 ? 23.015 78.439 54.763 1.00 54.43 3 LYS D CA 1
ATOM 5922 C C . LYS D 1 6 ? 22.299 78.013 56.050 1.00 52.13 3 LYS D C 1
ATOM 5923 O O . LYS D 1 6 ? 21.097 78.163 56.143 1.00 51.12 3 LYS D O 1
ATOM 5929 N N . PHE D 1 7 ? 23.021 77.469 57.040 1.00 49.30 4 PHE D N 1
ATOM 5930 C CA . PHE D 1 7 ? 22.354 76.888 58.215 1.00 47.96 4 PHE D CA 1
ATOM 5931 C C . PHE D 1 7 ? 22.606 77.616 59.539 1.00 46.53 4 PHE D C 1
ATOM 5932 O O . PHE D 1 7 ? 22.175 77.163 60.602 1.00 45.02 4 PHE D O 1
ATOM 5940 N N . LEU D 1 8 ? 23.324 78.728 59.460 1.00 46.06 5 LEU D N 1
ATOM 5941 C CA . LEU D 1 8 ? 23.604 79.588 60.595 1.00 45.36 5 LEU D CA 1
ATOM 5942 C C . LEU D 1 8 ? 23.194 80.963 60.147 1.00 45.88 5 LEU D C 1
ATOM 5943 O O . LEU D 1 8 ? 23.568 81.388 59.067 1.00 47.81 5 LEU D O 1
ATOM 5948 N N . SER D 1 9 ? 22.425 81.665 60.951 1.00 45.15 6 SER D N 1
ATOM 5949 C CA . SER D 1 9 ? 22.258 83.074 60.706 1.00 45.56 6 SER D CA 1
ATOM 5950 C C . SER D 1 9 ? 22.788 83.779 61.918 1.00 44.40 6 SER D C 1
ATOM 5951 O O . SER D 1 9 ? 22.753 83.226 63.019 1.00 43.56 6 SER D O 1
ATOM 5954 N N . VAL D 1 10 ? 23.305 84.977 61.685 1.00 44.35 7 VAL D N 1
ATOM 5955 C CA . VAL D 1 10 ? 23.980 85.760 62.692 1.00 44.12 7 VAL D CA 1
ATOM 5956 C C . VAL D 1 10 ? 23.365 87.134 62.749 1.00 45.08 7 VAL D C 1
ATOM 5957 O O . VAL D 1 10 ? 23.084 87.725 61.710 1.00 45.62 7 VAL D O 1
ATOM 5961 N N . ARG D 1 11 ? 23.103 87.625 63.955 1.00 44.72 8 ARG D N 1
ATOM 5962 C CA . ARG D 1 11 ? 22.844 89.035 64.136 1.00 46.35 8 ARG D CA 1
ATOM 5963 C C . ARG D 1 11 ? 23.636 89.591 65.301 1.00 44.79 8 ARG D C 1
ATOM 5964 O O . ARG D 1 11 ? 23.746 88.960 66.340 1.00 42.67 8 ARG D O 1
ATOM 5972 N N . VAL D 1 12 ? 24.183 90.779 65.104 1.00 44.59 9 VAL D N 1
ATOM 5973 C CA . VAL D 1 12 ? 25.100 91.365 66.049 1.00 44.37 9 VAL D CA 1
ATOM 5974 C C . VAL D 1 12 ? 24.370 92.507 66.730 1.00 45.85 9 VAL D C 1
ATOM 5975 O O . VAL D 1 12 ? 23.700 93.299 66.062 1.00 47.02 9 VAL D O 1
ATOM 5979 N N . GLU D 1 13 ? 24.449 92.562 68.053 1.00 45.60 10 GLU D N 1
ATOM 5980 C CA . GLU D 1 13 ? 23.920 93.699 68.795 1.00 47.72 10 GLU D CA 1
ATOM 5981 C C . GLU D 1 13 ? 24.780 93.889 70.032 1.00 46.08 10 GLU D C 1
ATOM 5982 O O . GLU D 1 13 ? 25.064 92.929 70.722 1.00 44.33 10 GLU D O 1
ATOM 5988 N N . ASP D 1 14 ? 25.210 95.125 70.283 1.00 46.30 11 ASP D N 1
ATOM 5989 C CA . ASP D 1 14 ? 26.010 95.468 71.461 1.00 45.80 11 ASP D CA 1
ATOM 5990 C C . ASP D 1 14 ? 27.321 94.668 71.551 1.00 43.45 11 ASP D C 1
ATOM 5991 O O . ASP D 1 14 ? 27.731 94.292 72.631 1.00 42.92 11 ASP D O 1
ATOM 5996 N N . HIS D 1 15 ? 27.947 94.428 70.401 1.00 42.47 12 HIS D N 1
ATOM 5997 C CA . HIS D 1 15 ? 29.227 93.713 70.265 1.00 41.04 12 HIS D CA 1
ATOM 5998 C C . HIS D 1 15 ? 29.101 92.183 70.463 1.00 38.91 12 HIS D C 1
ATOM 5999 O O . HIS D 1 15 ? 30.108 91.477 70.513 1.00 38.31 12 HIS D O 1
ATOM 6006 N N . ILE D 1 16 ? 27.862 91.685 70.532 1.00 37.99 13 ILE D N 1
ATOM 6007 C CA . ILE D 1 16 ? 27.560 90.258 70.709 1.00 36.27 13 ILE D CA 1
ATOM 6008 C C . ILE D 1 16 ? 26.964 89.705 69.419 1.00 36.45 13 ILE D C 1
ATOM 6009 O O . ILE D 1 16 ? 25.941 90.186 68.973 1.00 36.52 13 ILE D O 1
ATOM 6014 N N . ALA D 1 17 ? 27.634 88.718 68.826 1.00 35.45 14 ALA D N 1
ATOM 6015 C CA . ALA D 1 17 ? 27.119 87.966 67.688 1.00 35.28 14 ALA D CA 1
ATOM 6016 C C . ALA D 1 17 ? 26.265 86.810 68.193 1.00 34.83 14 ALA D C 1
ATOM 6017 O O . ALA D 1 17 ? 26.782 85.899 68.842 1.00 34.07 14 ALA D O 1
ATOM 6019 N N . VAL D 1 18 ? 24.960 86.840 67.899 1.00 34.60 15 VAL D N 1
ATOM 6020 C CA . VAL D 1 18 ? 24.054 85.744 68.258 1.00 33.78 15 VAL D CA 1
ATOM 6021 C C . VAL D 1 18 ? 23.914 84.921 67.002 1.00 33.84 15 VAL D C 1
ATOM 6022 O O . VAL D 1 18 ? 23.377 85.416 65.983 1.00 33.97 15 VAL D O 1
ATOM 6026 N N . ALA D 1 19 ? 24.453 83.701 67.040 1.00 32.96 16 ALA D N 1
ATOM 6027 C CA . ALA D 1 19 ? 24.449 82.811 65.905 1.00 33.13 16 ALA D CA 1
ATOM 6028 C C . ALA D 1 19 ? 23.409 81.741 66.135 1.00 33.75 16 ALA D C 1
ATOM 6029 O O . ALA D 1 19 ? 23.447 81.046 67.140 1.00 32.82 16 ALA D O 1
ATOM 6031 N N . THR D 1 20 ? 22.484 81.604 65.196 1.00 34.17 17 THR D N 1
ATOM 6032 C CA . THR D 1 20 ? 21.415 80.650 65.345 1.00 35.86 17 THR D CA 1
ATOM 6033 C C . THR D 1 20 ? 21.593 79.520 64.367 1.00 35.74 17 THR D C 1
ATOM 6034 O O . THR D 1 20 ? 21.563 79.719 63.163 1.00 35.64 17 THR D O 1
ATOM 6038 N N . LEU D 1 21 ? 21.777 78.329 64.897 1.00 35.08 18 LEU D N 1
ATOM 6039 C CA . LEU D 1 21 ? 21.856 77.133 64.075 1.00 36.05 18 LEU D CA 1
ATOM 6040 C C . LEU D 1 21 ? 20.465 76.705 63.667 1.00 36.84 18 LEU D C 1
ATOM 6041 O O . LEU D 1 21 ? 19.605 76.548 64.505 1.00 36.42 18 LEU D O 1
ATOM 6046 N N . ASN D 1 22 ? 20.262 76.496 62.385 1.00 37.80 19 ASN D N 1
ATOM 6047 C CA . ASN D 1 22 ? 18.941 76.184 61.880 1.00 39.71 19 ASN D CA 1
ATOM 6048 C C . ASN D 1 22 ? 19.085 75.204 60.734 1.00 39.65 19 ASN D C 1
ATOM 6049 O O . ASN D 1 22 ? 19.126 75.589 59.568 1.00 41.66 19 ASN D O 1
ATOM 6054 N N . HIS D 1 23 ? 19.184 73.935 61.097 1.00 38.62 20 HIS D N 1
ATOM 6055 C CA . HIS D 1 23 ? 19.158 72.821 60.151 1.00 39.02 20 HIS D CA 1
ATOM 6056 C C . HIS D 1 23 ? 18.021 71.918 60.618 1.00 38.91 20 HIS D C 1
ATOM 6057 O O . HIS D 1 23 ? 18.234 70.920 61.269 1.00 37.24 20 HIS D O 1
ATOM 6064 N N . ALA D 1 24 ? 16.792 72.316 60.255 1.00 39.66 21 ALA D N 1
ATOM 6065 C CA . ALA D 1 24 ? 15.558 71.659 60.694 1.00 39.81 21 ALA D CA 1
ATOM 6066 C C . ALA D 1 24 ? 15.606 70.170 60.443 1.00 39.38 21 ALA D C 1
ATOM 6067 O O . ALA D 1 24 ? 16.169 69.740 59.425 1.00 40.41 21 ALA D O 1
ATOM 6069 N N . PRO D 1 25 ? 14.986 69.366 61.326 1.00 38.20 22 PRO D N 1
ATOM 6070 C CA . PRO D 1 25 ? 14.254 69.736 62.523 1.00 38.16 22 PRO D CA 1
ATOM 6071 C C . PRO D 1 25 ? 15.111 69.618 63.760 1.00 36.99 22 PRO D C 1
ATOM 6072 O O . PRO D 1 25 ? 14.687 70.057 64.836 1.00 37.95 22 PRO D O 1
ATOM 6076 N N . ALA D 1 26 ? 16.300 69.038 63.621 1.00 34.44 23 ALA D N 1
ATOM 6077 C CA . ALA D 1 26 ? 17.102 68.734 64.803 1.00 33.44 23 ALA D CA 1
ATOM 6078 C C . ALA D 1 26 ? 18.521 69.313 64.809 1.00 32.41 23 ALA D C 1
ATOM 6079 O O . ALA D 1 26 ? 19.357 68.888 65.623 1.00 30.29 23 ALA D O 1
ATOM 6081 N N . ASN D 1 27 ? 18.777 70.248 63.909 1.00 32.31 24 ASN D N 1
ATOM 6082 C CA . ASN D 1 27 ? 20.061 70.921 63.801 1.00 32.96 24 ASN D CA 1
ATOM 6083 C C . ASN D 1 27 ? 21.251 69.965 63.715 1.00 32.42 24 ASN D C 1
ATOM 6084 O O . ASN D 1 27 ? 22.264 70.179 64.348 1.00 32.40 24 ASN D O 1
ATOM 6089 N N . ALA D 1 28 ? 21.121 68.927 62.893 1.00 34.07 25 ALA D N 1
ATOM 6090 C CA . ALA D 1 28 ? 22.198 67.939 62.764 1.00 34.04 25 ALA D CA 1
ATOM 6091 C C . ALA D 1 28 ? 23.491 68.573 62.226 1.00 32.44 25 ALA D C 1
ATOM 6092 O O . ALA D 1 28 ? 23.453 69.420 61.331 1.00 32.55 25 ALA D O 1
ATOM 6102 N N . SER D 1 30 ? 25.832 68.297 59.974 1.00 32.41 27 SER D N 1
ATOM 6103 C CA . SER D 1 30 ? 26.279 67.843 58.667 1.00 33.16 27 SER D CA 1
ATOM 6104 C C . SER D 1 30 ? 27.544 68.570 58.238 1.00 33.29 27 SER D C 1
ATOM 6105 O O . SER D 1 30 ? 27.951 69.561 58.841 1.00 32.45 27 SER D O 1
ATOM 6108 N N . SER D 1 31 ? 28.146 68.073 57.164 1.00 34.37 28 SER D N 1
ATOM 6109 C CA . SER D 1 31 ? 29.310 68.714 56.547 1.00 34.55 28 SER D CA 1
ATOM 6110 C C . SER D 1 31 ? 29.069 70.151 56.167 1.00 34.62 28 SER D C 1
ATOM 6111 O O . SER D 1 31 ? 29.947 70.969 56.335 1.00 33.18 28 SER D O 1
ATOM 6114 N N . GLN D 1 32 ? 27.893 70.466 55.610 1.00 35.23 29 GLN D N 1
ATOM 6115 C CA . GLN D 1 32 ? 27.613 71.826 55.309 1.00 36.60 29 GLN D CA 1
ATOM 6116 C C . GLN D 1 32 ? 27.550 72.677 56.594 1.00 35.52 29 GLN D C 1
ATOM 6117 O O . GLN D 1 32 ? 28.075 73.783 56.615 1.00 36.15 29 GLN D O 1
ATOM 6123 N N . VAL D 1 33 ? 26.917 72.178 57.652 1.00 33.97 30 VAL D N 1
ATOM 6124 C CA . VAL D 1 33 ? 26.892 72.913 58.906 1.00 33.46 30 VAL D CA 1
ATOM 6125 C C . VAL D 1 33 ? 28.349 73.159 59.391 1.00 32.58 30 VAL D C 1
ATOM 6126 O O . VAL D 1 33 ? 28.697 74.274 59.823 1.00 33.03 30 VAL D O 1
ATOM 6138 N N A HIS D 1 35 ? 31.104 73.507 57.581 0.50 32.55 32 HIS D N 1
ATOM 6139 N N B HIS D 1 35 ? 31.116 73.536 57.595 0.50 32.69 32 HIS D N 1
ATOM 6140 C CA A HIS D 1 35 ? 31.589 74.609 56.746 0.50 33.75 32 HIS D CA 1
ATOM 6141 C CA B HIS D 1 35 ? 31.725 74.612 56.839 0.50 33.84 32 HIS D CA 1
ATOM 6142 C C A HIS D 1 35 ? 31.122 75.936 57.321 0.50 33.51 32 HIS D C 1
ATOM 6143 C C B HIS D 1 35 ? 31.109 75.981 57.221 0.50 33.76 32 HIS D C 1
ATOM 6144 O O A HIS D 1 35 ? 31.923 76.843 57.547 0.50 34.27 32 HIS D O 1
ATOM 6145 O O B HIS D 1 35 ? 31.822 76.980 57.241 0.50 34.79 32 HIS D O 1
ATOM 6158 N N . ASP D 1 36 ? 29.823 76.026 57.575 1.00 33.82 33 ASP D N 1
ATOM 6159 C CA . ASP D 1 36 ? 29.203 77.261 58.085 1.00 34.26 33 ASP D CA 1
ATOM 6160 C C . ASP D 1 36 ? 29.768 77.678 59.440 1.00 33.11 33 ASP D C 1
ATOM 6161 O O . ASP D 1 36 ? 29.918 78.867 59.710 1.00 33.18 33 ASP D O 1
ATOM 6166 N N . VAL D 1 37 ? 30.021 76.703 60.305 1.00 32.22 34 VAL D N 1
ATOM 6167 C CA . VAL D 1 37 ? 30.706 76.973 61.593 1.00 31.76 34 VAL D CA 1
ATOM 6168 C C . VAL D 1 37 ? 32.112 77.569 61.417 1.00 32.18 34 VAL D C 1
ATOM 6169 O O . VAL D 1 37 ? 32.435 78.603 62.001 1.00 31.36 34 VAL D O 1
ATOM 6173 N N . THR D 1 38 ? 32.925 76.949 60.574 1.00 33.18 35 THR D N 1
ATOM 6174 C CA . THR D 1 38 ? 34.231 77.511 60.207 1.00 33.82 35 THR D CA 1
ATOM 6175 C C . THR D 1 38 ? 34.081 78.945 59.642 1.00 34.75 35 THR D C 1
ATOM 6176 O O . THR D 1 38 ? 34.815 79.862 60.028 1.00 33.41 35 THR D O 1
ATOM 6180 N N . GLU D 1 39 ? 33.084 79.171 58.794 1.00 35.19 36 GLU D N 1
ATOM 6181 C CA . GLU D 1 39 ? 32.907 80.513 58.255 1.00 37.16 36 GLU D CA 1
ATOM 6182 C C . GLU D 1 39 ? 32.542 81.513 59.333 1.00 35.33 36 GLU D C 1
ATOM 6183 O O . GLU D 1 39 ? 33.027 82.636 59.320 1.00 35.62 36 GLU D O 1
ATOM 6189 N N . LEU D 1 40 ? 31.722 81.088 60.284 1.00 34.15 37 LEU D N 1
ATOM 6190 C CA . LEU D 1 40 ? 31.325 81.934 61.397 1.00 33.19 37 LEU D CA 1
ATOM 6191 C C . LEU D 1 40 ? 32.543 82.330 62.241 1.00 32.42 37 LEU D C 1
ATOM 6192 O O . LEU D 1 40 ? 32.736 83.513 62.621 1.00 31.36 37 LEU D O 1
ATOM 6197 N N . ILE D 1 41 ? 33.395 81.359 62.515 1.00 30.98 38 ILE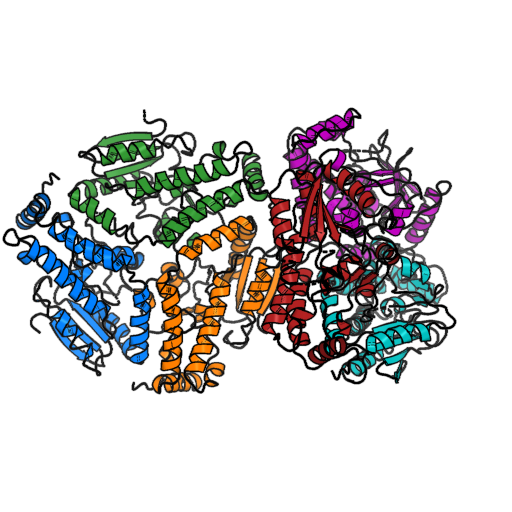 D N 1
ATOM 6198 C CA . ILE D 1 41 ? 34.568 81.704 63.307 1.00 30.99 38 ILE D CA 1
ATOM 6199 C C . ILE D 1 41 ? 35.434 82.723 62.556 1.00 33.15 38 ILE D C 1
ATOM 6200 O O . ILE D 1 41 ? 35.870 83.730 63.140 1.00 32.93 38 ILE D O 1
ATOM 6205 N N . ASP D 1 42 ? 35.635 82.478 61.258 1.00 35.64 39 ASP D N 1
ATOM 6206 C CA . ASP D 1 42 ? 36.378 83.397 60.396 1.00 37.87 39 ASP D CA 1
ATOM 6207 C C . ASP D 1 42 ? 35.813 84.822 60.477 1.00 38.47 39 ASP D C 1
ATOM 6208 O O . ASP D 1 42 ? 36.542 85.765 60.722 1.00 38.69 39 ASP D O 1
ATOM 6213 N N . GLN D 1 43 ? 34.507 84.955 60.295 1.00 38.77 40 GLN D N 1
ATOM 6214 C CA . GLN D 1 43 ? 33.801 86.242 60.385 1.00 40.17 40 GLN D CA 1
ATOM 6215 C C . GLN D 1 43 ? 34.016 86.917 61.767 1.00 39.27 40 GLN D C 1
ATOM 6216 O O . GLN D 1 43 ? 34.295 88.127 61.858 1.00 37.17 40 GLN D O 1
ATOM 6222 N N . VAL D 1 44 ? 33.877 86.107 62.816 1.00 38.21 41 VAL D N 1
ATOM 6223 C CA . VAL D 1 44 ? 33.981 86.566 64.200 1.00 38.35 41 VAL D CA 1
ATOM 6224 C C . VAL D 1 44 ? 35.386 87.085 64.489 1.00 37.93 41 VAL D C 1
ATOM 6225 O O . VAL D 1 44 ? 35.553 88.163 65.079 1.00 38.89 41 VAL D O 1
ATOM 6229 N N . GLU D 1 45 ? 36.394 86.367 64.023 1.00 38.59 42 GLU D N 1
ATOM 6230 C CA . GLU D 1 45 ? 37.774 86.784 64.296 1.00 39.74 42 GLU D CA 1
ATOM 6231 C C . GLU D 1 45 ? 38.124 88.047 63.493 1.00 41.72 42 GLU D C 1
ATOM 6232 O O . GLU D 1 45 ? 38.876 88.891 63.974 1.00 42.08 42 GLU D O 1
ATOM 6238 N N . LYS D 1 46 ? 37.543 88.201 62.302 1.00 42.45 43 LYS D N 1
ATOM 6239 C CA . LYS D 1 46 ? 37.826 89.376 61.462 1.00 44.94 43 LYS D CA 1
ATOM 6240 C C . LYS D 1 46 ? 37.122 90.679 61.887 1.00 44.89 43 LYS D C 1
ATOM 6241 O O . LYS D 1 46 ? 37.640 91.756 61.650 1.00 46.24 43 LYS D O 1
ATOM 6247 N N . ASP D 1 47 ? 35.954 90.582 62.500 1.00 44.06 44 ASP D N 1
ATOM 6248 C CA . ASP D 1 47 ? 35.131 91.745 62.792 1.00 44.59 44 ASP D CA 1
ATOM 6249 C C . ASP D 1 47 ? 35.399 92.322 64.185 1.00 44.19 44 ASP D C 1
ATOM 6250 O O . ASP D 1 47 ? 34.988 91.752 65.188 1.00 41.88 44 ASP D O 1
ATOM 6255 N N . ASP D 1 48 ? 36.044 93.493 64.223 1.00 45.46 45 ASP D N 1
ATOM 6256 C CA . ASP D 1 48 ? 36.461 94.128 65.489 1.00 45.40 45 ASP D CA 1
ATOM 6257 C C . ASP D 1 48 ? 35.285 94.565 66.356 1.00 44.79 45 ASP D C 1
ATOM 6258 O O . ASP D 1 48 ? 35.410 94.706 67.578 1.00 44.86 45 ASP D O 1
ATOM 6263 N N . ASN D 1 49 ? 34.156 94.809 65.710 1.00 44.26 46 ASN D N 1
ATOM 6264 C CA . ASN D 1 49 ? 32.902 95.051 66.406 1.00 44.28 46 ASN D CA 1
ATOM 6265 C C . ASN D 1 49 ? 32.446 93.855 67.280 1.00 41.83 46 ASN D C 1
ATOM 6266 O O . ASN D 1 49 ? 31.780 94.042 68.298 1.00 42.50 46 ASN D O 1
ATOM 6271 N N . ILE D 1 50 ? 32.787 92.629 66.887 1.00 39.28 47 ILE D N 1
ATOM 6272 C CA . ILE D 1 50 ? 32.334 91.442 67.640 1.00 36.39 47 ILE D CA 1
ATOM 6273 C C . ILE D 1 50 ? 33.312 91.121 68.770 1.00 35.61 47 ILE D C 1
ATOM 6274 O O . ILE D 1 50 ? 34.485 90.887 68.540 1.00 35.60 47 ILE D O 1
ATOM 6279 N N . ARG D 1 51 ? 32.809 91.125 69.993 1.00 34.59 48 ARG D N 1
ATOM 6280 C CA . ARG D 1 51 ? 33.624 90.819 71.157 1.00 34.10 48 ARG D CA 1
ATOM 6281 C C . ARG D 1 51 ? 33.280 89.470 71.798 1.00 32.20 48 ARG D C 1
ATOM 6282 O O . ARG D 1 51 ? 34.109 88.926 72.514 1.00 31.99 48 ARG D O 1
ATOM 6290 N N . VAL D 1 52 ? 32.062 88.972 71.572 1.00 30.84 49 VAL D N 1
ATOM 6291 C CA . VAL D 1 52 ? 31.576 87.685 72.119 1.00 30.11 49 VAL D CA 1
ATOM 6292 C C . VAL D 1 52 ? 30.623 87.035 71.155 1.00 29.90 49 VAL D C 1
ATOM 6293 O O . VAL D 1 52 ? 29.923 87.732 70.434 1.00 30.97 49 VAL D O 1
ATOM 6297 N N . VAL D 1 53 ? 30.564 85.707 71.151 1.00 29.07 50 VAL D N 1
ATOM 6298 C CA . VAL D 1 53 ? 29.624 84.963 70.298 1.00 29.84 50 VAL D CA 1
ATOM 6299 C C . VAL D 1 53 ? 28.752 84.103 71.196 1.00 29.54 50 VAL D C 1
ATOM 6300 O O . VAL D 1 53 ? 29.250 83.510 72.137 1.00 29.54 50 VAL D O 1
ATOM 6304 N N . VAL D 1 54 ? 27.433 84.101 70.954 1.00 30.81 51 VAL D N 1
ATOM 6305 C CA . VAL D 1 54 ? 26.515 83.153 71.601 1.00 29.39 51 VAL D CA 1
ATOM 6306 C C . VAL D 1 54 ? 25.866 82.316 70.522 1.00 30.97 51 VAL D C 1
ATOM 6307 O O . VAL D 1 54 ? 25.268 82.871 69.570 1.00 33.12 51 VAL D O 1
ATOM 6311 N N . ILE D 1 55 ? 25.974 80.998 70.662 1.00 30.32 52 ILE D N 1
ATOM 6312 C CA . ILE D 1 55 ? 25.442 80.047 69.696 1.00 30.40 52 ILE D CA 1
ATOM 6313 C C . ILE D 1 55 ? 24.272 79.277 70.322 1.00 30.58 52 ILE D C 1
ATOM 6314 O O . ILE D 1 55 ? 24.352 78.762 71.415 1.00 29.45 52 ILE D O 1
ATOM 6319 N N . HIS D 1 56 ? 23.130 79.266 69.629 1.00 31.33 53 HIS D N 1
ATOM 6320 C CA . HIS D 1 56 ? 22.011 78.463 70.067 1.00 31.98 53 HIS D CA 1
ATOM 6321 C C . HIS D 1 56 ? 21.287 77.880 68.850 1.00 32.16 53 HIS D C 1
ATOM 6322 O O . HIS D 1 56 ? 21.549 78.288 67.736 1.00 32.01 53 HIS D O 1
ATOM 6329 N N . GLY D 1 57 ? 20.401 76.912 69.082 1.00 33.43 54 GLY D N 1
ATOM 6330 C CA . GLY D 1 57 ? 19.685 76.246 68.020 1.00 33.17 54 GLY D CA 1
ATOM 6331 C C . GLY D 1 57 ? 18.282 76.799 67.791 1.00 35.34 54 GLY D C 1
ATOM 6332 O O . GLY D 1 57 ? 17.607 77.245 68.723 1.00 35.45 54 GLY D O 1
ATOM 6333 N N . GLU D 1 58 ? 17.865 76.770 66.538 1.00 36.03 55 GLU D N 1
ATOM 6334 C CA . GLU D 1 58 ? 16.447 77.023 66.151 1.00 38.50 55 GLU D CA 1
ATOM 6335 C C . GLU D 1 58 ? 15.615 75.767 66.393 1.00 38.72 55 GLU D C 1
ATOM 6336 O O . GLU D 1 58 ? 16.093 74.635 66.267 1.00 38.55 55 GLU D O 1
ATOM 6342 N N . GLY D 1 59 ? 14.364 75.954 66.786 1.00 40.89 56 GLY D N 1
ATOM 6343 C CA . GLY D 1 59 ? 13.457 74.842 67.013 1.00 41.29 56 GLY D CA 1
ATOM 6344 C C . GLY D 1 59 ? 13.650 74.263 68.397 1.00 40.73 56 GLY D C 1
ATOM 6345 O O . GLY D 1 59 ? 14.103 74.946 69.317 1.00 39.47 56 GLY D O 1
ATOM 6346 N N . ARG D 1 60 ? 13.343 72.985 68.516 1.00 41.59 57 ARG D N 1
ATOM 6347 C CA . ARG D 1 60 ? 13.381 72.255 69.779 1.00 41.72 57 ARG D CA 1
ATOM 6348 C C . ARG D 1 60 ? 14.778 72.010 70.380 1.00 39.20 57 ARG D C 1
ATOM 6349 O O . ARG D 1 60 ? 14.887 71.903 71.587 1.00 38.26 57 ARG D O 1
ATOM 6357 N N . PHE D 1 61 ? 15.818 71.894 69.553 1.00 37.19 58 PHE D N 1
ATOM 6358 C CA . PHE D 1 61 ? 17.143 71.472 70.027 1.00 35.22 58 PHE D CA 1
ATOM 6359 C C . PHE D 1 61 ? 18.247 72.463 69.751 1.00 33.75 58 PHE D C 1
ATOM 6360 O O . PHE D 1 61 ? 18.151 73.282 68.835 1.00 33.22 58 PHE D O 1
ATOM 6368 N N . PHE D 1 62 ? 19.309 72.380 70.568 1.00 30.82 59 PHE D N 1
ATOM 6369 C CA . PHE D 1 62 ? 20.597 72.925 70.193 1.00 30.19 59 PHE D CA 1
ATOM 6370 C C . PHE D 1 62 ? 21.118 72.135 68.979 1.00 30.85 59 PHE D C 1
ATOM 6371 O O . PHE D 1 62 ? 21.271 72.688 67.880 1.00 31.20 59 PHE D O 1
ATOM 6379 N N . SER D 1 63 ? 21.388 70.838 69.173 1.00 29.61 60 SER D N 1
ATOM 6380 C CA . SER D 1 63 ? 21.735 69.932 68.056 1.00 29.63 60 SER D CA 1
ATOM 6381 C C . SER D 1 63 ? 21.661 68.492 68.518 1.00 29.19 60 SER D C 1
ATOM 6382 O O . SER D 1 63 ? 22.264 68.140 69.509 1.00 27.93 60 SER D O 1
ATOM 6385 N N . ALA D 1 64 ? 20.898 67.675 67.801 1.00 29.26 61 ALA D N 1
ATOM 6386 C CA . ALA D 1 64 ? 20.647 66.295 68.161 1.00 30.15 61 ALA D CA 1
ATOM 6387 C C . ALA D 1 64 ? 21.730 65.282 67.674 1.00 30.95 61 ALA D C 1
ATOM 6388 O O . ALA D 1 64 ? 21.608 64.087 67.936 1.00 32.41 61 ALA D O 1
ATOM 6390 N N . GLY D 1 65 ? 22.750 65.709 66.937 1.00 30.88 62 GLY D N 1
ATOM 6391 C CA . GLY D 1 65 ? 23.724 64.738 66.423 1.00 31.55 62 GLY D CA 1
ATOM 6392 C C . GLY D 1 65 ? 24.493 65.212 65.208 1.00 31.51 62 GLY D C 1
ATOM 6393 O O . GLY D 1 65 ? 24.283 66.342 64.731 1.00 32.61 62 GLY D O 1
ATOM 6394 N N . ALA D 1 66 ? 25.412 64.361 64.742 1.00 30.43 63 ALA D N 1
ATOM 6395 C CA . ALA D 1 66 ? 25.893 64.400 63.376 1.00 30.96 63 ALA D CA 1
ATOM 6396 C C . ALA D 1 66 ? 24.684 64.011 62.517 1.00 32.54 63 ALA D C 1
ATOM 6397 O O . ALA D 1 66 ? 23.635 63.676 63.055 1.00 32.21 63 ALA D O 1
ATOM 6399 N N . ASP D 1 67 ? 24.839 64.081 61.203 1.00 33.72 64 ASP D N 1
ATOM 6400 C CA . ASP D 1 67 ? 23.741 63.818 60.268 1.00 36.21 64 ASP D CA 1
ATOM 6401 C C . ASP D 1 67 ? 23.830 62.378 59.807 1.00 37.12 64 ASP D C 1
ATOM 6402 O O . ASP D 1 67 ? 24.754 62.015 59.083 1.00 37.58 64 ASP D O 1
ATOM 6407 N N . ILE D 1 68 ? 22.886 61.554 60.246 1.00 38.08 65 ILE D N 1
ATOM 6408 C CA . ILE D 1 68 ? 22.903 60.129 59.919 1.00 38.95 65 ILE D CA 1
ATOM 6409 C C . ILE D 1 68 ? 23.023 59.885 58.397 1.00 40.54 65 ILE D C 1
ATOM 6410 O O . ILE D 1 68 ? 23.600 58.880 57.995 1.00 40.17 65 ILE D O 1
ATOM 6415 N N . LYS D 1 69 ? 22.507 60.804 57.561 1.00 41.92 66 LYS D N 1
ATOM 6416 C CA . LYS D 1 69 ? 22.528 60.627 56.082 1.00 44.49 66 LYS D CA 1
ATOM 6417 C C . LYS D 1 69 ? 23.943 60.461 55.499 1.00 44.21 66 LYS D C 1
ATOM 6418 O O . LYS D 1 69 ? 24.118 59.832 54.465 1.00 43.14 66 LYS D O 1
ATOM 6424 N N . GLU D 1 70 ? 24.950 61.005 56.179 1.00 43.92 67 GLU D N 1
ATOM 6425 C CA . GLU D 1 70 ? 26.342 60.901 55.714 1.00 44.18 67 GLU D CA 1
ATOM 6426 C C . GLU D 1 70 ? 27.094 59.653 56.240 1.00 43.59 67 GLU D C 1
ATOM 6427 O O . GLU D 1 70 ? 28.278 59.462 55.932 1.00 42.76 67 GLU D O 1
ATOM 6433 N N . PHE D 1 71 ? 26.415 58.815 57.025 1.00 43.43 68 PHE D N 1
ATOM 6434 C CA . PHE D 1 71 ? 27.041 57.641 57.641 1.00 43.04 68 PHE D CA 1
ATOM 6435 C C . PHE D 1 71 ? 26.376 56.311 57.226 1.00 43.98 68 PHE D C 1
ATOM 6436 O O . PHE D 1 71 ? 26.466 55.304 57.931 1.00 42.87 68 PHE D O 1
ATOM 6444 N N . THR D 1 72 ? 25.749 56.298 56.060 1.00 45.66 69 THR D N 1
ATOM 6445 C CA . THR D 1 72 ? 25.002 55.118 55.622 1.00 47.43 69 THR D CA 1
ATOM 6446 C C . THR D 1 72 ? 25.906 54.078 54.953 1.00 48.11 69 THR D C 1
ATOM 6447 O O . THR D 1 72 ? 27.104 54.309 54.775 1.00 47.25 69 THR D O 1
ATOM 6451 N N . SER D 1 73 ? 25.301 52.945 54.570 1.00 50.14 70 SER D N 1
ATOM 6452 C CA . SER D 1 73 ? 25.968 51.868 53.839 1.00 51.68 70 SER D CA 1
ATOM 6453 C C . SER D 1 73 ? 26.859 52.316 52.659 1.00 52.97 70 SER D C 1
ATOM 6454 O O . SER D 1 73 ? 27.850 51.657 52.356 1.00 53.75 70 SER D O 1
ATOM 6457 N N . VAL D 1 74 ? 26.531 53.422 51.995 1.00 54.71 71 VAL D N 1
ATOM 6458 C CA . VAL D 1 74 ? 27.243 53.787 50.750 1.00 56.45 71 VAL D CA 1
ATOM 6459 C C . VAL D 1 74 ? 28.388 54.798 50.990 1.00 56.03 71 VAL D C 1
ATOM 6460 O O . VAL D 1 74 ? 28.975 55.334 50.041 1.00 57.35 71 VAL D O 1
ATOM 6464 N N . THR D 1 75 ? 28.707 55.041 52.259 1.00 54.99 72 THR D N 1
ATOM 6465 C CA . THR D 1 75 ? 29.940 55.726 52.647 1.00 53.80 72 THR D CA 1
ATOM 6466 C C . THR D 1 75 ? 30.967 54.678 53.056 1.00 53.21 72 THR D C 1
ATOM 6467 O O . THR D 1 75 ? 30.603 53.724 53.720 1.00 53.25 72 THR D O 1
ATOM 6471 N N . GLU D 1 76 ? 32.231 54.843 52.657 1.00 53.17 73 GLU D N 1
ATOM 6472 C CA . GLU D 1 76 ? 33.310 53.890 53.006 1.00 52.99 73 GLU D CA 1
ATOM 6473 C C . GLU D 1 76 ? 34.276 54.454 54.073 1.00 51.43 73 GLU D C 1
ATOM 6474 O O . GLU D 1 76 ? 34.105 55.586 54.523 1.00 50.29 73 GLU D O 1
ATOM 6480 N N . ALA D 1 77 ? 35.303 53.664 54.421 1.00 50.77 74 ALA D N 1
ATOM 6481 C CA . ALA D 1 77 ? 36.211 53.914 55.556 1.00 49.51 74 ALA D CA 1
ATOM 6482 C C . ALA D 1 77 ? 36.954 55.224 55.471 1.00 49.13 74 ALA D C 1
ATOM 6483 O O . ALA D 1 77 ? 37.039 55.997 56.451 1.00 48.11 74 ALA D O 1
ATOM 6485 N N . LYS D 1 78 ? 37.541 55.454 54.310 1.00 48.82 75 LYS D N 1
ATOM 6486 C CA . LYS D 1 78 ? 38.367 56.626 54.129 1.00 48.03 75 LYS D CA 1
ATOM 6487 C C . LYS D 1 78 ? 37.514 57.874 54.337 1.00 45.83 75 LYS D C 1
ATOM 6488 O O . LYS D 1 78 ? 37.930 58.793 55.076 1.00 45.15 75 LYS D O 1
ATOM 6494 N N . GLN D 1 79 ? 36.315 57.879 53.744 1.00 44.19 76 GLN D N 1
ATOM 6495 C CA . GLN D 1 79 ? 35.422 59.024 53.843 1.00 43.26 76 GLN D CA 1
ATOM 6496 C C . GLN D 1 79 ? 34.913 59.185 55.270 1.00 39.74 76 GLN D C 1
ATOM 6497 O O . GLN D 1 79 ? 34.738 60.301 55.716 1.00 37.96 76 GLN D O 1
ATOM 6503 N N . ALA D 1 80 ? 34.667 58.069 55.956 1.00 37.84 77 ALA D N 1
ATOM 6504 C CA . ALA D 1 80 ? 34.244 58.101 57.363 1.00 35.95 77 ALA D CA 1
ATOM 6505 C C . ALA D 1 80 ? 35.283 58.761 58.253 1.00 33.99 77 ALA D C 1
ATOM 6506 O O . ALA D 1 80 ? 34.934 59.558 59.111 1.00 33.54 77 ALA D O 1
ATOM 6508 N N . THR D 1 81 ? 36.543 58.351 58.121 1.00 33.59 78 THR D N 1
ATOM 6509 C CA . THR D 1 81 ? 37.641 58.975 58.876 1.00 33.90 78 THR D CA 1
ATOM 6510 C C . THR D 1 81 ? 37.782 60.461 58.570 1.00 33.07 78 THR D C 1
ATOM 6511 O O . THR D 1 81 ? 37.976 61.299 59.485 1.00 30.63 78 THR D O 1
ATOM 6515 N N . GLU D 1 82 ? 37.680 60.783 57.278 1.00 32.17 79 GLU D N 1
ATOM 6516 C CA . GLU D 1 82 ? 37.693 62.170 56.815 1.00 33.22 79 GLU D CA 1
ATOM 6517 C C . GLU D 1 82 ? 36.551 63.008 57.374 1.00 31.99 79 GLU D C 1
ATOM 6518 O O . GLU D 1 82 ? 36.747 64.171 57.705 1.00 30.51 79 GLU D O 1
ATOM 6524 N N . LEU D 1 83 ? 35.363 62.409 57.470 1.00 32.05 80 LEU D N 1
ATOM 6525 C CA . LEU D 1 83 ? 34.215 63.094 58.034 1.00 31.70 80 LEU D CA 1
ATOM 6526 C C . LEU D 1 83 ? 34.435 63.341 59.539 1.00 30.02 80 LEU D C 1
ATOM 6527 O O . LEU D 1 83 ? 34.227 64.447 60.044 1.00 30.02 80 LEU D O 1
ATOM 6532 N N . ALA D 1 84 ? 34.886 62.318 60.250 1.00 28.70 81 ALA D N 1
ATOM 6533 C CA . ALA D 1 84 ? 35.269 62.491 61.667 1.00 27.43 81 ALA D CA 1
ATOM 6534 C C . ALA D 1 84 ? 36.301 63.628 61.783 1.00 27.24 81 ALA D C 1
ATOM 6535 O O . ALA D 1 84 ? 36.165 64.528 62.612 1.00 27.10 81 ALA D O 1
ATOM 6537 N N . GLN D 1 85 ? 37.338 63.591 60.948 1.00 26.98 82 GLN D N 1
ATOM 6538 C CA . GLN D 1 85 ? 38.366 64.665 60.996 1.00 27.39 82 GLN D CA 1
ATOM 6539 C C . GLN D 1 85 ? 37.829 66.058 60.677 1.00 27.10 82 GLN D C 1
ATOM 654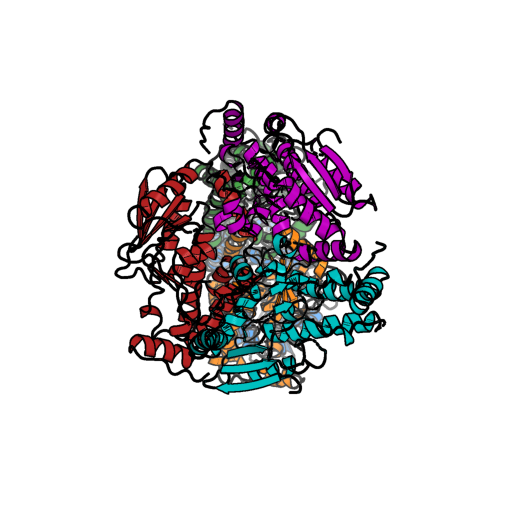0 O O . GLN D 1 85 ? 38.276 67.047 61.272 1.00 26.75 82 GLN D O 1
ATOM 6546 N N . LEU D 1 86 ? 36.833 66.146 59.785 1.00 26.65 83 LEU D N 1
ATOM 6547 C CA . LEU D 1 86 ? 36.225 67.438 59.497 1.00 26.90 83 LEU D CA 1
ATOM 6548 C C . LEU D 1 86 ? 35.593 68.063 60.749 1.00 24.65 83 LEU D C 1
ATOM 6549 O O . LEU D 1 86 ? 35.801 69.246 61.052 1.00 25.28 83 LEU D O 1
ATOM 6554 N N . GLY D 1 87 ? 34.845 67.273 61.488 1.00 24.66 84 GLY D N 1
ATOM 6555 C CA . GLY D 1 87 ? 34.268 67.725 62.756 1.00 24.18 84 GLY D CA 1
ATOM 6556 C C . GLY D 1 87 ? 35.338 68.064 63.780 1.00 23.29 84 GLY D C 1
ATOM 6557 O O . GLY D 1 87 ? 35.255 69.100 64.468 1.00 25.12 84 GLY D O 1
ATOM 6558 N N . GLN D 1 88 ? 36.371 67.238 63.868 1.00 22.79 85 GLN D N 1
ATOM 6559 C CA . GLN D 1 88 ? 37.487 67.520 64.799 1.00 21.59 85 GLN D CA 1
ATOM 6560 C C . GLN D 1 88 ? 38.135 68.846 64.471 1.00 21.34 85 GLN D C 1
ATOM 6561 O O . GLN D 1 88 ? 38.367 69.664 65.341 1.00 20.66 85 GLN D O 1
ATOM 6567 N N . VAL D 1 89 ? 38.478 69.036 63.194 1.00 22.67 86 VAL D N 1
ATOM 6568 C CA . VAL D 1 89 ? 39.143 70.268 62.743 1.00 23.46 86 VAL D CA 1
ATOM 6569 C C . VAL D 1 89 ? 38.224 71.451 62.963 1.00 22.24 86 VAL D C 1
ATOM 6570 O O . VAL D 1 89 ? 38.669 72.509 63.443 1.00 22.67 86 VAL D O 1
ATOM 6574 N N . THR D 1 90 ? 36.947 71.298 62.594 1.00 24.47 87 THR D N 1
ATOM 6575 C CA . THR D 1 90 ? 35.983 72.408 62.791 1.00 24.53 87 THR D CA 1
ATOM 6576 C C . THR D 1 90 ? 35.915 72.858 64.277 1.00 24.00 87 THR D C 1
ATOM 6577 O O . THR D 1 90 ? 36.009 74.042 64.616 1.00 24.89 87 THR D O 1
ATOM 6581 N N . PHE D 1 91 ? 35.788 71.901 65.163 1.00 23.32 88 PHE D N 1
ATOM 6582 C CA . PHE D 1 91 ? 35.557 72.198 66.562 1.00 21.89 88 PHE D CA 1
ATOM 6583 C C . PHE D 1 91 ? 36.864 72.686 67.221 1.00 21.66 88 PHE D C 1
ATOM 6584 O O . PHE D 1 91 ? 36.831 73.508 68.123 1.00 22.13 88 PHE D O 1
ATOM 6592 N N . GLU D 1 92 ? 38.017 72.260 66.710 1.00 20.60 89 GLU D N 1
ATOM 6593 C CA . GLU D 1 92 ? 39.295 72.798 67.191 1.00 21.52 89 GLU D CA 1
ATOM 6594 C C . GLU D 1 92 ? 39.359 74.289 66.812 1.00 23.48 89 GLU D C 1
ATOM 6595 O O . GLU D 1 92 ? 39.825 75.122 67.601 1.00 22.30 89 GLU D O 1
ATOM 6601 N N . ARG D 1 93 ? 38.825 74.648 65.623 1.00 24.76 90 ARG D N 1
ATOM 6602 C CA . ARG D 1 93 ? 38.726 76.059 65.233 1.00 25.65 90 ARG D CA 1
ATOM 6603 C C . ARG D 1 93 ? 37.908 76.910 66.196 1.00 24.29 90 ARG D C 1
ATOM 6604 O O . ARG D 1 93 ? 38.290 78.057 66.515 1.00 23.87 90 ARG D O 1
ATOM 6612 N N . VAL D 1 94 ? 36.765 76.362 66.606 1.00 24.11 91 VAL D N 1
ATOM 6613 C CA . VAL D 1 94 ? 35.884 77.007 67.556 1.00 23.22 91 VAL D CA 1
ATOM 6614 C C . VAL D 1 94 ? 36.625 77.231 68.833 1.00 23.17 91 VAL D C 1
ATOM 6615 O O . VAL D 1 94 ? 36.643 78.365 69.328 1.00 22.74 91 VAL D O 1
ATOM 6619 N N . GLU D 1 95 ? 37.218 76.167 69.367 1.00 22.45 92 GLU D N 1
ATOM 6620 C CA . GLU D 1 95 ? 37.941 76.286 70.681 1.00 22.97 92 GLU D CA 1
ATOM 6621 C C . GLU D 1 95 ? 39.144 77.224 70.646 1.00 23.54 92 GLU D C 1
ATOM 6622 O O . GLU D 1 95 ? 39.413 77.934 71.635 1.00 22.70 92 GLU D O 1
ATOM 6628 N N . LYS D 1 96 ? 39.834 77.277 69.501 1.00 24.19 93 LYS D N 1
ATOM 6629 C CA . LYS D 1 96 ? 40.918 78.270 69.282 1.00 25.30 93 LYS D CA 1
ATOM 6630 C C . LYS D 1 96 ? 40.476 79.710 68.928 1.00 26.66 93 LYS D C 1
ATOM 6631 O O . LYS D 1 96 ? 41.319 80.597 68.705 1.00 26.93 93 LYS D O 1
ATOM 6637 N N . CYS D 1 97 ? 39.171 79.966 68.841 1.00 26.19 94 CYS D N 1
ATOM 6638 C CA . CYS D 1 97 ? 38.678 81.277 68.497 1.00 27.57 94 CYS D CA 1
ATOM 6639 C C . CYS D 1 97 ? 39.200 82.305 69.511 1.00 28.29 94 CYS D C 1
ATOM 6640 O O . CYS D 1 97 ? 39.145 82.063 70.708 1.00 25.99 94 CYS D O 1
ATOM 6643 N N . SER D 1 98 ? 39.715 83.432 69.009 1.00 29.63 95 SER D N 1
ATOM 6644 C CA . SER D 1 98 ? 40.316 84.467 69.854 1.00 30.18 95 SER D CA 1
ATOM 6645 C C . SER D 1 98 ? 39.277 85.333 70.560 1.00 30.57 95 SER D C 1
ATOM 6646 O O . SER D 1 98 ? 39.633 86.160 71.415 1.00 30.14 95 SER D O 1
ATOM 6649 N N . LYS D 1 99 ? 38.011 85.153 70.192 1.00 29.03 96 LYS D N 1
ATOM 6650 C CA . LYS D 1 99 ? 36.904 85.769 70.900 1.00 29.28 96 LYS D CA 1
ATOM 6651 C C . LYS D 1 99 ? 36.073 84.716 71.628 1.00 27.06 96 LYS D C 1
ATOM 6652 O O . LYS D 1 99 ? 35.829 83.611 71.072 1.00 26.72 96 LYS D O 1
ATOM 6658 N N . PRO D 1 100 ? 35.600 85.046 72.836 1.00 25.37 97 PRO D N 1
ATOM 6659 C CA . PRO D 1 100 ? 34.789 84.099 73.632 1.00 24.80 97 PRO D CA 1
ATOM 6660 C C . PRO D 1 100 ? 33.520 83.614 72.930 1.00 24.76 97 PRO D C 1
ATOM 6661 O O . PRO D 1 100 ? 32.707 84.426 72.442 1.00 24.75 97 PRO D O 1
ATOM 6665 N N . VAL D 1 101 ? 33.371 82.287 72.893 1.00 25.21 98 VAL D N 1
ATOM 6666 C CA . VAL D 1 101 ? 32.221 81.606 72.300 1.00 25.01 98 VAL D CA 1
ATOM 6667 C C . VAL D 1 101 ? 31.429 80.849 73.381 1.00 25.40 98 VAL D C 1
ATOM 6668 O O . VAL D 1 101 ? 31.980 80.038 74.141 1.00 24.78 98 VAL D O 1
ATOM 6672 N N . ILE D 1 102 ? 30.149 81.180 73.493 1.00 24.96 99 ILE D N 1
ATOM 6673 C CA . ILE D 1 102 ? 29.250 80.602 74.474 1.00 24.63 99 ILE D CA 1
ATOM 6674 C C . ILE D 1 102 ? 28.195 79.771 73.732 1.00 25.78 99 ILE D C 1
ATOM 6675 O O . ILE D 1 102 ? 27.569 80.291 72.820 1.00 27.01 99 ILE D O 1
ATOM 6680 N N . ALA D 1 103 ? 27.981 78.525 74.155 1.00 25.57 100 ALA D N 1
ATOM 6681 C CA . ALA D 1 103 ? 26.909 77.670 73.674 1.00 25.95 100 ALA D CA 1
ATOM 6682 C C . ALA D 1 103 ? 25.714 77.803 74.618 1.00 26.16 100 ALA D C 1
ATOM 6683 O O . ALA D 1 103 ? 25.857 77.629 75.828 1.00 26.40 100 ALA D O 1
ATOM 6685 N N . ALA D 1 104 ? 24.539 78.145 74.081 1.00 27.30 101 ALA D N 1
ATOM 6686 C CA . ALA D 1 104 ? 23.333 78.236 74.905 1.00 28.04 101 ALA D CA 1
ATOM 6687 C C . ALA D 1 104 ? 22.430 77.095 74.506 1.00 29.42 101 ALA D C 1
ATOM 6688 O O . ALA D 1 104 ? 21.836 77.135 73.420 1.00 29.20 101 ALA D O 1
ATOM 6690 N N . ILE D 1 105 ? 22.344 76.077 75.373 1.00 29.26 102 ILE D N 1
ATOM 6691 C CA . ILE D 1 105 ? 21.741 74.784 75.019 1.00 29.60 102 ILE D CA 1
ATOM 6692 C C . ILE D 1 105 ? 20.345 74.639 75.621 1.00 31.10 102 ILE D C 1
ATOM 6693 O O . ILE D 1 105 ? 20.174 74.703 76.837 1.00 30.47 102 ILE D O 1
ATOM 6698 N N . HIS D 1 106 ? 19.343 74.455 74.758 1.00 32.17 103 HIS D N 1
ATOM 6699 C CA . HIS D 1 106 ? 18.016 74.008 75.205 1.00 33.97 103 HIS D CA 1
ATOM 6700 C C . HIS D 1 106 ? 17.621 72.751 74.422 1.00 34.14 103 HIS D C 1
ATOM 6701 O O . HIS D 1 106 ? 18.196 72.436 73.347 1.00 34.67 103 HIS D O 1
ATOM 6708 N N . GLY D 1 107 ? 16.688 72.000 74.979 1.00 33.47 104 GLY D N 1
ATOM 6709 C CA . GLY D 1 107 ? 16.167 70.826 74.321 1.00 34.65 104 GLY D CA 1
ATOM 6710 C C . GLY D 1 107 ? 17.109 69.653 74.463 1.00 33.15 104 GLY D C 1
ATOM 6711 O O . GLY D 1 107 ? 16.911 68.774 75.310 1.00 33.43 104 GLY D O 1
ATOM 6712 N N . ALA D 1 108 ? 18.132 69.643 73.623 1.00 32.11 105 ALA D N 1
ATOM 6713 C CA . ALA D 1 108 ? 19.146 68.593 73.671 1.00 30.01 105 ALA D CA 1
ATOM 6714 C C . ALA D 1 108 ? 20.399 68.965 72.904 1.00 29.23 105 ALA D C 1
ATOM 6715 O O . ALA D 1 108 ? 20.346 69.650 71.890 1.00 29.50 105 ALA D O 1
ATOM 6717 N N . ALA D 1 109 ? 21.531 68.501 73.412 1.00 27.17 106 ALA D N 1
ATOM 6718 C CA . ALA D 1 109 ? 22.790 68.529 72.681 1.00 26.11 106 ALA D CA 1
ATOM 6719 C C . ALA D 1 109 ? 23.363 67.124 72.749 1.00 25.24 106 ALA D C 1
ATOM 6720 O O . ALA D 1 109 ? 23.861 66.721 73.792 1.00 23.66 106 ALA D O 1
ATOM 6722 N N . LEU D 1 110 ? 23.256 66.381 71.662 1.00 24.72 107 LEU D N 1
ATOM 6723 C CA . LEU D 1 110 ? 23.584 64.963 71.647 1.00 24.34 107 LEU D CA 1
ATOM 6724 C C . LEU D 1 110 ? 24.590 64.645 70.584 1.00 25.22 107 LEU D C 1
ATOM 6725 O O . LEU D 1 110 ? 24.500 65.147 69.447 1.00 25.09 107 LEU D O 1
ATOM 6730 N N . GLY D 1 111 ? 25.540 63.783 70.934 1.00 24.27 108 GLY D N 1
ATOM 6731 C CA . GLY D 1 111 ? 26.471 63.259 69.927 1.00 24.33 108 GLY D CA 1
ATOM 6732 C C . GLY D 1 111 ? 27.275 64.380 69.353 1.00 23.49 108 GLY D C 1
ATOM 6733 O O . GLY D 1 111 ? 27.837 65.208 70.092 1.00 21.59 108 GLY D O 1
ATOM 6734 N N . GLY D 1 112 ? 27.349 64.421 68.013 1.00 23.43 109 GLY D N 1
ATOM 6735 C CA . GLY D 1 112 ? 28.013 65.519 67.340 1.00 23.70 109 GLY D CA 1
ATOM 6736 C C . GLY D 1 112 ? 27.569 66.910 67.803 1.00 23.48 109 GLY D C 1
ATOM 6737 O O . GLY D 1 112 ? 28.367 67.866 67.808 1.00 25.19 109 GLY D O 1
ATOM 6738 N N . GLY D 1 113 ? 26.326 67.004 68.260 1.00 23.48 110 GLY D N 1
ATOM 6739 C CA . GLY D 1 113 ? 25.792 68.256 68.847 1.00 23.83 110 GLY D CA 1
ATOM 6740 C C . GLY D 1 113 ? 26.475 68.653 70.137 1.00 23.74 110 GLY D C 1
ATOM 6741 O O . GLY D 1 113 ? 26.759 69.853 70.363 1.00 23.18 110 GLY D O 1
ATOM 6742 N N . LEU D 1 114 ? 26.676 67.675 71.010 1.00 22.73 111 LEU D N 1
ATOM 6743 C CA . LEU D 1 114 ? 27.402 67.934 72.276 1.00 22.65 111 LEU D CA 1
ATOM 6744 C C . LEU D 1 114 ? 28.882 68.153 72.020 1.00 21.89 111 LEU D C 1
ATOM 6745 O O . LEU D 1 114 ? 29.516 68.967 72.657 1.00 21.54 111 LEU D O 1
ATOM 6750 N N . GLU D 1 115 ? 29.437 67.394 71.077 1.00 22.39 112 GLU D N 1
ATOM 6751 C CA . GLU D 1 115 ? 30.806 67.616 70.631 1.00 21.22 112 GLU D CA 1
ATOM 6752 C C . GLU D 1 115 ? 31.043 69.053 70.161 1.00 21.77 112 GLU D C 1
ATOM 6753 O O . GLU D 1 115 ? 32.054 69.663 70.437 1.00 20.91 112 GLU D O 1
ATOM 6759 N N . PHE D 1 116 ? 30.073 69.628 69.453 1.00 21.59 113 PHE D N 1
ATOM 6760 C CA . PHE D 1 116 ? 30.109 71.043 69.099 1.00 21.35 113 PHE D CA 1
ATOM 6761 C C . PHE D 1 116 ? 30.038 71.920 70.327 1.00 21.22 113 PHE D C 1
ATOM 6762 O O . PHE D 1 116 ? 30.910 72.762 70.526 1.00 22.31 113 PHE D O 1
ATOM 6770 N N . ALA D 1 117 ? 29.070 71.689 71.223 1.00 21.66 114 ALA D N 1
ATOM 6771 C CA . ALA D 1 117 ? 28.900 72.601 72.385 1.00 21.93 114 ALA D CA 1
ATOM 6772 C C . ALA D 1 117 ? 30.145 72.549 73.255 1.00 21.99 114 ALA D C 1
ATOM 6773 O O . ALA D 1 117 ? 30.556 73.545 73.869 1.00 20.37 114 ALA D O 1
ATOM 6783 N N . SER D 1 119 ? 33.237 72.236 72.388 1.00 20.89 116 SER D N 1
ATOM 6784 C CA . SER D 1 119 ? 34.348 72.986 71.794 1.00 20.53 116 SER D CA 1
ATOM 6785 C C . SER D 1 119 ? 34.215 74.500 72.035 1.00 21.42 116 SER D C 1
ATOM 6786 O O . SER D 1 119 ? 35.175 75.232 71.852 1.00 21.08 116 SER D O 1
ATOM 6789 N N . CYS D 1 120 ? 33.020 74.956 72.433 1.00 21.61 117 CYS D N 1
ATOM 6790 C CA . CYS D 1 120 ? 32.808 76.326 72.853 1.00 22.39 117 CYS D CA 1
ATOM 6791 C C . CYS D 1 120 ? 33.478 76.545 74.198 1.00 21.14 117 CYS D C 1
ATOM 6792 O O . CYS D 1 120 ? 33.770 75.586 74.912 1.00 20.76 117 CYS D O 1
ATOM 6795 N N . HIS D 1 121 ? 33.747 77.796 74.547 1.00 21.95 118 HIS D N 1
ATOM 6796 C CA . HIS D 1 121 ? 34.508 78.097 75.758 1.00 22.10 118 HIS D CA 1
ATOM 6797 C C . HIS D 1 121 ? 33.673 77.949 77.022 1.00 21.57 118 HIS D C 1
ATOM 6798 O O . HIS D 1 121 ? 34.207 77.645 78.082 1.00 21.69 118 HIS D O 1
ATOM 6813 N N . ARG D 1 123 ? 29.363 76.894 78.370 1.00 24.76 120 ARG D N 1
ATOM 6814 C CA . ARG D 1 123 ? 28.024 76.386 78.064 1.00 24.67 120 ARG D CA 1
ATOM 6815 C C . ARG D 1 123 ? 27.038 76.768 79.154 1.00 25.99 120 ARG D C 1
ATOM 6816 O O . ARG D 1 123 ? 27.325 76.624 80.351 1.00 25.11 120 ARG D O 1
ATOM 6824 N N . PHE D 1 124 ? 25.865 77.231 78.724 1.00 24.18 121 PHE D N 1
ATOM 6825 C CA . PHE D 1 124 ? 24.713 77.366 79.606 1.00 26.90 121 PHE D CA 1
ATOM 6826 C C . PHE D 1 124 ? 23.570 76.530 79.060 1.00 28.02 121 PHE D C 1
ATOM 6827 O O . PHE D 1 124 ? 23.481 76.319 77.853 1.00 29.12 121 PHE D O 1
ATOM 6835 N N . ALA D 1 125 ? 22.749 75.983 79.950 1.00 29.29 122 ALA D N 1
ATOM 6836 C CA . ALA D 1 125 ? 21.702 75.067 79.551 1.00 29.19 122 ALA D CA 1
ATOM 6837 C C . ALA D 1 125 ? 20.431 75.217 80.406 1.00 30.90 122 ALA D C 1
ATOM 6838 O O . ALA D 1 125 ? 20.460 75.709 81.521 1.00 30.27 122 ALA D O 1
ATOM 6840 N N . THR D 1 126 ? 19.317 74.771 79.852 1.00 31.99 123 THR D N 1
ATOM 6841 C CA . THR D 1 126 ? 18.079 74.679 80.617 1.00 33.72 123 THR D CA 1
ATOM 6842 C C . THR D 1 126 ? 18.188 73.454 81.495 1.00 34.12 123 THR D C 1
ATOM 6843 O O . THR D 1 126 ? 18.900 72.498 81.175 1.00 31.19 123 THR D O 1
ATOM 6847 N N . GLU D 1 127 ? 17.435 73.450 82.585 1.00 35.67 124 GLU D N 1
ATOM 6848 C CA . GLU D 1 127 ? 17.496 72.316 83.506 1.00 36.94 124 GLU D CA 1
ATOM 6849 C C . GLU D 1 127 ? 17.104 70.978 82.887 1.00 36.26 124 GLU D C 1
ATOM 6850 O O . GLU D 1 127 ? 17.686 69.950 83.250 1.00 35.50 124 GLU D O 1
ATOM 6856 N N . SER D 1 128 ? 16.187 71.014 81.919 1.00 36.27 125 SER D N 1
ATOM 6857 C CA . SER D 1 128 ? 15.620 69.828 81.283 1.00 36.40 125 SER D CA 1
ATOM 6858 C C . SER D 1 128 ? 16.324 69.431 79.988 1.00 34.90 125 SER D C 1
ATOM 6859 O O . SER D 1 128 ? 15.985 68.397 79.395 1.00 34.04 125 SER D O 1
ATOM 6862 N N . ALA D 1 129 ? 17.293 70.231 79.550 1.00 32.96 126 ALA D N 1
ATOM 6863 C CA . ALA D 1 129 ? 18.037 69.906 78.353 1.00 31.45 126 ALA D CA 1
ATOM 6864 C C . ALA D 1 129 ? 18.705 68.541 78.560 1.00 30.59 126 ALA D C 1
ATOM 6865 O O . ALA D 1 129 ? 19.100 68.233 79.672 1.00 30.04 126 ALA D O 1
ATOM 6867 N N . LYS D 1 130 ? 18.765 67.726 77.506 1.00 30.33 127 LYS D N 1
ATOM 6868 C CA . LYS D 1 130 ? 19.455 66.420 77.522 1.00 30.39 127 LYS D CA 1
ATOM 6869 C C . LYS D 1 130 ? 20.826 66.541 76.835 1.00 29.23 127 LYS D C 1
ATOM 6870 O O . LYS D 1 130 ? 20.925 67.021 75.705 1.00 29.27 127 LYS D O 1
ATOM 6876 N N . LEU D 1 131 ? 21.884 66.127 77.536 1.00 27.06 128 LEU D N 1
ATOM 6877 C CA . LEU D 1 131 ? 23.246 66.187 76.998 1.00 26.13 128 LEU D CA 1
ATOM 6878 C C . LEU D 1 131 ? 23.835 64.784 77.028 1.00 25.42 128 LEU D C 1
ATOM 6879 O O . LEU D 1 131 ? 23.780 64.115 78.047 1.00 24.90 128 LEU D O 1
ATOM 6884 N N . GLY D 1 132 ? 24.403 64.332 75.913 1.00 25.41 129 GLY D N 1
ATOM 6885 C CA . GLY D 1 132 ? 24.966 62.985 75.888 1.00 24.75 129 GLY D CA 1
ATOM 6886 C C . GLY D 1 132 ? 25.697 62.623 74.640 1.00 24.78 129 GLY D C 1
ATOM 6887 O O . GLY D 1 132 ? 25.664 63.387 73.665 1.00 26.47 129 GLY D O 1
ATOM 6888 N N . LEU D 1 133 ? 26.402 61.476 74.686 1.00 23.10 130 LEU D N 1
ATOM 6889 C CA . LEU D 1 133 ? 27.048 60.912 73.509 1.00 22.65 130 LEU D CA 1
ATOM 6890 C C . LEU D 1 133 ? 26.531 59.509 73.264 1.00 23.67 130 LEU D C 1
ATOM 6891 O O . LEU D 1 133 ? 27.064 58.544 73.794 1.00 22.61 130 LEU D O 1
ATOM 6896 N N . PRO D 1 134 ? 25.493 59.377 72.431 1.00 24.95 131 PRO D N 1
ATOM 6897 C CA . PRO D 1 134 ? 24.858 58.084 72.236 1.00 25.21 131 PRO D CA 1
ATOM 6898 C C . PRO D 1 134 ? 25.385 57.286 71.062 1.00 25.46 131 PRO D C 1
ATOM 6899 O O . PRO D 1 134 ? 24.692 56.336 70.586 1.00 26.27 131 PRO D O 1
ATOM 6903 N N . GLU D 1 135 ? 26.562 57.641 70.563 1.00 24.57 132 GLU D N 1
ATOM 6904 C CA . GLU D 1 135 ? 27.071 57.038 69.342 1.00 24.70 132 GLU D CA 1
ATOM 6905 C C . GLU D 1 135 ? 27.194 55.498 69.389 1.00 24.72 132 GLU D C 1
ATOM 6906 O O . GLU D 1 135 ? 27.075 54.843 68.348 1.00 26.35 132 GLU D O 1
ATOM 6912 N N . LEU D 1 136 ? 27.436 54.922 70.562 1.00 24.58 133 LEU D N 1
ATOM 6913 C CA . LEU D 1 136 ? 27.644 53.469 70.659 1.00 24.47 133 LEU D CA 1
ATOM 6914 C C . LEU D 1 136 ? 26.325 52.732 70.369 1.00 25.62 133 LEU D C 1
ATOM 6915 O O . LEU D 1 136 ? 26.339 51.554 70.008 1.00 27.35 133 LEU D O 1
ATOM 6920 N N . THR D 1 137 ? 25.185 53.407 70.517 1.00 26.21 134 THR D N 1
ATOM 6921 C CA . THR D 1 137 ? 23.890 52.824 70.065 1.00 28.01 134 THR D CA 1
ATOM 6922 C C . THR D 1 137 ? 23.970 52.400 68.610 1.00 28.13 134 THR D C 1
ATOM 6923 O O . THR D 1 137 ? 23.363 51.379 68.206 1.00 29.40 134 THR D O 1
ATOM 6927 N N . LEU D 1 138 ? 24.768 53.133 67.837 1.00 28.39 135 LEU D N 1
ATOM 6928 C CA . LEU D 1 138 ? 24.952 52.866 66.386 1.00 30.11 135 LEU D CA 1
ATOM 6929 C C . LEU D 1 138 ? 26.116 51.920 66.084 1.00 30.07 135 LEU D C 1
ATOM 6930 O O . LEU D 1 138 ? 26.488 51.730 64.926 1.00 31.50 135 LEU D O 1
ATOM 6935 N N . GLY D 1 139 ? 26.738 51.356 67.119 1.00 29.41 136 GLY D N 1
ATOM 6936 C CA . GLY D 1 139 ? 27.975 50.604 66.936 1.00 28.09 136 GLY D CA 1
ATOM 6937 C C . GLY D 1 139 ? 29.158 51.440 66.514 1.00 26.75 136 GLY D C 1
ATOM 6938 O O . GLY D 1 139 ? 30.073 50.930 65.890 1.00 26.22 136 GLY D O 1
ATOM 6939 N N . LEU D 1 140 ? 29.125 52.738 66.822 1.00 25.48 137 LEU D N 1
ATOM 6940 C CA . LEU D 1 140 ? 30.183 53.672 66.430 1.00 25.55 137 LEU D CA 1
ATOM 6941 C C . LEU D 1 140 ? 30.782 54.278 67.680 1.00 23.91 137 LEU D C 1
ATOM 6942 O O . LEU D 1 140 ? 30.294 54.015 68.771 1.00 23.49 137 LEU D O 1
ATOM 6947 N N . ILE D 1 141 ? 31.816 55.091 67.531 1.00 24.54 138 ILE D N 1
ATOM 6948 C CA . ILE D 1 141 ? 32.271 55.904 68.660 1.00 24.10 138 ILE D CA 1
ATOM 6949 C C . ILE D 1 141 ? 32.048 57.386 68.332 1.00 24.43 138 ILE D C 1
ATOM 6950 O O . ILE D 1 141 ? 31.869 57.736 67.185 1.00 25.18 138 ILE D O 1
ATOM 6955 N N . PRO D 1 142 ? 32.063 58.261 69.346 1.00 24.42 139 PRO D N 1
ATOM 6956 C CA . PRO D 1 142 ? 32.223 59.682 69.049 1.00 24.21 139 PRO D CA 1
ATOM 6957 C C . PRO D 1 142 ? 33.479 59.925 68.200 1.00 24.25 139 PRO D C 1
ATOM 6958 O O . PRO D 1 142 ? 34.552 59.402 68.550 1.00 25.28 139 PRO D O 1
ATOM 6962 N N . GLY D 1 143 ? 33.327 60.664 67.092 1.00 22.64 140 GLY D N 1
ATOM 6963 C CA . GLY D 1 143 ? 34.380 60.952 66.146 1.00 22.78 140 GLY D CA 1
ATOM 6964 C C . GLY D 1 143 ? 34.758 62.424 65.994 1.00 23.53 140 GLY D C 1
ATOM 6965 O O . GLY D 1 143 ? 35.607 62.743 65.160 1.00 24.07 140 GLY D O 1
ATOM 6966 N N . PHE D 1 144 ? 34.056 63.321 66.692 1.00 23.39 141 PHE D N 1
ATOM 6967 C CA . PHE D 1 144 ? 34.366 64.764 66.666 1.00 22.74 141 PHE D CA 1
ATOM 6968 C C . PHE D 1 144 ? 35.040 65.212 67.989 1.00 22.04 141 PHE D C 1
ATOM 6969 O O . PHE D 1 144 ? 34.698 66.233 68.547 1.00 23.03 141 PHE D O 1
ATOM 6977 N N . ALA D 1 145 ? 36.026 64.438 68.442 1.00 20.99 142 ALA D N 1
ATOM 6978 C CA . ALA D 1 145 ? 36.840 64.706 69.640 1.00 21.10 142 ALA D CA 1
ATOM 6979 C C . ALA D 1 145 ? 36.160 64.519 70.981 1.00 21.00 142 ALA D C 1
ATOM 6980 O O . ALA D 1 145 ? 36.778 64.744 72.047 1.00 19.95 142 ALA D O 1
ATOM 6982 N N . GLY D 1 146 ? 34.901 64.078 70.957 1.00 22.36 143 GLY D N 1
ATOM 6983 C CA . GLY D 1 146 ? 34.145 63.775 72.160 1.00 21.52 143 GLY D CA 1
ATOM 6984 C C . GLY D 1 146 ? 34.838 62.836 73.143 1.00 21.90 143 GLY D C 1
ATOM 6985 O O . GLY D 1 146 ? 34.649 63.014 74.360 1.00 19.10 143 GLY D O 1
ATOM 6986 N N . THR D 1 147 ? 35.579 61.828 72.643 1.00 20.32 144 THR D N 1
ATOM 6987 C CA . THR D 1 147 ? 36.244 60.862 73.537 1.00 21.46 144 THR D CA 1
ATOM 6988 C C . THR D 1 147 ? 37.366 61.521 74.340 1.00 20.18 144 THR D C 1
ATOM 6989 O O . THR D 1 147 ? 37.745 61.027 75.368 1.00 19.89 144 THR D O 1
ATOM 6993 N N . GLN D 1 148 ? 37.848 62.643 73.863 1.00 20.50 145 GLN D N 1
ATOM 6994 C CA . GLN D 1 148 ? 38.865 63.419 74.541 1.00 19.95 145 GLN D CA 1
ATOM 6995 C C . GLN D 1 148 ? 38.312 64.590 75.362 1.00 20.44 145 GLN D C 1
ATOM 6996 O O . GLN D 1 148 ? 38.743 64.805 76.488 1.00 19.52 145 GLN D O 1
ATOM 7002 N N . ARG D 1 149 ? 37.361 65.348 74.805 1.00 19.58 146 ARG D N 1
ATOM 7003 C CA . ARG D 1 149 ? 36.833 66.507 75.490 1.00 19.82 146 ARG D CA 1
ATOM 7004 C C . ARG D 1 149 ? 35.941 66.073 76.684 1.00 18.90 146 ARG D C 1
ATOM 7005 O O . ARG D 1 149 ? 35.985 66.681 77.729 1.00 19.33 146 ARG D O 1
ATOM 7013 N N . LEU D 1 150 ? 35.115 65.030 76.533 1.00 18.78 147 LEU D N 1
ATOM 7014 C CA . LEU D 1 150 ? 34.144 64.744 77.607 1.00 20.17 147 LEU D CA 1
ATOM 7015 C C . LEU D 1 150 ? 34.783 64.358 78.913 1.00 20.40 147 LEU D C 1
ATOM 7016 O O . LEU D 1 150 ? 34.409 64.904 79.924 1.00 20.89 147 LEU D O 1
ATOM 7021 N N . PRO D 1 151 ? 35.764 63.430 78.921 1.00 21.14 148 PRO D N 1
ATOM 7022 C CA . PRO D 1 151 ? 36.391 63.137 80.239 1.00 20.70 148 PRO D CA 1
ATOM 7023 C C . PRO D 1 151 ? 37.153 64.272 80.860 1.00 20.96 148 PRO D C 1
ATOM 7024 O O . PRO D 1 151 ? 37.354 64.274 82.085 1.00 19.76 148 PRO D O 1
ATOM 7028 N N . ARG D 1 152 ? 37.622 65.183 80.041 1.00 19.25 149 ARG D N 1
ATOM 7029 C CA . ARG D 1 152 ? 38.316 66.375 80.570 1.00 20.68 149 ARG D CA 1
ATOM 7030 C C . ARG D 1 152 ? 37.344 67.380 81.213 1.00 20.75 149 ARG D C 1
ATOM 7031 O O . ARG D 1 152 ? 37.794 68.272 81.957 1.00 24.48 149 ARG D O 1
ATOM 7039 N N . TYR D 1 153 ? 36.049 67.261 80.931 1.00 19.69 150 TYR D N 1
ATOM 7040 C CA . TYR D 1 153 ? 35.013 68.008 81.652 1.00 19.34 150 TYR D CA 1
ATOM 7041 C C . TYR D 1 153 ? 34.492 67.260 82.858 1.00 20.16 150 TYR D C 1
ATOM 7042 O O . TYR D 1 153 ? 34.501 67.815 83.967 1.00 22.16 150 TYR D O 1
ATOM 7051 N N . VAL D 1 154 ? 33.983 66.027 82.647 1.00 19.53 151 VAL D N 1
ATOM 7052 C CA . VAL D 1 154 ? 33.227 65.333 83.665 1.00 19.90 151 VAL D CA 1
ATOM 7053 C C . VAL D 1 154 ? 33.998 64.292 84.499 1.00 21.25 151 VAL D C 1
ATOM 7054 O O . VAL D 1 154 ? 33.429 63.773 85.476 1.00 21.63 151 VAL D O 1
ATOM 7058 N N . GLY D 1 155 ? 35.275 64.063 84.127 1.00 20.47 152 GLY D N 1
ATOM 7059 C CA . GLY D 1 155 ? 36.119 62.984 84.623 1.00 20.94 152 GLY D CA 1
ATOM 7060 C C . GLY D 1 155 ? 35.967 61.717 83.815 1.00 20.50 152 GLY D C 1
ATOM 7061 O O . GLY D 1 155 ? 34.952 61.498 83.155 1.00 18.80 152 GLY D O 1
ATOM 7062 N N . LYS D 1 156 ? 37.036 60.937 83.785 1.00 21.94 153 LYS D N 1
ATOM 7063 C CA . LYS D 1 156 ? 37.123 59.706 83.032 1.00 23.48 153 LYS D CA 1
ATOM 7064 C C . LYS D 1 156 ? 35.976 58.754 83.339 1.00 22.97 153 LYS D C 1
ATOM 7065 O O . LYS D 1 156 ? 35.457 58.076 82.454 1.00 22.87 153 LYS D O 1
ATOM 7071 N N . ALA D 1 157 ? 35.608 58.660 84.613 1.00 21.66 154 ALA D N 1
ATOM 7072 C CA . ALA D 1 157 ? 34.591 57.675 85.035 1.00 21.08 154 ALA D CA 1
ATOM 7073 C C . ALA D 1 157 ? 33.194 57.975 84.500 1.00 21.07 154 ALA D C 1
ATOM 7074 O O . ALA D 1 157 ? 32.512 57.095 83.946 1.00 20.14 154 ALA D O 1
ATOM 7076 N N . LYS D 1 158 ? 32.757 59.210 84.704 1.00 21.72 155 LYS D N 1
ATOM 7077 C CA . LYS D 1 158 ? 31.424 59.675 84.229 1.00 22.35 155 LYS D CA 1
ATOM 7078 C C . LYS D 1 158 ? 31.377 59.626 82.698 1.00 21.12 155 LYS D C 1
ATOM 7079 O O . LYS D 1 158 ? 30.384 59.196 82.120 1.00 22.19 155 LYS D O 1
ATOM 7085 N N . ALA D 1 159 ? 32.470 59.993 82.052 1.00 21.61 156 ALA D N 1
ATOM 7086 C CA . ALA D 1 159 ? 32.568 59.987 80.594 1.00 20.54 156 ALA D CA 1
ATOM 7087 C C . ALA D 1 159 ? 32.448 58.572 80.063 1.00 21.29 156 ALA D C 1
ATOM 7088 O O . ALA D 1 159 ? 31.703 58.323 79.091 1.00 21.07 156 ALA D O 1
ATOM 7090 N N . CYS D 1 160 ? 33.137 57.660 80.727 1.00 21.02 157 CYS D N 1
ATOM 7091 C CA . CYS D 1 160 ? 33.030 56.237 80.425 1.00 21.65 157 CYS D CA 1
ATOM 7092 C C . CYS D 1 160 ? 31.586 55.743 80.507 1.00 22.45 157 CYS D C 1
ATOM 7093 O O . CYS D 1 160 ? 31.103 55.101 79.572 1.00 22.86 157 CYS D O 1
ATOM 7096 N N . GLU D 1 161 ? 30.917 56.020 81.633 1.00 22.93 158 GLU D N 1
ATOM 7097 C CA . GLU D 1 161 ? 29.529 55.646 81.825 1.00 23.89 158 GLU D CA 1
ATOM 7098 C C . GLU D 1 161 ? 28.631 56.239 80.734 1.00 22.88 158 GLU D C 1
ATOM 7099 O O . GLU D 1 161 ? 27.853 55.506 80.125 1.00 23.18 158 GLU D O 1
ATOM 7121 N N . LEU D 1 164 ? 29.351 54.467 77.344 1.00 22.46 161 LEU D N 1
ATOM 7122 C CA . LEU D 1 164 ? 29.067 53.024 77.310 1.00 24.04 161 LEU D CA 1
ATOM 7123 C C . LEU D 1 164 ? 27.576 52.734 77.481 1.00 24.60 161 LEU D C 1
ATOM 7124 O O . LEU D 1 164 ? 27.085 51.759 76.919 1.00 25.54 161 LEU D O 1
ATOM 7129 N N . THR D 1 165 ? 26.847 53.574 78.222 1.00 25.36 162 THR D N 1
ATOM 7130 C CA . THR D 1 165 ? 25.415 53.408 78.350 1.00 26.67 162 THR D CA 1
ATOM 7131 C C . THR D 1 165 ? 24.623 54.127 77.257 1.00 27.12 162 THR D C 1
ATOM 7132 O O . THR D 1 165 ? 23.493 53.751 76.976 1.00 27.84 162 THR D O 1
ATOM 7136 N N . SER D 1 166 ? 25.207 55.193 76.691 1.00 27.05 163 SER D N 1
ATOM 7137 C CA . SER D 1 166 ? 24.552 56.080 75.732 1.00 26.69 163 SER D CA 1
ATOM 7138 C C . SER D 1 166 ? 23.460 56.974 76.331 1.00 27.76 163 SER D C 1
ATOM 7139 O O . SER D 1 166 ? 22.845 57.729 75.587 1.00 27.99 163 SER D O 1
ATOM 7142 N N . THR D 1 167 ? 23.214 56.882 77.642 1.00 28.10 164 THR D N 1
ATOM 7143 C CA . THR D 1 167 ? 22.137 57.603 78.304 1.00 29.60 164 THR D CA 1
ATOM 7144 C C . THR D 1 167 ? 22.559 59.065 78.466 1.00 28.85 164 THR D C 1
ATOM 7145 O O . THR D 1 167 ? 23.686 59.335 78.922 1.00 28.03 164 THR D O 1
ATOM 7149 N N . PRO D 1 168 ? 21.675 60.012 78.097 1.00 28.52 165 PRO D N 1
ATOM 7150 C CA . PRO D 1 168 ? 22.037 61.401 78.286 1.00 28.82 165 PRO D CA 1
ATOM 7151 C C . PRO D 1 168 ? 21.780 61.846 79.728 1.00 29.17 165 PRO D C 1
ATOM 7152 O O . PRO D 1 168 ? 21.133 61.132 80.494 1.00 30.46 165 PRO D O 1
ATOM 7156 N N . ILE D 1 169 ? 22.369 62.973 80.118 1.00 28.89 166 ILE D N 1
ATOM 7157 C CA . ILE D 1 169 ? 22.127 63.537 81.442 1.00 28.82 166 ILE D CA 1
ATOM 7158 C C . ILE D 1 169 ? 21.370 64.847 81.225 1.00 29.35 166 ILE D C 1
ATOM 7159 O O . ILE D 1 169 ? 21.425 65.434 80.156 1.00 29.02 166 ILE D O 1
ATOM 7164 N N . THR D 1 170 ? 20.664 65.299 82.239 1.00 30.28 167 THR D N 1
ATOM 7165 C CA . THR D 1 170 ? 19.954 66.546 82.163 1.00 30.26 167 THR D CA 1
ATOM 7166 C C . THR D 1 170 ? 20.888 67.730 82.309 1.00 29.73 167 THR D C 1
ATOM 7167 O O . THR D 1 170 ? 21.992 67.595 82.813 1.00 28.57 167 THR D O 1
ATOM 7171 N N . GLY D 1 171 ? 20.406 68.914 81.951 1.00 29.61 168 GLY D N 1
ATOM 7172 C CA . GLY D 1 171 ? 21.157 70.146 82.195 1.00 28.80 168 GLY D CA 1
ATOM 7173 C C . GLY D 1 171 ? 21.577 70.329 83.650 1.00 27.96 168 GLY D C 1
ATOM 7174 O O . GLY D 1 171 ? 22.707 70.735 83.930 1.00 26.63 168 GLY D O 1
ATOM 7175 N N . ALA D 1 172 ? 20.681 70.028 84.582 1.00 27.70 169 ALA D N 1
ATOM 7176 C CA . ALA D 1 172 ? 20.982 70.125 86.040 1.00 27.57 169 ALA D CA 1
ATOM 7177 C C . ALA D 1 172 ? 22.140 69.185 86.447 1.00 27.27 169 ALA D C 1
ATOM 7178 O O . ALA D 1 172 ? 23.070 69.574 87.148 1.00 26.31 169 ALA D O 1
ATOM 7180 N N . GLU D 1 173 ? 22.093 67.953 85.960 1.00 27.69 170 GLU D N 1
ATOM 7181 C CA . GLU D 1 173 ? 23.198 67.012 86.159 1.00 28.55 170 GLU D CA 1
ATOM 7182 C C . GLU D 1 173 ? 24.484 67.441 85.465 1.00 26.72 170 GLU D C 1
ATOM 7183 O O . GLU D 1 173 ? 25.581 67.277 86.013 1.00 25.56 170 GLU D O 1
ATOM 7189 N N . ALA D 1 174 ? 24.376 67.935 84.239 1.00 25.66 171 ALA D N 1
ATOM 7190 C CA . ALA D 1 174 ? 25.578 68.420 83.527 1.00 24.20 171 ALA D CA 1
ATOM 7191 C C . ALA D 1 174 ? 26.258 69.540 84.308 1.00 24.70 171 ALA D C 1
ATOM 7192 O O . ALA D 1 174 ? 27.491 69.628 84.351 1.00 24.80 171 ALA D O 1
ATOM 7194 N N . LEU D 1 175 ? 25.454 70.372 84.990 1.00 26.12 172 LEU D N 1
ATOM 7195 C CA . LEU D 1 175 ? 26.016 71.392 85.868 1.00 26.01 172 LEU D CA 1
ATOM 7196 C C . LEU D 1 175 ? 26.775 70.731 87.037 1.00 26.16 172 LEU D C 1
ATOM 7197 O O . LEU D 1 175 ? 27.904 71.119 87.338 1.00 25.18 172 LEU D O 1
ATOM 7202 N N . LYS D 1 176 ? 26.160 69.758 87.697 1.00 26.68 173 LYS D N 1
ATOM 7203 C CA . LYS D 1 176 ? 26.822 69.065 88.814 1.00 27.67 173 LYS D CA 1
ATOM 7204 C C . LYS D 1 176 ? 28.169 68.490 88.381 1.00 25.31 173 LYS D C 1
ATOM 7205 O O . LYS D 1 176 ? 29.131 68.568 89.121 1.00 25.83 173 LYS D O 1
ATOM 7211 N N . TRP D 1 177 ? 28.219 67.914 87.190 1.00 24.62 174 TRP D N 1
ATOM 7212 C CA . TRP D 1 177 ? 29.415 67.196 86.711 1.00 23.71 174 TRP D CA 1
ATOM 7213 C C . TRP D 1 177 ? 30.420 68.081 85.995 1.00 24.14 174 TRP D C 1
ATOM 7214 O O . TRP D 1 177 ? 31.420 67.582 85.538 1.00 23.47 174 TRP D O 1
ATOM 7225 N N . GLY D 1 178 ? 30.130 69.358 85.830 1.00 23.71 175 GLY D N 1
ATOM 7226 C CA . GLY D 1 178 ? 31.067 70.286 85.182 1.00 23.99 175 GLY D CA 1
ATOM 7227 C C . GLY D 1 178 ? 31.047 70.289 83.675 1.00 24.52 175 GLY D C 1
ATOM 7228 O O . GLY D 1 178 ? 32.022 70.711 83.044 1.00 23.47 175 GLY D O 1
ATOM 7229 N N . LEU D 1 179 ? 29.946 69.814 83.096 1.00 23.95 176 LEU D N 1
ATOM 7230 C CA . LEU D 1 179 ? 29.817 69.817 81.656 1.00 24.03 176 LEU D CA 1
ATOM 7231 C C . LEU D 1 179 ? 29.173 71.134 81.110 1.00 23.91 176 LEU D C 1
ATOM 7232 O O . LEU D 1 179 ? 29.310 71.451 79.908 1.00 25.02 176 LEU D O 1
ATOM 7237 N N . VAL D 1 180 ? 28.478 71.889 81.962 1.00 24.56 177 VAL D N 1
ATOM 7238 C CA . VAL D 1 180 ? 28.006 73.229 81.646 1.00 24.75 177 VAL D CA 1
ATOM 7239 C C . VAL D 1 180 ? 28.388 74.142 82.803 1.00 25.14 177 VAL D C 1
ATOM 7240 O O . VAL D 1 180 ? 28.765 73.659 83.894 1.00 24.52 177 VAL D O 1
ATOM 7244 N N . ASN D 1 181 ? 28.394 75.434 82.509 1.00 25.87 178 ASN D N 1
ATOM 7245 C CA . ASN D 1 181 ? 28.671 76.508 83.460 1.00 27.16 178 ASN D CA 1
ATOM 7246 C C . ASN D 1 181 ? 27.540 76.851 84.364 1.00 27.88 178 ASN D C 1
ATOM 7247 O O . ASN D 1 181 ? 27.765 77.264 85.489 1.00 28.34 178 ASN D O 1
ATOM 7252 N N . GLY D 1 182 ? 26.320 76.751 83.854 1.00 28.64 179 GLY D N 1
ATOM 7253 C CA . GLY D 1 182 ? 25.144 77.243 84.599 1.00 29.33 179 GLY D CA 1
ATOM 7254 C C . GLY D 1 182 ? 23.888 76.829 83.886 1.00 30.83 179 GLY D C 1
ATOM 7255 O O . GLY D 1 182 ? 23.938 76.395 82.718 1.00 29.40 179 GLY D O 1
ATOM 7256 N N . VAL D 1 183 ? 22.776 76.941 84.595 1.00 31.98 180 VAL D N 1
ATOM 7257 C CA . VAL D 1 183 ? 21.469 76.613 84.065 1.00 34.05 180 VAL D CA 1
ATOM 7258 C C . VAL D 1 183 ? 20.601 77.832 84.249 1.00 35.04 180 VAL D C 1
ATOM 7259 O O . VAL D 1 183 ? 20.750 78.539 85.244 1.00 35.19 180 VAL D O 1
ATOM 7263 N N . PHE D 1 184 ? 19.739 78.088 83.269 1.00 35.99 181 PHE D N 1
ATOM 7264 C CA . PHE D 1 184 ? 18.755 79.159 83.382 1.00 37.08 181 PHE D CA 1
ATOM 7265 C C . PHE D 1 184 ? 17.350 78.637 83.063 1.00 39.14 181 PHE D C 1
ATOM 7266 O O . PHE D 1 184 ? 17.192 77.596 82.411 1.00 38.01 181 PHE D O 1
ATOM 7274 N N . ALA D 1 185 ? 16.318 79.378 83.502 1.00 41.63 182 ALA D N 1
ATOM 7275 C CA . ALA D 1 185 ? 14.930 78.988 83.224 1.00 43.55 182 ALA D CA 1
ATOM 7276 C C . ALA D 1 185 ? 14.701 78.988 81.727 1.00 44.61 182 ALA D C 1
ATOM 7277 O O . ALA D 1 185 ? 15.252 79.831 81.032 1.00 44.36 182 ALA D O 1
ATOM 7279 N N . GLU D 1 186 ? 13.901 78.048 81.230 1.00 46.42 183 GLU D N 1
ATOM 7280 C CA . GLU D 1 186 ? 13.545 78.001 79.792 1.00 48.93 183 GLU D CA 1
ATOM 7281 C C . GLU D 1 186 ? 12.979 79.350 79.300 1.00 49.10 183 GLU D C 1
ATOM 7282 O O . GLU D 1 186 ? 13.234 79.781 78.180 1.00 48.56 183 GLU D O 1
ATOM 7288 N N . GLU D 1 187 ? 12.247 80.020 80.173 1.00 50.64 184 GLU D N 1
ATOM 7289 C CA . GLU D 1 187 ? 11.452 81.193 79.790 1.00 51.95 184 GLU D CA 1
ATOM 7290 C C . GLU D 1 187 ? 12.369 82.367 79.389 1.00 51.04 184 GLU D C 1
ATOM 7291 O O . GLU D 1 187 ? 12.050 83.131 78.483 1.00 51.06 184 GLU D O 1
ATOM 7297 N N . THR D 1 188 ? 13.526 82.466 80.041 1.00 49.00 185 THR D N 1
ATOM 7298 C CA . THR D 1 188 ? 14.437 83.598 79.880 1.00 48.12 185 THR D CA 1
ATOM 7299 C C . THR D 1 188 ? 15.874 83.166 79.542 1.00 45.92 185 THR D C 1
ATOM 7300 O O . THR D 1 188 ? 16.816 83.928 79.653 1.00 44.69 185 THR D O 1
ATOM 7304 N N . PHE D 1 189 ? 16.007 81.933 79.102 1.00 45.13 186 PHE D N 1
ATOM 7305 C CA . PHE D 1 189 ? 17.282 81.323 78.844 1.00 43.55 186 PHE D CA 1
ATOM 7306 C C . PHE D 1 189 ? 18.252 82.065 77.907 1.00 43.06 186 PHE D C 1
ATOM 7307 O O . PHE D 1 189 ? 19.418 82.322 78.253 1.00 42.01 186 PHE D O 1
ATOM 7315 N N . LEU D 1 190 ? 17.805 82.375 76.699 1.00 43.45 187 LEU D N 1
ATOM 7316 C CA . LEU D 1 190 ? 18.655 83.147 75.781 1.00 43.23 187 LEU D CA 1
ATOM 7317 C C . LEU D 1 190 ? 19.070 84.512 76.364 1.00 42.44 187 LEU D C 1
ATOM 7318 O O . LEU D 1 190 ? 20.240 84.907 76.276 1.00 40.13 187 LEU D O 1
ATOM 7323 N N . ASP D 1 191 ? 18.116 85.234 76.957 1.00 42.65 188 ASP D N 1
ATOM 7324 C CA . ASP D 1 191 ? 18.390 86.592 77.471 1.00 43.14 188 ASP D CA 1
ATOM 7325 C C . ASP D 1 191 ? 19.311 86.558 78.696 1.00 41.09 188 ASP D C 1
ATOM 7326 O O . ASP D 1 191 ? 20.135 87.456 78.854 1.00 40.02 188 ASP D O 1
ATOM 7331 N N . ASP D 1 192 ? 19.137 85.558 79.569 1.00 39.34 189 ASP D N 1
ATOM 7332 C CA . ASP D 1 192 ? 20.041 85.352 80.707 1.00 38.16 189 ASP D CA 1
ATOM 7333 C C . ASP D 1 192 ? 21.457 85.033 80.230 1.00 36.56 189 ASP D C 1
ATOM 7334 O O . ASP D 1 192 ? 22.431 85.476 80.831 1.00 34.81 189 ASP D O 1
ATOM 7339 N N . THR D 1 193 ? 21.557 84.235 79.177 1.00 35.21 190 THR D N 1
ATOM 7340 C CA . THR D 1 193 ? 22.858 83.939 78.580 1.00 33.93 190 THR D CA 1
ATOM 7341 C C . THR D 1 193 ? 23.471 85.201 77.962 1.00 34.64 190 THR D C 1
ATOM 7342 O O . THR D 1 193 ? 24.670 85.451 78.051 1.00 32.65 190 THR D O 1
ATOM 7346 N N . LEU D 1 194 ? 22.635 86.022 77.350 1.00 35.37 191 LEU D N 1
ATOM 7347 C CA . LEU D 1 194 ? 23.098 87.269 76.771 1.00 35.92 191 LEU D CA 1
ATOM 7348 C C . LEU D 1 194 ? 23.601 88.246 77.826 1.00 35.83 191 LEU D C 1
ATOM 7349 O O . LEU D 1 194 ? 24.450 89.068 77.517 1.00 36.27 191 LEU D O 1
ATOM 7354 N N . LYS D 1 195 ? 23.065 88.183 79.043 1.00 36.25 192 LYS D N 1
ATOM 7355 C CA . LYS D 1 195 ? 23.532 89.022 80.140 1.00 37.51 192 LYS D CA 1
ATOM 7356 C C . LYS D 1 195 ? 24.978 88.694 80.508 1.00 35.56 192 LYS D C 1
ATOM 7357 O O . LYS D 1 195 ? 25.752 89.578 80.931 1.00 36.06 192 LYS D O 1
ATOM 7363 N N . VAL D 1 196 ? 25.336 87.426 80.358 1.00 34.28 193 VAL D N 1
ATOM 7364 C CA . VAL D 1 196 ? 26.715 86.995 80.622 1.00 32.63 193 VAL D CA 1
ATOM 7365 C C . VAL D 1 196 ? 27.582 87.530 79.488 1.00 31.23 193 VAL D C 1
ATOM 7366 O O . VAL D 1 196 ? 28.639 88.132 79.731 1.00 31.22 193 VAL D O 1
ATOM 7370 N N . ALA D 1 197 ? 27.131 87.342 78.252 1.00 30.35 194 ALA D N 1
ATOM 7371 C CA . ALA D 1 197 ? 27.853 87.845 77.068 1.00 30.98 194 ALA D CA 1
ATOM 7372 C C . ALA D 1 197 ? 28.150 89.351 77.178 1.00 32.05 194 ALA D C 1
ATOM 7373 O O . ALA D 1 197 ? 29.244 89.795 76.840 1.00 31.43 194 ALA D O 1
ATOM 7375 N N . LYS D 1 198 ? 27.182 90.103 77.694 1.00 33.89 195 LYS D N 1
ATOM 7376 C CA . LYS D 1 198 ? 27.302 91.556 77.821 1.00 35.78 195 LYS D CA 1
ATOM 7377 C C . LYS D 1 198 ? 28.375 91.928 78.852 1.00 35.13 195 LYS D C 1
ATOM 7378 O O . LYS D 1 198 ? 29.158 92.840 78.608 1.00 34.04 195 LYS D O 1
ATOM 7384 N N . GLN D 1 199 ? 28.446 91.203 79.975 1.00 34.80 196 GLN D N 1
ATOM 7385 C CA . GLN D 1 199 ? 29.498 91.484 80.976 1.00 34.65 196 GLN D CA 1
ATOM 7386 C C . GLN D 1 199 ? 30.887 91.236 80.369 1.00 32.72 196 GLN D C 1
ATOM 7387 O O . GLN D 1 199 ? 31.807 91.984 80.596 1.00 31.88 196 GLN D O 1
ATOM 7393 N N . ILE D 1 200 ? 31.008 90.179 79.576 1.00 30.93 197 ILE D N 1
ATOM 7394 C CA . ILE D 1 200 ? 32.254 89.821 78.942 1.00 29.57 197 ILE D CA 1
ATOM 7395 C C . ILE D 1 200 ? 32.630 90.814 77.852 1.00 29.84 197 ILE D C 1
ATOM 7396 O O . ILE D 1 200 ? 33.802 91.167 77.692 1.00 29.14 197 ILE D O 1
ATOM 7401 N N . ALA D 1 201 ? 31.632 91.306 77.118 1.00 30.47 198 ALA D N 1
ATOM 7402 C CA . ALA D 1 201 ? 31.900 92.284 76.060 1.00 31.99 198 ALA D CA 1
ATOM 7403 C C . ALA D 1 201 ? 32.455 93.607 76.601 1.00 32.59 198 ALA D C 1
ATOM 7404 O O . ALA D 1 201 ? 33.065 94.364 75.853 1.00 33.21 198 ALA D O 1
ATOM 7406 N N . GLY D 1 202 ? 32.231 93.891 77.883 1.00 33.53 199 GLY D N 1
ATOM 7407 C CA . GLY D 1 202 ? 32.821 95.078 78.534 1.00 33.82 199 GLY D CA 1
ATOM 7408 C C . GLY D 1 202 ? 34.334 95.051 78.824 1.00 33.87 199 GLY D C 1
ATOM 7409 O O . GLY D 1 202 ? 34.915 96.089 79.205 1.00 33.37 199 GLY D O 1
ATOM 7410 N N . LYS D 1 203 ? 34.982 93.898 78.645 1.00 32.48 200 LYS D N 1
ATOM 7411 C CA . LYS D 1 203 ? 36.410 93.737 78.941 1.00 32.61 200 LYS D CA 1
ATOM 7412 C C . LYS D 1 203 ? 37.308 94.145 77.772 1.00 33.49 200 LYS D C 1
ATOM 7413 O O . LYS D 1 203 ? 36.866 94.151 76.619 1.00 33.51 200 LYS D O 1
ATOM 7419 N N . SER D 1 204 ? 38.566 94.495 78.066 1.00 33.67 201 SER D N 1
ATOM 7420 C CA . SER D 1 204 ? 39.464 94.871 76.987 1.00 35.12 201 SER D CA 1
ATOM 7421 C C . SER D 1 204 ? 39.778 93.628 76.163 1.00 34.66 201 SER D C 1
ATOM 7422 O O . SER D 1 204 ? 40.061 92.570 76.727 1.00 35.11 201 SER D O 1
ATOM 7425 N N . PRO D 1 205 ? 39.701 93.736 74.830 1.00 34.11 202 PRO D N 1
ATOM 7426 C CA . PRO D 1 205 ? 39.929 92.573 73.970 1.00 32.57 202 PRO D CA 1
ATOM 7427 C C . PRO D 1 205 ? 41.233 91.849 74.225 1.00 30.18 202 PRO D C 1
ATOM 7428 O O . PRO D 1 205 ? 41.228 90.623 74.241 1.00 29.46 202 PRO D O 1
ATOM 7432 N N . ALA D 1 206 ? 42.322 92.575 74.464 1.00 27.96 203 ALA D N 1
ATOM 7433 C CA . ALA D 1 206 ? 43.601 91.948 74.719 1.00 27.32 203 ALA D CA 1
ATOM 7434 C C . ALA D 1 206 ? 43.556 91.036 75.950 1.00 25.85 203 ALA D C 1
ATOM 7435 O O . ALA D 1 206 ? 44.179 89.976 75.943 1.00 25.79 203 ALA D O 1
ATOM 7437 N N . THR D 1 207 ? 42.847 91.455 77.000 1.00 25.53 204 THR D N 1
ATOM 7438 C CA . THR D 1 207 ? 42.700 90.604 78.192 1.00 23.71 204 THR D CA 1
ATOM 7439 C C . THR D 1 207 ? 41.825 89.385 77.926 1.00 23.24 204 THR D C 1
ATOM 7440 O O . THR D 1 207 ? 42.114 88.304 78.437 1.00 23.11 204 THR D O 1
ATOM 7444 N N . ALA D 1 208 ? 40.753 89.535 77.146 1.00 24.28 205 ALA D N 1
ATOM 7445 C CA . ALA D 1 208 ? 39.910 88.387 76.867 1.00 24.36 205 ALA D CA 1
ATOM 7446 C C . ALA D 1 208 ? 40.677 87.380 76.048 1.00 24.64 205 ALA D C 1
ATOM 7447 O O . ALA D 1 208 ? 40.596 86.195 76.282 1.00 25.16 205 ALA D O 1
ATOM 7449 N N . ARG D 1 209 ? 41.373 87.862 75.034 1.00 25.82 206 ARG D N 1
ATOM 7450 C CA . ARG D 1 209 ? 42.251 87.034 74.205 1.00 26.39 206 ARG D CA 1
ATOM 7451 C C . ARG D 1 209 ? 43.311 86.294 75.053 1.00 24.73 206 ARG D C 1
ATOM 7452 O O . ARG D 1 209 ? 43.541 85.098 74.891 1.00 24.57 206 ARG D O 1
ATOM 7460 N N . ALA D 1 210 ? 43.929 87.017 75.962 1.00 23.36 207 ALA D N 1
ATOM 7461 C CA . ALA D 1 210 ? 44.929 86.453 76.860 1.00 22.71 207 ALA D CA 1
ATOM 7462 C C . ALA D 1 210 ? 44.348 85.280 77.703 1.00 21.96 207 ALA D C 1
ATOM 7463 O O . ALA D 1 210 ? 44.925 84.210 77.782 1.00 22.32 207 ALA D O 1
ATOM 7465 N N . VAL D 1 211 ? 43.188 85.494 78.309 1.00 21.76 208 VAL D N 1
ATOM 7466 C CA . VAL D 1 211 ? 42.524 84.481 79.091 1.00 20.52 208 VAL D CA 1
ATOM 7467 C C . VAL D 1 211 ? 42.240 83.250 78.251 1.00 20.88 208 VAL D C 1
ATOM 7468 O O . VAL D 1 211 ? 42.620 82.163 78.662 1.00 21.55 208 VAL D O 1
ATOM 7472 N N . LEU D 1 212 ? 41.664 83.412 77.058 1.00 21.65 209 LEU D N 1
ATOM 7473 C CA . LEU D 1 212 ? 41.426 82.281 76.175 1.00 21.79 209 LEU D CA 1
ATOM 7474 C C . LEU D 1 212 ? 42.693 81.487 75.855 1.00 22.33 209 LEU D C 1
ATOM 7475 O O . LEU D 1 212 ? 42.691 80.234 75.889 1.00 22.66 209 LEU D O 1
ATOM 7480 N N . GLU D 1 213 ? 43.765 82.183 75.510 1.00 22.70 210 GLU D N 1
ATOM 7481 C CA . GLU D 1 213 ? 45.013 81.503 75.184 1.00 23.83 210 GLU D CA 1
ATOM 7482 C C . GLU D 1 213 ? 45.566 80.731 76.395 1.00 22.04 210 GLU D C 1
ATOM 7483 O O . GLU D 1 213 ? 45.951 79.562 76.292 1.00 21.77 210 GLU D O 1
ATOM 7489 N N . LEU D 1 214 ? 45.551 81.374 77.544 1.00 20.84 211 LEU D N 1
ATOM 7490 C CA . LEU D 1 214 ? 46.133 80.760 78.755 1.00 20.37 211 LEU D CA 1
ATOM 7491 C C . LEU D 1 214 ? 45.325 79.537 79.233 1.00 19.81 211 LEU D C 1
ATOM 7492 O O . LEU D 1 214 ? 45.870 78.667 79.861 1.00 19.41 211 LEU D O 1
ATOM 7497 N N . LEU D 1 215 ? 44.040 79.472 78.898 1.00 20.39 212 LEU D N 1
ATOM 7498 C CA . LEU D 1 215 ? 43.219 78.317 79.242 1.00 20.95 212 LEU D CA 1
ATOM 7499 C C . LEU D 1 215 ? 43.542 77.100 78.393 1.00 23.20 212 LEU D C 1
ATOM 7500 O O . LEU D 1 215 ? 43.154 75.988 78.763 1.00 22.86 212 LEU D O 1
ATOM 7505 N N . GLN D 1 216 ? 44.254 77.276 77.276 1.00 23.60 213 GLN D N 1
ATOM 7506 C CA . GLN D 1 216 ? 44.529 76.163 76.357 1.00 24.30 213 GLN D CA 1
ATOM 7507 C C . GLN D 1 216 ? 45.679 75.264 76.805 1.00 22.84 213 GLN D C 1
ATOM 7508 O O . GLN D 1 216 ? 45.959 74.216 76.196 1.00 22.25 213 GLN D O 1
ATOM 7514 N N . THR D 1 217 ? 46.361 75.623 77.892 1.00 24.16 214 THR D N 1
ATOM 7515 C CA . THR D 1 217 ? 47.467 74.832 78.363 1.00 22.63 214 THR D CA 1
ATOM 7516 C C . THR D 1 217 ? 47.103 73.433 78.868 1.00 23.98 214 THR D C 1
ATOM 7517 O O . THR D 1 217 ? 47.997 72.649 79.104 1.00 24.55 214 THR D O 1
ATOM 7521 N N . THR D 1 218 ? 45.824 73.094 79.048 1.00 24.38 215 THR D N 1
ATOM 7522 C CA . THR D 1 218 ? 45.490 71.724 79.373 1.00 26.95 215 THR D CA 1
ATOM 7523 C C . THR D 1 218 ? 45.364 70.875 78.153 1.00 26.72 215 THR D C 1
ATOM 7524 O O . THR D 1 218 ? 45.217 69.664 78.255 1.00 30.32 215 THR D O 1
ATOM 7528 N N . LYS D 1 219 ? 45.496 71.458 76.978 1.00 24.65 216 LYS D N 1
ATOM 7529 C CA . LYS D 1 219 ? 45.491 70.638 75.779 1.00 24.01 216 LYS D CA 1
ATOM 7530 C C . LYS D 1 219 ? 46.883 70.097 75.466 1.00 23.73 216 LYS D C 1
ATOM 7531 O O . LYS D 1 219 ? 47.667 70.731 74.750 1.00 24.13 216 LYS D O 1
ATOM 7537 N N . SER D 1 220 ? 47.136 68.908 76.010 1.00 22.07 217 SER D N 1
ATOM 7538 C CA . SER D 1 220 ? 48.428 68.240 75.990 1.00 21.23 217 SER D CA 1
ATOM 7539 C C . SER D 1 220 ? 48.691 67.515 74.678 1.00 20.51 217 SER D C 1
ATOM 7540 O O . SER D 1 220 ? 47.765 67.274 73.895 1.00 20.84 217 SER D O 1
ATOM 7543 N N . SER D 1 221 ? 49.911 67.046 74.490 1.00 19.96 218 SER D N 1
ATOM 7544 C CA . SER D 1 221 ? 50.160 66.166 73.368 1.00 20.64 218 SER D CA 1
ATOM 7545 C C . SER D 1 221 ? 49.418 64.832 73.478 1.00 20.29 218 SER D C 1
ATOM 7546 O O . SER D 1 221 ? 49.014 64.280 72.465 1.00 18.59 218 SER D O 1
ATOM 7549 N N . HIS D 1 222 ? 49.175 64.343 74.703 1.00 19.04 219 HIS D N 1
ATOM 7550 C CA . HIS D 1 222 ? 48.329 63.162 74.859 1.00 19.83 219 HIS D CA 1
ATOM 7551 C C . HIS D 1 222 ? 46.896 63.370 74.337 1.00 18.82 219 HIS D C 1
ATOM 7552 O O . HIS D 1 222 ? 46.296 62.462 73.759 1.00 19.73 219 HIS D O 1
ATOM 7559 N N . TYR D 1 223 ? 46.345 64.557 74.585 1.00 18.37 220 TYR D N 1
ATOM 7560 C CA . TYR D 1 223 ? 45.040 64.968 74.081 1.00 18.73 220 TYR D CA 1
ATOM 7561 C C . TYR D 1 223 ? 45.038 64.917 72.544 1.00 19.38 220 TYR D C 1
ATOM 7562 O O . TYR D 1 223 ? 44.156 64.316 71.899 1.00 20.67 220 TYR D O 1
ATOM 7571 N N . TYR D 1 224 ? 46.013 65.595 71.967 1.00 19.62 221 TYR D N 1
ATOM 7572 C CA . TYR D 1 224 ? 46.028 65.727 70.534 1.00 19.81 221 TYR D CA 1
ATOM 7573 C C . TYR D 1 224 ? 46.189 64.367 69.862 1.00 21.21 221 TYR D C 1
ATOM 7574 O O . TYR D 1 224 ? 45.545 64.122 68.824 1.00 21.46 221 TYR D O 1
ATOM 7583 N N . GLU D 1 225 ? 47.065 63.505 70.401 1.00 20.48 222 GLU D N 1
ATOM 7584 C CA . GLU D 1 225 ? 47.229 62.170 69.867 1.00 22.65 222 GLU D CA 1
ATOM 7585 C C . GLU D 1 225 ? 45.971 61.324 70.049 1.00 22.33 222 GLU D C 1
ATOM 7586 O O . GLU D 1 225 ? 45.643 60.506 69.205 1.00 22.57 222 GLU D O 1
ATOM 7592 N N . GLY D 1 226 ? 45.272 61.507 71.152 1.00 21.61 223 GLY D N 1
ATOM 7593 C CA . GLY D 1 226 ? 43.985 60.870 71.373 1.00 21.17 223 GLY D CA 1
ATOM 7594 C C . GLY D 1 226 ? 42.966 61.230 70.313 1.00 20.49 223 GLY D C 1
ATOM 7595 O O . GLY D 1 226 ? 42.226 60.369 69.826 1.00 20.54 223 GLY D O 1
ATOM 7596 N N . VAL D 1 227 ? 42.925 62.500 69.939 1.00 21.03 224 VAL D N 1
ATOM 7597 C CA . VAL D 1 227 ? 42.039 62.937 68.836 1.00 20.34 224 VAL D CA 1
ATOM 7598 C C . VAL D 1 227 ? 42.432 62.216 67.535 1.00 21.26 224 VAL D C 1
ATOM 7599 O O . VAL D 1 227 ? 41.532 61.787 66.787 1.00 21.82 224 VAL D O 1
ATOM 7603 N N . GLN D 1 228 ? 43.752 62.056 67.270 1.00 21.34 225 GLN D N 1
ATOM 7604 C CA . GLN D 1 228 ? 44.242 61.333 66.084 1.00 22.97 225 GLN D CA 1
ATOM 7605 C C . GLN D 1 228 ? 43.786 59.863 66.103 1.00 23.85 225 GLN D C 1
ATOM 7606 O O . GLN D 1 228 ? 43.290 59.308 65.108 1.00 23.17 225 GLN D O 1
ATOM 7612 N N . ARG D 1 229 ? 43.969 59.240 67.267 1.00 23.46 226 ARG D N 1
ATOM 7613 C CA . ARG D 1 229 ? 43.571 57.836 67.451 1.00 23.82 226 ARG D CA 1
ATOM 7614 C C . ARG D 1 229 ? 42.051 57.680 67.321 1.00 22.69 226 ARG D C 1
ATOM 7615 O O . ARG D 1 229 ? 41.570 56.708 66.743 1.00 22.56 226 ARG D O 1
ATOM 7623 N N . GLU D 1 230 ? 41.288 58.644 67.827 1.00 21.47 227 GLU D N 1
ATOM 7624 C CA . GLU D 1 230 ? 39.825 58.575 67.734 1.00 20.74 227 GLU D CA 1
ATOM 7625 C C . GLU D 1 230 ? 39.362 58.518 66.273 1.00 21.46 227 GLU D C 1
ATOM 7626 O O . GLU D 1 230 ? 38.520 57.698 65.948 1.00 21.35 227 GLU D O 1
ATOM 7632 N N . ALA D 1 231 ? 39.954 59.346 65.408 1.00 21.88 228 ALA D N 1
ATOM 7633 C CA . ALA D 1 231 ? 39.571 59.385 64.013 1.00 23.92 228 ALA D CA 1
ATOM 7634 C C . ALA D 1 231 ? 39.922 58.081 63.338 1.00 24.70 228 ALA D C 1
ATOM 7635 O O . ALA D 1 231 ? 39.143 57.580 62.515 1.00 25.72 228 ALA D O 1
ATOM 7637 N N . GLN D 1 232 ? 41.095 57.520 63.687 1.00 24.51 229 GLN D N 1
ATOM 7638 C CA . GLN D 1 232 ? 41.529 56.262 63.071 1.00 26.99 229 GLN D CA 1
ATOM 7639 C C . GLN D 1 232 ? 40.541 55.159 63.471 1.00 25.85 229 GLN D C 1
ATOM 7640 O O . GLN D 1 232 ? 39.992 54.424 62.614 1.00 25.61 229 GLN D O 1
ATOM 7646 N N . ILE D 1 233 ? 40.269 55.061 64.773 1.00 24.95 230 ILE D N 1
ATOM 7647 C CA . ILE D 1 233 ? 39.327 54.045 65.267 1.00 24.54 230 ILE D CA 1
ATOM 7648 C C . ILE D 1 233 ? 37.916 54.208 64.672 1.00 25.30 230 ILE D C 1
ATOM 7649 O O . ILE D 1 233 ? 37.286 53.211 64.302 1.00 26.76 230 ILE D O 1
ATOM 7654 N N . PHE D 1 234 ? 37.451 55.447 64.577 1.00 25.86 231 PHE D N 1
ATOM 7655 C CA . PHE D 1 234 ? 36.120 55.745 64.091 1.00 26.18 231 PHE D CA 1
ATOM 7656 C C . PHE D 1 234 ? 35.932 55.085 62.732 1.00 28.08 231 PHE D C 1
ATOM 7657 O O . PHE D 1 234 ? 34.959 54.388 62.491 1.00 27.97 231 PHE D O 1
ATOM 7665 N N . GLY D 1 235 ? 36.920 55.268 61.863 1.00 29.29 232 GLY D N 1
ATOM 7666 C CA . GLY D 1 235 ? 36.861 54.696 60.532 1.00 30.72 232 GLY D CA 1
ATOM 7667 C C . GLY D 1 235 ? 36.829 53.171 60.554 1.00 31.66 232 GLY D C 1
ATOM 7668 O O . GLY D 1 235 ? 36.088 52.570 59.790 1.00 32.67 232 GLY D O 1
ATOM 7669 N N . GLU D 1 236 ? 37.647 52.556 61.418 1.00 31.69 233 GLU D N 1
ATOM 7670 C CA . GLU D 1 236 ? 37.681 51.092 61.590 1.00 32.40 233 GLU D CA 1
ATOM 7671 C C . GLU D 1 236 ? 36.364 50.555 62.079 1.00 31.52 233 GLU D C 1
ATOM 7672 O O . GLU D 1 236 ? 35.851 49.558 61.529 1.00 31.76 233 GLU D O 1
ATOM 7678 N N . VAL D 1 237 ? 35.821 51.160 63.137 1.00 29.69 234 VAL D N 1
ATOM 7679 C CA . VAL D 1 237 ? 34.552 50.664 63.657 1.00 29.72 234 VAL D CA 1
ATOM 7680 C C . VAL D 1 237 ? 33.454 50.907 62.638 1.00 30.47 234 VAL D C 1
ATOM 7681 O O . VAL D 1 237 ? 32.563 50.062 62.476 1.00 29.97 234 VAL D O 1
ATOM 7685 N N . PHE D 1 238 ? 33.532 52.038 61.943 1.00 30.22 235 PHE D N 1
ATOM 7686 C CA . PHE D 1 238 ? 32.493 52.408 60.961 1.00 31.35 235 PHE D CA 1
ATOM 7687 C C . PHE D 1 238 ? 32.324 51.355 59.879 1.00 32.32 235 PHE D C 1
ATOM 7688 O O . PHE D 1 238 ? 31.188 50.994 59.532 1.00 32.07 235 PHE D O 1
ATOM 7696 N N . THR D 1 239 ? 33.436 50.843 59.362 1.00 33.19 236 THR D N 1
ATOM 7697 C CA . THR D 1 239 ? 33.353 49.850 58.245 1.00 35.61 236 THR D CA 1
ATOM 7698 C C . THR D 1 239 ? 33.257 48.396 58.675 1.00 34.98 236 THR D C 1
ATOM 7699 O O . THR D 1 239 ? 33.046 47.507 57.837 1.00 35.55 236 THR D O 1
ATOM 7703 N N . SER D 1 240 ? 33.415 48.145 59.974 1.00 33.36 237 SER D N 1
ATOM 7704 C CA . SER D 1 240 ? 33.269 46.809 60.545 1.00 33.25 237 SER D CA 1
ATOM 7705 C C . SER D 1 240 ? 31.844 46.265 60.450 1.00 34.03 237 SER D C 1
ATOM 7706 O O . SER D 1 240 ? 30.901 47.014 60.242 1.00 34.00 237 SER D O 1
ATOM 7709 N N . GLU D 1 241 ? 31.688 44.952 60.612 1.00 35.09 238 GLU D N 1
ATOM 7710 C CA . GLU D 1 241 ? 30.375 44.348 60.518 1.00 36.55 238 GLU D CA 1
ATOM 7711 C C . GLU D 1 241 ? 29.441 44.942 61.563 1.00 34.80 238 GLU D C 1
ATOM 7712 O O . GLU D 1 241 ? 28.305 45.287 61.260 1.00 33.51 238 GLU D O 1
ATOM 7718 N N . ASP D 1 242 ? 29.938 45.083 62.796 1.00 32.97 239 ASP D N 1
ATOM 7719 C CA . ASP D 1 242 ? 29.128 45.600 63.874 1.00 32.32 239 ASP D CA 1
ATOM 7720 C C . ASP D 1 242 ? 28.742 47.061 63.658 1.00 31.87 239 ASP D C 1
ATOM 7721 O O . ASP D 1 242 ? 27.660 47.464 64.051 1.00 31.64 239 ASP D O 1
ATOM 7726 N N . GLY D 1 243 ? 29.641 47.862 63.084 1.00 31.34 240 GLY D N 1
ATOM 7727 C CA . GLY D 1 243 ? 29.341 49.270 62.823 1.00 31.16 240 GLY D CA 1
ATOM 7728 C C . GLY D 1 243 ? 28.289 49.408 61.726 1.00 31.88 240 GLY D C 1
ATOM 7729 O O . GLY D 1 243 ? 27.387 50.242 61.830 1.00 31.16 240 GLY D O 1
ATOM 7730 N N . ARG D 1 244 ? 28.406 48.598 60.683 1.00 33.15 241 ARG D N 1
ATOM 7731 C CA . ARG D 1 244 ? 27.383 48.560 59.633 1.00 35.29 241 ARG D CA 1
ATOM 7732 C C . ARG D 1 244 ? 26.018 48.166 60.191 1.00 36.03 241 ARG D C 1
ATOM 7733 O O . ARG D 1 244 ? 25.008 48.780 59.839 1.00 35.80 241 ARG D O 1
ATOM 7741 N N . GLU D 1 245 ? 26.005 47.140 61.050 1.00 36.30 242 GLU D N 1
ATOM 7742 C CA . GLU D 1 245 ? 24.776 46.643 61.679 1.00 37.31 242 GLU D CA 1
ATOM 7743 C C . GLU D 1 245 ? 24.182 47.661 62.649 1.00 36.36 242 GLU D C 1
ATOM 7744 O O . GLU D 1 245 ? 22.966 47.867 62.675 1.00 37.48 242 GLU D O 1
ATOM 7750 N N . GLY D 1 246 ? 25.026 48.334 63.417 1.00 34.87 243 GLY D N 1
ATOM 7751 C CA . GLY D 1 246 ? 24.530 49.374 64.315 1.00 33.84 243 GLY D CA 1
ATOM 7752 C C . GLY D 1 246 ? 23.761 50.465 63.594 1.00 34.24 243 GLY D C 1
ATOM 7753 O O . GLY D 1 246 ? 22.674 50.866 64.029 1.00 34.36 243 GLY D O 1
ATOM 7754 N N . VAL D 1 247 ? 24.293 50.921 62.462 1.00 33.81 244 VAL D N 1
ATOM 7755 C CA . VAL D 1 247 ? 23.658 52.005 61.720 1.00 33.82 244 VAL D CA 1
ATOM 7756 C C . VAL D 1 247 ? 22.401 51.507 61.003 1.00 35.31 244 VAL D C 1
ATOM 7757 O O . VAL D 1 247 ? 21.351 52.128 61.109 1.00 35.67 244 VAL D O 1
ATOM 7761 N N . ALA D 1 248 ? 22.496 50.374 60.317 1.00 37.05 245 ALA D N 1
ATOM 7762 C CA . ALA D 1 248 ? 21.330 49.749 59.675 1.00 38.29 245 ALA D CA 1
ATOM 7763 C C . ALA D 1 248 ? 20.201 49.458 60.674 1.00 39.20 245 ALA D C 1
ATOM 7764 O O . ALA D 1 248 ? 19.035 49.685 60.361 1.00 40.58 245 ALA D O 1
ATOM 7766 N N . ALA D 1 249 ? 20.534 48.971 61.876 1.00 38.64 246 ALA D N 1
ATOM 7767 C CA . ALA D 1 249 ? 19.510 48.700 62.899 1.00 39.62 246 ALA D CA 1
ATOM 7768 C C . ALA D 1 249 ? 18.767 49.958 63.323 1.00 40.91 246 ALA D C 1
ATOM 7769 O O . ALA D 1 249 ? 17.547 49.936 63.448 1.00 41.63 246 ALA D O 1
ATOM 7771 N N . PHE D 1 250 ? 19.515 51.038 63.576 1.00 41.31 247 PHE D N 1
ATOM 7772 C CA . PHE D 1 250 ? 18.931 52.335 63.904 1.00 42.58 247 PHE D CA 1
ATOM 7773 C C . PHE D 1 250 ? 17.972 52.817 62.815 1.00 44.96 247 PHE D C 1
ATOM 7774 O O . PHE D 1 250 ? 16.837 53.226 63.124 1.00 45.78 247 PHE D O 1
ATOM 7782 N N . LEU D 1 251 ? 18.419 52.749 61.551 1.00 45.82 248 LEU D N 1
ATOM 7783 C CA . LEU D 1 251 ? 17.604 53.162 60.406 1.00 47.38 248 LEU D CA 1
ATOM 7784 C C . LEU D 1 251 ? 16.386 52.268 60.193 1.00 49.50 248 LEU D C 1
ATOM 7785 O O . LEU D 1 251 ? 15.393 52.733 59.636 1.00 51.35 248 LEU D O 1
ATOM 7790 N N . GLU D 1 252 ? 16.473 51.000 60.605 1.00 50.02 249 GLU D N 1
ATOM 7791 C CA . GLU D 1 252 ? 15.363 50.042 60.522 1.00 51.89 249 GLU D CA 1
ATOM 7792 C C . GLU D 1 252 ? 14.571 49.955 61.831 1.00 52.68 249 GLU D C 1
ATOM 7793 O O . GLU D 1 252 ? 13.728 49.092 61.981 1.00 53.08 249 GLU D O 1
ATOM 7799 N N . LYS D 1 253 ? 14.853 50.841 62.781 1.00 52.92 250 LYS D N 1
ATOM 7800 C CA . LYS D 1 253 ? 14.098 50.923 64.036 1.00 54.44 250 LYS D CA 1
ATOM 7801 C C . LYS D 1 253 ? 14.024 49.575 64.741 1.00 55.56 250 LYS D C 1
ATOM 7802 O O . LYS D 1 253 ? 12.939 49.105 65.090 1.00 56.52 250 LYS D O 1
ATOM 7808 N N . ARG D 1 254 ? 15.183 48.944 64.919 1.00 55.41 251 ARG D N 1
ATOM 7809 C CA . ARG D 1 254 ? 15.281 47.661 65.612 1.00 55.73 251 ARG D CA 1
ATOM 7810 C C . ARG D 1 254 ? 16.532 47.657 66.487 1.00 54.84 251 ARG D C 1
ATOM 7811 O O . ARG D 1 254 ? 17.322 48.608 66.469 1.00 54.14 251 ARG D O 1
ATOM 7819 N N . LYS D 1 255 ? 16.700 46.583 67.250 1.00 55.23 252 LYS D N 1
ATOM 7820 C CA . LYS D 1 255 ? 17.837 46.440 68.150 1.00 54.45 252 LYS D CA 1
ATOM 7821 C C . LYS D 1 255 ? 18.986 45.804 67.386 1.00 53.21 252 LYS D C 1
ATOM 7822 O O . LYS D 1 255 ? 18.781 44.818 66.676 1.00 53.32 252 LYS D O 1
ATOM 7828 N N . PRO D 1 256 ? 20.201 46.377 67.500 1.00 51.10 253 PRO D N 1
ATOM 7829 C CA . PRO D 1 256 ? 21.315 45.776 66.765 1.00 50.46 253 PRO D CA 1
ATOM 7830 C C . PRO D 1 256 ? 21.775 44.447 67.362 1.00 50.38 253 PRO D C 1
ATOM 7831 O O . PRO D 1 256 ? 21.674 44.226 68.572 1.00 50.36 253 PRO D O 1
ATOM 7835 N N . SER D 1 257 ? 22.300 43.590 66.503 1.00 50.42 254 SER D N 1
ATOM 7836 C CA . SER D 1 257 ? 22.864 42.316 66.920 1.00 50.85 254 SER D CA 1
ATOM 7837 C C . SER D 1 257 ? 24.373 42.363 66.670 1.00 49.28 254 SER D C 1
ATOM 7838 O O . SER D 1 257 ? 24.826 42.214 65.545 1.00 49.36 254 SER D O 1
ATOM 7841 N N . PHE D 1 258 ? 25.145 42.596 67.729 1.00 48.30 255 PHE D N 1
ATOM 7842 C CA . PHE D 1 258 ? 26.602 42.694 67.609 1.00 47.23 255 PHE D CA 1
ATOM 7843 C C . PHE D 1 258 ? 27.284 41.351 67.887 1.00 47.85 255 PHE D C 1
ATOM 7844 O O . PHE D 1 258 ? 26.933 40.664 68.834 1.00 47.83 255 PHE D O 1
ATOM 7852 N N . SER D 1 259 ? 28.282 41.013 67.080 1.00 48.62 256 SER D N 1
ATOM 7853 C CA . SER D 1 259 ? 28.983 39.745 67.197 1.00 50.38 256 SER D CA 1
ATOM 7854 C C . SER D 1 259 ? 30.508 39.866 67.255 1.00 50.52 256 SER D C 1
ATOM 7855 O O . SER D 1 259 ? 31.200 38.912 66.914 1.00 51.83 256 SER D O 1
ATOM 7858 N N . GLY D 1 260 ? 31.031 41.034 67.630 1.00 50.15 257 GLY D N 1
ATOM 7859 C CA . GLY D 1 260 ? 32.386 41.135 68.210 1.00 50.26 257 GLY D CA 1
ATOM 7860 C C . GLY D 1 260 ? 33.541 40.811 67.296 1.00 51.01 257 GLY D C 1
ATOM 7861 O O . GLY D 1 260 ? 33.519 41.169 66.120 1.00 52.23 257 GLY D O 1
ATOM 7870 N N . LEU E 1 5 ? 59.138 89.604 109.744 1.00 51.57 2 LEU E N 1
ATOM 7871 C CA . LEU E 1 5 ? 57.930 89.625 108.942 1.00 50.06 2 LEU E CA 1
ATOM 7872 C C . LEU E 1 5 ? 57.183 90.919 109.248 1.00 49.38 2 LEU E C 1
ATOM 7873 O O . LEU E 1 5 ? 56.842 91.185 110.406 1.00 50.03 2 LEU E O 1
ATOM 7878 N N . LYS E 1 6 ? 56.962 91.756 108.236 1.00 47.49 3 LYS E N 1
ATOM 7879 C CA . LYS E 1 6 ? 56.277 93.026 108.476 1.00 47.13 3 LYS E CA 1
ATOM 7880 C C . LYS E 1 6 ? 54.754 92.879 108.613 1.00 44.78 3 LYS E C 1
ATOM 7881 O O . LYS E 1 6 ? 54.151 93.422 109.532 1.00 44.93 3 LYS E O 1
ATOM 7887 N N . PHE E 1 7 ? 54.153 92.133 107.701 1.00 40.54 4 PHE E N 1
ATOM 7888 C CA . PHE E 1 7 ? 52.696 92.082 107.574 1.00 39.54 4 PHE E CA 1
ATOM 7889 C C . PHE E 1 7 ? 52.101 90.679 107.822 1.00 37.67 4 PHE E C 1
ATOM 7890 O O . PHE E 1 7 ? 50.918 90.463 107.595 1.00 37.81 4 PHE E O 1
ATOM 7898 N N . LEU E 1 8 ? 52.934 89.760 108.276 1.00 36.30 5 LEU E N 1
ATOM 7899 C CA . LEU E 1 8 ? 52.520 88.459 108.746 1.00 36.47 5 LEU E CA 1
ATOM 7900 C C . LEU E 1 8 ? 52.999 88.324 110.176 1.00 37.65 5 LEU E C 1
ATOM 7901 O O . LEU E 1 8 ? 54.118 88.756 110.527 1.00 38.13 5 LEU E O 1
ATOM 7906 N N . SER E 1 9 ? 52.141 87.776 111.018 1.00 36.83 6 SER E N 1
ATOM 7907 C CA . SER E 1 9 ? 52.602 87.337 112.312 1.00 37.45 6 SER E CA 1
ATOM 7908 C C . SER E 1 9 ? 52.304 85.847 112.348 1.00 36.70 6 SER E C 1
ATOM 7909 O O . SER E 1 9 ? 51.409 85.347 111.635 1.00 35.33 6 SER E O 1
ATOM 7912 N N . VAL E 1 10 ? 53.159 85.130 113.063 1.00 36.29 7 VAL E N 1
ATOM 7913 C CA . VAL E 1 10 ? 53.103 83.686 113.137 1.00 35.40 7 VAL E CA 1
ATOM 7914 C C . VAL E 1 10 ? 53.213 83.319 114.624 1.00 36.06 7 VAL E C 1
ATOM 7915 O O . VAL E 1 10 ? 54.136 83.798 115.334 1.00 35.93 7 VAL E O 1
ATOM 7919 N N . ARG E 1 11 ? 52.244 82.519 115.076 1.00 34.45 8 ARG E N 1
ATOM 7920 C CA . ARG E 1 11 ? 52.202 81.959 116.413 1.00 35.01 8 ARG E CA 1
ATOM 7921 C C . ARG E 1 11 ? 52.079 80.454 116.284 1.00 33.00 8 ARG E C 1
ATOM 7922 O O . ARG E 1 11 ? 51.127 79.943 115.637 1.00 30.80 8 ARG E O 1
ATOM 7930 N N . VAL E 1 12 ? 53.048 79.744 116.866 1.00 31.82 9 VAL E N 1
ATOM 7931 C CA . VAL E 1 12 ? 53.050 78.284 116.880 1.00 30.15 9 VAL E CA 1
ATOM 7932 C C . VAL E 1 12 ? 52.443 77.802 118.179 1.00 32.02 9 VAL E C 1
ATOM 7933 O O . VAL E 1 12 ? 52.851 78.218 119.263 1.00 31.10 9 VAL E O 1
ATOM 7937 N N . GLU E 1 13 ? 51.411 76.966 118.074 1.00 33.36 10 GLU E N 1
ATOM 7938 C CA . GLU E 1 13 ? 50.834 76.334 119.258 1.00 35.77 10 GLU E CA 1
ATOM 7939 C C . GLU E 1 13 ? 50.447 74.928 118.879 1.00 34.69 10 GLU E C 1
ATOM 7940 O O . GLU E 1 13 ? 49.779 74.726 117.848 1.00 32.88 10 GLU E O 1
ATOM 7946 N N . ASP E 1 14 ? 50.953 73.965 119.655 1.00 33.98 11 ASP E N 1
ATOM 7947 C CA . ASP E 1 14 ? 50.600 72.568 119.469 1.00 34.19 11 ASP E CA 1
ATOM 7948 C C . ASP E 1 14 ? 50.891 72.128 118.017 1.00 31.48 11 ASP E C 1
ATOM 7949 O O . ASP E 1 14 ? 50.079 71.439 117.371 1.00 31.31 11 ASP E O 1
ATOM 7954 N N . HIS E 1 15 ? 52.054 72.553 117.525 1.00 29.09 12 HIS E N 1
ATOM 7955 C CA . HIS E 1 15 ? 52.574 72.174 116.206 1.00 27.88 12 HIS E CA 1
ATOM 7956 C C . HIS E 1 15 ? 51.847 72.777 115.017 1.00 26.46 12 HIS E C 1
ATOM 7957 O O . HIS E 1 15 ? 52.200 72.479 113.878 1.00 25.67 12 HIS E O 1
ATOM 7964 N N . ILE E 1 16 ? 50.915 73.684 115.282 1.00 26.53 13 ILE E N 1
ATOM 7965 C CA . ILE E 1 16 ? 50.216 74.427 114.254 1.00 26.25 13 ILE E CA 1
ATOM 7966 C C . ILE E 1 16 ? 50.751 75.858 114.267 1.00 26.35 13 ILE E C 1
ATOM 7967 O O . ILE E 1 16 ? 50.665 76.574 115.274 1.00 26.34 13 ILE E O 1
ATOM 7972 N N . ALA E 1 17 ? 51.349 76.253 113.155 1.00 25.26 14 ALA E N 1
ATOM 7973 C CA . ALA E 1 17 ? 51.736 77.619 112.929 1.00 25.10 14 ALA E CA 1
ATOM 7974 C C . ALA E 1 17 ? 50.515 78.358 112.388 1.00 25.88 14 ALA E C 1
ATOM 7975 O O . ALA E 1 17 ? 50.078 78.093 111.257 1.00 25.79 14 ALA E O 1
ATOM 7977 N N . VAL E 1 18 ? 49.993 79.295 113.171 1.00 26.10 15 VAL E N 1
ATOM 7978 C CA . VAL E 1 18 ? 48.882 80.128 112.726 1.00 27.49 15 VAL E CA 1
ATOM 7979 C C . VAL E 1 18 ? 49.519 81.420 112.235 1.00 27.20 15 VAL E C 1
ATOM 7980 O O . VAL E 1 18 ? 50.114 82.164 113.005 1.00 27.95 15 VAL E O 1
ATOM 7984 N N . ALA E 1 19 ? 49.452 81.629 110.925 1.00 26.19 16 ALA E N 1
ATOM 7985 C CA . ALA E 1 19 ? 49.971 82.840 110.298 1.00 26.50 16 ALA E CA 1
ATOM 7986 C C . ALA E 1 19 ? 48.821 83.789 109.955 1.00 27.58 16 ALA E C 1
ATOM 7987 O O . ALA E 1 19 ? 47.889 83.441 109.182 1.00 28.75 16 ALA E O 1
ATOM 7989 N N . THR E 1 20 ? 48.881 84.996 110.505 1.00 28.70 17 THR E N 1
ATOM 7990 C CA . THR E 1 20 ? 47.851 86.012 110.287 1.00 29.78 17 THR E CA 1
ATOM 7991 C C . THR E 1 20 ? 48.395 87.115 109.377 1.00 29.84 17 THR E C 1
ATOM 7992 O O . THR E 1 20 ? 49.363 87.789 109.736 1.00 29.22 17 THR E O 1
ATOM 7996 N N . LEU E 1 21 ? 47.793 87.271 108.205 1.00 29.14 18 LEU E N 1
ATOM 7997 C CA . LEU E 1 21 ? 48.087 88.378 107.289 1.00 30.21 18 LEU E CA 1
ATOM 7998 C C . LEU E 1 21 ? 47.389 89.654 107.760 1.00 31.61 18 LEU E C 1
ATOM 7999 O O . LEU E 1 21 ? 46.161 89.682 107.923 1.00 32.26 18 LEU E O 1
ATOM 8004 N N . ASN E 1 22 ? 48.158 90.720 107.931 1.00 32.29 19 ASN E N 1
ATOM 8005 C CA . ASN E 1 22 ? 47.627 92.007 108.391 1.00 34.00 19 ASN E CA 1
ATOM 8006 C C . ASN E 1 22 ? 48.326 93.138 107.660 1.00 34.16 19 ASN E C 1
ATOM 8007 O O . ASN E 1 22 ? 49.266 93.725 108.177 1.00 35.15 19 ASN E O 1
ATOM 8012 N N . HIS E 1 23 ? 47.874 93.394 106.444 1.00 33.55 20 HIS E N 1
ATOM 8013 C CA . HIS E 1 23 ? 48.359 94.495 105.651 1.00 35.00 20 HIS E CA 1
ATOM 8014 C C . HIS E 1 23 ? 47.163 95.400 105.368 1.00 36.20 20 HIS E C 1
ATOM 8015 O O . HIS E 1 23 ? 46.433 95.237 104.394 1.00 34.98 20 HIS E O 1
ATOM 8022 N N . ALA E 1 24 ? 46.958 96.349 106.282 1.00 38.58 21 ALA E N 1
ATOM 8023 C CA . ALA E 1 24 ? 45.741 97.163 106.315 1.00 40.65 21 ALA E CA 1
ATOM 8024 C C . ALA E 1 24 ? 45.554 97.952 105.015 1.00 42.04 21 ALA E C 1
ATOM 8025 O O . ALA E 1 24 ? 46.522 98.390 104.416 1.00 42.96 21 ALA E O 1
ATOM 8027 N N . PRO E 1 25 ? 44.303 98.139 104.570 1.00 42.85 22 PRO E N 1
ATOM 8028 C CA . PRO E 1 25 ? 43.028 97.744 105.163 1.00 43.42 22 PRO E CA 1
ATOM 8029 C C . PRO E 1 25 ? 42.414 96.457 104.587 1.00 42.75 22 PRO E C 1
ATOM 8030 O O . PRO E 1 25 ? 41.445 95.913 105.158 1.00 44.06 22 PRO E O 1
ATOM 8034 N N . ALA E 1 26 ? 42.996 95.955 103.497 1.00 40.43 23 ALA E N 1
ATOM 8035 C CA . ALA E 1 26 ? 42.395 94.880 102.706 1.00 37.95 23 ALA E CA 1
ATOM 8036 C C . ALA E 1 26 ? 43.332 93.660 102.498 1.00 35.36 23 ALA E C 1
ATOM 8037 O O . ALA E 1 26 ? 43.001 92.732 101.711 1.00 33.93 23 ALA E O 1
ATOM 8039 N N . ASN E 1 27 ? 44.469 93.647 103.210 1.00 32.58 24 ASN E N 1
ATOM 8040 C CA . ASN E 1 27 ? 45.416 92.553 103.160 1.00 31.29 24 ASN E CA 1
ATOM 8041 C C . ASN E 1 27 ? 45.929 92.305 101.748 1.00 29.39 24 ASN E C 1
ATOM 8042 O O . ASN E 1 27 ? 46.128 91.153 101.326 1.00 28.75 24 ASN E O 1
ATOM 8047 N N . ALA E 1 28 ? 46.208 93.405 101.057 1.00 29.19 25 ALA E N 1
ATOM 8048 C CA . ALA E 1 28 ? 46.754 93.368 99.706 1.00 29.58 25 ALA E CA 1
ATOM 8049 C C . ALA E 1 28 ? 48.101 92.680 99.645 1.00 28.66 25 ALA E C 1
ATOM 8050 O O . ALA E 1 28 ? 48.953 92.866 100.530 1.00 30.10 25 ALA E O 1
ATOM 8060 N N . SER E 1 30 ? 51.298 92.836 98.549 1.00 27.75 27 SER E N 1
ATOM 8061 C CA . SER E 1 30 ? 52.404 93.670 98.045 1.00 27.98 27 SER E CA 1
ATOM 8062 C C . SER E 1 30 ? 53.718 92.900 98.009 1.00 27.81 27 SER E C 1
ATOM 8063 O O . SER E 1 30 ? 53.802 91.811 98.569 1.00 25.57 27 SER E O 1
ATOM 8066 N N . SER E 1 31 ? 54.717 93.467 97.329 1.00 28.10 28 SER E N 1
ATOM 8067 C CA . SER E 1 31 ? 56.078 92.934 97.288 1.00 29.07 28 SER E CA 1
ATOM 8068 C C . SER E 1 31 ? 56.563 92.574 98.679 1.00 27.75 28 SER E C 1
ATOM 8069 O O . SER E 1 31 ? 57.189 91.541 98.844 1.00 26.84 28 SER E O 1
ATOM 8072 N N . GLN E 1 32 ? 56.317 93.424 99.663 1.00 28.13 29 GLN E N 1
ATOM 8073 C CA . GLN E 1 32 ? 56.814 93.143 101.029 1.00 28.45 29 GLN E CA 1
ATOM 8074 C C . GLN E 1 32 ? 56.094 91.932 101.603 1.00 27.65 29 GLN E C 1
ATOM 8075 O O . GLN E 1 32 ? 56.704 91.147 102.294 1.00 26.97 29 GLN E O 1
ATOM 8081 N N . VAL E 1 33 ? 54.796 91.815 101.346 1.00 25.56 30 VAL E N 1
ATOM 8082 C CA . VAL E 1 33 ? 54.020 90.665 101.768 1.00 25.18 30 VAL E CA 1
ATOM 8083 C C . VAL E 1 33 ? 54.559 89.401 101.090 1.00 24.91 30 VAL E C 1
ATOM 8084 O O . VAL E 1 33 ? 54.614 88.350 101.718 1.00 23.26 30 VAL E O 1
ATOM 8096 N N A HIS E 1 35 ? 57.660 88.850 100.183 0.50 23.92 32 HIS E N 1
ATOM 8097 N N B HIS E 1 35 ? 57.664 88.822 100.216 0.50 24.23 32 HIS E N 1
ATOM 8098 C CA A HIS E 1 35 ? 58.905 88.543 100.885 0.50 24.63 32 HIS E CA 1
ATOM 8099 C CA B HIS E 1 35 ? 58.908 88.416 100.860 0.50 25.27 32 HIS E CA 1
ATOM 8100 C C A HIS E 1 35 ? 58.575 87.867 102.228 0.50 24.32 32 HIS E C 1
ATOM 8101 C C B HIS E 1 35 ? 58.646 87.916 102.301 0.50 24.71 32 HIS E C 1
ATOM 8102 O O A HIS E 1 35 ? 59.170 86.849 102.574 0.50 24.69 32 HIS E O 1
ATOM 8103 O O B HIS E 1 35 ? 59.389 87.083 102.816 0.50 25.48 32 HIS E O 1
ATOM 8116 N N . ASP E 1 36 ? 57.575 88.386 102.930 1.00 24.76 33 ASP E N 1
ATOM 8117 C CA . ASP E 1 36 ? 57.143 87.827 104.199 1.00 24.29 33 ASP E CA 1
ATOM 8118 C C . ASP E 1 36 ? 56.664 86.370 104.039 1.00 22.60 33 ASP E C 1
ATOM 8119 O O . ASP E 1 36 ? 56.910 85.542 104.888 1.00 22.42 33 ASP E O 1
ATOM 8124 N N . VAL E 1 37 ? 55.937 86.089 102.977 1.00 21.84 34 VAL E N 1
ATOM 8125 C CA . VAL E 1 37 ? 55.408 84.738 102.719 1.00 21.28 34 VAL E CA 1
ATOM 8126 C C . VAL E 1 37 ? 56.575 83.754 102.448 1.00 21.40 34 VAL E C 1
ATOM 8127 O O . VAL E 1 37 ? 56.608 82.642 102.973 1.00 21.90 34 VAL E O 1
ATOM 8131 N N . THR E 1 38 ? 57.565 84.188 101.679 1.00 22.83 35 THR E N 1
ATOM 8132 C CA . THR E 1 38 ? 58.750 83.366 101.400 1.00 22.99 35 THR E CA 1
ATOM 8133 C C . THR E 1 38 ? 59.480 83.049 102.716 1.00 23.65 35 THR E C 1
ATOM 8134 O O . THR E 1 38 ? 59.874 81.895 102.989 1.00 23.10 35 THR E O 1
ATOM 8138 N N . GLU E 1 39 ? 59.633 84.065 103.523 1.00 23.46 36 GLU E N 1
ATOM 8139 C CA . GLU E 1 39 ? 60.233 83.894 104.859 1.00 25.59 36 GLU E CA 1
ATOM 8140 C C . GLU E 1 39 ? 59.417 82.970 105.766 1.00 23.34 36 GLU E C 1
ATOM 8141 O O . GLU E 1 39 ? 59.994 82.139 106.432 1.00 22.60 36 GLU E O 1
ATOM 8147 N N . LEU E 1 40 ? 58.100 83.072 105.717 1.00 22.35 37 LEU E N 1
ATOM 8148 C CA . LEU E 1 40 ? 57.225 82.188 106.486 1.00 22.09 37 LEU E CA 1
ATOM 8149 C C . LEU E 1 40 ? 57.437 80.747 106.048 1.00 21.50 37 LEU E C 1
ATOM 8150 O O . LEU E 1 40 ? 57.576 79.880 106.883 1.00 20.58 37 LEU E O 1
ATOM 8155 N N . ILE E 1 41 ? 57.506 80.504 104.735 1.00 19.46 38 ILE E N 1
ATOM 8156 C CA . ILE E 1 41 ? 57.683 79.133 104.268 1.00 20.34 38 ILE E CA 1
ATOM 8157 C C . ILE E 1 41 ? 59.033 78.566 104.705 1.00 19.68 38 ILE E C 1
ATOM 8158 O O . ILE E 1 41 ? 59.096 77.396 105.099 1.00 19.94 38 ILE E O 1
ATOM 8163 N N . ASP E 1 42 ? 60.112 79.356 104.601 1.00 21.20 39 ASP E N 1
ATOM 8164 C CA . ASP E 1 42 ? 61.409 78.919 105.083 1.00 21.77 39 ASP E CA 1
ATOM 8165 C C . ASP E 1 42 ? 61.396 78.590 106.584 1.00 22.29 39 ASP E C 1
ATOM 8166 O O . ASP E 1 42 ? 61.929 77.557 106.989 1.00 21.56 39 ASP E O 1
ATOM 8171 N N . GLN E 1 43 ? 60.787 79.464 107.371 1.00 22.15 40 GLN E N 1
ATOM 8172 C CA . GLN E 1 43 ? 60.645 79.280 108.824 1.00 23.11 40 GLN E CA 1
ATOM 8173 C C . GLN E 1 43 ? 59.877 78.007 109.138 1.00 21.97 40 GLN E C 1
ATOM 8174 O O . GLN E 1 43 ? 60.295 77.209 109.929 1.00 21.62 40 GLN E O 1
ATOM 8180 N N . VAL E 1 44 ? 58.752 77.821 108.472 1.00 21.56 41 VAL E N 1
ATOM 8181 C CA . VAL E 1 44 ? 57.950 76.622 108.581 1.00 21.30 41 VAL E CA 1
ATOM 8182 C C . VAL E 1 44 ? 58.700 75.335 108.280 1.00 21.10 41 VAL E C 1
ATOM 8183 O O . VAL E 1 44 ? 58.594 74.378 109.048 1.00 21.32 41 VAL E O 1
ATOM 8187 N N . GLU E 1 45 ? 59.469 75.293 107.185 1.00 21.10 42 GLU E N 1
ATOM 8188 C CA . GLU E 1 45 ? 60.121 74.083 106.791 1.00 21.82 42 GLU E CA 1
ATOM 8189 C C . GLU E 1 45 ? 61.198 73.770 107.772 1.00 22.55 42 GLU E C 1
ATOM 8190 O O . GLU E 1 45 ? 61.460 72.628 108.047 1.00 23.79 42 GLU E O 1
ATOM 8196 N N . LYS E 1 46 ? 61.826 74.796 108.301 1.00 22.54 43 LYS E N 1
ATOM 8197 C CA . LYS E 1 46 ? 62.985 74.584 109.160 1.00 21.44 43 LYS E CA 1
ATOM 8198 C C . LYS E 1 46 ? 62.673 74.355 110.612 1.00 22.44 43 LYS E C 1
ATOM 8199 O O . LYS E 1 46 ? 63.485 73.787 111.306 1.00 22.62 43 LYS E O 1
ATOM 8205 N N . ASP E 1 47 ? 61.540 74.844 111.087 1.00 22.77 44 ASP E N 1
ATOM 8206 C CA . ASP E 1 47 ? 61.190 74.717 112.519 1.00 22.54 44 ASP E CA 1
ATOM 8207 C C . ASP E 1 47 ? 60.568 73.332 112.719 1.00 24.24 44 ASP E C 1
ATOM 8208 O O . ASP E 1 47 ? 59.416 73.092 112.331 1.00 22.19 44 ASP E O 1
ATOM 8213 N N . ASP E 1 48 ? 61.363 72.422 113.284 1.00 24.87 45 ASP E N 1
ATOM 8214 C CA . ASP E 1 48 ? 60.941 71.045 113.599 1.00 27.21 45 ASP E CA 1
ATOM 8215 C C . ASP E 1 48 ? 59.679 70.975 114.495 1.00 26.94 45 ASP E C 1
ATOM 8216 O O . ASP E 1 48 ? 58.971 69.958 114.533 1.00 26.97 45 ASP E O 1
ATOM 8221 N N . ASN E 1 49 ? 59.355 72.060 115.183 1.00 24.52 46 ASN E N 1
ATOM 8222 C CA . ASN E 1 49 ? 58.141 72.075 116.003 1.00 24.96 46 ASN E CA 1
ATOM 8223 C C . ASN E 1 49 ? 56.878 72.267 115.206 1.00 25.01 46 ASN E C 1
ATOM 8224 O O . ASN E 1 49 ? 55.799 71.956 115.698 1.00 25.87 46 ASN E O 1
ATOM 8229 N N . ILE E 1 50 ? 57.010 72.806 113.998 1.00 24.17 47 ILE E N 1
ATOM 8230 C CA . ILE E 1 50 ? 55.828 73.072 113.149 1.00 23.07 47 ILE E CA 1
ATOM 8231 C C . ILE E 1 50 ? 55.557 71.855 112.293 1.00 23.11 47 ILE E C 1
ATOM 8232 O O . ILE E 1 50 ? 56.485 71.348 111.652 1.00 23.35 47 ILE E O 1
ATOM 8237 N N . ARG E 1 51 ? 54.286 71.443 112.242 1.00 23.70 48 ARG E N 1
ATOM 8238 C CA . ARG E 1 51 ? 53.808 70.359 111.397 1.00 24.56 48 ARG E CA 1
ATOM 8239 C C . ARG E 1 51 ? 52.757 70.797 110.350 1.00 24.07 48 ARG E C 1
ATOM 8240 O O . ARG E 1 51 ? 52.606 70.141 109.335 1.00 25.68 48 ARG E O 1
ATOM 8248 N N . VAL E 1 52 ? 52.069 71.890 110.596 1.00 22.66 49 VAL E N 1
ATOM 8249 C CA . VAL E 1 52 ? 51.021 72.386 109.678 1.00 22.36 49 VAL E CA 1
ATOM 8250 C C . VAL E 1 52 ? 50.912 73.898 109.846 1.00 22.17 49 VAL E C 1
ATOM 8251 O O . VAL E 1 52 ? 51.226 74.441 110.937 1.00 23.09 49 VAL E O 1
ATOM 8255 N N . VAL E 1 53 ? 50.488 74.597 108.794 1.00 20.83 50 VAL E N 1
ATOM 8256 C CA . VAL E 1 53 ? 50.349 76.029 108.847 1.00 20.97 50 VAL E CA 1
ATOM 8257 C C . VAL E 1 53 ? 48.920 76.328 108.500 1.00 22.06 50 VAL E C 1
ATOM 8258 O O . VAL E 1 53 ? 48.361 75.722 107.601 1.00 22.22 50 VAL E O 1
ATOM 8262 N N . VAL E 1 54 ? 48.316 77.245 109.230 1.00 22.02 51 VAL E N 1
ATOM 8263 C CA . VAL E 1 54 ? 46.990 77.738 108.855 1.00 22.18 51 VAL E CA 1
ATOM 8264 C C . VAL E 1 54 ? 47.178 79.245 108.627 1.00 23.42 51 VAL E C 1
ATOM 8265 O O . VAL E 1 54 ? 47.697 79.942 109.486 1.00 24.20 51 VAL E O 1
ATOM 8269 N N . ILE E 1 55 ? 46.791 79.720 107.448 1.00 22.17 52 ILE E N 1
ATOM 8270 C CA . ILE E 1 55 ? 46.930 81.138 107.093 1.00 22.93 52 ILE E CA 1
ATOM 8271 C C . ILE E 1 55 ? 45.545 81.766 107.017 1.00 24.44 52 ILE E C 1
ATOM 8272 O O . ILE E 1 55 ? 44.645 81.220 106.354 1.00 24.14 52 ILE E O 1
ATOM 8277 N N . HIS E 1 56 ? 45.361 82.905 107.683 1.00 25.12 53 HIS E N 1
ATOM 8278 C CA . HIS E 1 56 ? 44.102 83.623 107.597 1.00 25.73 53 HIS E CA 1
ATOM 8279 C C . HIS E 1 56 ? 44.364 85.135 107.606 1.00 26.69 53 HIS E C 1
ATOM 8280 O O . HIS E 1 56 ? 45.500 85.570 107.884 1.00 25.94 53 HIS E O 1
ATOM 8287 N N . GLY E 1 57 ? 43.333 85.912 107.278 1.00 26.93 54 GLY E N 1
ATOM 8288 C CA . GLY E 1 57 ? 43.447 87.357 107.235 1.00 28.59 54 GLY E CA 1
ATOM 8289 C C . GLY E 1 57 ? 42.924 87.997 108.498 1.00 31.36 54 GLY E C 1
ATOM 8290 O O . GLY E 1 57 ? 41.933 87.558 109.067 1.00 31.99 54 GLY E O 1
ATOM 8291 N N . GLU E 1 58 ? 43.604 89.035 108.939 1.00 34.63 55 GLU E N 1
ATOM 8292 C CA . GLU E 1 58 ? 43.087 89.916 109.994 1.00 37.76 55 GLU E CA 1
ATOM 8293 C C . GLU E 1 58 ? 42.014 90.811 109.398 1.00 38.49 55 GLU E C 1
ATOM 8294 O O . GLU E 1 58 ? 42.121 91.218 108.246 1.00 38.74 55 GLU E O 1
ATOM 8300 N N . GLY E 1 59 ? 40.993 91.137 110.183 1.00 40.04 56 GLY E N 1
ATOM 8301 C CA . GLY E 1 59 ? 39.973 92.092 109.763 1.00 40.81 56 GLY E CA 1
ATOM 8302 C C . GLY E 1 59 ? 38.892 91.400 108.970 1.00 40.81 56 GLY E C 1
ATOM 8303 O O . GLY E 1 59 ? 38.588 90.234 109.223 1.00 40.23 56 GLY E O 1
ATOM 8304 N N . ARG E 1 60 ? 38.329 92.088 107.981 1.00 41.26 57 ARG E N 1
ATOM 8305 C CA . ARG E 1 60 ? 37.148 91.569 107.313 1.00 41.62 57 ARG E CA 1
ATOM 8306 C C . ARG E 1 60 ? 37.401 90.586 106.189 1.00 39.65 57 ARG E C 1
ATOM 8307 O O . ARG E 1 60 ? 36.479 89.853 105.833 1.00 39.18 57 ARG E O 1
ATOM 8315 N N . PHE E 1 61 ? 38.634 90.551 105.668 1.00 36.95 58 PHE E N 1
ATOM 8316 C CA . PHE E 1 61 ? 38.984 89.749 104.473 1.00 35.30 58 PHE E CA 1
ATOM 8317 C C . PHE E 1 61 ? 40.192 88.869 104.673 1.00 31.95 58 PHE E C 1
ATOM 8318 O O . PHE E 1 61 ? 41.091 89.220 105.416 1.00 31.28 58 PHE E O 1
ATOM 8326 N N . PHE E 1 62 ? 40.234 87.739 103.953 1.00 29.87 59 PHE E N 1
ATOM 8327 C CA . PHE E 1 62 ? 41.476 87.000 103.725 1.00 27.70 59 PHE E CA 1
ATOM 8328 C C . PHE E 1 62 ? 42.480 87.898 102.994 1.00 27.17 59 PHE E C 1
ATOM 8329 O O . PHE E 1 62 ? 43.563 88.222 103.509 1.00 26.34 59 PHE E O 1
ATOM 8337 N N . SER E 1 63 ? 42.107 88.332 101.803 1.00 26.50 60 SER E N 1
ATOM 8338 C CA . SER E 1 63 ? 42.904 89.283 101.014 1.00 27.09 60 SER E CA 1
ATOM 8339 C C . SER E 1 63 ? 42.082 89.711 99.814 1.00 28.23 60 SER E C 1
ATOM 8340 O O . SER E 1 63 ? 41.587 88.856 99.082 1.00 26.52 60 SER E O 1
ATOM 8343 N N . ALA E 1 64 ? 41.941 91.029 99.626 1.00 29.00 61 ALA E N 1
ATOM 8344 C CA . ALA E 1 64 ? 41.119 91.571 98.541 1.00 30.28 61 ALA E CA 1
ATOM 8345 C C . ALA E 1 64 ? 41.851 91.757 97.208 1.00 30.16 61 ALA E C 1
ATOM 8346 O O . ALA E 1 64 ? 41.220 92.090 96.215 1.00 30.98 61 ALA E O 1
ATOM 8348 N N . GLY E 1 65 ? 43.153 91.491 97.157 1.00 29.51 62 GLY E N 1
ATOM 8349 C CA . GLY E 1 65 ? 43.880 91.509 95.871 1.00 30.18 62 GLY E CA 1
ATOM 8350 C C . GLY E 1 65 ? 45.370 91.728 96.002 1.00 29.32 62 GLY E C 1
ATOM 8351 O O . GLY E 1 65 ? 45.904 91.711 97.093 1.00 29.99 62 GLY E O 1
ATOM 8352 N N . ALA E 1 66 ? 46.027 91.902 94.857 1.00 29.38 63 ALA E N 1
ATOM 8353 C CA . ALA E 1 66 ? 47.343 92.497 94.765 1.00 29.12 63 ALA E CA 1
ATOM 8354 C C . ALA E 1 66 ? 47.274 93.941 95.275 1.00 30.27 63 ALA E C 1
ATOM 8355 O O . ALA E 1 66 ? 46.191 94.531 95.364 1.00 30.84 63 ALA E O 1
ATOM 8357 N N . ASP E 1 67 ? 48.424 94.519 95.572 1.00 31.03 64 ASP E N 1
ATOM 8358 C CA . ASP E 1 67 ? 48.460 95.915 96.003 1.00 32.44 64 ASP E CA 1
ATOM 8359 C C . ASP E 1 67 ? 48.430 96.815 94.777 1.00 33.43 64 ASP E C 1
ATOM 8360 O O . ASP E 1 67 ? 49.447 97.021 94.116 1.00 32.71 64 ASP E O 1
ATOM 8365 N N . ILE E 1 68 ? 47.251 97.346 94.463 1.00 35.42 65 ILE E N 1
ATOM 8366 C CA . ILE E 1 68 ? 47.102 98.090 93.235 1.00 36.84 65 ILE E CA 1
ATOM 8367 C C . ILE E 1 68 ? 47.845 99.443 93.356 1.00 38.16 65 ILE E C 1
ATOM 8368 O O . ILE E 1 68 ? 48.429 99.898 92.396 1.00 38.06 65 ILE E O 1
ATOM 8373 N N . LYS E 1 69 ? 47.902 100.019 94.544 1.00 39.21 66 LYS E N 1
ATOM 8374 C CA . LYS E 1 69 ? 48.714 101.222 94.751 1.00 41.25 66 LYS E CA 1
ATOM 8375 C C . LYS E 1 69 ? 50.181 100.978 94.382 1.00 40.04 66 LYS E C 1
ATOM 8376 O O . LYS E 1 69 ? 50.810 101.782 93.693 1.00 40.43 66 LYS E O 1
ATOM 8382 N N . GLU E 1 70 ? 50.731 99.857 94.833 1.00 39.08 67 GLU E N 1
ATOM 8383 C CA . GLU E 1 70 ? 52.082 99.495 94.455 1.00 38.00 67 GLU E CA 1
ATOM 8384 C C . GLU E 1 70 ? 52.181 99.277 92.951 1.00 36.60 67 GLU E C 1
ATOM 8385 O O . GLU E 1 70 ? 53.192 99.587 92.354 1.00 36.04 67 GLU E O 1
ATOM 8391 N N . PHE E 1 71 ? 51.132 98.754 92.347 1.00 35.22 68 PHE E N 1
ATOM 8392 C CA . PHE E 1 71 ? 51.070 98.680 90.885 1.00 36.43 68 PHE E CA 1
ATOM 8393 C C . PHE E 1 71 ? 51.396 100.029 90.210 1.00 37.01 68 PHE E C 1
ATOM 8394 O O . PHE E 1 71 ? 52.128 100.085 89.222 1.00 37.80 68 PHE E O 1
ATOM 8402 N N . THR E 1 72 ? 50.873 101.108 90.770 1.00 37.06 69 THR E N 1
ATOM 8403 C CA . THR E 1 72 ? 51.099 102.435 90.190 1.00 37.57 69 THR E CA 1
ATOM 8404 C C . THR E 1 72 ? 52.519 102.983 90.396 1.00 38.02 69 THR E C 1
ATOM 8405 O O . THR E 1 72 ? 52.789 104.091 89.941 1.00 38.41 69 THR E O 1
ATOM 8409 N N . SER E 1 73 ? 53.418 102.225 91.050 1.00 36.81 70 SER E N 1
ATOM 8410 C CA . SER E 1 73 ? 54.831 102.561 91.088 1.00 37.08 70 SER E CA 1
ATOM 8411 C C . SER E 1 73 ? 55.621 102.035 89.889 1.00 36.76 70 SER E C 1
ATOM 8412 O O . SER E 1 73 ? 56.800 102.351 89.728 1.00 37.06 70 SER E O 1
ATOM 8415 N N . VAL E 1 74 ? 54.958 101.261 89.034 1.00 35.89 71 VAL E N 1
ATOM 8416 C CA . VAL E 1 74 ? 55.588 100.640 87.897 1.00 37.45 71 VAL E CA 1
ATOM 8417 C C . VAL E 1 74 ? 55.615 101.571 86.735 1.00 39.20 71 VAL E C 1
ATOM 8418 O O . VAL E 1 74 ? 54.592 102.124 86.371 1.00 39.86 71 VAL E O 1
ATOM 8422 N N . THR E 1 75 ? 56.792 101.725 86.137 1.00 41.60 72 THR E N 1
ATOM 8423 C CA . THR E 1 75 ? 56.996 102.638 85.018 1.00 43.49 72 THR E CA 1
ATOM 8424 C C . THR E 1 75 ? 57.290 101.962 83.663 1.00 43.58 72 THR E C 1
ATOM 8425 O O . THR E 1 75 ? 57.409 102.683 82.663 1.00 44.64 72 THR E O 1
ATOM 8429 N N . GLU E 1 76 ? 57.419 100.627 83.615 1.00 41.79 73 GLU E N 1
ATOM 8430 C CA . GLU E 1 76 ? 57.740 99.881 82.351 1.00 41.19 73 GLU E CA 1
ATOM 8431 C C . GLU E 1 76 ? 57.208 98.446 82.377 1.00 38.51 73 GLU E C 1
ATOM 8432 O O . GLU E 1 76 ? 57.160 97.856 83.452 1.00 37.63 73 GLU E O 1
ATOM 8438 N N . ALA E 1 77 ? 56.898 97.884 81.206 1.00 36.15 74 ALA E N 1
ATOM 8439 C CA . ALA E 1 77 ? 56.437 96.486 81.050 1.00 35.52 74 ALA E CA 1
ATOM 8440 C C . ALA E 1 77 ? 57.320 95.467 81.806 1.00 35.33 74 ALA E C 1
ATOM 8441 O O . ALA E 1 77 ? 56.807 94.588 82.495 1.00 34.67 74 ALA E O 1
ATOM 8443 N N . LYS E 1 78 ? 58.635 95.641 81.720 1.00 34.93 75 LYS E N 1
ATOM 8444 C CA . LYS E 1 78 ? 59.575 94.756 82.370 1.00 34.18 75 LYS E CA 1
ATOM 8445 C C . LYS E 1 78 ? 59.357 94.660 83.886 1.00 32.04 75 LYS E C 1
ATOM 8446 O O . LYS E 1 78 ? 59.385 93.552 84.419 1.00 29.92 75 LYS E O 1
ATOM 8452 N N . GLN E 1 79 ? 59.177 95.801 84.559 1.00 29.81 76 GLN E N 1
ATOM 8453 C CA . GLN E 1 79 ? 58.879 95.816 85.997 1.00 29.49 76 GLN E CA 1
ATOM 8454 C C . GLN E 1 79 ? 57.563 95.151 86.362 1.00 27.23 76 GLN E C 1
ATOM 8455 O O . GLN E 1 79 ? 57.447 94.580 87.432 1.00 26.81 76 GLN E O 1
ATOM 8461 N N . ALA E 1 80 ? 56.545 95.292 85.517 1.00 25.90 77 ALA E N 1
ATOM 8462 C CA . ALA E 1 80 ? 55.279 94.704 85.801 1.00 25.43 77 ALA E CA 1
ATOM 8463 C C . ALA E 1 80 ? 55.415 93.182 85.639 1.00 24.40 77 ALA E C 1
ATOM 8464 O O . ALA E 1 80 ? 54.844 92.453 86.409 1.00 23.24 77 ALA E O 1
ATOM 8466 N N . THR E 1 81 ? 56.158 92.737 84.630 1.00 23.75 78 THR E N 1
ATOM 8467 C CA . THR E 1 81 ? 56.432 91.314 84.451 1.00 24.15 78 THR E CA 1
ATOM 8468 C C . THR E 1 81 ? 57.219 90.772 85.651 1.00 24.43 78 THR E C 1
ATOM 8469 O O . THR E 1 81 ? 56.934 89.713 86.135 1.00 22.13 78 THR E O 1
ATOM 8473 N N . GLU E 1 82 ? 58.183 91.538 86.154 1.00 24.36 79 GLU E N 1
ATOM 8474 C CA . GLU E 1 82 ? 58.916 91.132 87.332 1.00 25.54 79 GLU E CA 1
ATOM 8475 C C . GLU E 1 82 ? 58.071 91.049 88.604 1.00 25.49 79 GLU E C 1
ATOM 8476 O O . GLU E 1 82 ? 58.316 90.184 89.451 1.00 25.02 79 GLU E O 1
ATOM 8482 N N . LEU E 1 83 ? 57.093 91.932 88.762 1.00 26.48 80 LEU E N 1
ATOM 8483 C CA . LEU E 1 83 ? 56.204 91.875 89.944 1.00 26.44 80 LEU E CA 1
ATOM 8484 C C . LEU E 1 83 ? 55.284 90.665 89.855 1.00 25.56 80 LEU E C 1
ATOM 8485 O O . LEU E 1 83 ? 55.027 90.001 90.841 1.00 24.39 80 LEU E O 1
ATOM 8490 N N . ALA E 1 84 ? 54.769 90.383 88.666 1.00 23.58 81 ALA E N 1
ATOM 8491 C CA . ALA E 1 84 ? 54.039 89.137 88.431 1.00 23.26 81 ALA E CA 1
ATOM 8492 C C . ALA E 1 84 ? 54.867 87.923 88.786 1.00 23.01 81 ALA E C 1
ATOM 8493 O O . ALA E 1 84 ? 54.416 87.042 89.525 1.00 22.94 81 ALA E O 1
ATOM 8495 N N . GLN E 1 85 ? 56.107 87.891 88.311 1.00 22.52 82 GLN E N 1
ATOM 8496 C CA . GLN E 1 85 ? 56.969 86.781 88.545 1.00 22.29 82 GLN E CA 1
ATOM 8497 C C . GLN E 1 85 ? 57.230 86.645 90.034 1.00 21.43 82 GLN E C 1
ATOM 8498 O O . GLN E 1 85 ? 57.324 85.556 90.524 1.00 22.11 82 GLN E O 1
ATOM 8504 N N . LEU E 1 86 ? 57.332 87.746 90.747 1.00 22.00 83 LEU E N 1
ATOM 8505 C CA . LEU E 1 86 ? 57.630 87.665 92.183 1.00 22.38 83 LEU E CA 1
ATOM 8506 C C . LEU E 1 86 ? 56.493 86.951 92.886 1.00 20.82 83 LEU E C 1
ATOM 8507 O O . LEU E 1 86 ? 56.714 86.073 93.724 1.00 20.29 83 LEU E O 1
ATOM 8512 N N . GLY E 1 87 ? 55.253 87.273 92.519 1.00 19.27 84 GLY E N 1
ATOM 8513 C CA . GLY E 1 87 ? 54.120 86.609 93.126 1.00 18.26 84 GLY E CA 1
ATOM 8514 C C . GLY E 1 87 ? 54.048 85.146 92.748 1.00 18.10 84 GLY E C 1
ATOM 8515 O O . GLY E 1 87 ? 53.708 84.330 93.577 1.00 17.26 84 GLY E O 1
ATOM 8516 N N . GLN E 1 88 ? 54.378 84.811 91.482 1.00 18.91 85 GLN E N 1
ATOM 8517 C CA . GLN E 1 88 ? 54.365 83.461 91.010 1.00 18.48 85 GLN E CA 1
ATOM 8518 C C . GLN E 1 88 ? 55.380 82.611 91.745 1.00 19.57 85 GLN E C 1
ATOM 8519 O O . GLN E 1 88 ? 55.087 81.497 92.132 1.00 20.24 85 GLN E O 1
ATOM 8525 N N . VAL E 1 89 ? 56.596 83.122 91.838 1.00 19.61 86 VAL E N 1
ATOM 8526 C CA . VAL E 1 89 ? 57.686 82.408 92.529 1.00 21.06 86 VAL E CA 1
ATOM 8527 C C . VAL E 1 89 ? 57.336 82.205 94.020 1.00 21.03 86 VAL E C 1
ATOM 8528 O O . VAL E 1 89 ? 57.581 81.144 94.572 1.00 19.27 86 VAL E O 1
ATOM 8532 N N . THR E 1 90 ? 56.838 83.254 94.657 1.00 19.93 87 THR E N 1
ATOM 8533 C CA . THR E 1 90 ? 56.430 83.176 96.065 1.00 20.23 87 THR E CA 1
ATOM 8534 C C . THR E 1 90 ? 55.341 82.095 96.284 1.00 19.23 87 THR E C 1
ATOM 8535 O O . THR E 1 90 ? 55.422 81.254 97.156 1.00 18.70 87 THR E O 1
ATOM 8539 N N . PHE E 1 91 ? 54.315 82.104 95.446 1.00 18.63 88 PHE E N 1
ATOM 8540 C CA . PHE E 1 91 ? 53.265 81.153 95.574 1.00 19.13 88 PHE E CA 1
ATOM 8541 C C . PHE E 1 91 ? 53.729 79.748 95.183 1.00 20.20 88 PHE E C 1
ATOM 8542 O O . PHE E 1 91 ? 53.187 78.784 95.717 1.00 21.33 88 PHE E O 1
ATOM 8550 N N . GLU E 1 92 ? 54.734 79.612 94.299 1.00 19.18 89 GLU E N 1
ATOM 8551 C CA . GLU E 1 92 ? 55.224 78.263 93.953 1.00 19.87 89 GLU E CA 1
ATOM 8552 C C . GLU E 1 92 ? 55.968 77.686 95.191 1.00 19.20 89 GLU E C 1
ATOM 8553 O O . GLU E 1 92 ? 55.870 76.534 95.451 1.00 18.45 89 GLU E O 1
ATOM 8559 N N . ARG E 1 93 ? 56.628 78.545 95.952 1.00 18.46 90 ARG E N 1
ATOM 8560 C CA . ARG E 1 93 ? 57.346 78.140 97.168 1.00 20.40 90 ARG E CA 1
ATOM 8561 C C . ARG E 1 93 ? 56.344 77.661 98.225 1.00 19.07 90 ARG E C 1
ATOM 8562 O O . ARG E 1 93 ? 56.613 76.710 98.958 1.00 17.62 90 ARG E O 1
ATOM 8570 N N . VAL E 1 94 ? 55.166 78.299 98.288 1.00 19.03 91 VAL E N 1
ATOM 8571 C CA . VAL E 1 94 ? 54.076 77.858 99.190 1.00 19.26 91 VAL E CA 1
ATOM 8572 C C . VAL E 1 94 ? 53.611 76.475 98.739 1.00 18.45 91 VAL E C 1
ATOM 8573 O O . VAL E 1 94 ? 53.495 75.534 99.513 1.00 18.02 91 VAL E O 1
ATOM 8577 N N . GLU E 1 95 ? 53.291 76.337 97.448 1.00 18.18 92 GLU E N 1
ATOM 8578 C CA . GLU E 1 95 ? 52.755 75.073 96.969 1.00 17.59 92 GLU E CA 1
ATOM 8579 C C . GLU E 1 95 ? 53.759 73.938 97.087 1.00 18.37 92 GLU E C 1
ATOM 8580 O O . GLU E 1 95 ? 53.366 72.791 97.369 1.00 19.03 92 GLU E O 1
ATOM 8586 N N . LYS E 1 96 ? 55.049 74.239 96.959 1.00 19.08 93 LYS E N 1
ATOM 8587 C CA . LYS E 1 96 ? 56.108 73.249 97.165 1.00 21.41 93 LYS E CA 1
ATOM 8588 C C . LYS E 1 96 ? 56.528 73.016 98.620 1.00 20.30 93 LYS E C 1
ATOM 8589 O O . LYS E 1 96 ? 57.352 72.184 98.877 1.00 21.72 93 LYS E O 1
ATOM 8595 N N . CYS E 1 97 ? 55.923 73.728 99.553 1.00 20.64 94 CYS E N 1
ATOM 8596 C CA . CYS E 1 97 ? 56.205 73.559 100.951 1.00 20.36 94 CYS E CA 1
ATOM 8597 C C . CYS E 1 97 ? 56.061 72.096 101.373 1.00 20.59 94 CYS E C 1
ATOM 8598 O O . CYS E 1 97 ? 55.098 71.455 101.015 1.00 20.27 94 CYS E O 1
ATOM 8601 N N . SER E 1 98 ? 57.055 71.566 102.120 1.00 20.45 95 SER E N 1
ATOM 8602 C CA . SER E 1 98 ? 57.053 70.183 102.475 1.00 21.58 95 SER E CA 1
ATOM 8603 C C . SER E 1 98 ? 56.183 69.918 103.739 1.00 21.41 95 SER E C 1
ATOM 8604 O O . SER E 1 98 ? 56.066 68.762 104.188 1.00 22.14 95 SER E O 1
ATOM 8607 N N . LYS E 1 99 ? 55.631 70.979 104.318 1.00 21.60 96 LYS E N 1
ATOM 8608 C CA . LYS E 1 99 ? 54.618 70.871 105.376 1.00 21.49 96 LYS E CA 1
ATOM 8609 C C . LYS E 1 99 ? 53.279 71.406 104.875 1.00 21.45 96 LYS E C 1
ATOM 8610 O O . LYS E 1 99 ? 53.236 72.344 104.114 1.00 19.87 96 LYS E O 1
ATOM 8616 N N . PRO E 1 100 ? 52.171 70.791 105.309 1.00 20.73 97 PRO E N 1
ATOM 8617 C CA . PRO E 1 100 ? 50.818 71.167 104.820 1.00 21.56 97 PRO E CA 1
ATOM 8618 C C . PRO E 1 100 ? 50.430 72.602 105.210 1.00 21.73 97 PRO E C 1
ATOM 8619 O O . PRO E 1 100 ? 50.546 73.021 106.392 1.00 21.95 97 PRO E O 1
ATOM 8623 N N . VAL E 1 101 ? 49.901 73.314 104.220 1.00 21.05 98 VAL E N 1
ATOM 8624 C CA . VAL E 1 101 ? 49.499 74.680 104.360 1.00 21.01 98 VAL E CA 1
ATOM 8625 C C . VAL E 1 101 ? 48.012 74.783 104.005 1.00 21.46 98 VAL E C 1
ATOM 8626 O O . VAL E 1 101 ? 47.577 74.399 102.898 1.00 20.76 98 VAL E O 1
ATOM 8630 N N . ILE E 1 102 ? 47.248 75.315 104.963 1.00 21.45 99 ILE E N 1
ATOM 8631 C CA . ILE E 1 102 ? 45.811 75.510 104.818 1.00 21.61 99 ILE E CA 1
ATOM 8632 C C . ILE E 1 102 ? 45.472 76.985 104.816 1.00 22.28 99 ILE E C 1
ATOM 8633 O O . ILE E 1 102 ? 45.881 77.713 105.706 1.00 21.33 99 ILE E O 1
ATOM 8638 N N . ALA E 1 103 ? 44.706 77.420 103.826 1.00 21.46 100 ALA E N 1
ATOM 8639 C CA . ALA E 1 103 ? 44.155 78.770 103.801 1.00 20.82 100 ALA E CA 1
ATOM 8640 C C . ALA E 1 103 ? 42.764 78.724 104.424 1.00 23.01 100 ALA E C 1
ATOM 8641 O O . ALA E 1 103 ? 41.938 77.943 103.986 1.00 22.53 100 ALA E O 1
ATOM 8643 N N . ALA E 1 104 ? 42.515 79.596 105.402 1.00 22.81 101 ALA E N 1
ATOM 8644 C CA . ALA E 1 104 ? 41.253 79.695 106.043 1.00 23.14 101 ALA E CA 1
ATOM 8645 C C . ALA E 1 104 ? 40.663 81.049 105.615 1.00 24.64 101 ALA E C 1
ATOM 8646 O O . ALA E 1 104 ? 41.097 82.100 106.074 1.00 23.71 101 ALA E O 1
ATOM 8648 N N . ILE E 1 105 ? 39.692 81.005 104.703 1.00 24.38 102 ILE E N 1
ATOM 8649 C CA . ILE E 1 105 ? 39.146 82.193 104.060 1.00 24.97 102 ILE E CA 1
ATOM 8650 C C . ILE E 1 105 ? 37.787 82.618 104.617 1.00 27.29 102 ILE E C 1
ATOM 8651 O O . ILE E 1 105 ? 36.806 81.910 104.473 1.00 26.38 102 ILE E O 1
ATOM 8656 N N . HIS E 1 106 ? 37.728 83.819 105.174 1.00 28.44 103 HIS E N 1
ATOM 8657 C CA . HIS E 1 106 ? 36.450 84.517 105.429 1.00 30.56 103 HIS E CA 1
ATOM 8658 C C . HIS E 1 106 ? 36.393 85.868 104.693 1.00 30.64 103 HIS E C 1
ATOM 8659 O O . HIS E 1 106 ? 37.428 86.413 104.311 1.00 29.95 103 HIS E O 1
ATOM 8666 N N . GLY E 1 107 ? 35.175 86.382 104.490 1.00 31.21 104 GLY E N 1
ATOM 8667 C CA . GLY E 1 107 ? 34.928 87.673 103.854 1.00 30.82 104 GLY E CA 1
ATOM 8668 C C . GLY E 1 107 ? 35.097 87.651 102.350 1.00 29.87 104 GLY E C 1
ATOM 8669 O O . GLY E 1 107 ? 34.078 87.643 101.587 1.00 28.40 104 GLY E O 1
ATOM 8670 N N . ALA E 1 108 ? 36.375 87.649 101.930 1.00 28.31 105 ALA E N 1
ATOM 8671 C CA . ALA E 1 108 ? 36.741 87.577 100.507 1.00 27.07 105 ALA E CA 1
ATOM 8672 C C . ALA E 1 108 ? 38.190 87.144 100.275 1.00 25.36 105 ALA E C 1
ATOM 8673 O O . ALA E 1 108 ? 39.067 87.463 101.057 1.00 24.66 105 ALA E O 1
ATOM 8675 N N . ALA E 1 109 ? 38.401 86.435 99.166 1.00 23.59 106 ALA E N 1
ATOM 8676 C CA . ALA E 1 109 ? 39.723 86.181 98.650 1.00 22.78 106 ALA E CA 1
ATOM 8677 C C . ALA E 1 109 ? 39.603 86.479 97.158 1.00 23.36 106 ALA E C 1
ATOM 8678 O O . ALA E 1 109 ? 39.020 85.686 96.402 1.00 22.02 106 ALA E O 1
ATOM 8680 N N . LEU E 1 110 ? 40.126 87.649 96.769 1.00 23.42 107 LEU E N 1
ATOM 8681 C CA . LEU E 1 110 ? 39.941 88.189 95.432 1.00 23.74 107 LEU E CA 1
ATOM 8682 C C . LEU E 1 110 ? 41.264 88.498 94.765 1.00 23.11 107 LEU E C 1
ATOM 8683 O O . LEU E 1 110 ? 42.214 88.945 95.417 1.00 22.67 107 LEU E O 1
ATOM 8688 N N . GLY E 1 111 ? 41.339 88.216 93.464 1.00 21.70 108 GLY E N 1
ATOM 8689 C CA . GLY E 1 111 ? 42.491 88.532 92.665 1.00 21.11 108 GLY E CA 1
ATOM 8690 C C . GLY E 1 111 ? 43.722 87.901 93.250 1.00 20.68 108 GLY E C 1
ATOM 8691 O O . GLY E 1 111 ? 43.753 86.682 93.474 1.00 21.07 108 GLY E O 1
ATOM 8692 N N . GLY E 1 112 ? 44.738 88.716 93.492 1.00 19.29 109 GLY E N 1
ATOM 8693 C CA . GLY E 1 112 ? 46.005 88.210 94.073 1.00 20.79 109 GLY E CA 1
ATOM 8694 C C . GLY E 1 112 ? 45.777 87.423 95.358 1.00 20.56 109 GLY E C 1
ATOM 8695 O O . GLY E 1 112 ? 46.560 86.552 95.681 1.00 19.90 109 GLY E O 1
ATOM 8696 N N . GLY E 1 113 ? 44.729 87.795 96.126 1.00 20.05 110 GLY E N 1
ATOM 8697 C CA . GLY E 1 113 ? 44.363 87.112 97.366 1.00 19.43 110 GLY E CA 1
ATOM 8698 C C . GLY E 1 113 ? 43.884 85.672 97.130 1.00 19.21 110 GLY E C 1
ATOM 8699 O O . GLY E 1 113 ? 44.288 84.708 97.825 1.00 17.74 110 GLY E O 1
ATOM 8700 N N . LEU E 1 114 ? 43.053 85.518 96.122 1.00 19.18 111 LEU E N 1
ATOM 8701 C CA . LEU E 1 114 ? 42.652 84.146 95.714 1.00 19.24 111 LEU E CA 1
ATOM 8702 C C . LEU E 1 114 ? 43.842 83.396 95.175 1.00 18.64 111 LEU E C 1
ATOM 8703 O O . LEU E 1 114 ? 43.976 82.203 95.428 1.00 21.21 111 LEU E O 1
ATOM 8708 N N . GLU E 1 115 ? 44.707 84.044 94.412 1.00 19.67 112 GLU E N 1
ATOM 8709 C CA . GLU E 1 115 ? 45.911 83.387 93.863 1.00 19.09 112 GLU E CA 1
ATOM 8710 C C . GLU E 1 115 ? 46.830 82.870 94.973 1.00 19.41 112 GLU E C 1
ATOM 8711 O O . GLU E 1 115 ? 47.356 81.772 94.882 1.00 19.89 112 GLU E O 1
ATOM 8717 N N . PHE E 1 116 ? 46.899 83.620 96.054 1.00 19.44 113 PHE E N 1
ATOM 8718 C CA . PHE E 1 116 ? 47.598 83.208 97.276 1.00 19.72 113 PHE E CA 1
ATOM 8719 C C . PHE E 1 116 ? 46.991 81.933 97.873 1.00 19.62 113 PHE E C 1
ATOM 8720 O O . PHE E 1 116 ? 47.677 80.901 98.072 1.00 18.47 113 PHE E O 1
ATOM 8728 N N . ALA E 1 117 ? 45.673 81.991 98.075 1.00 20.15 114 ALA E N 1
ATOM 8729 C CA . ALA E 1 117 ? 44.925 80.904 98.682 1.00 20.27 114 ALA E CA 1
ATOM 8730 C C . ALA E 1 117 ? 45.010 79.674 97.798 1.00 18.92 114 ALA E C 1
ATOM 8731 O O . ALA E 1 117 ? 45.096 78.591 98.313 1.00 19.38 114 ALA E O 1
ATOM 8741 N N . SER E 1 119 ? 47.410 78.669 96.006 1.00 18.60 116 SER E N 1
ATOM 8742 C CA . SER E 1 119 ? 48.729 78.060 96.156 1.00 19.11 116 SER E CA 1
ATOM 8743 C C . SER E 1 119 ? 48.872 77.247 97.455 1.00 18.36 116 SER E C 1
ATOM 8744 O O . SER E 1 119 ? 49.816 76.456 97.589 1.00 16.53 116 SER E O 1
ATOM 8747 N N . CYS E 1 120 ? 47.961 77.442 98.409 1.00 17.36 117 CYS E N 1
ATOM 8748 C CA . CYS E 1 120 ? 47.919 76.636 99.588 1.00 18.51 117 CYS E CA 1
ATOM 8749 C C . CYS E 1 120 ? 47.420 75.228 99.202 1.00 19.28 117 CYS E C 1
ATOM 8750 O O . CYS E 1 120 ? 46.797 75.029 98.162 1.00 19.21 117 CYS E O 1
ATOM 8753 N N . HIS E 1 121 ? 47.777 74.251 100.009 1.00 19.55 118 HIS E N 1
ATOM 8754 C CA . HIS E 1 121 ? 47.433 72.852 99.705 1.00 19.40 118 HIS E CA 1
ATOM 8755 C C . HIS E 1 121 ? 45.945 72.574 99.872 1.00 20.40 118 HIS E C 1
ATOM 8756 O O . HIS E 1 121 ? 45.372 71.689 99.209 1.00 20.09 118 HIS E O 1
ATOM 8771 N N . ARG E 1 123 ? 42.073 74.645 101.244 1.00 20.73 120 ARG E N 1
ATOM 8772 C CA . ARG E 1 123 ? 41.274 75.872 101.537 1.00 20.23 120 ARG E CA 1
ATOM 8773 C C . ARG E 1 123 ? 39.988 75.519 102.231 1.00 21.65 120 ARG E C 1
ATOM 8774 O O . ARG E 1 123 ? 39.272 74.577 101.811 1.00 22.03 120 ARG E O 1
ATOM 8782 N N . PHE E 1 124 ? 39.666 76.273 103.289 1.00 22.20 121 PHE E N 1
ATOM 8783 C CA . PHE E 1 124 ? 38.329 76.256 103.875 1.00 22.70 121 PHE E CA 1
ATOM 8784 C C . PHE E 1 124 ? 37.763 77.676 103.861 1.00 23.28 121 PHE E C 1
ATOM 8785 O O . PHE E 1 124 ? 38.515 78.638 104.020 1.00 25.19 121 PHE E O 1
ATOM 8793 N N . ALA E 1 125 ? 36.464 77.801 103.647 1.00 23.40 122 ALA E N 1
ATOM 8794 C CA . ALA E 1 125 ? 35.798 79.109 103.537 1.00 23.15 122 ALA E CA 1
ATOM 8795 C C . ALA E 1 125 ? 34.489 79.207 104.305 1.00 24.35 122 ALA E C 1
ATOM 8796 O O . ALA E 1 125 ? 33.889 78.209 104.611 1.00 25.76 122 ALA E O 1
ATOM 8798 N N . THR E 1 126 ? 34.052 80.417 104.609 1.00 24.76 123 THR E N 1
ATOM 8799 C CA . THR E 1 126 ? 32.677 80.598 105.062 1.00 25.75 123 THR E CA 1
ATOM 8800 C C . THR E 1 126 ? 31.754 80.535 103.857 1.00 26.73 123 THR E C 1
ATOM 88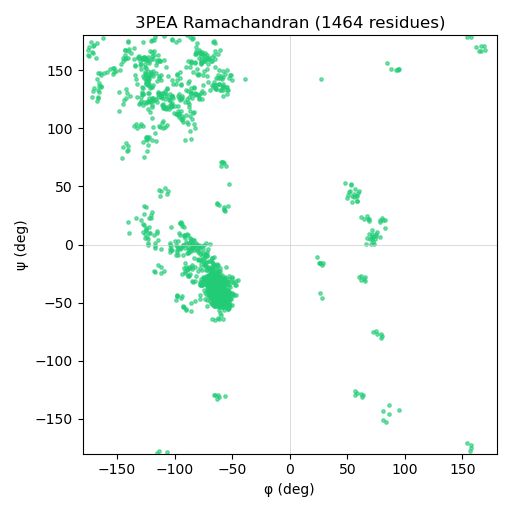01 O O . THR E 1 126 ? 32.172 80.767 102.708 1.00 26.26 123 THR E O 1
ATOM 8805 N N . GLU E 1 127 ? 30.489 80.205 104.115 1.00 28.82 124 GLU E N 1
ATOM 8806 C CA . GLU E 1 127 ? 29.489 80.096 103.060 1.00 30.76 124 GLU E CA 1
ATOM 8807 C C . GLU E 1 127 ? 29.344 81.328 102.247 1.00 30.39 124 GLU E C 1
ATOM 8808 O O . GLU E 1 127 ? 29.094 81.233 101.042 1.00 31.52 124 GLU E O 1
ATOM 8814 N N . SER E 1 128 ? 29.431 82.491 102.889 1.00 30.66 125 SER E N 1
ATOM 8815 C CA . SER E 1 128 ? 29.179 83.758 102.177 1.00 32.56 125 SER E CA 1
ATOM 8816 C C . SER E 1 128 ? 30.447 84.489 101.720 1.00 31.31 125 SER E C 1
ATOM 8817 O O . SER E 1 128 ? 30.342 85.541 101.100 1.00 31.22 125 SER E O 1
ATOM 8820 N N . ALA E 1 129 ? 31.637 83.940 102.003 1.00 29.83 126 ALA E N 1
ATOM 8821 C CA . ALA E 1 129 ? 32.881 84.529 101.517 1.00 27.98 126 ALA E CA 1
ATOM 8822 C C . ALA E 1 129 ? 32.795 84.678 100.004 1.00 27.61 126 ALA E C 1
ATOM 8823 O O . ALA E 1 129 ? 32.151 83.862 99.331 1.00 27.92 126 ALA E O 1
ATOM 8825 N N . LYS E 1 130 ? 33.480 85.695 99.470 1.00 27.59 127 LYS E N 1
ATOM 8826 C CA . LYS E 1 130 ? 33.506 85.927 98.015 1.00 27.26 127 LYS E CA 1
ATOM 8827 C C . LYS E 1 130 ? 34.885 85.542 97.468 1.00 25.49 127 LYS E C 1
ATOM 8828 O O . LYS E 1 130 ? 35.903 85.992 97.991 1.00 24.08 127 LYS E O 1
ATOM 8834 N N . LEU E 1 131 ? 34.898 84.705 96.439 1.00 23.96 128 LEU E N 1
ATOM 8835 C CA . LEU E 1 131 ? 36.130 84.211 95.844 1.00 23.04 128 LEU E CA 1
ATOM 8836 C C . LEU E 1 131 ? 36.051 84.489 94.365 1.00 23.25 128 LEU E C 1
ATOM 8837 O O . LEU E 1 131 ? 35.091 84.052 93.689 1.00 24.26 128 LEU E O 1
ATOM 8842 N N . GLY E 1 132 ? 36.999 85.268 93.851 1.00 22.36 129 GLY E N 1
ATOM 8843 C CA . GLY E 1 132 ? 37.033 85.516 92.405 1.00 22.03 129 GLY E CA 1
ATOM 8844 C C . GLY E 1 132 ? 38.362 86.038 91.921 1.00 21.87 129 GLY E C 1
ATOM 8845 O O . GLY E 1 132 ? 39.270 86.302 92.714 1.00 21.60 129 GLY E O 1
ATOM 8846 N N . LEU E 1 133 ? 38.440 86.226 90.603 1.00 22.32 130 LEU E N 1
ATOM 8847 C CA . LEU E 1 133 ? 39.599 86.855 89.954 1.00 22.48 130 LEU E CA 1
ATOM 8848 C C . LEU E 1 133 ? 39.042 88.027 89.130 1.00 23.38 130 LEU E C 1
ATOM 8849 O O . LEU E 1 133 ? 38.615 87.846 87.964 1.00 22.87 130 LEU E O 1
ATOM 8854 N N . PRO E 1 134 ? 38.999 89.232 89.736 1.00 24.23 131 PRO E N 1
ATOM 8855 C CA . PRO E 1 134 ? 38.370 90.343 89.035 1.00 25.04 131 PRO E CA 1
ATOM 8856 C C . PRO E 1 134 ? 39.371 91.217 88.244 1.00 25.44 131 PRO E C 1
ATOM 8857 O O . PRO E 1 134 ? 39.073 92.340 87.934 1.00 26.10 131 PRO E O 1
ATOM 8861 N N . GLU E 1 135 ? 40.567 90.700 87.948 1.00 25.47 132 GLU E N 1
ATOM 8862 C CA . GLU E 1 135 ? 41.601 91.499 87.343 1.00 25.21 132 GLU E CA 1
ATOM 8863 C C . GLU E 1 135 ? 41.184 92.137 86.010 1.00 25.25 132 GLU E C 1
ATOM 8864 O O . GLU E 1 135 ? 41.692 93.188 85.653 1.00 24.68 132 GLU E O 1
ATOM 8870 N N . LEU E 1 136 ? 40.302 91.508 85.258 1.00 24.48 133 LEU E N 1
ATOM 8871 C CA . LEU E 1 136 ? 39.960 92.093 83.977 1.00 25.26 133 LEU E CA 1
ATOM 8872 C C . LEU E 1 136 ? 39.217 93.420 84.142 1.00 26.21 133 LEU E C 1
ATOM 8873 O O . LEU E 1 136 ? 39.187 94.230 83.219 1.00 26.45 133 LEU E O 1
ATOM 8878 N N . THR E 1 137 ? 38.601 93.629 85.298 1.00 27.05 134 THR E N 1
ATOM 8879 C CA . THR E 1 137 ? 37.997 94.912 85.579 1.00 29.04 134 THR E CA 1
ATOM 8880 C C . THR E 1 137 ? 39.056 96.034 85.570 1.00 29.64 134 THR E C 1
ATOM 8881 O O . THR E 1 137 ? 38.719 97.192 85.296 1.00 30.73 134 THR E O 1
ATOM 8885 N N . LEU E 1 138 ? 40.313 95.686 85.893 1.00 28.50 135 LEU E N 1
ATOM 8886 C CA . LEU E 1 138 ? 41.450 96.621 85.857 1.00 29.37 135 LEU E CA 1
ATOM 8887 C C . LEU E 1 138 ? 42.113 96.719 84.470 1.00 29.39 135 LEU E C 1
ATOM 8888 O O . LEU E 1 138 ? 43.100 97.417 84.310 1.00 28.43 135 LEU E O 1
ATOM 8893 N N . GLY E 1 139 ? 41.534 96.055 83.470 1.00 27.66 136 GLY E N 1
ATOM 8894 C CA . GLY E 1 139 ? 42.183 95.904 82.169 1.00 27.43 136 GLY E CA 1
ATOM 8895 C C . GLY E 1 139 ? 43.455 95.096 82.221 1.00 26.67 136 GLY E C 1
ATOM 8896 O O . GLY E 1 139 ? 44.318 95.230 81.323 1.00 26.75 136 GLY E O 1
ATOM 8897 N N . LEU E 1 140 ? 43.587 94.269 83.269 1.00 24.83 137 LEU E N 1
ATOM 8898 C CA . LEU E 1 140 ? 44.737 93.394 83.445 1.00 24.12 137 LEU E CA 1
ATOM 8899 C C . LEU E 1 140 ? 44.302 91.921 83.326 1.00 23.61 137 LEU E C 1
ATOM 8900 O O . LEU E 1 140 ? 43.151 91.650 83.088 1.00 23.84 137 LEU E O 1
ATOM 8905 N N . ILE E 1 141 ? 45.243 91.007 83.515 1.00 23.22 138 ILE E N 1
ATOM 8906 C CA . ILE E 1 141 ? 44.932 89.575 83.732 1.00 22.96 138 ILE E CA 1
ATOM 8907 C C . ILE E 1 141 ? 45.493 89.177 85.103 1.00 23.02 138 ILE E C 1
ATOM 8908 O O . ILE E 1 141 ? 46.328 89.906 85.676 1.00 21.96 138 ILE E O 1
ATOM 8913 N N . PRO E 1 142 ? 45.013 88.048 85.658 1.00 22.58 139 PRO E N 1
ATOM 8914 C CA . PRO E 1 142 ? 45.710 87.463 86.800 1.00 22.47 139 PRO E CA 1
ATOM 8915 C C . PRO E 1 142 ? 47.177 87.245 86.417 1.00 22.22 139 PRO E C 1
ATOM 8916 O O . PRO E 1 142 ? 47.442 86.754 85.339 1.00 24.06 139 PRO E O 1
ATOM 8920 N N . GLY E 1 143 ? 48.107 87.641 87.278 1.00 21.82 140 GLY E N 1
ATOM 8921 C CA . GLY E 1 143 ? 49.511 87.434 87.044 1.00 21.80 140 GLY E CA 1
ATOM 8922 C C . GLY E 1 143 ? 50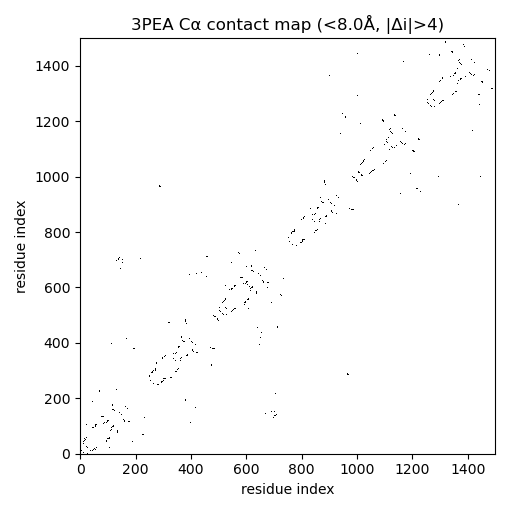.302 86.682 88.067 1.00 21.48 140 GLY E C 1
ATOM 8923 O O . GLY E 1 143 ? 51.520 86.560 87.887 1.00 22.45 140 GLY E O 1
ATOM 8924 N N . PHE E 1 144 ? 49.642 86.160 89.108 1.00 20.77 141 PHE E N 1
ATOM 8925 C CA . PHE E 1 144 ? 50.277 85.340 90.107 1.00 19.18 141 PHE E CA 1
ATOM 8926 C C . PHE E 1 144 ? 49.807 83.863 89.925 1.00 19.63 141 PHE E C 1
ATOM 8927 O O . PHE E 1 144 ? 49.423 83.203 90.881 1.00 19.46 141 PHE E O 1
ATOM 8935 N N . ALA E 1 145 ? 49.863 83.393 88.689 1.00 18.75 142 ALA E N 1
ATOM 8936 C CA . ALA E 1 145 ? 49.488 81.989 88.285 1.00 19.28 142 ALA E CA 1
ATOM 8937 C C . ALA E 1 145 ? 48.007 81.604 88.297 1.00 19.59 142 ALA E C 1
ATOM 8938 O O . ALA E 1 145 ? 47.614 80.423 88.080 1.00 19.16 142 ALA E O 1
ATOM 8940 N N . GLY E 1 146 ? 47.154 82.585 88.484 1.00 19.63 143 GLY E N 1
ATOM 8941 C CA . GLY E 1 146 ? 45.737 82.356 88.591 1.00 19.59 143 GLY E CA 1
ATOM 8942 C C . GLY E 1 146 ? 45.123 81.800 87.338 1.00 20.28 143 GLY E C 1
ATOM 8943 O O . GLY E 1 146 ? 44.240 80.957 87.445 1.00 20.28 143 GLY E O 1
ATOM 8944 N N . THR E 1 147 ? 45.670 82.160 86.169 1.00 19.97 144 THR E N 1
ATOM 8945 C CA . THR E 1 147 ? 45.176 81.641 84.887 1.00 19.96 144 THR E CA 1
ATOM 8946 C C . THR E 1 147 ? 45.433 80.168 84.712 1.00 19.52 144 THR E C 1
ATOM 8947 O O . THR E 1 147 ? 44.779 79.555 83.898 1.00 20.65 144 THR E O 1
ATOM 8951 N N . GLN E 1 148 ? 46.461 79.644 85.402 1.00 18.98 145 GLN E N 1
ATOM 8952 C CA . GLN E 1 148 ? 46.790 78.254 85.378 1.00 19.14 145 GLN E CA 1
ATOM 8953 C C . GLN E 1 148 ? 46.146 77.465 86.536 1.00 18.27 145 GLN E C 1
ATOM 8954 O O . GLN E 1 148 ? 45.625 76.345 86.314 1.00 19.32 145 GLN E O 1
ATOM 8960 N N . ARG E 1 149 ? 46.182 78.006 87.764 1.00 18.38 146 ARG E N 1
ATOM 8961 C CA . ARG E 1 149 ? 45.624 77.272 88.897 1.00 17.64 146 ARG E CA 1
ATOM 8962 C C . ARG E 1 149 ? 44.067 77.199 88.827 1.00 18.42 146 ARG E C 1
ATOM 8963 O O . ARG E 1 149 ? 43.481 76.138 89.068 1.00 19.56 146 ARG E O 1
ATOM 8971 N N . LEU E 1 150 ? 43.411 78.310 88.506 1.00 18.72 147 LEU E N 1
ATOM 8972 C CA . LEU E 1 150 ? 41.954 78.354 88.576 1.00 19.88 147 LEU E CA 1
ATOM 8973 C C . LEU E 1 150 ? 41.290 77.301 87.733 1.00 17.85 147 LEU E C 1
ATOM 8974 O O . LEU E 1 150 ? 40.500 76.560 88.246 1.00 18.52 147 LEU E O 1
ATOM 8979 N N . PRO E 1 151 ? 41.642 77.191 86.454 1.00 18.99 148 PRO E N 1
ATOM 8980 C CA . PRO E 1 151 ? 40.932 76.146 85.677 1.00 19.34 148 PRO E CA 1
ATOM 8981 C C . PRO E 1 151 ? 41.258 74.728 86.103 1.00 19.33 148 PRO E C 1
ATOM 8982 O O . PRO E 1 151 ? 40.493 73.786 85.831 1.00 19.24 148 PRO E O 1
ATOM 8986 N N . ARG E 1 152 ? 42.409 74.532 86.737 1.00 19.05 149 ARG E N 1
ATOM 8987 C CA . ARG E 1 152 ? 42.759 73.209 87.220 1.00 19.75 149 ARG E CA 1
ATOM 8988 C C . ARG E 1 152 ? 41.992 72.847 88.511 1.00 21.04 149 ARG E C 1
ATOM 8989 O O . ARG E 1 152 ? 41.891 71.650 88.803 1.00 22.09 149 ARG E O 1
ATOM 8997 N N . TYR E 1 153 ? 41.401 73.835 89.198 1.00 19.06 150 TYR E N 1
ATOM 8998 C CA . TYR E 1 153 ? 40.416 73.572 90.259 1.00 19.72 150 TYR E CA 1
ATOM 8999 C C . TYR E 1 153 ? 38.965 73.391 89.740 1.00 19.90 150 TYR E C 1
ATOM 9000 O O . TYR E 1 153 ? 38.295 72.390 90.031 1.00 20.48 150 TYR E O 1
ATOM 9009 N N . VAL E 1 154 ? 38.468 74.397 89.031 1.00 20.35 151 VAL E N 1
ATOM 9010 C CA . VAL E 1 154 ? 37.049 74.520 88.747 1.00 19.24 151 VAL E CA 1
ATOM 9011 C C . VAL E 1 154 ? 36.660 74.100 87.341 1.00 19.60 151 VAL E C 1
ATOM 9012 O O . VAL E 1 154 ? 35.486 74.060 87.015 1.00 20.25 151 VAL E O 1
ATOM 9016 N N . GLY E 1 155 ? 37.651 73.768 86.527 1.00 19.02 152 GLY E N 1
ATOM 9017 C CA . GLY E 1 155 ? 37.420 73.489 85.109 1.00 19.60 152 GLY E CA 1
ATOM 9018 C C . GLY E 1 155 ? 37.654 74.726 84.268 1.00 19.47 152 GLY E C 1
ATOM 9019 O O . GLY E 1 155 ? 37.420 75.858 84.694 1.00 20.25 152 GLY E O 1
ATOM 9020 N N . LYS E 1 156 ? 38.067 74.519 83.017 1.00 20.24 153 LYS E N 1
ATOM 9021 C CA . LYS E 1 156 ? 38.347 75.654 82.192 1.00 21.77 153 LYS E CA 1
ATOM 9022 C C . LYS E 1 156 ? 37.099 76.478 81.868 1.00 20.75 153 LYS E C 1
ATOM 9023 O O . LYS E 1 156 ? 37.211 77.670 81.738 1.00 22.45 153 LYS E O 1
ATOM 9029 N N . ALA E 1 157 ? 35.933 75.858 81.740 1.00 20.07 154 ALA E N 1
ATOM 9030 C CA . ALA E 1 157 ? 34.698 76.609 81.409 1.00 20.71 154 ALA E CA 1
ATOM 9031 C C . ALA E 1 157 ? 34.339 77.601 82.561 1.00 21.23 154 ALA E C 1
ATOM 9032 O O . ALA E 1 157 ? 34.119 78.813 82.353 1.00 21.16 154 ALA E O 1
ATOM 9034 N N . LYS E 1 158 ? 34.288 77.099 83.789 1.00 21.46 155 LYS E N 1
ATOM 9035 C CA . LYS E 1 158 ? 33.975 77.973 84.918 1.00 21.90 155 LYS E CA 1
ATOM 9036 C C . LYS E 1 158 ? 35.034 79.069 85.161 1.00 21.10 155 LYS E C 1
ATOM 9037 O O . LYS E 1 158 ? 34.698 80.227 85.472 1.00 19.83 155 LYS E O 1
ATOM 9043 N N . ALA E 1 159 ? 36.302 78.725 85.011 1.00 20.72 156 ALA E N 1
ATOM 9044 C CA . ALA E 1 159 ? 37.413 79.646 85.196 1.00 19.89 156 ALA E CA 1
ATOM 9045 C C . ALA E 1 159 ? 37.305 80.738 84.144 1.00 21.18 156 ALA E C 1
ATOM 9046 O O . ALA E 1 159 ? 37.506 81.911 84.450 1.00 19.54 156 ALA E O 1
ATOM 9048 N N . CYS E 1 160 ? 36.981 80.336 82.911 1.00 21.02 157 CYS E N 1
ATOM 9049 C CA . CYS E 1 160 ? 36.758 81.274 81.835 1.00 21.71 157 CYS E CA 1
ATOM 9050 C C . CYS E 1 160 ? 35.654 82.286 82.199 1.00 21.73 157 CYS E C 1
ATOM 9051 O O . CYS E 1 160 ? 35.863 83.500 82.098 1.00 21.49 157 CYS E O 1
ATOM 9054 N N . GLU E 1 161 ? 34.526 81.770 82.648 1.00 21.71 158 GLU E N 1
ATOM 9055 C CA . GLU E 1 161 ? 33.385 82.608 83.046 1.00 23.55 158 GLU E CA 1
ATOM 9056 C C . GLU E 1 161 ? 33.807 83.542 84.163 1.00 23.22 158 GLU E C 1
ATOM 9057 O O . GLU E 1 161 ? 33.616 84.750 84.063 1.00 23.35 158 GLU E O 1
ATOM 9079 N N . LEU E 1 164 ? 36.456 86.247 82.730 1.00 23.36 161 LEU E N 1
ATOM 9080 C CA . LEU E 1 164 ? 35.864 87.158 81.746 1.00 24.72 161 LEU E CA 1
ATOM 9081 C C . LEU E 1 164 ? 34.719 88.033 82.295 1.00 25.85 161 LEU E C 1
ATOM 9082 O O . LEU E 1 164 ? 34.561 89.147 81.815 1.00 26.62 161 LEU E O 1
ATOM 9087 N N . THR E 1 165 ? 33.961 87.548 83.281 1.00 25.57 162 THR E N 1
ATOM 9088 C CA . THR E 1 165 ? 32.931 88.349 83.923 1.00 25.75 162 THR E CA 1
ATOM 9089 C C . THR E 1 165 ? 33.455 89.149 85.081 1.00 25.43 162 THR E C 1
ATOM 9090 O O . THR E 1 165 ? 32.906 90.217 85.349 1.00 26.45 162 THR E O 1
ATOM 9094 N N . SER E 1 166 ? 34.535 88.663 85.716 1.00 24.61 163 SER E N 1
ATOM 9095 C CA . SER E 1 166 ? 35.033 89.209 86.974 1.00 25.43 163 SER E CA 1
ATOM 9096 C C . SER E 1 166 ? 34.119 89.007 88.197 1.00 26.41 163 SER E C 1
ATOM 9097 O O . SER E 1 166 ? 34.459 89.453 89.294 1.00 26.92 163 SER E O 1
ATOM 9100 N N . THR E 1 167 ? 33.035 88.266 88.035 1.00 27.26 164 THR E N 1
ATOM 9101 C CA . THR E 1 167 ? 32.038 88.085 89.089 1.00 29.44 164 THR E CA 1
ATOM 9102 C C . THR E 1 167 ? 32.551 87.051 90.046 1.00 28.13 164 THR E C 1
ATOM 9103 O O . THR E 1 167 ? 32.981 85.990 89.613 1.00 27.09 164 THR E O 1
ATOM 9107 N N . PRO E 1 168 ? 32.553 87.359 91.345 1.00 28.44 165 PRO E N 1
ATOM 9108 C CA . PRO E 1 168 ? 33.022 86.364 92.307 1.00 27.33 165 PRO E CA 1
ATOM 9109 C C . PRO E 1 168 ? 31.950 85.307 92.548 1.00 27.81 165 PRO E C 1
ATOM 9110 O O . PRO E 1 168 ? 30.766 85.509 92.139 1.00 27.15 165 PRO E O 1
ATOM 9114 N N . ILE E 1 169 ? 32.352 84.190 93.151 1.00 26.12 166 ILE E N 1
ATOM 9115 C CA . ILE E 1 169 ? 31.394 83.148 93.591 1.00 26.23 166 ILE E CA 1
ATOM 9116 C C . ILE E 1 169 ? 31.420 83.094 95.124 1.00 25.51 166 ILE E C 1
ATOM 9117 O O . ILE E 1 169 ? 32.380 83.547 95.760 1.00 25.38 166 ILE E O 1
ATOM 9122 N N . THR E 1 170 ? 30.363 82.571 95.724 1.00 25.17 167 THR E N 1
ATOM 9123 C CA . THR E 1 170 ? 30.362 82.392 97.177 1.00 25.46 167 THR E CA 1
ATOM 9124 C C . THR E 1 170 ? 31.214 81.198 97.627 1.00 24.84 167 THR E C 1
ATOM 9125 O O . THR E 1 170 ? 31.559 80.319 96.819 1.00 24.39 167 THR E O 1
ATOM 9129 N N . GLY E 1 171 ? 31.510 81.139 98.923 1.00 25.49 168 GLY E N 1
ATOM 9130 C CA . GLY E 1 171 ? 32.170 79.966 99.513 1.00 25.00 168 GLY E CA 1
ATOM 9131 C C . GLY E 1 171 ? 31.440 78.658 99.198 1.00 25.44 168 GLY E C 1
ATOM 9132 O O . GLY E 1 171 ? 32.077 77.645 98.857 1.00 24.09 168 GLY E O 1
ATOM 9133 N N . ALA E 1 172 ? 30.099 78.683 99.317 1.00 26.90 169 ALA E N 1
ATOM 9134 C CA . ALA E 1 172 ? 29.265 77.526 99.023 1.00 27.18 169 ALA E CA 1
ATOM 9135 C C . ALA E 1 172 ? 29.412 77.106 97.558 1.00 26.47 169 ALA E C 1
ATOM 9136 O O . ALA E 1 172 ? 29.529 75.911 97.265 1.00 27.23 169 ALA E O 1
ATOM 9138 N N . GLU E 1 173 ? 29.409 78.067 96.642 1.00 26.76 170 GLU E N 1
ATOM 9139 C CA . GLU E 1 173 ? 29.628 77.728 95.238 1.00 27.31 170 GLU E CA 1
ATOM 9140 C C . GLU E 1 173 ? 31.052 77.242 94.975 1.00 25.20 170 GLU E C 1
ATOM 9141 O O . GLU E 1 173 ? 31.256 76.378 94.128 1.00 25.76 170 GLU E O 1
ATOM 9147 N N . ALA E 1 174 ? 32.023 77.852 95.648 1.00 23.84 171 ALA E N 1
ATOM 9148 C CA . ALA E 1 174 ? 33.424 77.436 95.517 1.00 23.20 171 ALA E CA 1
ATOM 9149 C C . ALA E 1 174 ? 33.597 75.945 95.877 1.00 23.21 171 ALA E C 1
ATOM 9150 O O . ALA E 1 174 ? 34.344 75.201 95.232 1.00 23.40 171 ALA E O 1
ATOM 9152 N N . LEU E 1 175 ? 32.898 75.522 96.918 1.00 22.05 172 LEU E N 1
ATOM 9153 C CA . LEU E 1 175 ? 32.850 74.139 97.303 1.00 22.46 172 LEU E CA 1
ATOM 9154 C C . LEU E 1 175 ? 32.270 73.247 96.195 1.00 22.78 172 LEU E C 1
ATOM 9155 O O . LEU E 1 175 ? 32.877 72.213 95.875 1.00 21.96 172 LEU E O 1
ATOM 9160 N N . LYS E 1 176 ? 31.123 73.621 95.612 1.00 23.20 173 LYS E N 1
ATOM 9161 C CA . LYS E 1 176 ? 30.522 72.827 94.535 1.00 24.47 173 LYS E CA 1
ATOM 9162 C C . LYS E 1 176 ? 31.508 72.704 93.371 1.00 23.79 173 LYS E C 1
ATOM 9163 O O . LYS E 1 176 ? 31.584 71.657 92.741 1.00 23.60 173 LYS E O 1
ATOM 9169 N N . TRP E 1 177 ? 32.213 73.791 93.069 1.00 22.99 174 TRP E N 1
ATOM 9170 C CA . TRP E 1 177 ? 33.191 73.813 91.926 1.00 23.09 174 TRP E CA 1
ATOM 9171 C C . TRP E 1 177 ? 34.597 73.294 92.224 1.00 21.48 174 TRP E C 1
ATOM 9172 O O . TRP E 1 177 ? 35.452 73.282 91.331 1.00 22.65 174 TRP E O 1
ATOM 9183 N N . GLY E 1 178 ? 34.859 72.894 93.450 1.00 22.73 175 GLY E N 1
ATOM 9184 C CA . GLY E 1 178 ? 36.156 72.322 93.816 1.00 22.55 175 GLY E CA 1
ATOM 9185 C C . GLY E 1 178 ? 37.280 73.319 94.084 1.00 21.95 175 GLY E C 1
ATOM 9186 O O . GLY E 1 178 ? 38.469 72.968 94.056 1.00 22.88 175 GLY E O 1
ATOM 9187 N N . LEU E 1 179 ? 36.904 74.542 94.381 1.00 22.08 176 LEU E N 1
ATOM 9188 C CA . LEU E 1 179 ? 37.863 75.613 94.650 1.00 20.28 176 LEU E CA 1
ATOM 9189 C C . LEU E 1 179 ? 38.261 75.660 96.149 1.00 21.30 176 LEU E C 1
ATOM 9190 O O . LEU E 1 179 ? 39.297 76.249 96.521 1.00 20.57 176 LEU E O 1
ATOM 9195 N N . VAL E 1 180 ? 37.407 75.085 96.999 1.00 21.98 177 VAL E N 1
ATOM 9196 C CA . VAL E 1 180 ? 37.705 74.911 98.409 1.00 21.77 177 VAL E CA 1
ATOM 9197 C C . VAL E 1 180 ? 37.392 73.468 98.819 1.00 22.43 177 VAL E C 1
ATOM 9198 O O . VAL E 1 180 ? 36.662 72.729 98.118 1.00 21.15 177 VAL E O 1
ATOM 9202 N N . ASN E 1 181 ? 37.971 73.070 99.944 1.00 21.33 178 ASN E N 1
ATOM 9203 C CA . ASN E 1 181 ? 37.755 71.759 100.559 1.00 22.63 178 ASN E CA 1
ATOM 9204 C C . ASN E 1 181 ? 36.457 71.673 101.297 1.00 23.62 178 ASN E C 1
ATOM 9205 O O . ASN E 1 181 ? 35.851 70.596 101.382 1.00 24.12 178 ASN E O 1
ATOM 9210 N N . GLY E 1 182 ? 36.034 72.792 101.871 1.00 24.15 179 GLY E N 1
ATOM 9211 C CA . GLY E 1 182 ? 34.831 72.758 102.698 1.00 25.13 179 GLY E CA 1
ATOM 9212 C C . GLY E 1 182 ? 34.428 74.113 103.164 1.00 25.79 179 GLY E C 1
ATOM 9213 O O . GLY E 1 182 ? 35.195 75.088 103.036 1.00 24.63 179 GLY E O 1
ATOM 9214 N N . VAL E 1 183 ? 33.219 74.184 103.697 1.00 27.71 180 VAL E N 1
ATOM 9215 C CA . VAL E 1 183 ? 32.698 75.421 104.240 1.00 28.46 180 VAL E CA 1
ATOM 9216 C C . VAL E 1 183 ? 32.283 75.224 105.692 1.00 29.42 180 VAL E C 1
ATOM 9217 O O . VAL E 1 183 ? 31.731 74.184 106.037 1.00 29.86 180 VAL E O 1
ATOM 9221 N N . PHE E 1 184 ? 32.492 76.256 106.502 1.00 29.58 181 PHE E N 1
ATOM 9222 C CA . PHE E 1 184 ? 32.098 76.264 107.914 1.00 30.59 181 PHE E CA 1
ATOM 9223 C C . PHE E 1 184 ? 31.274 77.532 108.238 1.00 32.35 181 PHE E C 1
ATOM 9224 O O . PHE E 1 184 ? 31.318 78.531 107.537 1.00 30.99 181 PHE E O 1
ATOM 9232 N N . ALA E 1 185 ? 30.526 77.472 109.341 1.00 34.41 182 ALA E N 1
ATOM 9233 C CA . ALA E 1 185 ? 29.757 78.600 109.858 1.00 36.65 182 ALA E CA 1
ATOM 9234 C C . ALA E 1 185 ? 30.689 79.732 110.229 1.00 38.72 182 ALA E C 1
ATOM 9235 O O . ALA E 1 185 ? 31.796 79.478 110.694 1.00 38.15 182 ALA E O 1
ATOM 9237 N N . GLU E 1 186 ? 30.254 80.974 110.053 1.00 41.08 183 GLU E N 1
ATOM 9238 C CA . GLU E 1 186 ? 31.119 82.116 110.369 1.00 44.02 183 GLU E CA 1
ATOM 9239 C C . GLU E 1 186 ? 31.535 82.164 111.832 1.00 45.49 183 GLU E C 1
ATOM 9240 O O . GLU E 1 186 ? 32.636 82.601 112.140 1.00 45.77 183 GLU E O 1
ATOM 9246 N N . GLU E 1 187 ? 30.648 81.705 112.718 1.00 47.77 184 GLU E N 1
ATOM 9247 C CA . GLU E 1 187 ? 30.835 81.785 114.176 1.00 49.23 184 GLU E CA 1
ATOM 9248 C C . GLU E 1 187 ? 31.997 80.909 114.689 1.00 48.51 184 GLU E C 1
ATOM 9249 O O . GLU E 1 187 ? 32.661 81.247 115.675 1.00 48.96 184 GLU E O 1
ATOM 9255 N N . THR E 1 188 ? 32.229 79.786 114.003 1.00 46.64 185 THR E N 1
ATOM 9256 C CA . THR E 1 188 ? 33.194 78.785 114.431 1.00 44.46 185 THR E CA 1
ATOM 9257 C C . THR E 1 188 ? 34.276 78.508 113.375 1.00 42.36 185 THR E C 1
ATOM 9258 O O . THR E 1 188 ? 35.084 77.598 113.521 1.00 40.40 185 THR E O 1
ATOM 9262 N N . PHE E 1 189 ? 34.308 79.338 112.348 1.00 41.06 186 PHE E N 1
ATOM 9263 C CA . PHE E 1 189 ? 35.083 79.058 111.165 1.00 39.22 186 PHE E CA 1
ATOM 9264 C C . PHE E 1 189 ? 36.558 78.747 111.447 1.00 38.73 186 PHE E C 1
ATOM 9265 O O . PHE E 1 189 ? 37.054 77.695 111.040 1.00 35.91 186 PHE E O 1
ATOM 9273 N N . LEU E 1 190 ? 37.261 79.643 112.137 1.00 38.21 187 LEU E N 1
ATOM 9274 C CA . LEU E 1 190 ? 38.688 79.423 112.370 1.00 38.14 187 LEU E CA 1
ATOM 9275 C C . LEU E 1 190 ? 38.912 78.180 113.200 1.00 37.30 187 LEU E C 1
ATOM 9276 O O . LEU E 1 190 ? 39.850 77.443 112.923 1.00 36.85 187 LEU E O 1
ATOM 9281 N N . ASP E 1 191 ? 38.067 77.981 114.218 1.00 36.63 188 ASP E N 1
ATOM 9282 C CA . ASP E 1 191 ? 38.087 76.811 115.093 1.00 36.74 188 ASP E CA 1
ATOM 9283 C C . ASP E 1 191 ? 37.902 75.472 114.355 1.00 34.00 188 ASP E C 1
ATOM 9284 O O . ASP E 1 191 ? 38.604 74.505 114.618 1.00 32.43 188 ASP E O 1
ATOM 9289 N N . ASP E 1 192 ? 36.961 75.441 113.428 1.00 30.94 189 ASP E N 1
ATOM 9290 C CA . ASP E 1 192 ? 36.691 74.264 112.626 1.00 29.76 189 ASP E CA 1
ATOM 9291 C C . ASP E 1 192 ? 37.905 73.958 111.743 1.00 27.21 189 ASP E C 1
ATOM 9292 O O . ASP E 1 192 ? 38.259 72.795 111.526 1.00 26.56 189 ASP E O 1
ATOM 9297 N N . THR E 1 193 ? 38.519 75.001 111.216 1.00 26.09 190 THR E N 1
ATOM 9298 C CA . THR E 1 193 ? 39.718 74.821 110.357 1.00 26.43 190 THR E CA 1
ATOM 9299 C C . THR E 1 193 ? 40.882 74.299 111.213 1.00 26.37 190 THR E C 1
ATOM 9300 O O . THR E 1 193 ? 41.640 73.396 110.839 1.00 26.98 190 THR E O 1
ATOM 9304 N N . LEU E 1 194 ? 41.019 74.846 112.404 1.00 28.30 191 LEU E N 1
ATOM 9305 C CA . LEU E 1 194 ? 42.084 74.394 113.341 1.00 29.07 191 LEU E CA 1
ATOM 9306 C C . LEU E 1 194 ? 41.959 72.906 113.753 1.00 28.82 191 LEU E C 1
ATOM 9307 O O . LEU E 1 194 ? 42.968 72.231 114.010 1.00 27.28 191 LEU E O 1
ATOM 9312 N N . LYS E 1 195 ? 40.726 72.403 113.818 1.00 29.40 192 LYS E N 1
ATOM 9313 C CA . LYS E 1 195 ? 40.481 71.000 114.122 1.00 30.15 192 LYS E CA 1
ATOM 9314 C C . LYS E 1 195 ? 41.012 70.103 112.993 1.00 28.38 192 LYS E C 1
ATOM 9315 O O . LYS E 1 195 ? 41.583 69.042 113.250 1.00 27.93 192 LYS E O 1
ATOM 9321 N N . VAL E 1 196 ? 40.859 70.554 111.754 1.00 27.49 193 VAL E N 1
ATOM 9322 C CA . VAL E 1 196 ? 41.474 69.843 110.637 1.00 26.12 193 VAL E CA 1
ATOM 9323 C C . VAL E 1 196 ? 42.996 69.849 110.795 1.00 24.80 193 VAL E C 1
ATOM 9324 O O . VAL E 1 196 ? 43.624 68.820 110.684 1.00 24.17 193 VAL E O 1
ATOM 9328 N N . ALA E 1 197 ? 43.574 71.005 111.090 1.00 23.99 194 ALA E N 1
ATOM 9329 C CA . ALA E 1 197 ? 45.021 71.113 111.170 1.00 24.85 194 ALA E CA 1
ATOM 9330 C C . ALA E 1 197 ? 45.521 70.206 112.276 1.00 25.05 194 ALA E C 1
ATOM 9331 O O . ALA E 1 197 ? 46.578 69.572 112.164 1.00 25.47 194 ALA E O 1
ATOM 9333 N N . LYS E 1 198 ? 44.789 70.175 113.393 1.00 27.30 195 LYS E N 1
ATOM 9334 C CA . LYS E 1 198 ? 45.167 69.301 114.486 1.00 27.56 195 LYS E CA 1
ATOM 9335 C C . LYS E 1 198 ? 45.171 67.828 114.065 1.00 26.82 195 LYS E C 1
ATOM 9336 O O . LYS E 1 198 ? 46.046 67.111 114.477 1.00 26.11 195 LYS E O 1
ATOM 9342 N N . GLN E 1 199 ? 44.233 67.402 113.229 1.00 26.89 196 GLN E N 1
ATOM 9343 C CA . GLN E 1 199 ? 44.199 66.004 112.744 1.00 28.35 196 GLN E CA 1
ATOM 9344 C C . GLN E 1 199 ? 45.432 65.706 111.923 1.00 27.07 196 GLN E C 1
ATOM 9345 O O . GLN E 1 199 ? 46.047 64.666 112.073 1.00 28.18 196 GLN E O 1
ATOM 9351 N N . ILE E 1 200 ? 45.812 66.651 111.075 1.00 24.93 197 ILE E N 1
ATOM 9352 C CA . ILE E 1 200 ? 46.942 66.508 110.187 1.00 23.91 197 ILE E CA 1
ATOM 9353 C C . ILE E 1 200 ? 48.272 66.516 110.968 1.00 24.60 197 ILE E C 1
ATOM 9354 O O . ILE E 1 200 ? 49.186 65.774 110.637 1.00 24.70 197 ILE E O 1
ATOM 9359 N N . ALA E 1 201 ? 48.328 67.314 112.031 1.00 25.93 198 ALA E N 1
ATOM 9360 C CA . ALA E 1 201 ? 49.514 67.412 112.900 1.00 27.23 198 ALA E CA 1
ATOM 9361 C C . ALA E 1 201 ? 49.875 66.079 113.601 1.00 28.67 198 ALA E C 1
ATOM 9362 O O . ALA E 1 201 ? 50.999 65.876 114.090 1.00 30.73 198 ALA E O 1
ATOM 9364 N N . GLY E 1 202 ? 48.943 65.151 113.640 1.00 29.81 199 GLY E N 1
ATOM 9365 C CA . GLY E 1 202 ? 49.170 63.869 114.270 1.00 30.07 199 GLY E CA 1
ATOM 9366 C C . GLY E 1 202 ? 49.869 62.867 113.376 1.00 30.25 199 GLY E C 1
ATOM 9367 O O . GLY E 1 202 ? 50.252 61.810 113.855 1.00 31.16 199 GLY E O 1
ATOM 9368 N N . LYS E 1 203 ? 49.983 63.159 112.076 1.00 27.37 200 LYS E N 1
ATOM 9369 C CA . LYS E 1 203 ? 50.682 62.277 111.151 1.00 27.64 200 LYS E CA 1
ATOM 9370 C C . LYS E 1 203 ? 52.189 62.505 111.197 1.00 26.84 200 LYS E C 1
ATOM 9371 O O . LYS E 1 203 ? 52.679 63.576 111.624 1.00 26.60 200 LYS E O 1
ATOM 9377 N N . SER E 1 204 ? 52.937 61.490 110.793 1.00 26.20 201 SER E N 1
ATOM 9378 C CA . SER E 1 204 ? 54.383 61.598 110.743 1.00 26.35 201 SER E CA 1
ATOM 9379 C C . SER E 1 204 ? 54.824 62.614 109.684 1.00 25.75 201 SER E C 1
ATOM 9380 O O . SER E 1 204 ? 54.288 62.653 108.568 1.00 25.57 201 SER E O 1
ATOM 9383 N N . PRO E 1 205 ? 55.783 63.460 110.028 1.00 25.87 202 PRO E N 1
ATOM 9384 C CA . PRO E 1 205 ? 56.297 64.433 109.055 1.00 25.69 202 PRO E CA 1
ATOM 9385 C C . PRO E 1 205 ? 56.757 63.821 107.741 1.00 25.73 202 PRO E C 1
ATOM 9386 O O . PRO E 1 205 ? 56.484 64.400 106.675 1.00 25.29 202 PRO E O 1
ATOM 9390 N N . ALA E 1 206 ? 57.406 62.639 107.777 1.00 24.87 203 ALA E N 1
ATOM 9391 C CA . ALA E 1 206 ? 57.857 62.005 106.527 1.00 24.32 203 ALA E CA 1
ATOM 9392 C C . ALA E 1 206 ? 56.670 61.635 105.612 1.00 23.55 203 ALA E C 1
ATOM 9393 O O . ALA E 1 206 ? 56.756 61.793 104.387 1.00 21.83 203 ALA E O 1
ATOM 9395 N N . THR E 1 207 ? 55.554 61.210 106.189 1.00 24.09 204 THR E N 1
ATOM 9396 C CA . THR E 1 207 ? 54.387 60.837 105.348 1.00 22.97 204 THR E CA 1
ATOM 9397 C C . THR E 1 207 ? 53.691 62.075 104.831 1.00 23.27 204 THR E C 1
ATOM 9398 O O . THR E 1 207 ? 53.225 62.089 103.685 1.00 23.54 204 THR E O 1
ATOM 9402 N N . ALA E 1 208 ? 53.657 63.142 105.634 1.00 23.17 205 ALA E N 1
ATOM 9403 C CA . ALA E 1 208 ? 53.095 64.430 105.181 1.00 22.89 205 ALA E CA 1
ATOM 9404 C C . ALA E 1 208 ? 53.906 64.951 103.987 1.00 22.77 205 ALA E C 1
ATOM 9405 O O . ALA E 1 208 ? 53.352 65.299 102.943 1.00 19.94 205 ALA E O 1
ATOM 9407 N N . ARG E 1 209 ? 55.213 64.941 104.119 1.00 22.99 206 ARG E N 1
ATOM 9408 C CA . ARG E 1 209 ? 56.109 65.363 103.078 1.00 23.87 206 ARG E CA 1
ATOM 9409 C C . ARG E 1 209 ? 55.950 64.500 101.823 1.00 22.29 206 ARG E C 1
ATOM 9410 O O . ARG E 1 209 ? 55.952 64.985 100.754 1.00 21.83 206 ARG E O 1
ATOM 9418 N N . ALA E 1 210 ? 55.824 63.209 101.988 1.00 20.78 207 ALA E N 1
ATOM 9419 C CA . ALA E 1 210 ? 55.665 62.293 100.869 1.00 20.37 207 ALA E CA 1
ATOM 9420 C C . ALA E 1 210 ? 54.359 62.564 100.122 1.00 20.12 207 ALA E C 1
ATOM 9421 O O . ALA E 1 210 ? 54.327 62.674 98.913 1.00 21.10 207 ALA E O 1
ATOM 9423 N N . VAL E 1 211 ? 53.282 62.662 100.851 1.00 19.45 208 VAL E N 1
ATOM 9424 C CA . VAL E 1 211 ? 51.992 62.978 100.218 1.00 19.13 208 VAL E CA 1
ATOM 9425 C C . VAL E 1 211 ? 52.053 64.283 99.403 1.00 19.49 208 VAL E C 1
ATOM 9426 O O . VAL E 1 211 ? 51.606 64.353 98.266 1.00 19.39 208 VAL E O 1
ATOM 9430 N N . LEU E 1 212 ? 52.589 65.345 100.009 1.00 18.45 209 LEU E N 1
ATOM 9431 C CA . LEU E 1 212 ? 52.713 66.609 99.357 1.00 18.71 209 LEU E CA 1
ATOM 9432 C C . LEU E 1 212 ? 53.606 66.515 98.114 1.00 18.87 209 LEU E C 1
ATOM 9433 O O . LEU E 1 212 ? 53.197 67.001 97.062 1.00 20.03 209 LEU E O 1
ATOM 9438 N N . GLU E 1 213 ? 54.719 65.788 98.174 1.00 19.23 210 GLU E N 1
ATOM 9439 C CA . GLU E 1 213 ? 55.551 65.573 96.971 1.00 20.21 210 GLU E CA 1
ATOM 9440 C C . GLU E 1 213 ? 54.729 64.892 95.873 1.00 20.39 210 GLU E C 1
ATOM 9441 O O . GLU E 1 213 ? 54.702 65.358 94.735 1.00 19.86 210 GLU E O 1
ATOM 9447 N N . LEU E 1 214 ? 54.033 63.827 96.242 1.00 20.52 211 LEU E N 1
ATOM 9448 C CA . LEU E 1 214 ? 53.328 62.965 95.283 1.00 20.70 211 LEU E CA 1
ATOM 9449 C C . LEU E 1 214 ? 52.146 63.686 94.647 1.00 20.49 211 LEU E C 1
ATOM 9450 O O . LEU E 1 214 ? 51.814 63.426 93.500 1.00 20.75 211 LEU E O 1
ATOM 9455 N N . LEU E 1 215 ? 51.608 64.692 95.322 1.00 20.42 212 LEU E N 1
ATOM 9456 C CA . LEU E 1 215 ? 50.519 65.504 94.733 1.00 21.33 212 LEU E CA 1
ATOM 9457 C C . LEU E 1 215 ? 51.025 66.435 93.628 1.00 22.44 212 LEU E C 1
ATOM 9458 O O . LEU E 1 215 ? 50.235 66.907 92.817 1.00 22.24 212 LEU E O 1
ATOM 9463 N N . GLN E 1 216 ? 52.340 66.693 93.594 1.00 21.87 213 GLN E N 1
ATOM 9464 C CA . GLN E 1 216 ? 52.881 67.656 92.631 1.00 22.61 213 GLN E CA 1
ATOM 9465 C C . GLN E 1 216 ? 52.947 67.103 91.216 1.00 21.42 213 GLN E C 1
ATOM 9466 O O . GLN E 1 216 ? 53.199 67.830 90.326 1.00 23.48 213 GLN E O 1
ATOM 9472 N N . THR E 1 217 ? 52.669 65.816 91.007 1.00 21.25 214 THR E N 1
ATOM 9473 C CA . THR E 1 217 ? 52.730 65.228 89.717 1.00 20.44 214 THR E CA 1
ATOM 9474 C C . THR E 1 217 ? 51.595 65.748 88.813 1.00 20.43 214 THR E C 1
ATOM 9475 O O . THR E 1 217 ? 51.632 65.517 87.615 1.00 21.49 214 THR E O 1
ATOM 9479 N N . THR E 1 218 ? 50.596 66.401 89.390 1.00 20.50 215 THR E N 1
ATOM 9480 C CA . THR E 1 218 ? 49.483 66.967 88.650 1.00 21.59 215 THR E CA 1
ATOM 9481 C C . THR E 1 218 ? 49.897 68.228 87.854 1.00 23.02 215 THR E C 1
ATOM 9482 O O . THR E 1 218 ? 49.113 68.722 87.077 1.00 23.91 215 THR E O 1
ATOM 9486 N N . LYS E 1 219 ? 51.109 68.739 88.047 1.00 23.33 216 LYS E N 1
ATOM 9487 C CA . LYS E 1 219 ? 51.564 69.975 87.376 1.00 23.93 216 LYS E CA 1
ATOM 9488 C C . LYS E 1 219 ? 52.500 69.569 86.236 1.00 23.71 216 LYS E C 1
ATOM 9489 O O . LYS E 1 219 ? 53.562 69.022 86.459 1.00 25.97 216 LYS E O 1
ATOM 9495 N N . SER E 1 220 ? 52.143 69.944 85.039 1.00 23.82 217 SER E N 1
ATOM 9496 C CA . SER E 1 220 ? 52.883 69.567 83.852 1.00 23.88 217 SER E CA 1
ATOM 9497 C C . SER E 1 220 ? 53.816 70.651 83.369 1.00 22.73 217 SER E C 1
ATOM 9498 O O . SER E 1 220 ? 53.758 71.792 83.821 1.00 20.28 217 SER E O 1
ATOM 9501 N N . SER E 1 221 ? 54.606 70.307 82.345 1.00 22.66 218 SER E N 1
ATOM 9502 C CA . SER E 1 221 ? 55.390 71.312 81.657 1.00 22.21 218 SER E CA 1
ATOM 9503 C C . SER E 1 221 ? 54.500 72.434 81.055 1.00 22.00 218 SER E C 1
ATOM 9504 O O . SER E 1 221 ? 54.939 73.584 80.978 1.00 21.44 218 SER E O 1
ATOM 9507 N N . HIS E 1 222 ? 53.258 72.116 80.647 1.00 20.76 219 HIS E N 1
ATOM 9508 C CA . HIS E 1 222 ? 52.363 73.101 80.087 1.00 21.26 219 HIS E CA 1
ATOM 9509 C C . HIS E 1 222 ? 51.876 74.088 81.107 1.00 21.07 219 HIS E C 1
ATOM 9510 O O . HIS E 1 222 ? 51.717 75.291 80.804 1.00 22.39 219 HIS E O 1
ATOM 9517 N N . TYR E 1 223 ? 51.644 73.580 82.306 1.00 20.82 220 TYR E N 1
ATOM 9518 C CA . TYR E 1 223 ? 51.343 74.422 83.446 1.00 20.06 220 TYR E CA 1
ATOM 9519 C C . TYR E 1 223 ? 52.483 75.430 83.621 1.00 18.84 220 TYR E C 1
ATOM 9520 O O . TYR E 1 223 ? 52.252 76.628 83.736 1.00 17.92 220 TYR E O 1
ATOM 9529 N N . TYR E 1 224 ? 53.698 74.951 83.700 1.00 20.65 221 TYR E N 1
ATOM 9530 C CA . TYR E 1 224 ? 54.853 75.796 84.046 1.00 21.27 221 TYR E CA 1
ATOM 9531 C C . TYR E 1 224 ? 55.137 76.812 82.945 1.00 21.28 221 TYR E C 1
ATOM 9532 O O . TYR E 1 224 ? 55.425 77.983 83.221 1.00 19.96 221 TYR E O 1
ATOM 9541 N N . GLU E 1 225 ? 54.986 76.378 81.708 1.00 21.35 222 GLU E N 1
ATOM 9542 C CA . GLU E 1 225 ? 55.146 77.288 80.571 1.00 23.06 222 GLU E CA 1
ATOM 9543 C C . GLU E 1 225 ? 54.004 78.316 80.532 1.00 21.55 222 GLU E C 1
ATOM 9544 O O . GLU E 1 225 ? 54.250 79.494 80.241 1.00 22.15 222 GLU E O 1
ATOM 9550 N N . GLY E 1 226 ? 52.803 77.884 80.889 1.00 20.49 223 GLY E N 1
ATOM 9551 C CA . GLY E 1 226 ? 51.658 78.788 81.024 1.00 19.97 223 GLY E CA 1
ATOM 9552 C C . GLY E 1 226 ? 51.848 79.918 82.050 1.00 18.27 223 GLY E C 1
ATOM 9553 O O . GLY E 1 226 ? 51.490 81.090 81.792 1.00 19.37 223 GLY E O 1
ATOM 9554 N N . VAL E 1 227 ? 52.400 79.590 83.209 1.00 17.92 224 VAL E N 1
ATOM 9555 C CA . VAL E 1 227 ? 52.722 80.596 84.201 1.00 17.91 224 VAL E CA 1
ATOM 9556 C C . VAL E 1 227 ? 53.733 81.595 83.626 1.00 20.38 224 VAL E C 1
ATOM 9557 O O . VAL E 1 227 ? 53.582 82.820 83.805 1.00 19.61 224 VAL E O 1
ATOM 9561 N N . GLN E 1 228 ? 54.782 81.092 82.958 1.00 21.45 225 GLN E N 1
ATOM 9562 C CA . GLN E 1 228 ? 55.738 82.035 82.351 1.00 23.27 225 GLN E CA 1
ATOM 9563 C C . GLN E 1 228 ? 55.088 82.988 81.338 1.00 23.50 225 GLN E C 1
ATOM 9564 O O . GLN E 1 228 ? 55.324 84.208 81.369 1.00 20.65 225 GLN E O 1
ATOM 9570 N N . ARG E 1 229 ? 54.244 82.424 80.458 1.00 22.45 226 ARG E N 1
ATOM 9571 C CA . ARG E 1 229 ? 53.529 83.166 79.465 1.00 24.10 226 ARG E CA 1
ATOM 9572 C C . ARG E 1 229 ? 52.609 84.182 80.112 1.00 22.95 226 ARG E C 1
ATOM 9573 O O . ARG E 1 229 ? 52.524 85.316 79.644 1.00 22.10 226 ARG E O 1
ATOM 9581 N N . GLU E 1 230 ? 51.977 83.796 81.224 1.00 21.06 227 GLU E N 1
ATOM 9582 C CA . GLU E 1 230 ? 51.109 84.674 81.953 1.00 19.77 227 GLU E CA 1
ATOM 9583 C C . GLU E 1 230 ? 51.833 85.948 82.412 1.00 20.13 227 GLU E C 1
ATOM 9584 O O . GLU E 1 230 ? 51.273 87.056 82.309 1.00 20.31 227 GLU E O 1
ATOM 9590 N N . ALA E 1 231 ? 53.021 85.793 82.989 1.00 19.91 228 ALA E N 1
ATOM 9591 C CA . ALA E 1 231 ? 53.807 86.947 83.420 1.00 21.91 228 ALA E CA 1
ATOM 9592 C C . ALA E 1 231 ? 54.206 87.874 82.291 1.00 22.70 228 ALA E C 1
ATOM 9593 O O . ALA E 1 231 ? 54.198 89.068 82.484 1.00 23.75 228 ALA E O 1
ATOM 9595 N N . GLN E 1 232 ? 54.572 87.326 81.136 1.00 23.41 229 GLN E N 1
ATOM 9596 C CA . GLN E 1 232 ? 54.895 88.109 79.938 1.00 25.55 229 GLN E CA 1
ATOM 9597 C C . GLN E 1 232 ? 53.685 88.952 79.478 1.00 24.57 229 GLN E C 1
ATOM 9598 O O . GLN E 1 232 ? 53.801 90.174 79.309 1.00 24.79 229 GLN E O 1
ATOM 9604 N N . ILE E 1 233 ? 52.543 88.304 79.324 1.00 23.42 230 ILE E N 1
ATOM 9605 C CA . ILE E 1 233 ? 51.316 88.971 78.958 1.00 23.07 230 ILE E CA 1
ATOM 9606 C C . ILE E 1 233 ? 50.910 90.048 79.966 1.00 23.49 230 ILE E C 1
ATOM 9607 O O . ILE E 1 233 ? 50.544 91.171 79.574 1.00 23.70 230 ILE E O 1
ATOM 9612 N N . PHE E 1 234 ? 51.052 89.741 81.253 1.00 23.14 231 PHE E N 1
ATOM 9613 C CA . PHE E 1 234 ? 50.652 90.638 82.279 1.00 23.71 231 PHE E CA 1
ATOM 9614 C C . PHE E 1 234 ? 51.351 92.018 82.125 1.00 25.13 231 PHE E C 1
ATOM 9615 O O . PHE E 1 234 ? 50.702 93.075 82.246 1.00 24.47 231 PHE E O 1
ATOM 9623 N N . GLY E 1 235 ? 52.668 91.974 81.961 1.00 26.09 232 GLY E N 1
ATOM 9624 C CA . GLY E 1 235 ? 53.446 93.189 81.753 1.00 28.16 232 GLY E CA 1
ATOM 9625 C C . GLY E 1 235 ? 53.044 93.988 80.513 1.00 28.90 232 GLY E C 1
ATOM 9626 O O . GLY E 1 235 ? 53.046 95.205 80.565 1.00 30.03 232 GLY E O 1
ATOM 9627 N N . GLU E 1 236 ? 52.704 93.306 79.419 1.00 28.37 233 GLU E N 1
ATOM 9628 C CA . GLU E 1 236 ? 52.228 93.947 78.193 1.00 30.15 233 GLU E CA 1
ATOM 9629 C C . GLU E 1 236 ? 50.886 94.654 78.476 1.00 29.36 233 GLU E C 1
ATOM 9630 O O . GLU E 1 236 ? 50.720 95.843 78.165 1.00 29.37 233 GLU E O 1
ATOM 9636 N N . VAL E 1 237 ? 49.941 93.970 79.106 1.00 27.82 234 VAL E N 1
ATOM 9637 C CA . VAL E 1 237 ? 48.599 94.596 79.283 1.00 28.31 234 VAL E CA 1
ATOM 9638 C C . VAL E 1 237 ? 48.670 95.660 80.371 1.00 27.21 234 VAL E C 1
ATOM 9639 O O . VAL E 1 237 ? 47.955 96.632 80.302 1.00 27.02 234 VAL E O 1
ATOM 9643 N N . PHE E 1 238 ? 49.573 95.487 81.332 1.00 26.50 235 PHE E N 1
ATOM 9644 C CA . PHE E 1 238 ? 49.751 96.467 82.412 1.00 27.81 235 PHE E CA 1
ATOM 9645 C C . PHE E 1 238 ? 50.087 97.901 81.938 1.00 29.30 235 PHE E C 1
ATOM 9646 O O . PHE E 1 238 ? 49.547 98.875 82.474 1.00 29.72 235 PHE E O 1
ATOM 9654 N N . THR E 1 239 ? 50.996 98.041 80.973 1.00 29.42 236 THR E N 1
ATOM 9655 C CA . THR E 1 239 ? 51.428 99.368 80.530 1.00 31.39 236 THR E CA 1
ATOM 9656 C C . THR E 1 239 ? 50.676 99.834 79.279 1.00 31.05 236 THR E C 1
ATOM 9657 O O . THR E 1 239 ? 50.963 100.917 78.766 1.00 31.15 236 THR E O 1
ATOM 9661 N N . SER E 1 240 ? 49.718 99.030 78.809 1.00 30.24 237 SER E N 1
ATOM 9662 C CA . SER E 1 240 ? 48.820 99.431 77.718 1.00 30.44 237 SER E CA 1
ATOM 9663 C C . SER E 1 240 ? 47.854 100.495 78.220 1.00 31.66 237 SER E C 1
ATOM 9664 O O . SER E 1 240 ? 47.623 100.668 79.447 1.00 30.11 237 SER E O 1
ATOM 9667 N N . GLU E 1 241 ? 47.290 101.227 77.274 1.00 32.61 238 GLU E N 1
ATOM 9668 C CA . GLU E 1 241 ? 46.367 102.301 77.632 1.00 33.68 238 GLU E CA 1
ATOM 9669 C C . GLU E 1 241 ? 45.221 101.754 78.461 1.00 32.79 238 GLU E C 1
ATOM 9670 O O . GLU E 1 241 ? 44.862 102.363 79.476 1.00 30.30 238 GLU E O 1
ATOM 9676 N N . ASP E 1 242 ? 44.661 100.606 78.041 1.00 31.33 239 ASP E N 1
ATOM 9677 C CA . ASP E 1 242 ? 43.565 99.965 78.820 1.00 31.95 239 ASP E CA 1
ATOM 9678 C C . ASP E 1 242 ? 43.981 99.555 80.223 1.00 29.92 239 ASP E C 1
ATOM 9679 O O . ASP E 1 242 ? 43.265 99.784 81.198 1.00 31.13 239 ASP E O 1
ATOM 9684 N N . GLY E 1 243 ? 45.167 98.997 80.344 1.00 28.95 240 GLY E N 1
ATOM 9685 C CA . GLY E 1 243 ? 45.668 98.618 81.656 1.00 28.34 240 GLY E CA 1
ATOM 9686 C C . GLY E 1 243 ? 45.854 99.838 82.541 1.00 28.60 240 GLY E C 1
ATOM 9687 O O . GLY E 1 243 ? 45.535 99.818 83.732 1.00 28.22 240 GLY E O 1
ATOM 9688 N N . ARG E 1 244 ? 46.415 100.894 81.983 1.00 29.59 241 ARG E N 1
ATOM 9689 C CA . ARG E 1 244 ? 46.557 102.128 82.759 1.00 31.59 241 ARG E CA 1
ATOM 9690 C C . ARG E 1 244 ? 45.177 102.703 83.158 1.00 31.32 241 ARG E C 1
ATOM 9691 O O . ARG E 1 244 ? 44.957 103.108 84.299 1.00 31.37 241 ARG E O 1
ATOM 9699 N N . GLU E 1 245 ? 44.266 102.731 82.212 1.00 31.57 242 GLU E N 1
ATOM 9700 C CA . GLU E 1 245 ? 42.938 103.275 82.461 1.00 32.63 242 GLU E CA 1
ATOM 9701 C C . GLU E 1 245 ? 42.193 102.456 83.519 1.00 31.40 242 GLU E C 1
ATOM 9702 O O . GLU E 1 245 ? 41.594 103.014 84.422 1.00 31.74 242 GLU E O 1
ATOM 9708 N N . GLY E 1 246 ? 42.250 101.122 83.419 1.00 31.59 243 GLY E N 1
ATOM 9709 C CA . GLY E 1 246 ? 41.499 100.280 84.363 1.00 30.59 243 GLY E CA 1
ATOM 9710 C C . GLY E 1 246 ? 42.004 100.374 85.790 1.00 30.74 243 GLY E C 1
ATOM 9711 O O . GLY E 1 246 ? 41.225 100.339 86.737 1.00 30.84 243 GLY E O 1
ATOM 9712 N N . VAL E 1 247 ? 43.320 100.468 85.943 1.00 30.07 244 VAL E N 1
ATOM 9713 C CA . VAL E 1 247 ? 43.944 100.631 87.233 1.00 30.45 244 VAL E CA 1
ATOM 9714 C C . VAL E 1 247 ? 43.584 102.024 87.801 1.00 32.19 244 VAL E C 1
ATOM 9715 O O . VAL E 1 247 ? 43.220 102.148 88.985 1.00 31.86 244 VAL E O 1
ATOM 9719 N N . ALA E 1 248 ? 43.685 103.062 86.977 1.00 34.36 245 ALA E N 1
ATOM 9720 C CA . ALA E 1 248 ? 43.362 104.441 87.444 1.00 36.67 245 ALA E CA 1
ATOM 9721 C C . ALA E 1 248 ? 41.897 104.503 87.883 1.00 38.72 245 ALA E C 1
ATOM 9722 O O . ALA E 1 248 ? 41.579 105.088 88.941 1.00 39.82 245 ALA E O 1
ATOM 9724 N N . ALA E 1 249 ? 41.023 103.893 87.078 1.00 39.67 246 ALA E N 1
ATOM 9725 C CA . ALA E 1 249 ? 39.571 103.911 87.350 1.00 41.47 246 ALA E CA 1
ATOM 9726 C C . ALA E 1 249 ? 39.278 103.214 88.658 1.00 42.33 246 ALA E C 1
ATOM 9727 O O . ALA E 1 249 ? 38.488 103.698 89.470 1.00 42.38 246 ALA E O 1
ATOM 9729 N N . PHE E 1 250 ? 39.911 102.070 88.862 1.00 43.33 247 PHE E N 1
ATOM 9730 C CA . PHE E 1 250 ? 39.739 101.356 90.114 1.00 45.10 247 PHE E CA 1
ATOM 9731 C C . PHE E 1 250 ? 40.130 102.250 91.296 1.00 46.89 247 PHE E C 1
ATOM 9732 O O . PHE E 1 250 ? 39.394 102.319 92.288 1.00 47.53 247 PHE E O 1
ATOM 9740 N N . LEU E 1 251 ? 41.282 102.914 91.186 1.00 47.65 248 LEU E N 1
ATOM 9741 C CA . LEU E 1 251 ? 41.852 103.659 92.302 1.00 49.58 248 LEU E CA 1
ATOM 9742 C C . LEU E 1 251 ? 40.987 104.869 92.620 1.00 51.31 248 LEU E C 1
ATOM 9743 O O . LEU E 1 251 ? 40.982 105.331 93.743 1.00 51.64 248 LEU E O 1
ATOM 9748 N N . GLU E 1 252 ? 40.271 105.361 91.610 1.00 52.82 249 GLU E N 1
ATOM 9749 C CA . GLU E 1 252 ? 39.352 106.482 91.745 1.00 55.15 249 GLU E CA 1
ATOM 9750 C C . GLU E 1 252 ? 37.880 106.025 91.794 1.00 56.00 249 GLU E C 1
ATOM 9751 O O . GLU E 1 252 ? 36.970 106.841 91.629 1.00 57.10 249 GLU E O 1
ATOM 9757 N N . LYS E 1 253 ? 37.646 104.735 92.017 1.00 55.81 250 LYS E N 1
ATOM 9758 C CA . LYS E 1 253 ? 36.297 104.204 92.215 1.00 56.75 250 LYS E CA 1
ATOM 9759 C C . LYS E 1 253 ? 35.309 104.545 91.095 1.00 56.49 250 LYS E C 1
ATOM 9760 O O . LYS E 1 253 ? 34.133 104.780 91.353 1.00 57.85 250 LYS E O 1
ATOM 9766 N N . ARG E 1 254 ? 35.770 104.563 89.854 1.00 55.32 251 ARG E N 1
ATOM 9767 C CA . ARG E 1 254 ? 34.877 104.777 88.724 1.00 54.79 251 ARG E CA 1
ATOM 9768 C C . ARG E 1 254 ? 34.945 103.616 87.753 1.00 53.76 251 ARG E C 1
ATOM 9769 O O . ARG E 1 254 ? 35.849 102.770 87.825 1.00 51.48 251 ARG E O 1
ATOM 9777 N N . LYS E 1 255 ? 33.976 103.595 86.845 1.00 54.00 252 LYS E N 1
ATOM 9778 C CA . LYS E 1 255 ? 33.896 102.574 85.809 1.00 53.70 252 LYS E CA 1
ATOM 9779 C C . LYS E 1 255 ? 34.962 102.917 84.784 1.00 53.02 252 LYS E C 1
ATOM 9780 O O . LYS E 1 255 ? 35.127 104.087 84.446 1.00 53.59 252 LYS E O 1
ATOM 9786 N N . PRO E 1 256 ? 35.707 101.911 84.295 1.00 51.72 253 PRO E N 1
ATOM 9787 C CA . PRO E 1 256 ? 36.755 102.231 83.325 1.00 51.23 253 PRO E CA 1
ATOM 9788 C C . PRO E 1 256 ? 36.207 102.280 81.908 1.00 51.22 253 PRO E C 1
ATOM 9789 O O . PRO E 1 256 ? 35.169 101.677 81.627 1.00 49.81 253 PRO E O 1
ATOM 9793 N N . SER E 1 257 ? 36.899 103.008 81.028 1.00 51.62 254 SER E N 1
ATOM 9794 C CA . SER E 1 257 ? 36.513 103.051 79.624 1.00 51.90 254 SER E CA 1
ATOM 9795 C C . SER E 1 257 ? 37.604 102.515 78.713 1.00 50.90 254 SER E C 1
ATOM 9796 O O . SER E 1 257 ? 38.571 103.215 78.406 1.00 51.85 254 SER E O 1
ATOM 9799 N N . PHE E 1 258 ? 37.444 101.274 78.277 1.00 49.80 255 PHE E N 1
ATOM 9800 C CA . PHE E 1 258 ? 38.424 100.645 77.410 1.00 48.77 255 PHE E CA 1
ATOM 9801 C C . PHE E 1 258 ? 38.203 100.998 75.935 1.00 50.46 255 PHE E C 1
ATOM 9802 O O . PHE E 1 258 ? 37.067 101.214 75.499 1.00 50.57 255 PHE E O 1
ATOM 9810 N N . SER E 1 259 ? 39.298 101.058 75.178 1.00 51.00 256 SER E N 1
ATOM 9811 C CA . SER E 1 259 ? 39.221 101.257 73.732 1.00 51.96 256 SER E CA 1
ATOM 9812 C C . SER E 1 259 ? 40.224 100.413 72.924 1.00 51.90 256 SER E C 1
ATOM 9813 O O . SER E 1 259 ? 40.371 100.612 71.719 1.00 52.10 256 SER E O 1
ATOM 9816 N N . GLY E 1 260 ? 40.903 99.462 73.562 1.00 51.56 257 GLY E N 1
ATOM 9817 C CA . GLY E 1 260 ? 41.758 98.517 72.821 1.00 51.38 257 GLY E CA 1
ATOM 9818 C C . GLY E 1 260 ? 40.927 97.628 71.903 1.00 50.89 257 GLY E C 1
ATOM 9819 O O . GLY E 1 260 ? 41.425 97.115 70.900 1.00 51.15 257 GLY E O 1
ATOM 9828 N N . LEU F 1 5 ? 40.508 30.195 91.177 1.00 44.41 2 LEU F N 1
ATOM 9829 C CA . LEU F 1 5 ? 40.537 31.425 92.004 1.00 42.62 2 LEU F CA 1
ATOM 9830 C C . LEU F 1 5 ? 40.384 31.069 93.476 1.00 42.52 2 LEU F C 1
ATOM 9831 O O . LEU F 1 5 ? 39.570 30.205 93.836 1.00 42.02 2 LEU F O 1
ATOM 9836 N N . LYS F 1 6 ? 41.184 31.698 94.328 1.00 41.43 3 LYS F N 1
ATOM 9837 C CA . LYS F 1 6 ? 41.151 31.384 95.735 1.00 42.18 3 LYS F CA 1
ATOM 9838 C C . LYS F 1 6 ? 40.083 32.184 96.458 1.00 41.01 3 LYS F C 1
ATOM 9839 O O . LYS F 1 6 ? 39.293 31.629 97.224 1.00 41.14 3 LYS F O 1
ATOM 9845 N N . PHE F 1 7 ? 40.074 33.498 96.244 1.00 39.05 4 PHE F N 1
ATOM 9846 C CA . PHE F 1 7 ? 39.220 34.388 97.014 1.00 37.97 4 PHE F CA 1
ATOM 9847 C C . PHE F 1 7 ? 38.265 35.201 96.131 1.00 38.10 4 PHE F C 1
ATOM 9848 O O . PHE F 1 7 ? 37.724 36.220 96.586 1.00 38.24 4 PHE F O 1
ATOM 9856 N N . LEU F 1 8 ? 38.112 34.797 94.865 1.00 37.39 5 LEU F N 1
ATOM 9857 C CA . LEU F 1 8 ? 37.153 35.398 93.966 1.00 36.86 5 LEU F CA 1
ATOM 9858 C C . LEU F 1 8 ? 36.281 34.311 93.401 1.00 37.38 5 LEU F C 1
ATOM 9859 O O . LEU F 1 8 ? 36.736 33.197 93.153 1.00 37.90 5 LEU F O 1
ATOM 9864 N N . SER F 1 9 ? 35.031 34.646 93.155 1.00 37.33 6 SER F N 1
ATOM 9865 C CA . SER F 1 9 ? 34.213 33.795 92.309 1.00 38.31 6 SER F CA 1
ATOM 9866 C C . SER F 1 9 ? 33.617 34.657 91.239 1.00 37.07 6 SER F C 1
ATOM 9867 O O . SER F 1 9 ? 33.593 35.889 91.359 1.00 36.61 6 SER F O 1
ATOM 9870 N N . VAL F 1 10 ? 33.212 34.014 90.168 1.00 35.95 7 VAL F N 1
ATOM 9871 C CA . VAL F 1 10 ? 32.851 34.696 88.950 1.00 35.76 7 VAL F CA 1
ATOM 9872 C C . VAL F 1 10 ? 31.771 33.881 88.305 1.00 36.48 7 VAL F C 1
ATOM 9873 O O . VAL F 1 10 ? 32.017 32.712 87.901 1.00 35.52 7 VAL F O 1
ATOM 9877 N N . ARG F 1 11 ? 30.582 34.472 88.230 1.00 36.15 8 ARG F N 1
ATOM 9878 C CA . ARG F 1 11 ? 29.524 33.928 87.378 1.00 36.40 8 ARG F CA 1
ATOM 9879 C C . ARG F 1 11 ? 29.341 34.820 86.166 1.00 35.41 8 ARG F C 1
ATOM 9880 O O . ARG F 1 11 ? 29.624 36.019 86.211 1.00 34.13 8 ARG F O 1
ATOM 9888 N N . VAL F 1 12 ? 28.872 34.238 85.079 1.00 34.68 9 VAL F N 1
ATOM 9889 C CA . VAL F 1 12 ? 28.713 34.972 83.832 1.00 34.04 9 VAL F CA 1
ATOM 9890 C C . VAL F 1 12 ? 27.291 34.775 83.388 1.00 35.67 9 VAL F C 1
ATOM 9891 O O . VAL F 1 12 ? 26.818 33.639 83.237 1.00 34.91 9 VAL F O 1
ATOM 9895 N N . GLU F 1 13 ? 26.599 35.890 83.214 1.00 36.49 10 GLU F N 1
ATOM 9896 C CA . GLU F 1 13 ? 25.193 35.886 82.861 1.00 39.05 10 GLU F CA 1
ATOM 9897 C C . GLU F 1 13 ? 24.914 37.031 81.918 1.00 38.82 10 GLU F C 1
ATOM 9898 O O . GLU F 1 13 ? 25.265 38.177 82.219 1.00 37.50 10 GLU F O 1
ATOM 9904 N N . ASP F 1 14 ? 24.351 36.730 80.742 1.00 40.18 11 ASP F N 1
ATOM 9905 C CA . ASP F 1 14 ? 23.993 37.795 79.784 1.00 40.30 11 ASP F CA 1
ATOM 9906 C C . ASP F 1 14 ? 25.208 38.682 79.499 1.00 38.63 11 ASP F C 1
ATOM 9907 O O . ASP F 1 14 ? 25.102 39.906 79.453 1.00 38.64 11 ASP F O 1
ATOM 9912 N N . HIS F 1 15 ? 26.360 38.047 79.335 1.00 37.47 12 HIS F N 1
ATOM 9913 C CA . HIS F 1 15 ? 27.624 38.707 79.017 1.00 36.63 12 HIS F CA 1
ATOM 9914 C C . HIS F 1 15 ? 28.238 39.528 80.138 1.00 34.27 12 HIS F C 1
ATOM 9915 O O . HIS F 1 15 ? 29.228 40.215 79.909 1.00 33.56 12 HIS F O 1
ATOM 9922 N N . ILE F 1 16 ? 27.663 39.470 81.330 1.00 33.16 13 ILE F N 1
ATOM 9923 C CA . ILE F 1 16 ? 28.220 40.168 82.489 1.00 31.58 13 ILE F CA 1
ATOM 9924 C C . ILE F 1 16 ? 28.943 39.132 83.364 1.00 31.52 13 ILE F C 1
ATOM 9925 O O . ILE F 1 16 ? 28.348 38.100 83.747 1.00 32.28 13 ILE F O 1
ATOM 9930 N N . ALA F 1 17 ? 30.196 39.408 83.697 1.00 28.96 14 ALA F N 1
ATOM 9931 C CA . ALA F 1 17 ? 30.921 38.624 84.679 1.00 28.48 14 ALA F CA 1
ATOM 9932 C C . ALA F 1 17 ? 30.745 39.313 86.023 1.00 28.00 14 ALA F C 1
ATOM 9933 O O . ALA F 1 17 ? 31.219 40.452 86.198 1.00 26.72 14 ALA F O 1
ATOM 9935 N N . VAL F 1 18 ? 29.995 38.693 86.925 1.00 27.41 15 VAL F N 1
ATOM 9936 C CA . VAL F 1 18 ? 29.814 39.235 88.260 1.00 28.39 15 VAL F CA 1
ATOM 9937 C C . VAL F 1 18 ? 30.852 38.570 89.153 1.00 28.89 15 VAL F C 1
ATOM 9938 O O . VAL F 1 18 ? 30.813 37.352 89.361 1.00 29.58 15 VAL F O 1
ATOM 9942 N N . ALA F 1 19 ? 31.783 39.353 89.671 1.00 27.72 16 ALA F N 1
ATOM 9943 C CA . ALA F 1 19 ? 32.887 38.818 90.468 1.00 28.99 16 ALA F CA 1
ATOM 9944 C C . ALA F 1 19 ? 32.730 39.231 91.935 1.00 30.15 16 ALA F C 1
ATOM 9945 O O . ALA F 1 19 ? 32.576 40.425 92.245 1.00 31.95 16 ALA F O 1
ATOM 9947 N N . THR F 1 20 ? 32.754 38.261 92.829 1.00 30.90 17 THR F N 1
ATOM 9948 C CA . THR F 1 20 ? 32.596 38.490 94.282 1.00 30.91 17 THR F CA 1
ATOM 9949 C C . THR F 1 20 ? 33.926 38.221 94.977 1.00 30.75 17 THR F C 1
ATOM 9950 O O . THR F 1 20 ? 34.491 37.129 94.906 1.00 30.62 17 THR F O 1
ATOM 9954 N N . LEU F 1 21 ? 34.430 39.236 95.643 1.00 29.20 18 LEU F N 1
ATOM 9955 C CA . LEU F 1 21 ? 35.620 39.094 96.477 1.00 30.77 18 LEU F CA 1
ATOM 9956 C C . LEU F 1 21 ? 35.201 38.585 97.851 1.00 31.53 18 LEU F C 1
ATOM 9957 O O . LEU F 1 21 ? 34.360 39.184 98.504 1.00 31.32 18 LEU F O 1
ATOM 9962 N N . ASN F 1 22 ? 35.824 37.494 98.281 1.00 33.33 19 ASN F N 1
ATOM 9963 C CA . ASN F 1 22 ? 35.527 36.875 99.562 1.00 34.87 19 ASN F CA 1
ATOM 9964 C C . ASN F 1 22 ? 36.833 36.409 100.197 1.00 34.53 19 ASN F C 1
ATOM 9965 O O . ASN F 1 22 ? 37.237 35.258 100.053 1.00 34.57 19 ASN F O 1
ATOM 9970 N N . HIS F 1 23 ? 37.483 37.333 100.871 1.00 34.23 20 HIS F N 1
ATOM 9971 C CA . HIS F 1 23 ? 38.682 37.060 101.647 1.00 35.47 20 HIS F CA 1
ATOM 9972 C C . HIS F 1 23 ? 38.365 37.525 103.057 1.00 36.29 20 HIS F C 1
ATOM 9973 O O . HIS F 1 23 ? 38.598 38.676 103.432 1.00 34.50 20 HIS F O 1
ATOM 9980 N N . ALA F 1 24 ? 37.752 36.638 103.826 1.00 37.47 21 ALA F N 1
ATOM 9981 C CA . ALA F 1 24 ? 37.241 36.990 105.135 1.00 38.74 21 ALA F CA 1
ATOM 9982 C C . ALA F 1 24 ? 38.368 37.441 106.068 1.00 39.73 21 ALA F C 1
ATOM 9983 O O . ALA F 1 24 ? 39.516 37.023 105.908 1.00 39.04 21 ALA F O 1
ATOM 9985 N N . PRO F 1 25 ? 38.058 38.338 107.014 1.00 41.07 22 PRO F N 1
ATOM 9986 C CA . PRO F 1 25 ? 36.745 38.952 107.278 1.00 41.53 22 PRO F CA 1
ATOM 9987 C C . PRO F 1 25 ? 36.446 40.267 106.552 1.00 40.68 22 PRO F C 1
ATOM 9988 O O . PRO F 1 25 ? 35.279 40.669 106.478 1.00 42.48 22 PRO F O 1
ATOM 9992 N N . ALA F 1 26 ? 37.471 40.926 106.008 1.00 38.57 23 ALA F N 1
ATOM 9993 C CA . ALA F 1 26 ? 37.329 42.312 105.587 1.00 36.64 23 ALA F CA 1
ATOM 9994 C C . ALA F 1 26 ? 37.760 42.526 104.127 1.00 34.61 23 ALA F C 1
ATOM 9995 O O . ALA F 1 26 ? 37.959 43.660 103.699 1.00 34.19 23 ALA F O 1
ATOM 9997 N N . ASN F 1 27 ? 37.848 41.425 103.380 1.00 32.99 24 ASN F N 1
ATOM 9998 C CA . ASN F 1 27 ? 38.257 41.403 101.973 1.00 32.12 24 ASN F CA 1
ATOM 9999 C C . ASN F 1 27 ? 39.552 42.161 101.726 1.00 31.27 24 ASN F C 1
ATOM 10000 O O . ASN F 1 27 ? 39.685 42.878 100.730 1.00 29.61 24 ASN F O 1
ATOM 10005 N N . ALA F 1 28 ? 40.514 41.959 102.636 1.00 30.62 25 ALA F N 1
ATOM 10006 C CA . ALA F 1 28 ? 41.827 42.567 102.537 1.00 30.52 25 ALA F CA 1
ATOM 10007 C C . ALA F 1 28 ? 42.492 42.212 101.211 1.00 29.94 25 ALA F C 1
ATOM 10008 O O . ALA F 1 28 ? 42.465 41.045 100.774 1.00 30.75 25 ALA F O 1
ATOM 10018 N N . SER F 1 30 ? 45.314 41.051 99.876 1.00 32.06 27 SER F N 1
ATOM 10019 C CA . SER F 1 30 ? 46.543 40.301 100.043 1.00 32.02 27 SER F CA 1
ATOM 10020 C C . SER F 1 30 ? 47.188 39.974 98.704 1.00 31.90 27 SER F C 1
ATOM 10021 O O . SER F 1 30 ? 46.551 40.098 97.661 1.00 30.32 27 SER F O 1
ATOM 10024 N N . SER F 1 31 ? 48.442 39.531 98.753 1.00 32.82 28 SER F N 1
ATOM 10025 C CA . SER F 1 31 ? 49.160 39.071 97.564 1.00 34.41 28 SER F CA 1
ATOM 10026 C C . SER F 1 31 ? 48.362 38.021 96.825 1.00 34.73 28 SER F C 1
ATOM 10027 O O . SER F 1 31 ? 48.269 38.075 95.587 1.00 34.31 28 SER F O 1
ATOM 10030 N N . GLN F 1 32 ? 47.734 37.104 97.558 1.00 35.14 29 GLN F N 1
ATOM 10031 C CA . GLN F 1 32 ? 46.898 36.094 96.881 1.00 35.67 29 GLN F CA 1
ATOM 10032 C C . GLN F 1 32 ? 45.679 36.708 96.214 1.00 33.69 29 GLN F C 1
ATOM 10033 O O . GLN F 1 32 ? 45.341 36.307 95.115 1.00 32.53 29 GLN F O 1
ATOM 10039 N N . VAL F 1 33 ? 45.022 37.660 96.877 1.00 32.58 30 VAL F N 1
ATOM 10040 C CA . VAL F 1 33 ? 43.940 38.390 96.216 1.00 31.80 30 VAL F CA 1
ATOM 10041 C C . VAL F 1 33 ? 44.448 39.041 94.936 1.00 30.81 30 VAL F C 1
ATOM 10042 O O . VAL F 1 33 ? 43.766 39.023 93.925 1.00 30.32 30 VAL F O 1
ATOM 10054 N N . HIS F 1 35 ? 46.841 38.110 92.933 1.00 33.17 32 HIS F N 1
ATOM 10055 C CA . HIS F 1 35 ? 46.971 37.036 91.944 1.00 34.61 32 HIS F CA 1
ATOM 10056 C C . HIS F 1 35 ? 45.599 36.634 91.390 1.00 32.94 32 HIS F C 1
ATOM 10057 O O . HIS F 1 35 ? 45.465 36.396 90.183 1.00 33.49 32 HIS F O 1
ATOM 10064 N N . ASP F 1 36 ? 44.589 36.535 92.255 1.00 32.75 33 ASP F N 1
ATOM 10065 C CA . ASP F 1 36 ? 43.229 36.246 91.775 1.00 32.33 33 ASP F CA 1
ATOM 10066 C C . ASP F 1 36 ? 42.711 37.341 90.857 1.00 30.88 33 ASP F C 1
ATOM 10067 O O . ASP F 1 36 ? 42.026 37.052 89.888 1.00 29.81 33 ASP F O 1
ATOM 10072 N N . VAL F 1 37 ? 42.972 38.620 91.192 1.00 28.75 34 VAL F N 1
ATOM 10073 C CA . VAL F 1 37 ? 42.522 39.720 90.352 1.00 27.85 34 VAL F CA 1
ATOM 10074 C C . VAL F 1 37 ? 43.139 39.668 88.967 1.00 27.24 34 VAL F C 1
ATOM 10075 O O . VAL F 1 37 ? 42.448 39.844 87.983 1.00 27.28 34 VAL F O 1
ATOM 10079 N N . THR F 1 38 ? 44.429 39.415 88.904 1.00 27.92 35 THR F N 1
ATOM 10080 C CA . THR F 1 38 ? 45.158 39.274 87.643 1.00 29.37 35 THR F CA 1
ATOM 10081 C C . THR F 1 38 ? 44.596 38.097 86.844 1.00 29.93 35 THR F C 1
ATOM 10082 O O . THR F 1 38 ? 44.397 38.212 85.633 1.00 28.55 35 THR F O 1
ATOM 10086 N N . GLU F 1 39 ? 44.278 37.006 87.536 1.00 31.59 36 GLU F N 1
ATOM 10087 C CA . GLU F 1 39 ? 43.644 35.835 86.872 1.00 33.45 36 GLU F CA 1
ATOM 10088 C C . GLU F 1 39 ? 42.240 36.182 86.337 1.00 32.46 36 GLU F C 1
ATOM 10089 O O . GLU F 1 39 ? 41.871 35.800 85.216 1.00 32.26 36 GLU F O 1
ATOM 10095 N N . LEU F 1 40 ? 41.457 36.929 87.122 1.00 31.23 37 LEU F N 1
ATOM 10096 C CA . LEU F 1 40 ? 40.161 37.398 86.654 1.00 30.39 37 LEU F CA 1
ATOM 10097 C C . LEU F 1 40 ? 40.305 38.218 85.367 1.00 30.14 37 LEU F C 1
ATOM 10098 O O . LEU F 1 40 ? 39.552 38.029 84.433 1.00 30.07 37 LEU F O 1
ATOM 10103 N N . ILE F 1 41 ? 41.240 39.187 85.350 1.00 29.11 38 ILE F N 1
ATOM 10104 C CA . ILE F 1 41 ? 41.420 40.021 84.194 1.00 28.54 38 ILE F CA 1
ATOM 10105 C C . ILE F 1 41 ? 41.858 39.229 82.975 1.00 29.08 38 ILE F C 1
ATOM 10106 O O . ILE F 1 41 ? 41.290 39.417 81.897 1.00 28.86 38 ILE F O 1
ATOM 10111 N N . ASP F 1 42 ? 42.808 38.325 83.151 1.00 31.09 39 ASP F N 1
ATOM 10112 C CA . ASP F 1 42 ? 43.195 37.400 82.068 1.00 32.17 39 ASP F CA 1
ATOM 10113 C C . ASP F 1 42 ? 41.984 36.624 81.555 1.00 32.56 39 ASP F C 1
ATOM 10114 O O . ASP F 1 42 ? 41.836 36.448 80.341 1.00 33.04 39 ASP F O 1
ATOM 10119 N N . GLN F 1 43 ? 41.130 36.152 82.469 1.00 33.84 40 GLN F N 1
ATOM 10120 C CA . GLN F 1 43 ? 39.920 35.381 82.094 1.00 34.85 40 GLN F CA 1
ATOM 10121 C C . GLN F 1 43 ? 38.944 36.244 81.279 1.00 34.20 40 GLN F C 1
ATOM 10122 O O . GLN F 1 43 ? 38.434 35.822 80.228 1.00 33.85 40 GLN F O 1
ATOM 10128 N N . VAL F 1 44 ? 38.690 37.452 81.774 1.00 32.32 41 VAL F N 1
ATOM 10129 C CA . VAL F 1 44 ? 37.744 38.351 81.152 1.00 31.93 41 VAL F CA 1
ATOM 10130 C C . VAL F 1 44 ? 38.185 38.740 79.745 1.00 32.33 41 VAL F C 1
ATOM 10131 O O . VAL F 1 44 ? 37.369 38.824 78.842 1.00 32.05 41 VAL F O 1
ATOM 10135 N N . GLU F 1 45 ? 39.478 39.005 79.567 1.00 33.47 42 GLU F N 1
ATOM 10136 C CA . GLU F 1 45 ? 39.990 39.487 78.286 1.00 34.05 42 GLU F CA 1
ATOM 10137 C C . GLU F 1 45 ? 40.002 38.361 77.252 1.00 35.95 42 GLU F C 1
ATOM 10138 O O . GLU F 1 45 ? 39.748 38.595 76.078 1.00 35.95 42 GLU F O 1
ATOM 10144 N N . LYS F 1 46 ? 40.231 37.137 77.708 1.00 36.86 43 LYS F N 1
ATOM 10145 C CA . LYS F 1 46 ? 40.234 36.004 76.792 1.00 38.45 43 LYS F CA 1
ATOM 10146 C C . LYS F 1 46 ? 38.810 35.580 76.318 1.00 38.06 43 LYS F C 1
ATOM 10147 O O . LYS F 1 46 ? 38.644 35.091 75.210 1.00 38.45 43 LYS F O 1
ATOM 10153 N N . ASP F 1 47 ? 37.791 35.776 77.151 1.00 37.55 44 ASP F N 1
ATOM 10154 C CA . ASP F 1 47 ? 36.483 35.205 76.909 1.00 37.32 44 ASP F CA 1
ATOM 10155 C C . ASP F 1 47 ? 35.595 36.194 76.128 1.00 37.40 44 ASP F C 1
ATOM 10156 O O . ASP F 1 47 ? 35.097 37.178 76.680 1.00 36.04 44 ASP F O 1
ATOM 10161 N N . ASP F 1 48 ? 35.384 35.917 74.840 1.00 37.98 45 ASP F N 1
ATOM 10162 C CA . ASP F 1 48 ? 34.597 36.824 73.977 1.00 38.36 45 ASP F CA 1
ATOM 10163 C C . ASP F 1 48 ? 33.160 36.979 74.465 1.00 37.66 45 ASP F C 1
ATOM 10164 O O . ASP F 1 48 ? 32.525 38.008 74.191 1.00 38.68 45 ASP F O 1
ATOM 10169 N N . ASN F 1 49 ? 32.646 35.993 75.181 1.00 36.54 46 ASN F N 1
ATOM 10170 C CA . ASN F 1 49 ? 31.294 36.083 75.715 1.00 36.48 46 ASN F CA 1
ATOM 10171 C C . ASN F 1 49 ? 31.139 37.135 76.826 1.00 34.93 46 ASN F C 1
ATOM 10172 O O . ASN F 1 49 ? 30.035 37.590 77.080 1.00 36.56 46 ASN F O 1
ATOM 10177 N N . ILE F 1 50 ? 32.218 37.486 77.517 1.00 33.13 47 ILE F N 1
ATOM 10178 C CA . ILE F 1 50 ? 32.131 38.442 78.615 1.00 30.49 47 ILE F CA 1
ATOM 10179 C C . ILE F 1 50 ? 32.278 39.846 78.025 1.00 30.45 47 ILE F C 1
ATOM 10180 O O . ILE F 1 50 ? 33.213 40.117 77.276 1.00 31.33 47 ILE F O 1
ATOM 10185 N N . ARG F 1 51 ? 31.333 40.733 78.324 1.00 29.68 48 ARG F N 1
ATOM 10186 C CA . ARG F 1 51 ? 31.388 42.084 77.813 1.00 29.30 48 ARG F CA 1
ATOM 10187 C C . ARG F 1 51 ? 31.578 43.142 78.898 1.00 28.10 48 ARG F C 1
ATOM 10188 O O . ARG F 1 51 ? 31.937 44.257 78.582 1.00 28.01 48 ARG F O 1
ATOM 10196 N N . VAL F 1 52 ? 31.317 42.807 80.158 1.00 27.28 49 VAL F N 1
ATOM 10197 C CA . VAL F 1 52 ? 31.442 43.776 81.242 1.00 26.28 49 VAL F CA 1
ATOM 10198 C C . VAL F 1 52 ? 31.671 42.987 82.507 1.00 26.09 49 VAL F C 1
ATOM 10199 O O . VAL F 1 52 ? 31.235 41.843 82.619 1.00 27.57 49 VAL F O 1
ATOM 10203 N N . VAL F 1 53 ? 32.364 43.575 83.452 1.00 25.21 50 VAL F N 1
ATOM 10204 C CA . VAL F 1 53 ? 32.616 42.979 84.732 1.00 25.84 50 VAL F CA 1
ATOM 10205 C C . VAL F 1 53 ? 32.034 43.892 85.830 1.00 25.71 50 VAL F C 1
ATOM 10206 O O . VAL F 1 53 ? 32.259 45.107 85.815 1.00 24.91 50 VAL F O 1
ATOM 10210 N N . VAL F 1 54 ? 31.352 43.288 86.792 1.00 24.44 51 VAL F N 1
ATOM 10211 C CA . VAL F 1 54 ? 30.974 43.956 88.020 1.00 24.98 51 VAL F CA 1
ATOM 10212 C C . VAL F 1 54 ? 31.630 43.243 89.201 1.00 25.91 51 VAL F C 1
ATOM 10213 O O . VAL F 1 54 ? 31.451 42.035 89.392 1.00 26.80 51 VAL F O 1
ATOM 10217 N N . ILE F 1 55 ? 32.383 43.970 90.010 1.00 26.00 52 ILE F N 1
ATOM 10218 C CA . ILE F 1 55 ? 33.066 43.396 91.163 1.00 25.91 52 ILE F CA 1
ATOM 10219 C C . ILE F 1 55 ? 32.425 43.959 92.415 1.00 26.41 52 ILE F C 1
ATOM 10220 O O . ILE F 1 55 ? 32.301 45.172 92.541 1.00 23.69 52 ILE F O 1
ATOM 10225 N N . HIS F 1 56 ? 32.022 43.075 93.332 1.00 27.59 53 HIS F N 1
ATOM 10226 C CA . HIS F 1 56 ? 31.615 43.494 94.661 1.00 28.60 53 HIS F CA 1
ATOM 10227 C C . HIS F 1 56 ? 32.224 42.600 95.733 1.00 29.81 53 HIS F C 1
ATOM 10228 O O . HIS F 1 56 ? 32.767 41.534 95.435 1.00 30.57 53 HIS F O 1
ATOM 10235 N N . GLY F 1 57 ? 32.105 43.020 96.989 1.00 30.31 54 GLY F N 1
ATOM 10236 C CA . GLY F 1 57 ? 32.642 42.259 98.109 1.00 31.99 54 GLY F CA 1
ATOM 10237 C C . GLY F 1 57 ? 31.572 41.409 98.779 1.00 34.07 54 GLY F C 1
ATOM 10238 O O . GLY F 1 57 ? 30.413 41.795 98.830 1.00 33.05 54 GLY F O 1
ATOM 10239 N N . GLU F 1 58 ? 31.973 40.238 99.259 1.00 36.92 55 GLU F N 1
ATOM 10240 C CA . GLU F 1 58 ? 31.121 39.402 100.138 1.00 39.25 55 GLU F CA 1
ATOM 10241 C C . GLU F 1 58 ? 31.178 39.957 101.555 1.00 39.31 55 GLU F C 1
ATOM 10242 O O . GLU F 1 58 ? 32.206 40.478 101.980 1.00 38.83 55 GLU F O 1
ATOM 10248 N N . GLY F 1 59 ? 30.065 39.841 102.278 1.00 40.00 56 GLY F N 1
ATOM 10249 C CA . GLY F 1 59 ? 29.977 40.288 103.653 1.00 40.34 56 GLY F CA 1
ATOM 10250 C C . GLY F 1 59 ? 29.743 41.787 103.778 1.00 39.73 56 GLY F C 1
ATOM 10251 O O . GLY F 1 59 ? 29.054 42.384 102.958 1.00 40.42 56 GLY F O 1
ATOM 10252 N N . ARG F 1 60 ? 30.363 42.387 104.780 1.00 39.12 57 ARG F N 1
ATOM 10253 C CA . ARG F 1 60 ? 30.072 43.768 105.198 1.00 39.45 57 ARG F CA 1
ATOM 10254 C C . ARG F 1 60 ? 30.775 44.850 104.372 1.00 37.42 57 ARG F C 1
ATOM 10255 O O . ARG F 1 60 ? 30.350 45.996 104.409 1.00 37.25 57 ARG F O 1
ATOM 10263 N N . PHE F 1 61 ? 31.838 44.501 103.650 1.00 35.54 58 PHE F N 1
ATOM 10264 C CA . PHE F 1 61 ? 32.658 45.498 102.950 1.00 34.35 58 PHE F CA 1
ATOM 10265 C C . PHE F 1 61 ? 32.995 45.112 101.522 1.00 32.27 58 PHE F C 1
ATOM 10266 O O . PHE F 1 61 ? 33.127 43.923 101.197 1.00 32.13 58 PHE F O 1
ATOM 10274 N N . PHE F 1 62 ? 33.242 46.128 100.694 1.00 29.61 59 PHE F N 1
ATOM 10275 C CA . PHE F 1 62 ? 33.978 45.919 99.432 1.00 27.99 59 PHE F CA 1
ATOM 10276 C C . PHE F 1 62 ? 35.400 45.418 99.741 1.00 27.75 59 PHE F C 1
ATOM 10277 O O . PHE F 1 62 ? 35.767 44.311 99.363 1.00 27.37 59 PHE F O 1
ATOM 10285 N N . SER F 1 63 ? 36.188 46.244 100.419 1.00 27.00 60 SER F N 1
ATOM 10286 C CA . SER F 1 63 ? 37.484 45.853 100.918 1.00 26.70 60 SER F CA 1
ATOM 10287 C C . SER F 1 63 ? 37.961 46.878 101.913 1.00 27.54 60 SER F C 1
ATOM 10288 O O . SER F 1 63 ? 37.924 48.060 101.599 1.00 26.29 60 SER F O 1
ATOM 10291 N N . ALA F 1 64 ? 38.429 46.434 103.081 1.00 29.24 61 ALA F N 1
ATOM 10292 C CA . ALA F 1 64 ? 38.851 47.355 104.152 1.00 29.80 61 ALA F CA 1
ATOM 10293 C C . ALA F 1 64 ? 40.305 47.693 104.071 1.00 30.31 61 ALA F C 1
ATOM 10294 O O . ALA F 1 64 ? 40.803 48.475 104.915 1.00 31.37 61 ALA F O 1
ATOM 10296 N N . GLY F 1 65 ? 41.034 47.110 103.123 1.00 29.43 62 GLY F N 1
ATOM 10297 C CA . GLY F 1 65 ? 42.429 47.452 103.026 1.00 30.16 62 GLY F CA 1
ATOM 10298 C C . GLY F 1 65 ? 43.330 46.463 102.365 1.00 30.44 62 GLY F C 1
ATOM 10299 O O . GLY F 1 65 ? 42.906 45.426 101.889 1.00 30.15 62 GLY F O 1
ATOM 10300 N N . ALA F 1 66 ? 44.606 46.823 102.355 1.00 30.77 63 ALA F N 1
ATOM 10301 C CA . ALA F 1 66 ? 45.678 45.858 102.212 1.00 31.33 63 ALA F CA 1
ATOM 10302 C C . ALA F 1 66 ? 45.669 44.950 103.447 1.00 31.91 63 ALA F C 1
ATOM 10303 O O . ALA F 1 66 ? 44.968 45.220 104.448 1.00 31.35 63 ALA F O 1
ATOM 10305 N N . ASP F 1 67 ? 46.396 43.848 103.357 1.00 32.67 64 ASP F N 1
ATOM 10306 C CA . ASP F 1 67 ? 46.349 42.841 104.420 1.00 34.24 64 ASP F CA 1
ATOM 10307 C C . ASP F 1 67 ? 47.474 43.147 105.382 1.00 34.73 64 ASP F C 1
ATOM 10308 O O . ASP F 1 67 ? 48.619 42.925 105.033 1.00 34.66 64 ASP F O 1
ATOM 10313 N N . ILE F 1 68 ? 47.140 43.663 106.565 1.00 36.79 65 ILE F N 1
ATOM 10314 C CA . ILE F 1 68 ? 48.133 44.032 107.616 1.00 38.59 65 ILE F CA 1
ATOM 10315 C C . ILE F 1 68 ? 49.134 42.909 107.918 1.00 39.94 65 ILE F C 1
ATOM 10316 O O . ILE F 1 68 ? 50.262 43.166 108.334 1.00 40.56 65 ILE F O 1
ATOM 10321 N N . LYS F 1 69 ? 48.722 41.662 107.711 1.00 42.06 66 LYS F N 1
ATOM 10322 C CA . LYS F 1 69 ? 49.607 40.522 107.947 1.00 43.62 66 LYS F CA 1
ATOM 10323 C C . LYS F 1 69 ? 50.864 40.554 107.092 1.00 43.82 66 LYS F C 1
ATOM 10324 O O . LYS F 1 69 ? 51.896 40.026 107.498 1.00 43.31 66 LYS F O 1
ATOM 10330 N N . GLU F 1 70 ? 50.809 41.178 105.921 1.00 42.60 67 GLU F N 1
ATOM 10331 C CA . GLU F 1 70 ? 51.993 41.261 105.074 1.00 43.06 67 GLU F CA 1
ATOM 10332 C C . GLU F 1 70 ? 52.912 42.477 105.365 1.00 43.11 67 GLU F C 1
ATOM 10333 O O . GLU F 1 70 ? 53.926 42.655 104.693 1.00 42.27 67 GLU F O 1
ATOM 10339 N N . PHE F 1 71 ? 52.565 43.306 106.358 1.00 43.32 68 PHE F N 1
ATOM 10340 C CA . PHE F 1 71 ? 53.305 44.535 106.644 1.00 43.15 68 PHE F CA 1
ATOM 10341 C C . PHE F 1 71 ? 53.815 44.649 108.106 1.00 44.54 68 PHE F C 1
ATOM 10342 O O . PHE F 1 71 ? 53.943 45.756 108.645 1.00 44.47 68 PHE F O 1
ATOM 10350 N N . THR F 1 72 ? 54.144 43.523 108.724 1.00 45.75 69 THR F N 1
ATOM 10351 C CA . THR F 1 72 ? 54.676 43.527 110.109 1.00 46.85 69 THR F CA 1
ATOM 10352 C C . THR F 1 72 ? 56.203 43.727 110.166 1.00 47.55 69 THR F C 1
ATOM 10353 O O . THR F 1 72 ? 56.888 43.818 109.133 1.00 47.15 69 THR F O 1
ATOM 10357 N N . SER F 1 73 ? 56.725 43.774 111.395 1.00 48.69 70 SER F N 1
ATOM 10358 C CA . SER F 1 73 ? 58.163 43.834 111.661 1.00 49.45 70 SER F CA 1
ATOM 10359 C C . SER F 1 73 ? 58.941 42.726 110.960 1.00 50.31 70 SER F C 1
ATOM 10360 O O . SER F 1 73 ? 60.148 42.874 110.735 1.00 51.06 70 SER F O 1
ATOM 10363 N N . THR F 1 75 ? 58.897 41.832 107.736 1.00 56.89 72 THR F N 1
ATOM 10364 C CA . THR F 1 75 ? 59.110 42.232 106.360 1.00 56.24 72 THR F CA 1
ATOM 10365 C C . THR F 1 75 ? 60.139 43.356 106.332 1.00 56.09 72 THR F C 1
ATOM 10366 O O . THR F 1 75 ? 60.133 44.182 107.236 1.00 56.07 72 THR F O 1
ATOM 10370 N N . GLU F 1 76 ? 61.025 43.376 105.326 1.00 56.46 73 GLU F N 1
ATOM 10371 C CA . GLU F 1 76 ? 61.957 44.521 105.075 1.00 56.48 73 GLU F CA 1
ATOM 10372 C C . GLU F 1 76 ? 61.631 45.362 103.812 1.00 55.11 73 GLU F C 1
ATOM 10373 O O . GLU F 1 76 ? 60.699 45.041 103.088 1.00 54.48 73 GLU F O 1
ATOM 10379 N N . ALA F 1 77 ? 62.453 46.398 103.568 1.00 54.35 74 ALA F N 1
ATOM 10380 C CA . ALA F 1 77 ? 62.221 47.463 102.581 1.00 53.28 74 ALA F CA 1
ATOM 10381 C C . ALA F 1 77 ? 62.078 47.002 101.134 1.00 53.11 74 ALA F C 1
ATOM 10382 O O . ALA F 1 77 ? 61.212 47.490 100.402 1.00 51.03 74 ALA F O 1
ATOM 10384 N N . LYS F 1 78 ? 62.933 46.073 100.719 1.00 52.95 75 LYS F N 1
ATOM 10385 C CA . LYS F 1 78 ? 62.850 45.568 99.359 1.00 52.80 75 LYS F CA 1
ATOM 10386 C C . LYS F 1 78 ? 61.520 44.854 99.166 1.00 50.99 75 LYS F C 1
ATOM 10387 O O . LYS F 1 78 ? 60.852 45.059 98.145 1.00 49.78 75 LYS F O 1
ATOM 10393 N N . GLN F 1 79 ? 61.132 44.043 100.151 1.00 50.10 76 GLN F N 1
ATOM 10394 C CA . GLN F 1 79 ? 59.863 43.300 100.095 1.00 49.73 76 GLN F CA 1
ATOM 10395 C C . GLN F 1 79 ? 58.642 44.223 100.170 1.00 47.08 76 GLN F C 1
ATOM 10396 O O . GLN F 1 79 ? 57.630 43.951 99.532 1.00 45.34 76 GLN F O 1
ATOM 10402 N N . ALA F 1 80 ? 58.741 45.293 100.970 1.00 45.15 77 ALA F N 1
ATOM 10403 C CA . ALA F 1 80 ? 57.638 46.227 101.112 1.00 42.71 77 ALA F CA 1
ATOM 10404 C C . ALA F 1 80 ? 57.443 46.934 99.783 1.00 40.88 77 ALA F C 1
ATOM 10405 O O . ALA F 1 80 ? 56.330 47.077 99.311 1.00 40.30 77 ALA F O 1
ATOM 10407 N N . THR F 1 81 ? 58.532 47.366 99.171 1.00 40.04 78 THR F N 1
ATOM 10408 C CA . THR F 1 81 ? 58.455 48.017 97.873 1.00 39.11 78 THR F CA 1
ATOM 10409 C C . THR F 1 81 ? 57.846 47.086 96.823 1.00 37.98 78 THR F C 1
ATOM 10410 O O . THR F 1 81 ? 56.956 47.489 96.033 1.00 35.66 78 THR F O 1
ATOM 10414 N N . GLU F 1 82 ? 58.290 45.837 96.843 1.00 37.38 79 GLU F N 1
ATOM 10415 C CA . GLU F 1 82 ? 57.769 44.839 95.907 1.00 37.62 79 GLU F CA 1
ATOM 10416 C C . GLU F 1 82 ? 56.291 44.561 96.085 1.00 35.85 79 GLU F C 1
ATOM 10417 O O . GLU F 1 82 ? 55.590 44.304 95.101 1.00 34.38 79 GLU F O 1
ATOM 10423 N N . LEU F 1 83 ? 55.816 44.591 97.330 1.00 35.60 80 LEU F N 1
ATOM 10424 C CA . LEU F 1 83 ? 54.383 44.402 97.597 1.00 35.11 80 LEU F CA 1
ATOM 10425 C C . LEU F 1 83 ? 53.599 45.604 97.053 1.00 32.82 80 LEU F C 1
ATOM 10426 O O . LEU F 1 83 ? 52.538 45.453 96.411 1.00 31.92 80 LEU F O 1
ATOM 10431 N N . ALA F 1 84 ? 54.126 46.803 97.297 1.00 30.50 81 ALA F N 1
ATOM 10432 C CA . ALA F 1 84 ? 53.495 48.008 96.755 1.00 29.00 81 ALA F CA 1
ATOM 10433 C C . ALA F 1 84 ? 53.448 47.834 95.246 1.00 28.48 81 ALA F C 1
ATOM 10434 O O . ALA F 1 84 ? 52.407 48.052 94.634 1.00 26.10 81 ALA F O 1
ATOM 10436 N N . GLN F 1 85 ? 54.565 47.394 94.655 1.00 29.41 82 GLN F N 1
ATOM 10437 C CA . GLN F 1 85 ? 54.626 47.274 93.189 1.00 30.29 82 GLN F CA 1
ATOM 10438 C C . GLN F 1 85 ? 53.658 46.238 92.658 1.00 29.54 82 GLN F C 1
ATOM 10439 O O . GLN F 1 85 ? 53.012 46.439 91.611 1.00 28.83 82 GLN F O 1
ATOM 10445 N N . LEU F 1 86 ? 53.519 45.159 93.399 1.00 30.08 83 LEU F N 1
ATOM 10446 C CA . LEU F 1 86 ? 52.537 44.110 93.050 1.00 29.89 83 LEU F CA 1
ATOM 10447 C C . LEU F 1 86 ? 51.110 44.663 92.966 1.00 28.61 83 LEU F C 1
ATOM 10448 O O . LEU F 1 86 ? 50.378 44.396 91.988 1.00 27.31 83 LEU F O 1
ATOM 10453 N N . GLY F 1 87 ? 50.707 45.428 93.969 1.00 26.51 84 GLY F N 1
ATOM 10454 C CA . GLY F 1 87 ? 49.371 46.047 93.931 1.00 25.78 84 GLY F CA 1
ATOM 10455 C C . GLY F 1 87 ? 49.189 47.040 92.791 1.00 23.35 84 GLY F C 1
ATOM 10456 O O . GLY F 1 87 ? 48.144 47.064 92.116 1.00 24.65 84 GLY F O 1
ATOM 10457 N N . GLN F 1 88 ? 50.192 47.901 92.610 1.00 24.02 85 GLN F N 1
ATOM 10458 C CA . GLN F 1 88 ? 50.247 48.848 91.501 1.00 24.02 85 GLN F CA 1
ATOM 10459 C C . GLN F 1 88 ? 50.103 48.143 90.140 1.00 24.03 85 GLN F C 1
ATOM 10460 O O . GLN F 1 88 ? 49.263 48.528 89.337 1.00 22.47 85 GLN F O 1
ATOM 10466 N N . VAL F 1 89 ? 50.897 47.095 89.909 1.00 25.69 86 VAL F N 1
ATOM 10467 C CA . VAL F 1 89 ? 50.865 46.389 88.608 1.00 26.20 86 VAL F CA 1
ATOM 10468 C C . VAL F 1 89 ? 49.514 45.692 88.391 1.00 26.00 86 VAL F C 1
ATOM 10469 O O . VAL F 1 89 ? 48.945 45.738 87.291 1.00 27.43 86 VAL F O 1
ATOM 10473 N N . THR F 1 90 ? 48.961 45.112 89.446 1.00 25.61 87 THR F N 1
ATOM 10474 C CA . THR F 1 90 ? 47.657 44.435 89.376 1.00 25.05 87 THR F CA 1
ATOM 10475 C C . THR F 1 90 ? 46.532 45.406 89.079 1.00 24.11 87 THR F C 1
ATOM 10476 O O . THR F 1 90 ? 45.627 45.163 88.268 1.00 23.50 87 THR F O 1
ATOM 10480 N N . PHE F 1 91 ? 46.543 46.526 89.780 1.00 22.86 88 PHE F N 1
ATOM 10481 C CA . PHE F 1 91 ? 45.529 47.543 89.561 1.00 23.33 88 PHE F CA 1
ATOM 10482 C C . PHE F 1 91 ? 45.660 48.203 88.171 1.00 22.98 88 PHE F C 1
ATOM 10483 O O . PHE F 1 91 ? 44.671 48.536 87.549 1.00 22.77 88 PHE F O 1
ATOM 10491 N N . GLU F 1 92 ? 46.883 48.311 87.655 1.00 24.59 89 GLU F N 1
ATOM 10492 C CA . GLU F 1 92 ? 47.050 48.793 86.285 1.00 24.42 89 GLU F CA 1
ATOM 10493 C C . GLU F 1 92 ? 46.480 47.819 85.296 1.00 24.53 89 GLU F C 1
ATOM 10494 O O . GLU F 1 92 ? 45.888 48.218 84.300 1.00 24.33 89 GLU F O 1
ATOM 10500 N N . ARG F 1 93 ? 46.623 46.523 85.579 1.00 25.08 90 ARG F N 1
ATOM 10501 C CA . ARG F 1 93 ? 45.954 45.520 84.736 1.00 26.33 90 ARG F CA 1
ATOM 10502 C C . ARG F 1 93 ? 44.461 45.687 84.694 1.00 24.42 90 ARG F C 1
ATOM 10503 O O . ARG F 1 93 ? 43.861 45.546 83.656 1.00 24.70 90 ARG F O 1
ATOM 10511 N N . VAL F 1 94 ? 43.845 45.986 85.840 1.00 23.56 91 VAL F N 1
ATOM 10512 C CA . VAL F 1 94 ? 42.418 46.228 85.854 1.00 22.70 91 VAL F CA 1
ATOM 10513 C C . VAL F 1 94 ? 42.106 47.469 85.019 1.00 22.35 91 VAL F C 1
ATOM 10514 O O . VAL F 1 94 ? 41.227 47.467 84.153 1.00 22.75 91 VAL F O 1
ATOM 10518 N N . GLU F 1 95 ? 42.787 48.589 85.305 1.00 21.63 92 GLU F N 1
ATOM 10519 C CA . GLU F 1 95 ? 42.488 49.799 84.587 1.00 21.60 92 GLU F CA 1
ATOM 10520 C C . GLU F 1 95 ? 42.694 49.646 83.098 1.00 22.16 92 GLU F C 1
ATOM 10521 O O . GLU F 1 95 ? 41.949 50.245 82.327 1.00 22.19 92 GLU F O 1
ATOM 10527 N N . LYS F 1 96 ? 43.713 48.879 82.695 1.00 23.48 93 LYS F N 1
ATOM 10528 C CA . LYS F 1 96 ? 43.991 48.664 81.277 1.00 24.94 93 LYS F CA 1
ATOM 10529 C C . LYS F 1 96 ? 43.127 47.546 80.654 1.00 26.42 93 LYS F C 1
ATOM 10530 O O . LYS F 1 96 ? 43.276 47.237 79.481 1.00 27.02 93 LYS F O 1
ATOM 10536 N N . CYS F 1 97 ? 42.203 46.971 81.414 1.00 26.47 94 CYS F N 1
ATOM 10537 C CA . CYS F 1 97 ? 41.388 45.872 80.904 1.00 26.37 94 CYS F CA 1
ATOM 10538 C C . CYS F 1 97 ? 40.561 46.340 79.698 1.00 26.23 94 CYS F C 1
ATOM 10539 O O . CYS F 1 97 ? 40.008 47.433 79.688 1.00 26.35 94 CYS F O 1
ATOM 10542 N N . SER F 1 98 ? 40.484 45.493 78.678 1.00 26.84 95 SER F N 1
ATOM 10543 C CA . SER F 1 98 ? 39.818 45.863 77.423 1.00 27.77 95 SER F CA 1
ATOM 10544 C C . SER F 1 98 ? 38.291 45.739 77.477 1.00 27.65 95 SER F C 1
ATOM 10545 O O . SER F 1 98 ? 37.566 46.075 76.502 1.00 28.93 95 SER F O 1
ATOM 10548 N N . LYS F 1 99 ? 37.783 45.238 78.599 1.00 27.71 96 LYS F N 1
ATOM 10549 C CA . LYS F 1 99 ? 36.350 45.200 78.839 1.00 27.48 96 LYS F CA 1
ATOM 10550 C C . LYS F 1 99 ? 36.015 46.025 80.070 1.00 26.14 96 LYS F C 1
ATOM 10551 O O . LYS F 1 99 ? 36.790 46.068 80.982 1.00 24.45 96 LYS F O 1
ATOM 10557 N N . PRO F 1 100 ? 34.873 46.680 80.068 1.00 23.88 97 PRO F N 1
ATOM 10558 C CA . PRO F 1 100 ? 34.560 47.618 81.154 1.00 24.23 97 PRO F CA 1
ATOM 10559 C C . PRO F 1 100 ? 34.382 46.935 82.508 1.00 22.69 97 PRO F C 1
ATOM 10560 O O . PRO F 1 100 ? 33.778 45.870 82.599 1.00 21.03 97 PRO F O 1
ATOM 10564 N N . VAL F 1 101 ? 34.942 47.547 83.541 1.00 22.07 98 VAL F N 1
ATOM 10565 C CA . VAL F 1 101 ? 34.938 47.024 84.869 1.00 21.80 98 VAL F CA 1
ATOM 10566 C C . VAL F 1 101 ? 34.292 48.034 85.819 1.00 22.29 98 VAL F C 1
ATOM 10567 O O . VAL F 1 101 ? 34.772 49.191 85.946 1.00 21.89 98 VAL F O 1
ATOM 10571 N N . ILE F 1 102 ? 33.255 47.573 86.503 1.00 22.54 99 ILE F N 1
ATOM 10572 C CA . ILE F 1 102 ? 32.508 48.359 87.461 1.00 22.61 99 ILE F CA 1
ATOM 10573 C C . ILE F 1 102 ? 32.727 47.844 88.883 1.00 23.61 99 ILE F C 1
ATOM 10574 O O . ILE F 1 102 ? 32.557 46.650 89.169 1.00 25.18 99 ILE F O 1
ATOM 10579 N N . ALA F 1 103 ? 33.104 48.733 89.790 1.00 23.39 100 ALA F N 1
ATOM 10580 C CA . ALA F 1 103 ? 33.184 48.402 91.230 1.00 23.99 100 ALA F CA 1
ATOM 10581 C C . ALA F 1 103 ? 31.889 48.792 91.916 1.00 24.80 100 ALA F C 1
ATOM 10582 O O . ALA F 1 103 ? 31.466 49.933 91.800 1.00 26.37 100 ALA F O 1
ATOM 10584 N N . ALA F 1 104 ? 31.269 47.845 92.617 1.00 25.10 101 ALA F N 1
ATOM 10585 C CA . ALA F 1 104 ? 29.992 48.030 93.294 1.00 25.18 101 ALA F CA 1
ATOM 10586 C C . ALA F 1 104 ? 30.302 48.012 94.774 1.00 25.65 101 ALA F C 1
ATOM 10587 O O . ALA F 1 104 ? 30.551 46.945 95.343 1.00 25.33 101 ALA F O 1
ATOM 10589 N N . ILE F 1 105 ? 30.372 49.208 95.383 1.00 25.66 102 ILE F N 1
ATOM 10590 C CA . ILE F 1 105 ? 30.926 49.356 96.736 1.00 25.59 102 ILE F CA 1
ATOM 10591 C C . ILE F 1 105 ? 29.814 49.512 97.779 1.00 27.28 102 ILE F C 1
ATOM 10592 O O . ILE F 1 105 ? 29.063 50.462 97.728 1.00 26.10 102 ILE F O 1
ATOM 10597 N N . HIS F 1 106 ? 29.745 48.581 98.728 1.00 29.35 103 HIS F N 1
ATOM 10598 C CA . HIS F 1 106 ? 28.925 48.752 99.932 1.00 30.63 103 HIS F CA 1
ATOM 10599 C C . HIS F 1 106 ? 29.812 48.632 101.190 1.00 30.22 103 HIS F C 1
ATOM 10600 O O . HIS F 1 106 ? 30.930 48.070 101.170 1.00 29.78 103 HIS F O 1
ATOM 10607 N N . GLY F 1 107 ? 29.335 49.196 102.286 1.00 30.31 104 GLY F N 1
ATOM 10608 C CA . GLY F 1 107 ? 30.039 49.122 103.555 1.00 30.62 104 GLY F CA 1
ATOM 10609 C C . GLY F 1 107 ? 31.245 50.042 103.622 1.00 29.64 104 GLY F C 1
ATOM 10610 O O . GLY F 1 107 ? 31.193 51.121 104.251 1.00 30.71 104 GLY F O 1
ATOM 10611 N N . ALA F 1 108 ? 32.320 49.649 102.929 1.00 28.20 105 ALA F N 1
ATOM 10612 C CA . ALA F 1 108 ? 33.534 50.448 102.908 1.00 26.79 105 ALA F CA 1
ATOM 10613 C C . ALA F 1 108 ? 34.494 49.991 101.802 1.00 25.73 105 ALA F C 1
ATOM 10614 O O . ALA F 1 108 ? 34.547 48.806 101.426 1.00 25.53 105 ALA F O 1
ATOM 10616 N N . ALA F 1 109 ? 35.216 50.971 101.281 1.00 24.43 106 ALA F N 1
ATOM 10617 C CA . ALA F 1 109 ? 36.347 50.783 100.424 1.00 23.75 106 ALA F CA 1
ATOM 10618 C C . ALA F 1 109 ? 37.453 51.693 100.968 1.00 23.65 106 ALA F C 1
ATOM 10619 O O . ALA F 1 109 ? 37.456 52.896 100.729 1.00 24.92 106 ALA F O 1
ATOM 10621 N N . LEU F 1 110 ? 38.379 51.093 101.710 1.00 24.26 107 LEU F N 1
ATOM 10622 C CA . LEU F 1 110 ? 39.388 51.803 102.492 1.00 22.97 107 LEU F CA 1
ATOM 10623 C C . LEU F 1 110 ? 40.779 51.351 102.117 1.00 22.64 107 LEU F C 1
ATOM 10624 O O . LEU F 1 110 ? 41.023 50.157 101.916 1.00 21.25 107 LEU F O 1
ATOM 10629 N N . GLY F 1 111 ? 41.682 52.323 102.011 1.00 22.18 108 GLY F N 1
ATOM 10630 C CA . GLY F 1 111 ? 43.104 52.064 101.791 1.00 22.60 108 GLY F CA 1
ATOM 10631 C C . GLY F 1 111 ? 43.263 51.275 100.498 1.00 22.34 108 GLY F C 1
ATOM 10632 O O . GLY F 1 111 ? 42.741 51.647 99.447 1.00 21.54 108 GLY F O 1
ATOM 10633 N N . GLY F 1 112 ? 43.983 50.163 100.581 1.00 23.02 109 GLY F N 1
ATOM 10634 C CA . GLY F 1 112 ? 44.127 49.276 99.428 1.00 23.30 109 GLY F CA 1
ATOM 10635 C C . GLY F 1 112 ? 42.820 48.886 98.737 1.00 23.38 109 GLY F C 1
ATOM 10636 O O . GLY F 1 112 ? 42.748 48.672 97.528 1.00 21.75 109 GLY F O 1
ATOM 10637 N N . GLY F 1 113 ? 41.769 48.798 99.530 1.00 24.28 110 GLY F N 1
ATOM 10638 C CA . GLY F 1 113 ? 40.441 48.566 98.988 1.00 24.00 110 GLY F CA 1
ATOM 10639 C C . GLY F 1 113 ? 39.917 49.655 98.088 1.00 23.66 110 GLY F C 1
ATOM 10640 O O . GLY F 1 113 ? 39.318 49.358 97.032 1.00 23.02 110 GLY F O 1
ATOM 10641 N N . LEU F 1 114 ? 40.106 50.922 98.490 1.00 22.55 111 LEU F N 1
ATOM 10642 C CA . LEU F 1 114 ? 39.714 52.056 97.657 1.00 21.88 111 LEU F CA 1
ATOM 10643 C C . LEU F 1 114 ? 40.649 52.107 96.450 1.00 20.38 111 LEU F C 1
ATOM 10644 O O . LEU F 1 114 ? 40.234 52.363 95.332 1.00 19.35 111 LEU F O 1
ATOM 10649 N N . GLU F 1 115 ? 41.912 51.791 96.670 1.00 20.14 112 GLU F N 1
ATOM 10650 C CA . GLU F 1 115 ? 42.855 51.728 95.560 1.00 20.08 112 GLU F CA 1
ATOM 10651 C C . GLU F 1 115 ? 42.437 50.725 94.505 1.00 20.42 112 GLU F C 1
ATOM 10652 O O . GLU F 1 115 ? 42.614 50.973 93.316 1.00 21.56 112 GLU F O 1
ATOM 10658 N N . PHE F 1 116 ? 41.883 49.606 94.935 1.00 20.47 113 PHE F N 1
ATOM 10659 C CA . PHE F 1 116 ? 41.342 48.616 93.996 1.00 21.46 113 PHE F CA 1
ATOM 10660 C C . PHE F 1 116 ? 40.120 49.195 93.269 1.00 20.57 113 PHE F C 1
ATOM 10661 O O . PHE F 1 116 ? 40.048 49.177 92.045 1.00 20.86 113 PHE F O 1
ATOM 10669 N N . ALA F 1 117 ? 39.163 49.755 94.026 1.00 21.70 114 ALA F N 1
ATOM 10670 C CA . ALA F 1 117 ? 37.977 50.346 93.430 1.00 20.75 114 ALA F CA 1
ATOM 10671 C C . ALA F 1 117 ? 38.337 51.443 92.411 1.00 20.35 114 ALA F C 1
ATOM 10672 O O . ALA F 1 117 ? 37.656 51.568 91.354 1.00 20.01 114 ALA F O 1
ATOM 10682 N N . SER F 1 119 ? 40.892 51.681 90.542 1.00 21.34 116 SER F N 1
ATOM 10683 C CA . SER F 1 119 ? 41.489 51.138 89.302 1.00 21.67 116 SER F CA 1
ATOM 10684 C C . SER F 1 119 ? 40.425 50.622 88.374 1.00 22.52 116 SER F C 1
ATOM 10685 O O . SER F 1 119 ? 40.720 50.458 87.201 1.00 20.78 116 SER F O 1
ATOM 10688 N N . CYS F 1 120 ? 39.197 50.406 88.876 1.00 22.37 117 CYS F N 1
ATOM 10689 C CA . CYS F 1 120 ? 38.070 50.054 87.999 1.00 22.95 117 CYS F CA 1
ATOM 10690 C C . CYS F 1 120 ? 37.624 51.276 87.157 1.00 21.66 117 CYS F C 1
ATOM 10691 O O . CYS F 1 120 ? 37.951 52.435 87.443 1.00 20.01 117 CYS F O 1
ATOM 10694 N N . HIS F 1 121 ? 36.875 51.029 86.090 1.00 22.44 118 HIS F N 1
ATOM 10695 C CA . HIS F 1 121 ? 36.495 52.110 85.215 1.00 21.80 118 HIS F CA 1
ATOM 10696 C C . HIS F 1 121 ? 35.408 52.988 85.756 1.00 22.73 118 HIS F C 1
ATOM 10697 O O . HIS F 1 121 ? 35.401 54.194 85.490 1.00 22.95 118 HIS F O 1
ATOM 10712 N N . ARG F 1 123 ? 32.588 53.344 89.343 1.00 21.19 120 ARG F N 1
ATOM 10713 C CA . ARG F 1 123 ? 32.212 52.963 90.704 1.00 21.66 120 ARG F CA 1
ATOM 10714 C C . ARG F 1 123 ? 30.773 53.395 91.023 1.00 22.59 120 ARG F C 1
ATOM 10715 O O . ARG F 1 123 ? 30.359 54.516 90.716 1.00 21.90 120 ARG F O 1
ATOM 10723 N N . PHE F 1 124 ? 30.013 52.503 91.651 1.00 23.87 121 PHE F N 1
ATOM 10724 C CA . PHE F 1 124 ? 28.731 52.882 92.266 1.00 23.79 121 PHE F CA 1
ATOM 10725 C C . PHE F 1 124 ? 28.771 52.512 93.736 1.00 24.67 121 PHE F C 1
ATOM 10726 O O . PHE F 1 124 ? 29.469 51.571 94.110 1.00 27.63 121 PHE F O 1
ATOM 10734 N N . ALA F 1 125 ? 28.077 53.261 94.590 1.00 23.80 122 ALA F N 1
ATOM 10735 C CA . ALA F 1 125 ? 28.180 53.046 96.030 1.00 23.94 122 ALA F CA 1
ATOM 10736 C C . ALA F 1 125 ? 26.836 53.252 96.696 1.00 25.13 122 ALA F C 1
ATOM 10737 O O . ALA F 1 125 ? 25.953 53.837 96.125 1.00 25.96 122 ALA F O 1
ATOM 10739 N N . THR F 1 126 ? 26.688 52.703 97.884 1.00 25.58 123 THR F N 1
ATOM 10740 C CA . THR F 1 126 ? 25.547 53.025 98.764 1.00 26.96 123 THR F CA 1
ATOM 10741 C C . THR F 1 126 ? 25.823 54.406 99.371 1.00 26.74 123 THR F C 1
ATOM 10742 O O . THR F 1 126 ? 26.965 54.852 99.420 1.00 25.78 123 THR F O 1
ATOM 10746 N N . GLU F 1 127 ? 24.777 55.103 99.805 1.00 28.10 124 GLU F N 1
ATOM 10747 C CA . GLU F 1 127 ? 24.931 56.452 100.349 1.00 29.29 124 GLU F CA 1
ATOM 10748 C C . GLU F 1 127 ? 25.840 56.513 101.539 1.00 28.25 124 GLU F C 1
ATOM 10749 O O . GLU F 1 127 ? 26.511 57.520 101.764 1.00 28.92 124 GLU F O 1
ATOM 10755 N N . SER F 1 128 ? 25.812 55.472 102.351 1.00 30.06 125 SER F N 1
ATOM 10756 C CA . SER F 1 128 ? 26.538 55.472 103.626 1.00 30.28 125 SER F CA 1
ATOM 10757 C C . SER F 1 128 ? 27.825 54.645 103.607 1.00 29.75 125 SER F C 1
ATOM 10758 O O . SER F 1 128 ? 28.560 54.608 104.606 1.00 28.14 125 SER F O 1
ATOM 10761 N N . ALA F 1 129 ? 28.150 54.009 102.477 1.00 28.41 126 ALA F N 1
ATOM 10762 C CA . ALA F 1 129 ? 29.475 53.389 102.374 1.00 27.71 126 ALA F CA 1
ATOM 10763 C C . ALA F 1 129 ? 30.589 54.376 102.741 1.00 27.01 126 ALA F C 1
ATOM 10764 O O . ALA F 1 129 ? 30.487 55.534 102.438 1.00 27.51 126 ALA F O 1
ATOM 10766 N N . LYS F 1 130 ? 31.678 53.910 103.354 1.00 26.46 127 LYS F N 1
ATOM 10767 C CA . LYS F 1 130 ? 32.800 54.742 103.696 1.00 27.02 127 LYS F CA 1
ATOM 10768 C C . LYS F 1 130 ? 33.947 54.515 102.685 1.00 25.78 127 LYS F C 1
ATOM 10769 O O . LYS F 1 130 ? 34.330 53.389 102.424 1.00 24.37 127 LYS F O 1
ATOM 10775 N N . LEU F 1 131 ? 34.441 55.597 102.122 1.00 23.07 128 LEU F N 1
ATOM 10776 C CA . LEU F 1 131 ? 35.574 55.599 101.196 1.00 22.78 128 LEU F CA 1
ATOM 10777 C C . LEU F 1 131 ? 36.718 56.492 101.688 1.00 22.08 128 LEU F C 1
ATOM 10778 O O . LEU F 1 131 ? 36.529 57.702 101.959 1.00 21.69 128 LEU F O 1
ATOM 10783 N N . GLY F 1 132 ? 37.930 55.936 101.776 1.00 21.05 129 GLY F N 1
ATOM 10784 C CA . GLY F 1 132 ? 39.064 56.741 102.230 1.00 20.73 129 GLY F CA 1
ATOM 10785 C C . GLY F 1 132 ? 40.395 56.052 102.108 1.00 20.97 129 GLY F C 1
ATOM 10786 O O . GLY F 1 132 ? 40.464 54.918 101.716 1.00 20.79 129 GLY F O 1
ATOM 10787 N N . LEU F 1 133 ? 41.455 56.783 102.388 1.00 20.58 130 LEU F N 1
ATOM 10788 C CA . LEU F 1 133 ? 42.825 56.273 102.385 1.00 20.25 130 LEU F CA 1
ATOM 10789 C C . LEU F 1 133 ? 43.442 56.564 103.749 1.00 20.76 130 LEU F C 1
ATOM 10790 O O . LEU F 1 133 ? 44.005 57.653 103.957 1.00 20.21 130 LEU F O 1
ATOM 10795 N N . PRO F 1 134 ? 43.297 55.627 104.662 1.00 21.76 131 PRO F N 1
ATOM 10796 C CA . PRO F 1 134 ? 43.749 55.863 106.048 1.00 22.37 131 PRO F CA 1
ATOM 10797 C C . PRO F 1 134 ? 45.184 55.418 106.358 1.00 22.61 131 PRO F C 1
ATOM 10798 O O . PRO F 1 134 ? 45.588 55.355 107.538 1.00 23.15 131 PRO F O 1
ATOM 10802 N N . GLU F 1 135 ? 45.986 55.154 105.334 1.00 22.09 132 GLU F N 1
ATOM 10803 C CA . GLU F 1 135 ? 47.350 54.602 105.552 1.00 22.32 132 GLU F CA 1
ATOM 10804 C C . GLU F 1 135 ? 48.222 55.463 106.448 1.00 23.12 132 GLU F C 1
ATOM 10805 O O . GLU F 1 135 ? 49.123 54.932 107.114 1.00 23.18 132 GLU F O 1
ATOM 10811 N N . LEU F 1 136 ? 48.044 56.783 106.459 1.00 22.85 133 LEU F N 1
ATOM 10812 C CA . LEU F 1 136 ? 48.924 57.603 107.297 1.00 22.30 133 LEU F CA 1
ATOM 10813 C C . LEU F 1 136 ? 48.711 57.357 108.795 1.00 24.40 133 LEU F C 1
ATOM 10814 O O . LEU F 1 136 ? 49.595 57.650 109.592 1.00 23.93 133 LEU F O 1
ATOM 10819 N N . THR F 1 137 ? 47.570 56.793 109.156 1.00 25.65 134 THR F N 1
ATOM 10820 C CA . THR F 1 137 ? 47.370 56.326 110.552 1.00 26.99 134 THR F CA 1
ATOM 10821 C C . THR F 1 137 ? 48.459 55.346 110.959 1.00 28.31 134 THR F C 1
ATOM 10822 O O . THR F 1 137 ? 48.909 55.335 112.099 1.00 28.60 134 THR F O 1
ATOM 10826 N N . LEU F 1 138 ? 48.932 54.573 109.989 1.00 26.11 135 LEU F N 1
ATOM 10827 C CA . LEU F 1 138 ? 49.979 53.642 110.199 1.00 26.69 135 LEU F CA 1
ATOM 10828 C C . LEU F 1 138 ? 51.400 54.203 110.016 1.00 25.37 135 LEU F C 1
ATOM 10829 O O . LEU F 1 138 ? 52.341 53.409 110.011 1.00 25.87 135 LEU F O 1
ATOM 10834 N N . GLY F 1 139 ? 51.587 55.526 109.842 1.00 23.94 136 GLY F N 1
ATOM 10835 C CA . GLY F 1 139 ? 52.908 56.087 109.458 1.00 24.10 136 GLY F CA 1
ATOM 10836 C C . GLY F 1 139 ? 53.415 55.606 108.100 1.00 24.41 136 GLY F C 1
ATOM 10837 O O . GLY F 1 139 ? 54.631 55.613 107.811 1.00 24.32 136 GLY F O 1
ATOM 10838 N N . LEU F 1 140 ? 52.458 55.195 107.250 1.00 24.55 137 LEU F N 1
ATOM 10839 C CA . LEU F 1 140 ? 52.737 54.777 105.890 1.00 24.14 137 LEU F CA 1
ATOM 10840 C C . LEU F 1 140 ? 51.973 55.667 104.931 1.00 23.97 137 LEU F C 1
ATOM 10841 O O . LEU F 1 140 ? 51.222 56.537 105.352 1.00 23.20 137 LEU F O 1
ATOM 10846 N N . ILE F 1 141 ? 52.194 55.484 103.639 1.00 24.02 138 ILE F N 1
ATOM 10847 C CA . ILE F 1 141 ? 51.425 56.181 102.597 1.00 22.39 138 ILE F CA 1
ATOM 10848 C C . ILE F 1 141 ? 50.685 55.129 101.766 1.00 23.18 138 ILE F C 1
ATOM 10849 O O . ILE F 1 141 ? 51.001 53.945 101.852 1.00 24.26 138 ILE F O 1
ATOM 10854 N N . PRO F 1 142 ? 49.670 55.546 100.992 1.00 22.95 139 PRO F N 1
ATOM 10855 C CA . PRO F 1 142 ? 49.113 54.607 100.036 1.00 22.63 139 PRO F CA 1
ATOM 10856 C C . PRO F 1 142 ? 50.207 54.132 99.108 1.00 23.16 139 PRO F C 1
ATOM 10857 O O . PRO F 1 142 ? 51.009 54.947 98.663 1.00 24.09 139 PRO F O 1
ATOM 10861 N N . GLY F 1 143 ? 50.255 52.831 98.833 1.00 23.01 140 GLY F N 1
ATOM 10862 C CA . GLY F 1 143 ? 51.285 52.268 97.977 1.00 22.87 140 GLY F CA 1
ATOM 10863 C C . GLY F 1 143 ? 50.765 51.500 96.787 1.00 22.45 140 GLY F C 1
ATOM 10864 O O . GLY F 1 143 ? 51.535 50.880 96.052 1.00 21.74 140 GLY F O 1
ATOM 10865 N N . PHE F 1 144 ? 49.459 51.534 96.586 1.00 21.61 141 PHE F N 1
ATOM 10866 C CA . PHE F 1 144 ? 48.852 50.885 95.401 1.00 22.66 141 PHE F CA 1
ATOM 10867 C C . PHE F 1 144 ? 48.261 51.921 94.424 1.00 22.07 141 PHE F C 1
ATOM 10868 O O . PHE F 1 144 ? 47.151 51.760 93.888 1.00 21.65 141 PHE F O 1
ATOM 10876 N N . ALA F 1 145 ? 49.021 53.003 94.237 1.00 22.37 142 ALA F N 1
ATOM 10877 C CA . ALA F 1 145 ? 48.755 54.104 93.319 1.00 22.19 142 ALA F CA 1
ATOM 10878 C C . ALA F 1 145 ? 47.695 55.083 93.764 1.00 21.08 142 ALA F C 1
ATOM 10879 O O . ALA F 1 145 ? 47.390 55.958 93.035 1.00 21.47 142 ALA F O 1
ATOM 10881 N N . GLY F 1 146 ? 47.244 55.024 95.014 1.00 20.78 143 GLY F N 1
ATOM 10882 C CA . GLY F 1 146 ? 46.247 55.912 95.483 1.00 20.28 143 GLY F CA 1
ATOM 10883 C C . GLY F 1 146 ? 46.717 57.349 95.557 1.00 19.52 143 GLY F C 1
ATOM 10884 O O . GLY F 1 146 ? 45.923 58.227 95.397 1.00 19.12 143 GLY F O 1
ATOM 10885 N N . THR F 1 147 ? 48.011 57.575 95.743 1.00 20.20 144 THR F N 1
ATOM 10886 C CA . THR F 1 147 ? 48.530 58.958 95.784 1.00 19.85 144 THR F CA 1
ATOM 10887 C C . THR F 1 147 ? 48.407 59.613 94.427 1.00 19.49 144 THR F C 1
ATOM 10888 O O . THR F 1 147 ? 48.396 60.812 94.325 1.00 18.54 144 THR F O 1
ATOM 10892 N N . GLN F 1 148 ? 48.309 58.789 93.394 1.00 19.83 145 GLN F N 1
ATOM 10893 C CA . GLN F 1 148 ? 48.155 59.283 92.043 1.00 18.60 145 GLN F CA 1
ATOM 10894 C C . GLN F 1 148 ? 46.693 59.258 91.557 1.00 19.17 145 GLN F C 1
ATOM 10895 O O . GLN F 1 148 ? 46.260 60.200 90.971 1.00 18.54 145 GLN F O 1
ATOM 10901 N N . ARG F 1 149 ? 45.957 58.156 91.737 1.00 19.19 146 ARG F N 1
ATOM 10902 C CA . ARG F 1 149 ? 44.571 58.110 91.304 1.00 18.87 146 ARG F CA 1
ATOM 10903 C C . ARG F 1 149 ? 43.643 59.031 92.074 1.00 19.05 146 ARG F C 1
ATOM 10904 O O . ARG F 1 149 ? 42.744 59.647 91.463 1.00 18.96 146 ARG F O 1
ATOM 10912 N N . LEU F 1 150 ? 43.794 59.127 93.407 1.00 19.33 147 LEU F N 1
ATOM 10913 C CA . LEU F 1 150 ? 42.801 59.899 94.191 1.00 19.74 147 LEU F CA 1
ATOM 10914 C C . LEU F 1 150 ? 42.699 61.403 93.779 1.00 18.62 147 LEU F C 1
ATOM 10915 O O . LEU F 1 150 ? 41.615 61.897 93.518 1.00 18.93 147 LEU F O 1
ATOM 10920 N N . PRO F 1 151 ? 43.826 62.117 93.675 1.00 20.85 148 PRO F N 1
ATOM 10921 C CA . PRO F 1 151 ? 43.706 63.538 93.284 1.00 20.45 148 PRO F CA 1
ATOM 10922 C C . PRO F 1 151 ? 43.132 63.697 91.891 1.00 20.08 148 PRO F C 1
ATOM 10923 O O . PRO F 1 151 ? 42.586 64.736 91.580 1.00 18.59 148 PRO F O 1
ATOM 10927 N N . ARG F 1 152 ? 43.290 62.674 91.064 1.00 19.91 149 ARG F N 1
ATOM 10928 C CA . ARG F 1 152 ? 42.774 62.761 89.713 1.00 21.71 149 ARG F CA 1
ATOM 10929 C C . ARG F 1 152 ? 41.281 62.495 89.638 1.00 22.49 149 ARG F C 1
ATOM 10930 O O . ARG F 1 152 ? 40.660 62.795 88.584 1.00 24.81 149 ARG F O 1
ATOM 10938 N N . TYR F 1 153 ? 40.686 61.980 90.720 1.00 21.39 150 TYR F N 1
ATOM 10939 C CA . TYR F 1 153 ? 39.234 61.894 90.859 1.00 22.21 150 TYR F CA 1
ATOM 10940 C C . TYR F 1 153 ? 38.677 63.112 91.571 1.00 21.09 150 TYR F C 1
ATOM 10941 O O . TYR F 1 153 ? 37.718 63.761 91.034 1.00 22.55 150 TYR F O 1
ATOM 10950 N N . VAL F 1 154 ? 39.218 63.417 92.758 1.00 19.07 151 VAL F N 1
ATOM 10951 C CA . VAL F 1 154 ? 38.572 64.388 93.656 1.00 20.71 151 VAL F CA 1
ATOM 10952 C C . VAL F 1 154 ? 39.235 65.785 93.672 1.00 19.40 151 VAL F C 1
ATOM 10953 O O . VAL F 1 154 ? 38.722 66.697 94.317 1.00 19.31 151 VAL F O 1
ATOM 10957 N N . GLY F 1 155 ? 40.345 65.908 92.970 1.00 19.70 152 GLY F N 1
ATOM 10958 C CA . GLY F 1 155 ? 41.174 67.122 92.982 1.00 19.76 152 GLY F CA 1
ATOM 10959 C C . GLY F 1 155 ? 42.246 66.957 94.051 1.00 19.46 152 GLY F C 1
ATOM 10960 O O . GLY F 1 155 ? 42.059 66.276 95.055 1.00 17.40 152 GLY F O 1
ATOM 10961 N N . LYS F 1 156 ? 43.383 67.583 93.826 1.00 20.23 153 LYS F N 1
ATOM 10962 C CA . LYS F 1 156 ? 44.481 67.445 94.745 1.00 21.11 153 LYS F CA 1
ATOM 10963 C C . LYS F 1 156 ? 44.224 68.011 96.136 1.00 20.51 153 LYS F C 1
ATOM 10964 O O . LYS F 1 156 ? 44.786 67.510 97.107 1.00 20.86 153 LYS F O 1
ATOM 10970 N N . ALA F 1 157 ? 43.379 69.031 96.252 1.00 20.80 154 ALA F N 1
ATOM 10971 C CA . ALA F 1 157 ? 43.049 69.615 97.580 1.00 20.84 154 ALA F CA 1
ATOM 10972 C C . ALA F 1 157 ? 42.273 68.631 98.463 1.00 20.65 154 ALA F C 1
ATOM 10973 O O . ALA F 1 157 ? 42.626 68.376 99.613 1.00 20.47 154 ALA F O 1
ATOM 10975 N N . LYS F 1 158 ? 41.208 68.076 97.935 1.00 21.15 155 LYS F N 1
ATOM 10976 C CA . LYS F 1 158 ? 40.416 67.082 98.665 1.00 20.01 155 LYS F CA 1
ATOM 10977 C C . LYS F 1 158 ? 41.228 65.831 98.899 1.00 19.79 155 LYS F C 1
ATOM 10978 O O . LYS F 1 158 ? 41.172 65.276 99.989 1.00 20.01 155 LYS F O 1
ATOM 10984 N N . ALA F 1 159 ? 42.052 65.417 97.935 1.00 18.84 156 ALA F N 1
ATOM 10985 C CA . ALA F 1 159 ? 42.906 64.251 98.096 1.00 18.43 156 ALA F CA 1
ATOM 10986 C C . ALA F 1 159 ? 43.895 64.449 99.207 1.00 19.28 156 ALA F C 1
ATOM 10987 O O . ALA F 1 159 ? 44.138 63.543 99.980 1.00 19.28 156 ALA F O 1
ATOM 10989 N N . CYS F 1 160 ? 44.501 65.627 99.237 1.00 18.98 157 CYS F N 1
ATOM 10990 C CA . CYS F 1 160 ? 45.411 66.021 100.274 1.00 19.07 157 CYS F CA 1
ATOM 10991 C C . CYS F 1 160 ? 44.727 65.882 101.627 1.00 19.10 157 CYS F C 1
ATOM 10992 O O . CYS F 1 160 ? 45.274 65.279 102.540 1.00 18.85 157 CYS F O 1
ATOM 10995 N N . GLU F 1 161 ? 43.558 66.478 101.773 1.00 19.89 158 GLU F N 1
ATOM 10996 C CA . GLU F 1 161 ? 42.832 66.415 103.017 1.00 21.02 158 GLU F CA 1
ATOM 10997 C C . GLU F 1 161 ? 42.520 64.963 103.423 1.00 21.36 158 GLU F C 1
ATOM 10998 O O . GLU F 1 161 ? 42.735 64.579 104.580 1.00 21.18 158 GLU F O 1
ATOM 11020 N N . LEU F 1 164 ? 45.848 63.230 104.522 1.00 21.32 161 LEU F N 1
ATOM 11021 C CA . LEU F 1 164 ? 46.475 63.763 105.723 1.00 22.23 161 LEU F CA 1
ATOM 11022 C C . LEU F 1 164 ? 45.617 63.678 106.976 1.00 22.17 161 LEU F C 1
ATOM 11023 O O . LEU F 1 164 ? 46.164 63.646 108.086 1.00 23.17 161 LEU F O 1
ATOM 11028 N N . THR F 1 165 ? 44.300 63.688 106.817 1.00 21.92 162 THR F N 1
ATOM 11029 C CA . THR F 1 165 ? 43.414 63.485 107.957 1.00 22.42 162 THR F CA 1
ATOM 11030 C C . THR F 1 165 ? 43.122 61.990 108.207 1.00 23.02 162 THR F C 1
ATOM 11031 O O . THR F 1 165 ? 42.849 61.586 109.354 1.00 24.59 162 THR F O 1
ATOM 11035 N N . SER F 1 166 ? 43.183 61.160 107.151 1.00 23.35 163 SER F N 1
ATOM 11036 C CA . SER F 1 166 ? 42.809 59.732 107.199 1.00 23.98 163 SER F CA 1
ATOM 11037 C C . SER F 1 166 ? 41.331 59.443 107.298 1.00 24.90 163 SER F C 1
ATOM 11038 O O . SER F 1 166 ? 40.933 58.275 107.278 1.00 25.67 163 SER F O 1
ATOM 11041 N N . THR F 1 167 ? 40.511 60.474 107.318 1.00 26.66 164 THR F N 1
ATOM 11042 C CA . THR F 1 167 ? 39.077 60.362 107.569 1.00 28.47 164 THR F CA 1
ATOM 11043 C C . THR F 1 167 ? 38.362 59.921 106.280 1.00 27.96 164 THR F C 1
ATOM 11044 O O . THR F 1 167 ? 38.609 60.522 105.237 1.00 27.94 164 THR F O 1
ATOM 11048 N N . PRO F 1 168 ? 37.509 58.879 106.343 1.00 28.63 165 PRO F N 1
ATOM 11049 C CA . PRO F 1 168 ? 36.798 58.524 105.101 1.00 27.95 165 PRO F CA 1
ATOM 11050 C C . PRO F 1 168 ? 35.648 59.463 104.815 1.00 27.67 165 PRO F C 1
ATOM 11051 O O . PRO F 1 168 ? 35.192 60.194 105.704 1.00 28.04 165 PRO F O 1
ATOM 11055 N N . ILE F 1 169 ? 35.150 59.416 103.589 1.00 26.30 166 ILE F N 1
ATOM 11056 C CA . ILE F 1 169 ? 33.931 60.140 103.229 1.00 25.72 166 ILE F CA 1
ATOM 11057 C C . ILE F 1 169 ? 32.794 59.153 102.907 1.00 25.25 166 ILE F C 1
ATOM 11058 O O . ILE F 1 169 ? 33.031 57.995 102.573 1.00 25.12 166 ILE F O 1
ATOM 11063 N N . THR F 1 170 ? 31.562 59.590 103.005 1.00 25.36 167 THR F N 1
ATOM 11064 C CA . THR F 1 170 ? 30.435 58.720 102.648 1.00 25.46 167 THR F CA 1
ATOM 11065 C C . THR F 1 170 ? 30.310 58.592 101.137 1.00 24.28 167 THR F C 1
ATOM 11066 O O . THR F 1 170 ? 30.902 59.382 100.391 1.00 24.76 167 THR F O 1
ATOM 11070 N N . GLY F 1 171 ? 29.549 57.587 100.697 1.00 25.34 168 GLY F N 1
ATOM 11071 C CA . GLY F 1 171 ? 29.251 57.395 99.283 1.00 24.99 168 GLY F CA 1
ATOM 11072 C C . GLY F 1 171 ? 28.600 58.639 98.685 1.00 25.22 168 GLY F C 1
ATOM 11073 O O . GLY F 1 171 ? 28.916 59.052 97.560 1.00 24.17 168 GLY F O 1
ATOM 11074 N N . ALA F 1 172 ? 27.724 59.287 99.466 1.00 24.87 169 ALA F N 1
ATOM 11075 C CA . ALA F 1 172 ? 27.024 60.496 99.025 1.00 24.71 169 ALA F CA 1
ATOM 11076 C C . ALA F 1 172 ? 28.033 61.627 98.744 1.00 24.71 169 ALA F C 1
ATOM 11077 O O . ALA F 1 172 ? 27.970 62.324 97.710 1.00 23.70 169 ALA F O 1
ATOM 11079 N N . GLU F 1 173 ? 28.987 61.775 99.655 1.00 24.16 170 GLU F N 1
ATOM 11080 C CA . GLU F 1 173 ? 30.060 62.721 99.474 1.00 24.99 170 GLU F CA 1
ATOM 11081 C C . GLU F 1 173 ? 30.977 62.340 98.316 1.00 23.38 170 GLU F C 1
ATOM 11082 O O . GLU F 1 173 ? 31.385 63.203 97.562 1.00 23.48 170 GLU F O 1
ATOM 11088 N N . ALA F 1 174 ? 31.297 61.047 98.191 1.00 22.51 171 ALA F N 1
ATOM 11089 C CA . ALA F 1 174 ? 32.143 60.570 97.131 1.00 21.87 171 ALA F CA 1
ATOM 11090 C C . ALA F 1 174 ? 31.533 60.927 95.787 1.00 22.42 171 ALA F C 1
ATOM 11091 O O . ALA F 1 174 ? 32.252 61.321 94.900 1.00 21.97 171 ALA F O 1
ATOM 11093 N N . LEU F 1 175 ? 30.214 60.850 95.673 1.00 22.70 172 LEU F N 1
ATOM 11094 C CA . LEU F 1 175 ? 29.486 61.245 94.439 1.00 23.74 172 LEU F CA 1
ATOM 11095 C C . LEU F 1 175 ? 29.696 62.738 94.183 1.00 24.53 172 LEU F C 1
ATOM 11096 O O . LEU F 1 175 ? 29.990 63.135 93.059 1.00 23.66 172 LEU F O 1
ATOM 11101 N N . LYS F 1 176 ? 29.527 63.568 95.218 1.00 24.99 173 LYS F N 1
ATOM 11102 C CA . LYS F 1 176 ? 29.753 64.999 95.024 1.00 26.41 173 LYS F CA 1
ATOM 11103 C C . LYS F 1 176 ? 31.154 65.294 94.497 1.00 24.20 173 LYS F C 1
ATOM 11104 O O . LYS F 1 176 ? 31.317 66.175 93.628 1.00 23.94 173 LYS F O 1
ATOM 11110 N N . TRP F 1 177 ? 32.156 64.604 95.057 1.00 22.96 174 TRP F N 1
ATOM 11111 C CA . TRP F 1 177 ? 33.540 64.822 94.679 1.00 22.39 174 TRP F CA 1
ATOM 11112 C C . TRP F 1 177 ? 34.007 64.055 93.450 1.00 23.34 174 TRP F C 1
ATOM 11113 O O . TRP F 1 177 ? 35.137 64.220 93.057 1.00 22.57 174 TRP F O 1
ATOM 11124 N N . GLY F 1 178 ? 33.139 63.270 92.825 1.00 22.76 175 GLY F N 1
ATOM 11125 C CA . GLY F 1 178 ? 33.513 62.586 91.603 1.00 23.04 175 GLY F CA 1
ATOM 11126 C C . GLY F 1 178 ? 34.287 61.288 91.793 1.00 22.29 175 GLY F C 1
ATOM 11127 O O . GLY F 1 178 ? 34.935 60.839 90.845 1.00 22.15 175 GLY F O 1
ATOM 11128 N N . LEU F 1 179 ? 34.303 60.745 93.008 1.00 21.14 176 LEU F N 1
ATOM 11129 C CA . LEU F 1 179 ? 35.052 59.522 93.328 1.00 20.53 176 LEU F CA 1
ATOM 11130 C C . LEU F 1 179 ? 34.207 58.291 92.980 1.00 21.04 176 LEU F C 1
ATOM 11131 O O . LEU F 1 179 ? 34.724 57.188 92.808 1.00 20.09 176 LEU F O 1
ATOM 11136 N N . VAL F 1 180 ? 32.900 58.505 92.858 1.00 21.05 177 VAL F N 1
ATOM 11137 C CA . VAL F 1 180 ? 32.008 57.495 92.318 1.00 22.35 177 VAL F CA 1
ATOM 11138 C C . VAL F 1 180 ? 31.101 58.106 91.235 1.00 22.26 177 VAL F C 1
ATOM 11139 O O . VAL F 1 180 ? 30.935 59.337 91.134 1.00 22.42 177 VAL F O 1
ATOM 11143 N N . ASN F 1 181 ? 30.519 57.221 90.431 1.00 22.25 178 ASN F N 1
ATOM 11144 C CA . ASN F 1 181 ? 29.561 57.563 89.383 1.00 22.07 178 ASN F CA 1
ATOM 11145 C C . ASN F 1 181 ? 28.161 57.872 89.892 1.00 23.65 178 ASN F C 1
ATOM 11146 O O . ASN F 1 181 ? 27.456 58.657 89.319 1.00 25.41 178 ASN F O 1
ATOM 11151 N N . GLY F 1 182 ? 27.752 57.208 90.949 1.00 25.48 179 GLY F N 1
ATOM 11152 C CA . GLY F 1 182 ? 26.363 57.243 91.391 1.00 25.58 179 GLY F CA 1
ATOM 11153 C C . GLY F 1 182 ? 26.225 56.482 92.688 1.00 26.18 179 GLY F C 1
ATOM 11154 O O . GLY F 1 182 ? 27.076 55.668 93.044 1.00 24.01 179 GLY F O 1
ATOM 11155 N N . VAL F 1 183 ? 25.099 56.728 93.366 1.00 26.75 180 VAL F N 1
ATOM 11156 C CA . VAL F 1 183 ? 24.737 56.014 94.561 1.00 27.16 180 VAL F CA 1
ATOM 11157 C C . VAL F 1 183 ? 23.374 55.367 94.387 1.00 29.18 180 VAL F C 1
ATOM 11158 O O . VAL F 1 183 ? 22.501 55.948 93.743 1.00 27.73 180 VAL F O 1
ATOM 11162 N N . PHE F 1 184 ? 23.231 54.176 94.947 1.00 29.99 181 PHE F N 1
ATOM 11163 C CA . PHE F 1 184 ? 21.977 53.445 94.921 1.00 31.62 181 PHE F CA 1
ATOM 11164 C C . PHE F 1 184 ? 21.522 53.098 96.334 1.00 33.58 181 PHE F C 1
ATOM 11165 O O . PHE F 1 184 ? 22.316 53.090 97.309 1.00 33.02 181 PHE F O 1
ATOM 11173 N N . ALA F 1 185 ? 20.219 52.831 96.445 1.00 35.48 182 ALA F N 1
ATOM 11174 C CA . ALA F 1 185 ? 19.623 52.368 97.688 1.00 37.64 182 ALA F CA 1
ATOM 11175 C C . ALA F 1 185 ? 20.305 51.093 98.133 1.00 39.11 182 ALA F C 1
ATOM 11176 O O . ALA F 1 185 ? 20.574 50.201 97.300 1.00 39.15 182 ALA F O 1
ATOM 11178 N N . GLU F 1 186 ? 20.578 50.977 99.430 1.00 40.66 183 GLU F N 1
ATOM 11179 C CA . GLU F 1 186 ? 21.188 49.756 99.937 1.00 43.09 183 GLU F CA 1
ATOM 11180 C C . GLU F 1 186 ? 20.365 48.502 99.605 1.00 43.78 183 GLU F C 1
ATOM 11181 O O . GLU F 1 186 ? 20.936 47.447 99.370 1.00 43.94 183 GLU F O 1
ATOM 11187 N N . GLU F 1 187 ? 19.045 48.649 99.519 1.00 45.11 184 GLU F N 1
ATOM 11188 C CA . GLU F 1 187 ? 18.142 47.509 99.375 1.00 46.72 184 GLU F CA 1
ATOM 11189 C C . GLU F 1 187 ? 18.253 46.831 97.999 1.00 45.84 184 GLU F C 1
ATOM 11190 O O . GLU F 1 187 ? 17.958 45.650 97.878 1.00 45.77 184 GLU F O 1
ATOM 11196 N N . THR F 1 188 ? 18.689 47.578 96.980 1.00 44.29 185 THR F N 1
ATOM 11197 C CA . THR F 1 188 ? 18.711 47.096 95.589 1.00 42.93 185 THR F CA 1
ATOM 11198 C C . THR F 1 188 ? 20.051 47.416 94.928 1.00 40.91 185 THR F C 1
ATOM 11199 O O . THR F 1 188 ? 20.181 47.434 93.713 1.00 39.57 185 THR F O 1
ATOM 11203 N N . PHE F 1 189 ? 21.059 47.595 95.746 1.00 39.86 186 PHE F N 1
ATOM 11204 C CA . PHE F 1 189 ? 22.287 48.177 95.289 1.00 38.40 186 PHE F CA 1
ATOM 11205 C C . PHE F 1 189 ? 22.967 47.397 94.146 1.00 37.54 186 PHE F C 1
ATOM 11206 O O . PHE F 1 189 ? 23.355 47.985 93.125 1.00 37.39 186 PHE F O 1
ATOM 11214 N N . LEU F 1 190 ? 23.139 46.095 94.332 1.00 36.86 187 LEU F N 1
ATOM 11215 C CA . LEU F 1 190 ? 23.815 45.260 93.334 1.00 37.02 187 LEU F CA 1
ATOM 11216 C C . LEU F 1 190 ? 22.940 45.146 92.091 1.00 36.34 187 LEU F C 1
ATOM 11217 O O . LEU F 1 190 ? 23.442 45.232 90.971 1.00 34.88 187 LEU F O 1
ATOM 11222 N N . ASP F 1 191 ? 21.632 44.979 92.283 1.00 36.55 188 ASP F N 1
ATOM 11223 C CA . ASP F 1 191 ? 20.706 44.935 91.152 1.00 37.05 188 ASP F CA 1
ATOM 11224 C C . ASP F 1 191 ? 20.713 46.211 90.305 1.00 35.24 188 ASP F C 1
ATOM 11225 O O . ASP F 1 191 ? 20.716 46.142 89.084 1.00 34.86 188 ASP F O 1
ATOM 11230 N N . ASP F 1 192 ? 20.708 47.370 90.952 1.00 34.28 189 ASP F N 1
ATOM 11231 C CA . ASP F 1 192 ? 20.805 48.632 90.250 1.00 33.95 189 ASP F CA 1
ATOM 11232 C C . ASP F 1 192 ? 22.134 48.751 89.463 1.00 32.43 189 ASP F C 1
ATOM 11233 O O . ASP F 1 192 ? 22.130 49.262 88.346 1.00 31.54 189 ASP F O 1
ATOM 11238 N N . THR F 1 193 ? 23.238 48.297 90.056 1.00 30.68 190 THR F N 1
ATOM 11239 C CA . THR F 1 193 ? 24.533 48.312 89.362 1.00 30.13 190 THR F CA 1
ATOM 11240 C C . THR F 1 193 ? 24.484 47.382 88.154 1.00 30.81 190 THR F C 1
ATOM 11241 O O . THR F 1 193 ? 24.959 47.700 87.076 1.00 31.01 190 THR F O 1
ATOM 11245 N N . LEU F 1 194 ? 23.864 46.227 88.325 1.00 31.86 191 LEU F N 1
ATOM 11246 C CA . LEU F 1 194 ? 23.698 45.294 87.218 1.00 33.20 191 LEU F CA 1
ATOM 11247 C C . LEU F 1 194 ? 22.849 45.823 86.055 1.00 32.95 191 LEU F C 1
ATOM 11248 O O . LEU F 1 194 ? 23.043 45.408 84.906 1.00 32.73 191 LEU F O 1
ATOM 11253 N N . LYS F 1 195 ? 21.908 46.717 86.329 1.00 33.12 192 LYS F N 1
ATOM 11254 C CA . LYS F 1 195 ? 21.160 47.326 85.249 1.00 34.36 192 LYS F CA 1
ATOM 11255 C C . LYS F 1 195 ? 22.106 48.144 84.381 1.00 32.73 192 LYS F C 1
ATOM 11256 O O . LYS F 1 195 ? 21.969 48.153 83.166 1.00 32.94 192 LYS F O 1
ATOM 11262 N N . VAL F 1 196 ? 23.073 48.828 85.008 1.00 30.90 193 VAL F N 1
ATOM 11263 C CA . VAL F 1 196 ? 24.038 49.605 84.248 1.00 28.97 193 VAL F CA 1
ATOM 11264 C C . VAL F 1 196 ? 24.890 48.699 83.411 1.00 27.85 193 VAL F C 1
ATOM 11265 O O . VAL F 1 196 ? 25.117 48.964 82.217 1.00 25.94 193 VAL F O 1
ATOM 11269 N N . ALA F 1 197 ? 25.372 47.627 84.029 1.00 27.63 194 ALA F N 1
ATOM 11270 C CA . ALA F 1 197 ? 26.196 46.644 83.319 1.00 28.20 194 ALA F CA 1
ATOM 11271 C C . ALA F 1 197 ? 25.462 46.035 82.118 1.00 29.01 194 ALA F C 1
ATOM 11272 O O . ALA F 1 197 ? 26.055 45.822 81.060 1.00 28.51 194 ALA F O 1
ATOM 11274 N N . LYS F 1 198 ? 24.171 45.803 82.267 1.00 30.09 195 LYS F N 1
ATOM 11275 C CA . LYS F 1 198 ? 23.360 45.250 81.165 1.00 32.03 195 LYS F CA 1
ATOM 11276 C C . LYS F 1 198 ? 23.213 46.242 79.986 1.00 31.65 195 LYS F C 1
ATOM 11277 O O . LYS F 1 198 ? 23.243 45.849 78.827 1.00 30.83 195 LYS F O 1
ATOM 11283 N N . GLN F 1 199 ? 23.092 47.539 80.288 1.00 31.44 196 GLN F N 1
ATOM 11284 C CA . GLN F 1 199 ? 23.117 48.561 79.250 1.00 31.08 196 GLN F CA 1
ATOM 11285 C C . GLN F 1 199 ? 24.417 48.536 78.485 1.00 29.53 196 GLN F C 1
ATOM 11286 O O . GLN F 1 199 ? 24.427 48.608 77.271 1.00 30.72 196 GLN F O 1
ATOM 11292 N N . ILE F 1 200 ? 25.523 48.429 79.212 1.00 27.64 197 ILE F N 1
ATOM 11293 C CA . ILE F 1 200 ? 26.834 48.413 78.622 1.00 26.10 197 ILE F CA 1
ATOM 11294 C C . ILE F 1 200 ? 27.058 47.146 77.795 1.00 26.96 197 ILE F C 1
ATOM 11295 O O . ILE F 1 200 ? 27.707 47.200 76.718 1.00 26.63 197 ILE F O 1
ATOM 11300 N N . ALA F 1 201 ? 26.529 46.029 78.289 1.00 27.28 198 ALA F N 1
ATOM 11301 C CA . ALA F 1 201 ? 26.678 44.738 77.639 1.00 28.23 198 ALA F CA 1
ATOM 11302 C C . ALA F 1 201 ? 26.007 44.753 76.271 1.00 28.91 198 ALA F C 1
ATOM 11303 O O . ALA F 1 201 ? 26.263 43.877 75.457 1.00 28.95 198 ALA F O 1
ATOM 11305 N N . GLY F 1 202 ? 25.119 45.710 76.044 1.00 28.90 199 GLY F N 1
ATOM 11306 C CA . GLY F 1 202 ? 24.404 45.814 74.748 1.00 29.65 199 GLY F CA 1
ATOM 11307 C C . GLY F 1 202 ? 25.233 46.462 73.655 1.00 29.87 199 GLY F C 1
ATOM 11308 O O . GLY F 1 202 ? 24.805 46.503 72.496 1.00 30.28 199 GLY F O 1
ATOM 11309 N N . LYS F 1 203 ? 26.417 46.973 74.022 1.00 29.05 200 LYS F N 1
ATOM 11310 C CA . LYS F 1 203 ? 27.317 47.640 73.088 1.00 28.98 200 LYS F CA 1
ATOM 11311 C C . LYS F 1 203 ? 28.299 46.656 72.429 1.00 28.85 200 LYS F C 1
ATOM 11312 O O . LYS F 1 203 ? 28.651 45.621 72.995 1.00 28.39 200 LYS F O 1
ATOM 11318 N N . SER F 1 204 ? 28.737 46.995 71.223 1.00 28.05 201 SER F N 1
ATOM 11319 C CA . SER F 1 204 ? 29.673 46.156 70.507 1.00 28.03 201 SER F CA 1
ATOM 11320 C C . SER F 1 204 ? 31.018 46.116 71.231 1.00 27.68 201 SER F C 1
ATOM 11321 O O . SER F 1 204 ? 31.480 47.148 71.734 1.00 27.39 201 SER F O 1
ATOM 11324 N N . PRO F 1 205 ? 31.657 44.937 71.280 1.00 28.11 202 PRO F N 1
ATOM 11325 C CA . PRO F 1 205 ? 32.957 44.799 71.946 1.00 28.36 202 PRO F CA 1
ATOM 11326 C C . PRO F 1 205 ? 34.010 45.782 71.422 1.00 27.60 202 PRO F C 1
ATOM 11327 O O . PRO F 1 205 ? 34.791 46.318 72.241 1.00 28.06 202 PRO F O 1
ATOM 11331 N N . ALA F 1 206 ? 34.065 46.027 70.099 1.00 26.52 203 ALA F N 1
ATOM 11332 C CA . ALA F 1 206 ? 35.074 46.945 69.564 1.00 25.49 203 ALA F CA 1
ATOM 11333 C C . ALA F 1 206 ? 34.850 48.403 70.060 1.00 24.58 203 ALA F C 1
ATOM 11334 O O . ALA F 1 206 ? 35.808 49.115 70.328 1.00 23.67 203 ALA F O 1
ATOM 11336 N N . THR F 1 207 ? 33.596 48.829 70.195 1.00 24.58 204 THR F N 1
ATOM 11337 C CA . THR F 1 207 ? 33.352 50.213 70.588 1.00 23.37 204 THR F CA 1
ATOM 11338 C C . THR F 1 207 ? 33.691 50.334 72.073 1.00 22.94 204 THR F C 1
ATOM 11339 O O . THR F 1 207 ? 34.275 51.328 72.456 1.00 24.67 204 THR F O 1
ATOM 11343 N N . ALA F 1 208 ? 33.310 49.353 72.877 1.00 23.21 205 ALA F N 1
ATOM 11344 C CA . ALA F 1 208 ? 33.668 49.340 74.325 1.00 24.63 205 ALA F CA 1
ATOM 11345 C C . ALA F 1 208 ? 35.173 49.417 74.522 1.00 24.05 205 ALA F C 1
ATOM 11346 O O . ALA F 1 208 ? 35.665 50.246 75.292 1.00 23.68 205 ALA F O 1
ATOM 11348 N N . ARG F 1 209 ? 35.897 48.575 73.800 1.00 23.99 206 ARG F N 1
ATOM 11349 C CA . ARG F 1 209 ? 37.352 48.575 73.846 1.00 24.76 206 ARG F CA 1
ATOM 11350 C C . ARG F 1 209 ? 37.952 49.913 73.413 1.00 23.68 206 ARG F C 1
ATOM 11351 O O . ARG F 1 209 ? 38.902 50.370 73.999 1.00 22.88 206 ARG F O 1
ATOM 11359 N N . ALA F 1 210 ? 37.390 50.518 72.366 1.00 23.19 207 ALA F N 1
ATOM 11360 C CA . ALA F 1 210 ? 37.863 51.800 71.835 1.00 22.88 207 ALA F CA 1
ATOM 11361 C C . ALA F 1 210 ? 37.618 52.896 72.866 1.00 21.71 207 ALA F C 1
ATOM 11362 O O . ALA F 1 210 ? 38.503 53.730 73.148 1.00 22.29 207 ALA F O 1
ATOM 11364 N N . VAL F 1 211 ? 36.427 52.917 73.452 1.00 21.29 208 VAL F N 1
ATOM 11365 C CA . VAL F 1 211 ? 36.161 53.949 74.459 1.00 20.87 208 VAL F CA 1
ATOM 11366 C C . VAL F 1 211 ? 37.204 53.889 75.598 1.00 20.39 208 VAL F C 1
ATOM 11367 O O . VAL F 1 211 ? 37.744 54.923 76.008 1.00 20.69 208 VAL F O 1
ATOM 11371 N N . LEU F 1 212 ? 37.449 52.689 76.111 1.00 20.52 209 LEU F N 1
ATOM 11372 C CA . LEU F 1 212 ? 38.405 52.455 77.212 1.00 20.90 209 LEU F CA 1
ATOM 11373 C C . LEU F 1 212 ? 39.847 52.870 76.816 1.00 22.19 209 LEU F C 1
ATOM 11374 O O . LEU F 1 212 ? 40.566 53.512 77.593 1.00 20.63 209 LEU F O 1
ATOM 11379 N N . GLU F 1 213 ? 40.258 52.490 75.605 1.00 22.95 210 GLU F N 1
ATOM 11380 C CA . GLU F 1 213 ? 41.588 52.897 75.120 1.00 24.17 210 GLU F CA 1
ATOM 11381 C C . GLU F 1 213 ? 41.724 54.435 75.070 1.00 23.00 210 GLU F C 1
ATOM 11382 O O . GLU F 1 213 ? 42.706 54.995 75.494 1.00 23.85 210 GLU F O 1
ATOM 11388 N N . LEU F 1 214 ? 40.715 55.101 74.530 1.00 21.98 211 LEU F N 1
ATOM 11389 C CA . LEU F 1 214 ? 40.740 56.553 74.278 1.00 22.24 211 LEU F CA 1
ATOM 11390 C C . LEU F 1 214 ? 40.689 57.324 75.584 1.00 21.74 211 LEU F C 1
ATOM 11391 O O . LEU F 1 214 ? 41.195 58.448 75.667 1.00 21.44 211 LEU F O 1
ATOM 11396 N N . LEU F 1 215 ? 40.113 56.710 76.613 1.00 21.77 212 LEU F N 1
ATOM 11397 C CA . LEU F 1 215 ? 40.056 57.325 77.927 1.00 22.59 212 LEU F CA 1
ATOM 11398 C C . LEU F 1 215 ? 41.410 57.298 78.666 1.00 24.07 212 LEU F C 1
ATOM 11399 O O . LEU F 1 215 ? 41.598 58.076 79.613 1.00 24.60 212 LEU F O 1
ATOM 11404 N N . GLN F 1 216 ? 42.348 56.447 78.226 1.00 24.52 213 GLN F N 1
ATOM 11405 C CA . GLN F 1 216 ? 43.683 56.347 78.884 1.00 24.71 213 GLN F CA 1
ATOM 11406 C C . GLN F 1 216 ? 44.609 57.547 78.629 1.00 24.27 213 GLN F C 1
ATOM 11407 O O . GLN F 1 216 ? 45.638 57.689 79.268 1.00 22.10 213 GLN F O 1
ATOM 11413 N N . THR F 1 217 ? 44.227 58.421 77.709 1.00 22.37 214 THR F N 1
ATOM 11414 C CA . THR F 1 217 ? 45.038 59.611 77.377 1.00 22.15 214 THR F CA 1
ATOM 11415 C C . THR F 1 217 ? 45.103 60.632 78.488 1.00 22.03 214 THR F C 1
ATOM 11416 O O . THR F 1 217 ? 45.925 61.541 78.431 1.00 21.30 214 THR F O 1
ATOM 11420 N N . THR F 1 218 ? 44.230 60.495 79.476 1.00 23.67 215 THR F N 1
ATOM 11421 C CA . THR F 1 218 ? 44.167 61.418 80.593 1.00 26.20 215 THR F CA 1
ATOM 11422 C C . THR F 1 218 ? 45.342 61.201 81.549 1.00 27.03 215 THR F C 1
ATOM 11423 O O . THR F 1 218 ? 45.654 62.085 82.341 1.00 30.00 215 THR F O 1
ATOM 11427 N N . LYS F 1 219 ? 46.002 60.046 81.485 1.00 26.23 216 LYS F N 1
ATOM 11428 C CA . LYS F 1 219 ? 47.130 59.739 82.408 1.00 28.02 216 LYS F CA 1
ATOM 11429 C C . LYS F 1 219 ? 48.468 60.270 81.836 1.00 28.34 216 LYS F C 1
ATOM 11430 O O . LYS F 1 219 ? 48.895 59.838 80.769 1.00 28.38 216 LYS F O 1
ATOM 11436 N N . SER F 1 220 ? 49.109 61.190 82.556 1.00 28.31 217 SER F N 1
ATOM 11437 C CA . SER F 1 220 ? 50.374 61.796 82.111 1.00 28.82 217 SER F CA 1
ATOM 11438 C C . SER F 1 220 ? 51.585 60.945 82.407 1.00 27.99 217 SER F C 1
ATOM 11439 O O . SER F 1 220 ? 51.527 60.033 83.232 1.00 27.54 217 SER F O 1
ATOM 11442 N N . SER F 1 221 ? 52.698 61.273 81.753 1.00 25.66 218 SER F N 1
ATOM 11443 C CA . SER F 1 221 ? 53.962 60.669 82.061 1.00 26.25 218 SER F CA 1
ATOM 11444 C C . SER F 1 221 ? 54.221 60.881 83.541 1.00 24.80 218 SER F C 1
ATOM 11445 O O . SER F 1 221 ? 54.882 60.071 84.164 1.00 23.21 218 SER F O 1
ATOM 11448 N N . HIS F 1 222 ? 53.762 62.002 84.106 1.00 23.42 219 HIS F N 1
ATOM 11449 C CA . HIS F 1 222 ? 54.075 62.286 85.524 1.00 23.94 219 HIS F CA 1
ATOM 11450 C C . HIS F 1 222 ? 53.247 61.404 86.455 1.00 22.99 219 HIS F C 1
ATOM 11451 O O . HIS F 1 222 ? 53.716 61.060 87.537 1.00 22.24 219 HIS F O 1
ATOM 11458 N N . TYR F 1 223 ? 52.054 61.008 85.996 1.00 22.08 220 TYR F N 1
ATOM 11459 C CA . TYR F 1 223 ? 51.244 59.965 86.670 1.00 21.22 220 TYR F CA 1
ATOM 11460 C C . TYR F 1 223 ? 52.094 58.697 86.842 1.00 20.82 220 TYR F C 1
ATOM 11461 O O . TYR F 1 223 ? 52.275 58.203 87.957 1.00 21.49 220 TYR F O 1
ATOM 11470 N N . TYR F 1 224 ? 52.725 58.219 85.763 1.00 21.55 221 TYR F N 1
ATOM 11471 C CA . TYR F 1 224 ? 53.401 56.928 85.821 1.00 22.80 221 TYR F CA 1
ATOM 11472 C C . TYR F 1 224 ? 54.673 57.040 86.594 1.00 22.76 221 TYR F C 1
ATOM 11473 O O . TYR F 1 224 ? 54.965 56.146 87.342 1.00 23.45 221 TYR F O 1
ATOM 11482 N N . GLU F 1 225 ? 55.408 58.145 86.434 1.00 23.68 222 GLU F N 1
ATOM 11483 C CA . GLU F 1 225 ? 56.575 58.443 87.281 1.00 25.30 222 GLU F CA 1
ATOM 11484 C C . GLU F 1 225 ? 56.192 58.460 88.762 1.00 23.60 222 GLU F C 1
ATOM 11485 O O . GLU F 1 225 ? 56.937 57.994 89.636 1.00 24.05 222 GLU F O 1
ATOM 11491 N N . GLY F 1 226 ? 55.060 59.080 89.026 1.00 23.29 223 GLY F N 1
ATOM 11492 C CA . GLY F 1 226 ? 54.556 59.235 90.361 1.00 23.54 223 GLY F CA 1
ATOM 11493 C C . GLY F 1 226 ? 54.228 57.917 91.032 1.00 22.38 223 GLY F C 1
ATOM 11494 O O . GLY F 1 226 ? 54.534 57.743 92.224 1.00 22.24 223 GLY F O 1
ATOM 11495 N N . VAL F 1 227 ? 53.630 56.979 90.269 1.00 21.42 224 VAL F N 1
ATOM 11496 C CA . VAL F 1 227 ? 53.364 55.636 90.761 1.00 21.07 224 VAL F CA 1
ATOM 11497 C C . VAL F 1 227 ? 54.695 54.993 91.191 1.00 23.04 224 VAL F C 1
ATOM 11498 O O . VAL F 1 227 ? 54.798 54.462 92.298 1.00 22.72 224 VAL F O 1
ATOM 11502 N N . GLN F 1 228 ? 55.725 55.091 90.342 1.00 23.86 225 GLN F N 1
ATOM 11503 C CA . GLN F 1 228 ? 56.992 54.521 90.700 1.00 25.73 225 GLN F CA 1
ATOM 11504 C C . GLN F 1 228 ? 57.607 55.154 91.954 1.00 25.94 225 GLN F C 1
ATOM 11505 O O . GLN F 1 228 ? 58.151 54.444 92.810 1.00 25.70 225 GLN F O 1
ATOM 11511 N N . ARG F 1 229 ? 57.555 56.479 92.034 1.00 24.50 226 ARG F N 1
ATOM 11512 C CA . ARG F 1 229 ? 58.075 57.211 93.166 1.00 24.39 226 ARG F CA 1
ATOM 11513 C C . ARG F 1 229 ? 57.334 56.816 94.438 1.00 24.14 226 ARG F C 1
ATOM 11514 O O . ARG F 1 229 ? 57.952 56.647 95.486 1.00 23.43 226 ARG F O 1
ATOM 11522 N N . GLU F 1 230 ? 56.008 56.661 94.328 1.00 22.72 227 GLU F N 1
ATOM 11523 C CA . GLU F 1 230 ? 55.189 56.186 95.444 1.00 23.77 227 GLU F CA 1
ATOM 11524 C C . GLU F 1 230 ? 55.699 54.880 96.043 1.00 24.06 227 GLU F C 1
ATOM 11525 O O . GLU F 1 230 ? 55.854 54.765 97.254 1.00 25.57 227 GLU F O 1
ATOM 11531 N N . ALA F 1 231 ? 56.010 53.906 95.188 1.00 24.59 228 ALA F N 1
ATOM 11532 C CA . ALA F 1 231 ? 56.465 52.631 95.622 1.00 24.81 228 ALA F CA 1
ATOM 11533 C C . ALA F 1 231 ? 57.802 52.769 96.314 1.00 25.73 228 ALA F C 1
ATOM 11534 O O . ALA F 1 231 ? 57.981 52.144 97.353 1.00 26.61 228 ALA F O 1
ATOM 11536 N N . GLN F 1 232 ? 58.702 53.608 95.780 1.00 25.43 229 GLN F N 1
ATOM 11537 C CA . GLN F 1 232 ? 60.033 53.862 96.399 1.00 26.91 229 GLN F CA 1
ATOM 11538 C C . GLN F 1 232 ? 59.855 54.466 97.787 1.00 25.75 229 GLN F C 1
ATOM 11539 O O . GLN F 1 232 ? 60.488 54.036 98.773 1.00 24.96 229 GLN F O 1
ATOM 11545 N N . ILE F 1 233 ? 59.032 55.498 97.882 1.00 24.49 230 ILE F N 1
ATOM 11546 C CA . ILE F 1 233 ? 58.832 56.156 99.161 1.00 24.92 230 ILE F CA 1
ATOM 11547 C C . ILE F 1 233 ? 58.170 55.155 100.104 1.00 26.08 230 ILE F C 1
ATOM 11548 O O . ILE F 1 233 ? 58.447 55.137 101.311 1.00 24.71 230 ILE F O 1
ATOM 11553 N N . PHE F 1 234 ? 57.217 54.363 99.577 1.00 26.99 231 PHE F N 1
ATOM 11554 C CA . PHE F 1 234 ? 56.495 53.445 100.439 1.00 27.72 231 PHE F CA 1
ATOM 11555 C C . PHE F 1 234 ? 57.478 52.552 101.204 1.00 28.61 231 PHE F C 1
ATOM 11556 O O . PHE F 1 234 ? 57.375 52.364 102.434 1.00 27.72 231 PHE F O 1
ATOM 11564 N N . GLY F 1 235 ? 58.446 52.004 100.473 1.00 29.76 232 GLY F N 1
ATOM 11565 C CA . GLY F 1 235 ? 59.480 51.196 101.087 1.00 30.70 232 GLY F CA 1
ATOM 11566 C C . GLY F 1 235 ? 60.305 51.908 102.136 1.00 31.07 232 GLY F C 1
ATOM 11567 O O . GLY F 1 235 ? 60.578 51.345 103.190 1.00 31.89 232 GLY F O 1
ATOM 11568 N N . GLU F 1 236 ? 60.666 53.155 101.869 1.00 31.73 233 GLU F N 1
ATOM 11569 C CA . GLU F 1 236 ? 61.449 53.981 102.813 1.00 32.72 233 GLU F CA 1
ATOM 11570 C C . GLU F 1 236 ? 60.696 54.248 104.094 1.00 31.52 233 GLU F C 1
ATOM 11571 O O . GLU F 1 236 ? 61.253 54.145 105.195 1.00 31.27 233 GLU F O 1
ATOM 11577 N N . VAL F 1 237 ? 59.438 54.664 103.962 1.00 29.41 234 VAL F N 1
ATOM 11578 C CA . VAL F 1 237 ? 58.650 54.951 105.138 1.00 29.37 234 VAL F CA 1
ATOM 11579 C C . VAL F 1 237 ? 58.280 53.697 105.902 1.00 29.46 234 VAL F C 1
ATOM 11580 O O . VAL F 1 237 ? 58.162 53.730 107.152 1.00 30.83 234 VAL F O 1
ATOM 11584 N N . PHE F 1 238 ? 58.090 52.594 105.178 1.00 28.77 235 PHE F N 1
ATOM 11585 C CA . PHE F 1 238 ? 57.765 51.340 105.803 1.00 30.34 235 PHE F CA 1
ATOM 11586 C C . PHE F 1 238 ? 58.851 50.901 106.788 1.00 31.98 235 PHE F C 1
ATOM 11587 O O . PHE F 1 238 ? 58.536 50.478 107.883 1.00 32.44 235 PHE F O 1
ATOM 11595 N N . THR F 1 239 ? 60.110 51.012 106.398 1.00 34.05 236 THR F N 1
ATOM 11596 C CA . THR F 1 239 ? 61.214 50.547 107.250 1.00 36.27 236 THR F CA 1
ATOM 11597 C C . THR F 1 239 ? 61.723 51.597 108.224 1.00 36.05 236 THR F C 1
ATOM 11598 O O . THR F 1 239 ? 62.560 51.277 109.098 1.00 37.37 236 THR F O 1
ATOM 11602 N N . SER F 1 240 ? 61.238 52.833 108.095 1.00 35.25 237 SER F N 1
ATOM 11603 C CA . SER F 1 240 ? 61.606 53.959 108.968 1.00 35.54 237 SER F CA 1
ATOM 11604 C C . SER F 1 240 ? 61.142 53.743 110.416 1.00 35.90 237 SER F C 1
ATOM 11605 O O . SER F 1 240 ? 60.244 52.965 110.687 1.00 34.50 237 SER F O 1
ATOM 11608 N N . GLU F 1 241 ? 61.761 54.455 111.349 1.00 36.74 238 GLU F N 1
ATOM 11609 C CA . GLU F 1 241 ? 61.309 54.448 112.733 1.00 37.84 238 GLU F CA 1
ATOM 11610 C C . GLU F 1 241 ? 59.781 54.727 112.856 1.00 36.73 238 GLU F C 1
ATOM 11611 O O . GLU F 1 241 ? 59.051 53.965 113.488 1.00 37.23 238 GLU F O 1
ATOM 11617 N N . ASP F 1 242 ? 59.304 55.797 112.244 1.00 35.68 239 ASP F N 1
ATOM 11618 C CA . ASP F 1 242 ? 57.875 56.161 112.343 1.00 34.63 239 ASP F CA 1
ATOM 11619 C C . ASP F 1 242 ? 56.940 55.157 111.665 1.00 32.88 239 ASP F C 1
ATOM 11620 O O . ASP F 1 242 ? 55.874 54.892 112.169 1.00 32.82 239 ASP F O 1
ATOM 11625 N N . GLY F 1 243 ? 57.351 54.588 110.545 1.00 31.49 240 GLY F N 1
ATOM 11626 C CA . GLY F 1 243 ? 56.564 53.545 109.881 1.00 31.69 240 GLY F CA 1
ATOM 11627 C C . GLY F 1 243 ? 56.420 52.288 110.708 1.00 32.49 240 GLY F C 1
ATOM 11628 O O . GLY F 1 243 ? 55.347 51.689 110.794 1.00 30.92 240 GLY F O 1
ATOM 11629 N N . ARG F 1 244 ? 57.520 51.862 111.331 1.00 34.04 241 ARG F N 1
ATOM 11630 C CA . ARG F 1 244 ? 57.486 50.675 112.187 1.00 35.19 241 ARG F CA 1
ATOM 11631 C C . ARG F 1 244 ? 56.578 50.935 113.398 1.00 35.59 241 ARG F C 1
ATOM 11632 O O . ARG F 1 244 ? 55.765 50.085 113.787 1.00 36.07 241 ARG F O 1
ATOM 11640 N N . GLU F 1 245 ? 56.709 52.126 113.965 1.00 36.88 242 GLU F N 1
ATOM 11641 C CA . GLU F 1 245 ? 55.903 52.530 115.117 1.00 37.78 242 GLU F CA 1
ATOM 11642 C C . GLU F 1 245 ? 54.418 52.546 114.790 1.00 36.93 242 GLU F C 1
ATOM 11643 O O . GLU F 1 245 ? 53.597 52.044 115.564 1.00 37.02 242 GLU F O 1
ATOM 11649 N N . GLY F 1 246 ? 54.072 53.122 113.633 1.00 34.44 243 GLY F N 1
ATOM 11650 C CA . GLY F 1 246 ? 52.687 53.219 113.220 1.00 33.64 243 GLY F CA 1
ATOM 11651 C C . GLY F 1 246 ? 52.013 51.889 113.075 1.00 33.09 243 GLY F C 1
ATOM 11652 O O . GLY F 1 246 ? 50.915 51.714 113.560 1.00 33.48 243 GLY F O 1
ATOM 11653 N N . VAL F 1 247 ? 52.646 50.946 112.389 1.00 33.22 244 VAL F N 1
ATOM 11654 C CA . VAL F 1 247 ? 52.091 49.592 112.270 1.00 33.08 244 VAL F CA 1
ATOM 11655 C C . VAL F 1 247 ? 51.997 48.903 113.660 1.00 35.19 244 VAL F C 1
ATOM 11656 O O . VAL F 1 247 ? 50.959 48.334 114.009 1.00 34.64 244 VAL F O 1
ATOM 11660 N N . ALA F 1 248 ? 53.066 49.017 114.444 1.00 36.20 245 ALA F N 1
ATOM 11661 C CA . ALA F 1 248 ? 53.120 48.424 115.792 1.00 38.46 245 ALA F CA 1
ATOM 11662 C C . ALA F 1 248 ? 51.979 48.959 116.638 1.00 38.67 245 ALA F C 1
ATOM 11663 O O . ALA F 1 248 ? 51.240 48.164 117.206 1.00 40.29 245 ALA F O 1
ATOM 11665 N N . ALA F 1 249 ? 51.804 50.289 116.674 1.00 39.13 246 ALA F N 1
ATOM 11666 C CA . ALA F 1 249 ? 50.718 50.924 117.432 1.00 40.14 246 ALA F CA 1
ATOM 11667 C C . ALA F 1 249 ? 49.341 50.449 116.974 1.00 41.09 246 ALA F C 1
ATOM 11668 O O . ALA F 1 249 ? 48.458 50.203 117.808 1.00 42.62 246 ALA F O 1
ATOM 11670 N N . PHE F 1 250 ? 49.161 50.287 115.662 1.00 40.15 247 PHE F N 1
ATOM 11671 C CA . PHE F 1 250 ? 47.926 49.730 115.139 1.00 41.18 247 PHE F CA 1
ATOM 11672 C C . PHE F 1 250 ? 47.681 48.296 115.612 1.00 42.82 247 PHE F C 1
ATOM 11673 O O . PHE F 1 250 ? 46.571 47.958 115.978 1.00 43.02 247 PHE F O 1
ATOM 11681 N N . LEU F 1 251 ? 48.706 47.454 115.587 1.00 44.96 248 LEU F N 1
ATOM 11682 C CA . LEU F 1 251 ? 48.531 46.059 116.008 1.00 47.23 248 LEU F CA 1
ATOM 11683 C C . LEU F 1 251 ? 48.265 45.950 117.528 1.00 49.48 248 LEU F C 1
ATOM 11684 O O . LEU F 1 251 ? 47.615 45.010 117.973 1.00 50.11 248 LEU F O 1
ATOM 11689 N N . GLU F 1 252 ? 48.762 46.924 118.291 1.00 50.89 249 GLU F N 1
ATOM 11690 C CA . GLU F 1 252 ? 48.528 47.031 119.741 1.00 52.94 249 GLU F CA 1
ATOM 11691 C C . GLU F 1 252 ? 47.300 47.897 120.087 1.00 53.53 249 GLU F C 1
ATOM 11692 O O . GLU F 1 252 ? 47.068 48.189 121.265 1.00 54.38 249 GLU F O 1
ATOM 11698 N N . LYS F 1 253 ? 46.519 48.294 119.077 1.00 53.04 250 LYS F N 1
ATOM 11699 C CA . LYS F 1 253 ? 45.306 49.098 119.275 1.00 53.53 250 LYS F CA 1
ATOM 11700 C C . LYS F 1 253 ? 45.563 50.288 120.189 1.00 53.56 250 LYS F C 1
ATOM 11701 O O . LYS F 1 253 ? 44.892 50.483 121.201 1.00 54.00 250 LYS F O 1
ATOM 11707 N N . ARG F 1 254 ? 46.578 51.054 119.821 1.00 52.94 251 ARG F N 1
ATOM 11708 C CA . ARG F 1 254 ? 46.969 52.265 120.515 1.00 53.00 251 ARG F CA 1
ATOM 11709 C C . ARG F 1 254 ? 47.218 53.331 119.460 1.00 51.70 251 ARG F C 1
ATOM 11710 O O . ARG F 1 254 ? 47.571 53.004 118.316 1.00 50.33 251 ARG F O 1
ATOM 11718 N N . LYS F 1 255 ? 47.043 54.591 119.859 1.00 50.90 252 LYS F N 1
ATOM 11719 C CA . LYS F 1 255 ? 47.444 55.752 119.066 1.00 50.13 252 LYS F CA 1
ATOM 11720 C C . LYS F 1 255 ? 48.956 55.773 118.883 1.00 48.58 252 LYS F C 1
ATOM 11721 O O . LYS F 1 255 ? 49.682 55.627 119.852 1.00 47.95 252 LYS F O 1
ATOM 11727 N N . PRO F 1 256 ? 49.441 56.011 117.646 1.00 46.18 253 PRO F N 1
ATOM 11728 C CA . PRO F 1 256 ? 50.884 55.993 117.446 1.00 44.96 253 PRO F CA 1
ATOM 11729 C C . PRO F 1 256 ? 51.566 57.266 117.946 1.00 43.78 253 PRO F C 1
ATOM 11730 O O . PRO F 1 256 ? 50.959 58.333 117.993 1.00 43.48 253 PRO F O 1
ATOM 11734 N N . SER F 1 257 ? 52.845 57.145 118.267 1.00 42.93 254 SER F N 1
ATOM 11735 C CA . SER F 1 257 ? 53.650 58.265 118.701 1.00 42.55 254 SER F CA 1
ATOM 11736 C C . SER F 1 257 ? 54.850 58.416 117.750 1.00 42.30 254 SER F C 1
ATOM 11737 O O . SER F 1 257 ? 55.708 57.540 117.745 1.00 43.20 254 SER F O 1
ATOM 11740 N N . PHE F 1 258 ? 54.926 59.512 116.983 1.00 41.49 255 PHE F N 1
ATOM 11741 C CA . PHE F 1 258 ? 55.954 59.686 115.921 1.00 41.32 255 PHE F CA 1
ATOM 11742 C C . PHE F 1 258 ? 57.132 60.602 116.300 1.00 42.89 255 PHE F C 1
ATOM 11743 O O . PHE F 1 258 ? 56.941 61.643 116.939 1.00 43.63 255 PHE F O 1
ATOM 11751 N N . SER F 1 259 ? 58.328 60.221 115.851 1.00 44.17 256 SER F N 1
ATOM 11752 C CA . SER F 1 259 ? 59.576 60.949 116.109 1.00 46.08 256 SER F CA 1
ATOM 11753 C C . SER F 1 259 ? 59.838 62.120 115.191 1.00 46.43 256 SER F C 1
ATOM 11754 O O . SER F 1 259 ? 60.491 63.076 115.582 1.00 46.83 256 SER F O 1
ATOM 11757 N N . GLY F 1 260 ? 59.364 62.027 113.947 1.00 46.60 257 GLY F N 1
ATOM 11758 C CA . GLY F 1 260 ? 59.831 62.905 112.891 1.00 46.81 257 GLY F CA 1
ATOM 11759 C C . GLY F 1 260 ? 61.103 62.311 112.322 1.00 47.31 257 GLY F C 1
ATOM 11760 O O . GLY F 1 260 ? 61.676 62.866 111.401 1.00 48.48 257 GLY F O 1
#

Secondary structure (DSSP, 8-state):
--SEEEEEETTEEEEEE--TTTT------HHHHHHHHHHH-TT--EEEEEESTT-SB--S-GGGSSTT--HHHHHHHHHHHHHHHHHHHT-SS-EEEEE-SEEETHHHHH-----EEETT-EEE--GGGGT----SSHHHHHHHHH-HHHHH------EEHHHHHHHTSSSEEE-GGGHHHHHHHHHHHHHTS-HHHHHHHHHHHGGG--HHHHHHHHHHHHHHHHHHHSHHHHHHHHHHHTTS------/--SEEEEEETTEEEEEE--TTTT------HHHHHHHHHHH-TT--EEEEEESTT-SB--S-HHHHTT--SHHHHHHHHHHHHHHHHHHHT-SS-EEEEE-SEEETHHHHH-----EEETT-EEE--GGGGT----SSHHHHHHHHH-HHHHH------EEHHHHHHTTSSSEEE-TTSHHHHHHHHHHHHHTS-HHHHHHHHHHHGGG--HHHHHHHHHHHHHHHHHHHSHHHHHHHHHHHTTS------/---SEEEEEETTEEEEEE--TTTT------HHHHHHHHHHH-TT--EEEEEESTT-SB--S-GGGSSTTS-HHHHHHHHHHHHHHHHHHHT-SS-EEEEE-SEEETHHHHH-----EE-TT-EEE--GGGGT----SSHHHHHHHHH-HHHHH------EEHHHHHHTTSSSEE--GGGHHHHHHHHHHHHHTS-HHHHHHHHHHHGGGS-HHHHHHHHHHHHHHHHHHHSHHHHHHHHHHHTTS------/--SEEEEEETTEEEEEE--TTTT------HHHHHHHHHHH-TT--EEEEEESTT-SB--S-GGGGSTT--HHHHHHHHHHHHHHHHHHHT-SS-EEEEE-SEEETHHHHH-----EEETT-EEE--GGGGT----SSHHHHHHHHH-HHHHH------EEHHHHHHTTSSSEEE-GGGHHHHHHHHHHHHHTS-HHHHHHHHHHHGGG--HHHHHHHHHHHHHHHHHHHSHHHHHHHHHHHTTS------/--SEEEEEETTEEEEEE--TTTT------HHHHHHHHHHH-TT--EEEEEESTT-SB--S-HHHHTT--SHHHHHHHHHHHHHHHHHHHT-SS-EEEEE-SEEETHHHHH-----EEETT-EEE--GGGGT----SSHHHHHHHHH-HHHHH------EEHHHHHHTTSSSEEE-TTTHHHHHHHHHHHHHTS-HHHHHHHHHHHGGG--HHHHHHHHHHHHHHHHHHHSHHHHHHHHHHHTT-------/--SEEEEEETTEEEEEE--TTTT------HHHHHHHHHHH-TT--EEEEEESTT-SB--S-GGGG----HHHHHHHHHHHHHHHHHHHT-SS-EEEEE-SEEETHHHHH-----EEETT-EEE--GGGGT----SSHHHHHHHHH-HHHHH------EEHHHHHHHTSSSEEE-GGGHHHHHHHHHHHHHTS-HHHHHHHHHHHGGGS-HHHHHHHHHHHHHHHHHHHSHHHHHHHHHHHTTS------

Sequence (1500 aa):
LKFLSVRVEDHIAVATLNHAPANASSQVHHDVTELIDQQVEKDDNIRVVVIHGEGRFFSAGADIKEFTSVTEAKQATELAQLGQVTFERVEKCSKPVIAAIHGAALGGGLEFASCHRFATESAKLGLPELTLGLIPGFAGTQRLPRYVGKAKKACELTSTPITGAEALKWGLVNGVFAEETFLDDTLKVAKQIAGKSPATARAVLELLQTTKSSHYYEGVQREAQIFGEVVFTSEDGREGVAAFLEKRKPSFSGLKFLSVRVEDHIAVATLNHAPANASSQVHHDVTELIDQVEKDDNIRVVVIHGEGRFFSAGADIKEFTSVTEAKQATELAQLGQVTFERVEKCSKPVIAAIHGAALGGGLEFASCHRFATESAKLGLPELTLGLIPGFAGTQRLPRYVGKAKACELTSTPITGAEALKWGLVNGVFAEETFLDDTLKVAKQIAGKSPATARAVLELLQTTKSSHYYEGVQREAQIFGEVFTSEDGREGVAAFLEKRKPSFSGALKFLSVRVEDHIAVATLNHAPANASSQVHDVTELIDQVEKDDNIRVVVIHGEGRFFSAGADIKEFTSVTEAKQATELAQLGQVTFERVEKCSKPVIAAIHGAALGGGLEFASCHRFATESAKLGLPELTLGLIPGFAGTQRLPRYVGKAKACELTSTPITGAEALKWGLVNGVFAEETFLDDTLKVAKQIAGKSPATARAVLELLQQTTKSSHYYEGVQREAQIFGEVFTSEDGREGVAAFLEKRKPSFSGLKFLSVRVEDHIAVATLNHAPANASSQVHHDVTELIDQVEKDDNIRVVVIHGEGRFFSAGADIKEFTSVTEAKQATELAQLGQVTFERVEKCSKPVIAAIHGAALGGGLEFASCHRFATESAKLGLPELTLGLIPGFAGTQRLPRYVGKAKACELTSTPITGAEALKWGLVNGVFAEETFLDDTLKVAKQIAGKSPATARAVLELLQTTKSSHYYEGVQREAQIFGEVFTSEDGREGVAAFLEKRKPSFSGLKFLSVRVEDHIAVATLNHAPANASSQVHHDVTELIDQVEKDDNIRVVVIHGEGRFFSAGADIKEFTSVTEAKQATELAQLGQVTFERVEKCSKPVIAAIHGAALGGGLEFASCHRFATESAKLGLPELTLGLIPGFAGTQRLPRYVGKAKACELTSTPITGAEALKWGLVNGVFAEETFLDDTLKVAKQIAGKSPATARAVLELLQTTKSSHYYEGVQREAQIFGEVFTSEDGREGVAAFLEKRKPSFSGLKFLSVRVEDHIAVATLNHAPANASSQVHDVTELIDQVEKDDNIRVVVIHGEGRFFSAGADIKEFTSTEAKQATELAQLGQVTFERVEKCSKPVIAAIHGAALGGGLEFASCHRFATESAKLGLPELTLGLIPGFAGTQRLPRYVGKAKACELTSTPITGAEALKWGLVNGVFAEETFLDDTLKVAKQIAGKSPATARAVLELLQTTKSSHYYEGVQREAQIFGEVFTSEDGREGVAAFLEKRKPSFSG

Radius of gyration: 38.52 Å; Cα contacts (8 Å, |Δi|>4): 3322; chains: 6; bounding box: 88×84×115 Å